Protein AF-0000000084523810 (afdb_homodimer)

Solvent-accessible surface area (backbone atoms only — not comparable to full-atom values): 57576 Å² total; per-residue (Å²): 81,79,74,60,55,62,63,47,59,87,44,46,65,52,47,51,50,17,48,50,28,44,50,49,30,49,51,40,61,63,43,46,36,55,44,51,16,48,28,40,50,54,5,48,72,62,59,29,64,68,47,31,50,53,44,40,50,50,51,50,54,40,38,51,50,26,28,53,29,41,44,52,23,44,50,34,24,40,50,50,18,38,51,37,32,46,52,49,36,50,52,47,51,55,49,59,68,47,44,24,64,69,49,47,70,74,45,47,68,70,55,50,52,39,43,49,46,57,31,33,51,46,44,23,49,49,48,27,39,41,54,61,48,56,56,45,29,61,48,44,39,53,50,31,50,54,49,26,39,71,68,39,52,77,60,27,48,56,50,64,57,50,47,60,54,48,52,52,52,48,53,54,51,48,55,50,38,49,56,37,45,51,51,31,50,54,35,48,50,49,40,50,49,53,49,50,53,48,60,73,38,40,68,55,36,58,44,44,66,40,57,66,60,52,49,50,53,49,46,49,42,43,50,53,31,37,54,43,42,43,57,31,47,54,59,57,45,47,50,61,36,48,51,52,36,50,48,51,52,50,43,41,53,38,52,53,54,39,35,55,30,38,62,70,68,75,44,54,74,16,52,43,54,20,42,45,47,35,50,54,51,30,55,53,24,53,58,50,48,58,54,44,55,55,54,48,55,53,34,50,54,34,32,44,54,43,40,52,61,71,64,53,74,52,74,68,61,74,48,93,74,33,41,77,80,60,75,86,81,58,34,24,40,36,36,44,43,29,19,30,52,56,85,93,44,87,62,59,42,30,50,56,32,63,53,75,44,52,57,52,37,35,36,18,40,35,52,56,91,81,15,30,65,70,57,53,62,38,41,73,67,52,61,42,78,70,71,34,62,46,47,24,47,69,81,39,49,57,76,46,35,28,60,66,58,54,17,63,35,38,16,69,26,54,58,73,60,78,79,59,76,38,27,51,48,52,48,32,32,56,37,31,82,87,61,49,72,65,48,51,51,50,20,21,47,42,35,68,34,38,69,61,35,64,69,39,96,48,27,54,64,28,49,32,45,96,89,32,59,80,69,53,72,40,54,39,26,24,45,38,42,15,11,27,44,49,49,63,26,29,28,35,40,33,38,40,40,58,71,67,43,52,71,66,58,43,52,53,30,58,58,43,46,67,76,44,83,25,11,33,39,33,37,43,86,50,62,78,62,38,57,73,27,65,31,32,36,34,32,49,80,15,29,71,75,48,75,36,32,62,70,56,31,57,73,71,32,67,66,52,38,49,52,44,22,19,59,72,14,46,64,80,67,76,80,124,79,79,75,60,56,62,63,48,59,86,45,45,65,52,48,52,52,16,49,51,27,44,49,49,30,48,51,40,61,63,43,46,36,56,45,53,16,48,28,39,50,55,6,49,72,60,58,30,64,68,46,33,50,52,44,40,51,50,52,49,54,40,37,51,50,27,27,52,29,41,45,52,23,45,50,36,23,40,50,48,17,39,50,38,32,45,52,49,35,49,52,47,51,54,50,58,69,46,44,25,64,69,50,48,71,74,44,46,69,70,57,48,51,39,44,50,44,56,30,32,52,45,46,23,49,49,48,28,39,41,54,61,49,57,56,44,29,61,47,42,40,55,49,31,52,52,50,27,40,70,69,39,51,77,59,27,49,56,53,63,58,50,48,60,53,47,50,53,51,49,54,55,52,47,55,52,39,50,57,39,46,51,51,31,49,52,35,48,50,49,42,50,48,53,50,51,53,46,60,74,37,39,69,55,36,59,43,44,66,38,57,66,60,54,49,50,54,48,48,50,41,43,48,52,31,36,54,42,42,44,58,31,48,54,57,57,45,47,48,60,38,48,52,52,37,51,49,51,52,49,44,41,52,36,51,55,53,39,35,55,31,37,62,68,68,75,42,55,73,17,52,45,54,21,43,44,49,36,49,53,51,33,55,53,25,53,58,49,48,58,54,45,55,55,53,48,54,52,34,50,53,33,31,43,54,43,40,51,61,70,64,53,72,51,73,67,61,73,48,92,74,34,41,77,79,62,75,87,80,58,33,24,40,35,36,42,42,28,19,30,50,55,85,94,46,86,62,58,43,31,51,56,32,66,53,75,44,52,57,52,36,35,35,19,40,33,53,57,90,81,14,29,65,70,57,55,61,38,40,72,67,53,60,43,78,71,69,35,64,46,49,24,48,68,82,38,50,58,75,45,36,28,60,65,58,54,17,61,35,37,16,68,27,54,58,73,60,76,79,60,76,37,26,50,47,52,47,32,30,56,37,31,81,85,60,49,71,66,47,50,51,50,19,23,46,42,34,68,33,39,71,62,36,63,68,39,98,48,26,54,66,28,48,31,44,96,89,33,58,81,69,53,70,39,54,38,25,24,45,39,43,13,11,27,45,49,50,62,26,29,28,36,40,33,38,40,42,58,71,66,44,53,70,67,59,45,50,53,29,59,56,43,47,65,76,45,83,24,12,33,40,34,37,42,86,49,60,77,62,38,58,72,27,64,32,34,36,35,32,48,82,14,28,73,74,48,74,37,33,63,72,55,31,58,71,70,32,67,66,53,36,49,53,43,21,18,56,72,14,44,65,81,67,75,81,124

Secondary structure (DSSP, 8-state):
-TTTGGGGGGGHHHHHHHHHHHHHHHHHHHHHHHHHHHIIIIIITTT-HHHHHHHHHHHHHHHHHHHHHHHHHHHHHHHHHHHHHHHHHHHHHHHHHH--HHHHHHS-HHHHHHHHTHHHHHHHHHHHHIIIIITHHHHHHHHHHHHHHHH-HHHHHHHHHHHHHHHHHHHHHHHHHHHHHHHHHHHHHHHHHHHHHHHHTHHHHHHTT-HHHHHHHHHHHHHHHHHHHHHHHHHHHTHHHHHHHHHHHHHHHHHHHHHHHHHTTS--HHHHHHHHHHHHHHHHHHHHHHHHHHHHHHHHHHHHHHHHHHHS--S----TT-BTT----S--EEEEEEEE--TT-SS-SEEEEEEEE-TT-EEEEEE-TTSSHHHHHHHTTTSS--SEEEEEETTEEGGGB-HHHHHHTEEEE-SS----SEEHHHHHHTS-TT--HHHHHHHHHHTT-HHHHHHSTTGGG-EESTTSB---HHHHHHHHHHHHHTT--SEEEEESTTTTS-HHHHHHHHHHGGGS--EEEEE-S-HHHHTTSSEEEEEETTEEEEEE-HHHHHHH-HHHHHHHHHHH-STT----/-TTTGGGGGGGHHHHHHHHHHHHHHHHHHHHHHHHHHHIIIIIITTT-HHHHHHHHHHHHHHHHHHHHHHHHHHHHHHHHHHHHHHHHHHHHHHHHHH--HHHHHHS-HHHHHHHHTHHHHHHHHHHHHIIIIITHHHHHHHHHHHHHHHH-HHHHHHHHHHHHHHHHHHHHHHHHHHHHHHHHHHHHHHHHHHHHHHHHTHHHHHHTT-HHHHHHHHHHHHHHHHHHHHHHHHHHHTHHHHHHHHHHHHHHHHHHHHHHHHHTTS--HHHHHHHHHHHHHHHHHHHHHHHHHHHHHHHHHHHHHHHHHHHS--S----TT-BTT----S--EEEEEEEE--TT-SS-SEEEEEEEE-TT-EEEEEE-TTSSHHHHHHHTTTSS--SEEEEEETTEEGGGB-HHHHHHTEEEE-SS----SEEHHHHHHTT-TT--HHHHHHHHHHTT-HHHHHTSTTGGG-EESTTSB---HHHHHHHHHHHHHTT--SEEEEESTTTTS-HHHHHHHHHHGGGS--EEEEE-S-HHHHTTSSEEEEEETTEEEEEE-HHHHHHH-HHHHHHHHHHH-SS-----

Nearest PDB structures (foldseek):
  6quz-assembly1_B  TM=8.317E-01  e=1.504E-36  Thermotoga maritima MSB8
  6rak-assembly1_B  TM=8.761E-01  e=4.487E-35  Thermus thermophilus
  8dck-assembly1_E  TM=8.629E-01  e=4.923E-31  Escherichia coli CFT073
  7psl-assembly1_A  TM=8.479E-01  e=2.952E-31  Saccharomyces cerevisiae S288C
  8t4h-assembly1_B  TM=9.148E-01  e=3.393E-29  Homo sapiens

Structure (mmCIF, N/CA/C/O backbone):
data_AF-0000000084523810-model_v1
#
loop_
_entity.id
_entity.type
_entity.pdbx_description
1 polymer 'ABC transporter ATP-binding protein'
#
loop_
_atom_site.group_PDB
_atom_site.id
_atom_site.type_symbol
_atom_site.label_atom_id
_atom_site.label_alt_id
_atom_site.label_comp_id
_atom_site.label_asym_id
_atom_site.label_entity_id
_atom_site.label_seq_id
_atom_site.pdbx_PDB_ins_code
_atom_site.Cartn_x
_atom_site.Cartn_y
_atom_site.Cartn_z
_atom_site.occupancy
_atom_site.B_iso_or_equiv
_atom_site.auth_seq_id
_atom_site.auth_comp_id
_atom_site.auth_asym_id
_atom_site.auth_atom_id
_atom_site.pdbx_PDB_model_num
ATOM 1 N N . MET A 1 1 ? 12.555 -1.071 -18.828 1 68.56 1 MET A N 1
ATOM 2 C CA . MET A 1 1 ? 13.328 -2.26 -18.484 1 68.56 1 MET A CA 1
ATOM 3 C C . MET A 1 1 ? 14.797 -2.084 -18.859 1 68.56 1 MET A C 1
ATOM 5 O O . MET A 1 1 ? 15.68 -2.602 -18.172 1 68.56 1 MET A O 1
ATOM 9 N N . LEU A 1 2 ? 14.977 -1.241 -19.734 1 70.94 2 LEU A N 1
ATOM 10 C CA . LEU A 1 2 ? 16.312 -1.063 -20.281 1 70.94 2 LEU A CA 1
ATOM 11 C C . LEU A 1 2 ? 17.25 -0.482 -19.234 1 70.94 2 LEU A C 1
ATOM 13 O O . LEU A 1 2 ? 18.453 -0.771 -19.234 1 70.94 2 LEU A O 1
ATOM 17 N N . GLN A 1 3 ? 16.688 0.214 -18.312 1 79.62 3 GLN A N 1
ATOM 18 C CA . GLN A 1 3 ? 17.562 0.827 -17.312 1 79.62 3 GLN A CA 1
ATOM 19 C C . GLN A 1 3 ? 17.812 -0.114 -16.141 1 79.62 3 GLN A C 1
ATOM 21 O O . GLN A 1 3 ? 18.781 0.049 -15.398 1 79.62 3 GLN A O 1
ATOM 26 N N . VAL A 1 4 ? 17 -1.038 -16.031 1 86.56 4 VAL A N 1
ATOM 27 C CA . VAL A 1 4 ? 17.062 -1.901 -14.859 1 86.56 4 VAL A CA 1
ATOM 28 C C . VAL A 1 4 ? 17.844 -3.176 -15.195 1 86.56 4 VAL A C 1
ATOM 30 O O . VAL A 1 4 ? 18.531 -3.74 -14.344 1 86.56 4 VAL A O 1
ATOM 33 N N . LEU A 1 5 ? 17.922 -3.59 -16.453 1 87.62 5 LEU A N 1
ATOM 34 C CA . LEU A 1 5 ? 18.484 -4.863 -16.891 1 87.62 5 LEU A CA 1
ATOM 35 C C . LEU A 1 5 ? 20 -4.844 -16.781 1 87.62 5 LEU A C 1
ATOM 37 O O . LEU A 1 5 ? 20.625 -5.875 -16.531 1 87.62 5 LEU A O 1
ATOM 41 N N . PRO A 1 6 ? 20.625 -3.586 -16.906 1 89.19 6 PRO A N 1
ATOM 42 C CA . PRO A 1 6 ? 22.078 -3.541 -16.797 1 89.19 6 PRO A CA 1
ATOM 43 C C . PRO A 1 6 ? 22.578 -3.926 -15.398 1 89.19 6 PRO A C 1
ATOM 45 O O . PRO A 1 6 ? 23.75 -4.297 -15.234 1 89.19 6 PRO A O 1
ATOM 48 N N . PHE A 1 7 ? 21.766 -3.918 -14.438 1 91.38 7 PHE A N 1
ATOM 49 C CA . PHE A 1 7 ? 22.156 -4.289 -13.086 1 91.38 7 PHE A CA 1
ATOM 50 C C . PHE A 1 7 ? 22.391 -5.793 -12.984 1 91.38 7 PHE A C 1
ATOM 52 O O . PHE A 1 7 ? 22.969 -6.273 -12 1 91.38 7 PHE A O 1
ATOM 59 N N . LEU A 1 8 ? 22.016 -6.527 -14.016 1 92.56 8 LEU A N 1
ATOM 60 C CA . LEU A 1 8 ? 22.219 -7.969 -14.055 1 92.56 8 LEU A CA 1
ATOM 61 C C . LEU A 1 8 ? 23.594 -8.297 -14.656 1 92.56 8 LEU A C 1
ATOM 63 O O . LEU A 1 8 ? 24.062 -9.43 -14.539 1 92.56 8 LEU A O 1
ATOM 67 N N . ARG A 1 9 ? 24.328 -7.355 -15.219 1 89.62 9 ARG A N 1
ATOM 68 C CA . ARG A 1 9 ? 25.578 -7.555 -15.938 1 89.62 9 ARG A CA 1
ATOM 69 C C . ARG A 1 9 ? 26.656 -8.102 -15.016 1 89.62 9 ARG A C 1
ATOM 71 O O . ARG A 1 9 ? 27.406 -9 -15.391 1 89.62 9 ARG A O 1
ATOM 78 N N . PRO A 1 10 ? 26.703 -7.57 -13.766 1 90.38 10 PRO A N 1
ATOM 79 C CA . PRO A 1 10 ? 27.734 -8.102 -12.875 1 90.38 10 PRO A CA 1
ATOM 80 C C . PRO A 1 10 ? 27.5 -9.562 -12.5 1 90.38 10 PRO A C 1
ATOM 82 O O . PRO A 1 10 ? 28.438 -10.258 -12.094 1 90.38 10 PRO A O 1
ATOM 85 N N . TYR A 1 11 ? 26.328 -10.07 -12.688 1 93.31 11 TYR A N 1
ATOM 86 C CA . TYR A 1 11 ? 26 -11.43 -12.297 1 93.31 11 TYR A CA 1
ATOM 87 C C . TYR A 1 11 ? 25.844 -12.328 -13.516 1 93.31 11 TYR A C 1
ATOM 89 O O . TYR A 1 11 ? 25.062 -13.281 -13.508 1 93.31 11 TYR A O 1
ATOM 97 N N . ARG A 1 12 ? 26.547 -12.125 -14.562 1 93 12 ARG A N 1
ATOM 98 C CA . ARG A 1 12 ? 26.438 -12.891 -15.797 1 93 12 ARG A CA 1
ATOM 99 C C . ARG A 1 12 ? 26.875 -14.336 -15.594 1 93 12 ARG A C 1
ATOM 101 O O . ARG A 1 12 ? 26.266 -15.258 -16.125 1 93 12 ARG A O 1
ATOM 108 N N . LYS A 1 13 ? 27.906 -14.484 -14.805 1 94 13 LYS A N 1
ATOM 109 C CA . LYS A 1 13 ? 28.406 -15.836 -14.578 1 94 13 LYS A CA 1
ATOM 110 C C . LYS A 1 13 ? 27.391 -16.703 -13.844 1 94 13 LYS A C 1
ATOM 112 O O . LYS A 1 13 ? 27.031 -17.781 -14.312 1 94 13 LYS A O 1
ATOM 117 N N . PRO A 1 14 ? 26.859 -16.141 -12.727 1 93.94 14 PRO A N 1
ATOM 118 C CA . PRO A 1 14 ? 25.844 -16.953 -12.055 1 93.94 14 PRO A CA 1
ATOM 119 C C . PRO A 1 14 ? 24.594 -17.156 -12.898 1 93.94 14 PRO A C 1
ATOM 121 O O . PRO A 1 14 ? 23.922 -18.188 -12.805 1 93.94 14 PRO A O 1
ATOM 124 N N . ILE A 1 15 ? 24.312 -16.25 -13.711 1 94.25 15 ILE A N 1
ATOM 125 C CA . ILE A 1 15 ? 23.156 -16.375 -14.578 1 94.25 15 ILE A CA 1
ATOM 126 C C . ILE A 1 15 ? 23.391 -17.5 -15.594 1 94.25 15 ILE A C 1
ATOM 128 O O . ILE A 1 15 ? 22.516 -18.328 -15.82 1 94.25 15 ILE A O 1
ATOM 132 N N . ILE A 1 16 ? 24.562 -17.562 -16.172 1 94.06 16 ILE A N 1
ATOM 133 C CA . ILE A 1 16 ? 24.891 -18.578 -17.156 1 94.06 16 ILE A CA 1
ATOM 134 C C . ILE A 1 16 ? 24.875 -19.953 -16.5 1 94.06 16 ILE A C 1
ATOM 136 O O . ILE A 1 16 ? 24.375 -20.922 -17.078 1 94.06 16 ILE A O 1
ATOM 140 N N . ILE A 1 17 ? 25.344 -19.969 -15.312 1 94.06 17 ILE A N 1
ATOM 141 C CA . ILE A 1 17 ? 25.359 -21.234 -14.578 1 94.06 17 ILE A CA 1
ATOM 142 C C . ILE A 1 17 ? 23.922 -21.688 -14.289 1 94.06 17 ILE A C 1
ATOM 144 O O . ILE A 1 17 ? 23.594 -22.859 -14.438 1 94.06 17 ILE A O 1
ATOM 148 N N . ALA A 1 18 ? 23.156 -20.734 -13.883 1 92.31 18 ALA A N 1
ATOM 149 C CA . ALA A 1 18 ? 21.766 -21.047 -13.586 1 92.31 18 ALA A CA 1
ATOM 150 C C . ALA A 1 18 ? 21.031 -21.531 -14.836 1 92.31 18 ALA A C 1
ATOM 152 O O . ALA A 1 18 ? 20.266 -22.5 -14.781 1 92.31 18 ALA A O 1
ATOM 153 N N . VAL A 1 19 ? 21.281 -20.938 -15.953 1 92.25 19 VAL A N 1
ATOM 154 C CA . VAL A 1 19 ? 20.609 -21.281 -17.203 1 92.25 19 VAL A CA 1
ATOM 155 C C . VAL A 1 19 ? 21.094 -22.656 -17.672 1 92.25 19 VAL A C 1
ATOM 157 O O . VAL A 1 19 ? 20.281 -23.469 -18.125 1 92.25 19 VAL A O 1
ATOM 160 N N . LEU A 1 20 ? 22.344 -22.953 -17.516 1 93.44 20 LEU A N 1
ATOM 161 C CA . LEU A 1 20 ? 22.891 -24.25 -17.906 1 93.44 20 LEU A CA 1
ATOM 162 C C . LEU A 1 20 ? 22.312 -25.375 -17.047 1 93.44 20 LEU A C 1
ATOM 164 O O . LEU A 1 20 ? 21.984 -26.438 -17.562 1 93.44 20 LEU A O 1
ATOM 168 N N . LEU A 1 21 ? 22.266 -25.078 -15.812 1 92.44 21 LEU A N 1
ATOM 169 C CA . LEU A 1 21 ? 21.688 -26.078 -14.906 1 92.44 21 LEU A CA 1
ATOM 170 C C . LEU A 1 21 ? 20.219 -26.312 -15.219 1 92.44 21 LEU A C 1
ATOM 172 O O . LEU A 1 21 ? 19.734 -27.438 -15.117 1 92.44 21 LEU A O 1
ATOM 176 N N . MET A 1 22 ? 19.578 -25.297 -15.57 1 89.88 22 MET A N 1
ATOM 177 C CA . MET A 1 22 ? 18.172 -25.422 -15.961 1 89.88 22 MET A CA 1
ATOM 178 C C . MET A 1 22 ? 18.031 -26.234 -17.234 1 89.88 22 MET A C 1
ATOM 180 O O . MET A 1 22 ? 17.109 -27.062 -17.344 1 89.88 22 MET A O 1
ATOM 184 N N . LEU A 1 23 ? 18.938 -26.094 -18.188 1 91.25 23 LEU A N 1
ATOM 185 C CA . LEU A 1 23 ? 18.906 -26.859 -19.438 1 91.25 23 LEU A CA 1
ATOM 186 C C . LEU A 1 23 ? 19.141 -28.344 -19.156 1 91.25 23 LEU A C 1
ATOM 188 O O . LEU A 1 23 ? 18.547 -29.203 -19.812 1 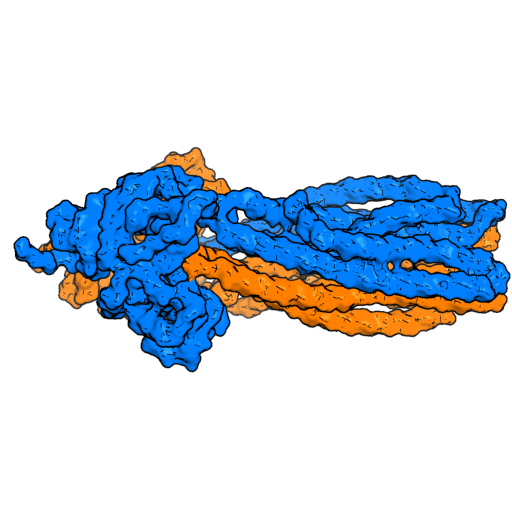91.25 23 LEU A O 1
ATOM 192 N N . VAL A 1 24 ? 19.969 -28.578 -18.203 1 90.62 24 VAL A N 1
ATOM 193 C CA . VAL A 1 24 ? 20.219 -29.969 -17.828 1 90.62 24 VAL A CA 1
ATOM 194 C C . VAL A 1 24 ? 18.953 -30.578 -17.219 1 90.62 24 VAL A C 1
ATOM 196 O O . VAL A 1 24 ? 18.578 -31.703 -17.562 1 90.62 24 VAL A O 1
ATOM 199 N N . GLU A 1 25 ? 18.391 -29.828 -16.391 1 85.94 25 GLU A N 1
ATOM 200 C CA . GLU A 1 25 ? 17.141 -30.297 -15.797 1 85.94 25 GLU A CA 1
ATOM 201 C C . GLU A 1 25 ? 16.078 -30.547 -16.859 1 85.94 25 GLU A C 1
ATOM 203 O O . GLU A 1 25 ? 15.336 -31.531 -16.781 1 85.94 25 GLU A O 1
ATOM 208 N N . LEU A 1 26 ? 16.047 -29.672 -17.797 1 88.12 26 LEU A N 1
ATOM 209 C CA . LEU A 1 26 ? 15.094 -29.797 -18.891 1 88.12 26 LEU A CA 1
ATOM 210 C C . LEU A 1 26 ? 15.383 -31.047 -19.734 1 88.12 26 LEU A C 1
ATOM 212 O O . LEU A 1 26 ? 14.453 -31.75 -20.125 1 88.12 26 LEU A O 1
ATOM 216 N N . THR A 1 27 ? 16.594 -31.297 -19.969 1 89.81 27 THR A N 1
ATOM 217 C CA . THR A 1 27 ? 16.984 -32.469 -20.75 1 89.81 27 THR A CA 1
ATOM 218 C C . THR A 1 27 ? 16.578 -33.75 -20.031 1 89.81 27 THR A C 1
ATOM 220 O O . THR A 1 27 ? 16.094 -34.688 -20.656 1 89.81 27 THR A O 1
ATOM 223 N N . VAL A 1 28 ? 16.797 -33.719 -18.75 1 86.62 28 VAL A N 1
ATOM 224 C CA . VAL A 1 28 ? 16.422 -34.875 -17.953 1 86.62 28 VAL A CA 1
ATOM 225 C C . VAL A 1 28 ? 14.906 -35.062 -18 1 86.62 28 VAL A C 1
ATOM 227 O O . VAL A 1 28 ? 14.43 -36.188 -18.141 1 86.62 28 VAL A O 1
ATOM 230 N N . GLU A 1 29 ? 14.18 -34.031 -17.906 1 83.75 29 GLU A N 1
ATOM 231 C CA . GLU A 1 29 ? 12.727 -34.094 -17.922 1 83.75 29 GLU A CA 1
ATOM 232 C C . GLU A 1 29 ? 12.211 -34.594 -19.281 1 83.75 29 GLU A C 1
ATOM 234 O O . GLU A 1 29 ? 11.227 -35.344 -19.344 1 83.75 29 GLU A O 1
ATOM 239 N N . LEU A 1 30 ? 12.891 -34.219 -20.359 1 88.38 30 LEU A N 1
ATOM 240 C CA . LEU A 1 30 ? 12.484 -34.594 -21.703 1 88.38 30 LEU A CA 1
ATOM 241 C C . LEU A 1 30 ? 12.836 -36.031 -22 1 88.38 30 LEU A C 1
ATOM 243 O O . LEU A 1 30 ? 12.219 -36.656 -22.859 1 88.38 30 LEU A O 1
ATOM 247 N N . TRP A 1 31 ? 13.742 -36.562 -21.25 1 88.44 31 TRP A N 1
ATOM 248 C CA . TRP A 1 31 ? 14.18 -37.938 -21.484 1 88.44 31 TRP A CA 1
ATOM 249 C C . TRP A 1 31 ? 13.312 -38.938 -20.734 1 88.44 31 TRP A C 1
ATOM 251 O O . TRP A 1 31 ? 13.281 -40.125 -21.062 1 88.44 31 TRP A O 1
ATOM 261 N N . HIS A 1 32 ? 12.609 -38.469 -19.812 1 84.06 32 HIS A N 1
ATOM 262 C CA . HIS A 1 32 ? 11.844 -39.344 -18.938 1 84.06 32 HIS A CA 1
ATOM 263 C C . HIS A 1 32 ? 10.812 -40.156 -19.734 1 84.06 32 HIS A C 1
ATOM 265 O O . HIS A 1 32 ? 10.742 -41.375 -19.609 1 84.06 32 HIS A O 1
ATOM 271 N N . PRO A 1 33 ? 10.039 -39.531 -20.594 1 81.31 33 PRO A N 1
ATOM 272 C CA . PRO A 1 33 ? 9.047 -40.281 -21.344 1 81.31 33 PRO A CA 1
ATOM 273 C C . PRO A 1 33 ? 9.688 -41.312 -22.281 1 81.31 33 PRO A C 1
ATOM 275 O O . PRO A 1 33 ? 9.133 -42.406 -22.484 1 81.31 33 PRO A O 1
ATOM 278 N N . LEU A 1 34 ? 10.836 -41.094 -22.781 1 85.31 34 LEU A N 1
ATOM 279 C CA . LEU A 1 34 ? 11.531 -42.031 -23.656 1 85.31 34 LEU A CA 1
ATOM 280 C C . LEU A 1 34 ? 12 -43.25 -22.875 1 85.31 34 LEU A C 1
ATOM 282 O O . LEU A 1 34 ? 11.906 -44.375 -23.375 1 85.31 34 LEU A O 1
ATOM 286 N N . LEU A 1 35 ? 12.508 -42.938 -21.734 1 85.06 35 LEU A N 1
ATOM 287 C CA . LEU A 1 35 ? 12.969 -44.031 -20.906 1 85.06 35 LEU A CA 1
ATOM 288 C C . LEU A 1 35 ? 11.797 -44.906 -20.469 1 85.06 35 LEU A C 1
ATOM 290 O O . LEU A 1 35 ? 11.922 -46.156 -20.406 1 85.06 35 LEU A O 1
ATOM 294 N N . MET A 1 36 ? 10.688 -44.281 -20.203 1 80.94 36 MET A N 1
ATOM 295 C CA . MET A 1 36 ? 9.484 -45.031 -19.844 1 80.94 36 MET A CA 1
ATOM 296 C C . MET A 1 36 ? 9.031 -45.906 -21 1 80.94 36 MET A C 1
ATOM 298 O O . MET A 1 36 ? 8.617 -47.062 -20.797 1 80.94 36 MET A O 1
ATOM 302 N N . ALA A 1 37 ? 9.109 -45.406 -22.203 1 82.19 37 ALA A N 1
ATOM 303 C CA . ALA A 1 37 ? 8.734 -46.156 -23.391 1 82.19 37 ALA A CA 1
ATOM 304 C C . ALA A 1 37 ? 9.633 -47.375 -23.578 1 82.19 37 ALA A C 1
ATOM 306 O O . ALA A 1 37 ? 9.148 -48.469 -23.891 1 82.19 37 ALA A O 1
ATOM 307 N N . LYS A 1 38 ? 10.906 -47.188 -23.359 1 83.81 38 LYS A N 1
ATOM 308 C CA . LYS A 1 38 ? 11.852 -48.281 -23.516 1 83.81 38 LYS A CA 1
ATOM 309 C C . LYS A 1 38 ? 11.641 -49.344 -22.438 1 83.81 38 LYS A C 1
ATOM 311 O O . LYS A 1 38 ? 11.789 -50.531 -22.703 1 83.81 38 LYS A O 1
ATOM 316 N N . ILE A 1 39 ? 11.305 -48.906 -21.297 1 82.5 39 ILE A N 1
ATOM 317 C CA . ILE A 1 39 ? 11.047 -49.844 -20.203 1 82.5 39 ILE A CA 1
ATOM 318 C C . ILE A 1 39 ? 9.812 -50.688 -20.531 1 82.5 39 ILE A C 1
ATOM 320 O O . ILE A 1 39 ? 9.797 -51.875 -20.297 1 82.5 39 ILE A O 1
ATOM 324 N N . ILE A 1 40 ? 8.812 -50.031 -21.109 1 78 40 ILE A N 1
ATOM 325 C CA . ILE A 1 40 ? 7.562 -50.719 -21.422 1 78 40 ILE A CA 1
ATOM 326 C C . ILE A 1 40 ? 7.762 -51.656 -22.609 1 78 40 ILE A C 1
ATOM 328 O O . ILE A 1 40 ? 7.391 -52.844 -22.578 1 78 40 ILE A O 1
ATOM 332 N N . ASN A 1 41 ? 8.438 -51.219 -23.719 1 78.69 41 ASN A N 1
ATOM 333 C CA . ASN A 1 41 ? 8.578 -52 -24.953 1 78.69 41 ASN A CA 1
ATOM 334 C C . ASN A 1 41 ? 9.562 -53.156 -24.797 1 78.69 41 ASN A C 1
ATOM 336 O O . ASN A 1 41 ? 9.266 -54.281 -25.188 1 78.69 41 ASN A O 1
ATOM 340 N N . GLU A 1 42 ? 10.688 -52.781 -24.203 1 79.5 42 GLU A N 1
ATOM 341 C CA . GLU A 1 42 ? 11.742 -53.781 -24.141 1 79.5 42 GLU A CA 1
ATOM 342 C C . GLU A 1 42 ? 11.734 -54.531 -22.812 1 79.5 42 GLU A C 1
ATOM 344 O O . GLU A 1 42 ? 12.281 -55.625 -22.688 1 79.5 42 GLU A O 1
ATOM 349 N N . GLY A 1 43 ? 11.195 -53.969 -21.875 1 76.94 43 GLY A N 1
ATOM 350 C CA . GLY A 1 43 ? 11.227 -54.562 -20.547 1 76.94 43 GLY A CA 1
ATOM 351 C C . GLY A 1 43 ? 9.969 -55.344 -20.219 1 76.94 43 GLY A C 1
ATOM 352 O O . GLY A 1 43 ? 9.953 -56.562 -20.312 1 76.94 43 GLY A O 1
ATOM 353 N N . ILE A 1 44 ? 8.828 -54.625 -20.125 1 69.38 44 ILE A N 1
ATOM 354 C CA . ILE A 1 44 ? 7.602 -55.219 -19.609 1 69.38 44 ILE A CA 1
ATOM 355 C C . ILE A 1 44 ? 6.98 -56.125 -20.672 1 69.38 44 ILE A C 1
ATOM 357 O O . ILE A 1 44 ? 6.609 -57.25 -20.375 1 69.38 44 ILE A O 1
ATOM 361 N N . ASN A 1 45 ? 6.953 -55.656 -21.906 1 72.25 45 ASN A N 1
ATOM 362 C CA . ASN A 1 45 ? 6.305 -56.406 -22.969 1 72.25 45 ASN A CA 1
ATOM 363 C C . ASN A 1 45 ? 7.098 -57.656 -23.312 1 72.25 45 ASN A C 1
ATOM 365 O O . ASN A 1 45 ? 6.52 -58.688 -23.641 1 72.25 45 ASN A O 1
ATOM 369 N N . GLN A 1 46 ? 8.422 -57.562 -23.188 1 75.31 46 GLN A N 1
ATOM 370 C CA . GLN A 1 46 ? 9.25 -58.688 -23.547 1 75.31 46 GLN A CA 1
ATOM 371 C C . GLN A 1 46 ? 9.641 -59.5 -22.312 1 75.31 46 GLN A C 1
ATOM 373 O O . GLN A 1 46 ? 10.438 -60.438 -22.391 1 75.31 46 GLN A O 1
ATOM 378 N N . GLN A 1 47 ? 9.086 -59.156 -21.078 1 75.56 47 GLN A N 1
ATOM 379 C CA . GLN A 1 47 ? 9.281 -59.875 -19.812 1 75.56 47 GLN A CA 1
ATOM 380 C C . GLN A 1 47 ? 10.766 -59.969 -19.469 1 75.56 47 GLN A C 1
ATOM 382 O O . GLN A 1 47 ? 11.242 -61.031 -19.062 1 75.56 47 GLN A O 1
ATOM 387 N N . ASN A 1 48 ? 11.523 -58.969 -19.859 1 80.75 48 ASN A N 1
ATOM 388 C CA . ASN A 1 48 ? 12.945 -58.906 -19.547 1 80.75 48 ASN A CA 1
ATOM 389 C C . ASN A 1 48 ? 13.219 -57.969 -18.359 1 80.75 48 ASN A C 1
ATOM 391 O O . ASN A 1 48 ? 13.273 -56.75 -18.531 1 80.75 48 ASN A O 1
ATOM 395 N N . LEU A 1 49 ? 13.5 -58.562 -17.203 1 79.44 49 LEU A N 1
ATOM 396 C CA . LEU A 1 49 ? 13.68 -57.812 -15.969 1 79.44 49 LEU A CA 1
ATOM 397 C C . LEU A 1 49 ? 15.008 -57.062 -15.977 1 79.44 49 LEU A C 1
ATOM 399 O O . LEU A 1 49 ? 15.125 -56 -15.344 1 79.44 49 LEU A O 1
ATOM 403 N N . SER A 1 50 ? 15.953 -57.625 -16.703 1 82.44 50 SER A N 1
ATOM 404 C CA . SER A 1 50 ? 17.266 -57 -16.75 1 82.44 50 SER A CA 1
ATOM 405 C C . SER A 1 50 ? 17.203 -55.656 -17.469 1 82.44 50 SER A C 1
ATOM 407 O O . SER A 1 50 ? 17.859 -54.688 -17.062 1 82.44 50 SER A O 1
ATOM 409 N N . VAL A 1 51 ? 16.328 -55.562 -18.453 1 84.69 51 VAL A N 1
ATOM 410 C CA . VAL A 1 51 ? 16.172 -54.312 -19.219 1 84.69 51 VAL A CA 1
ATOM 411 C C . VAL A 1 51 ? 15.406 -53.281 -18.391 1 84.69 51 VAL A C 1
ATOM 413 O O . VAL A 1 51 ? 15.711 -52.094 -18.438 1 84.69 51 VAL A O 1
ATOM 416 N N . VAL A 1 52 ? 14.531 -53.781 -17.562 1 81.88 52 VAL A N 1
ATOM 417 C CA . VAL A 1 52 ? 13.773 -52.875 -16.688 1 81.88 52 VAL A CA 1
ATOM 418 C C . VAL A 1 52 ? 14.711 -52.25 -15.656 1 81.88 52 VAL A C 1
ATOM 420 O O . VAL A 1 52 ? 14.625 -51.062 -15.383 1 81.88 52 VAL A O 1
ATOM 423 N N . LEU A 1 53 ? 15.625 -53.062 -15.133 1 82.12 53 LEU A N 1
ATOM 424 C CA . LEU A 1 53 ? 16.547 -52.562 -14.125 1 82.12 53 LEU A CA 1
ATOM 425 C C . LEU A 1 53 ? 17.578 -51.625 -14.742 1 82.12 53 LEU A C 1
ATOM 427 O O . LEU A 1 53 ? 17.984 -50.625 -14.117 1 82.12 53 LEU A O 1
ATOM 431 N N . ARG A 1 54 ? 17.969 -51.938 -15.945 1 85.81 54 ARG A N 1
ATOM 432 C CA . ARG A 1 54 ? 18.969 -51.094 -16.594 1 85.81 54 ARG A CA 1
ATOM 433 C C . ARG A 1 54 ? 18.375 -49.719 -16.922 1 85.81 54 ARG A C 1
ATOM 435 O O . ARG A 1 54 ? 18.953 -48.688 -16.531 1 85.81 54 ARG A O 1
ATOM 442 N N . TRP A 1 55 ? 17.219 -49.656 -17.562 1 86.25 55 TRP A N 1
ATOM 443 C CA . TRP A 1 55 ? 16.609 -48.406 -17.938 1 86.25 55 TRP A CA 1
ATOM 444 C C . TRP A 1 55 ? 16.016 -47.688 -16.703 1 86.25 55 TRP A C 1
ATOM 446 O O . TRP A 1 55 ? 16 -46.469 -16.641 1 86.25 55 TRP A O 1
ATOM 456 N N . GLY A 1 56 ? 15.586 -48.469 -15.719 1 83 56 GLY A N 1
ATOM 457 C CA . GLY A 1 56 ? 15.094 -47.875 -14.477 1 83 56 GLY A CA 1
ATOM 458 C C . GLY A 1 56 ? 16.172 -47.188 -13.672 1 83 56 GLY A C 1
ATOM 459 O O . GLY A 1 56 ? 15.953 -46.094 -13.133 1 83 56 GLY A O 1
ATOM 460 N N . THR A 1 57 ? 17.281 -47.875 -13.578 1 85.12 57 THR A N 1
ATOM 461 C CA . THR A 1 57 ? 18.391 -47.281 -12.859 1 85.12 57 THR A CA 1
ATOM 462 C C . THR A 1 57 ? 18.875 -46.031 -13.562 1 85.12 57 THR A C 1
ATOM 464 O O . THR A 1 57 ? 19.234 -45.031 -12.906 1 85.12 57 THR A O 1
ATOM 467 N N . LEU A 1 58 ? 18.812 -46.031 -14.875 1 88.19 58 LEU A N 1
ATOM 468 C CA . LEU A 1 58 ? 19.188 -44.812 -15.625 1 88.19 58 LEU A CA 1
ATOM 469 C C . LEU A 1 58 ? 18.203 -43.688 -15.352 1 88.19 58 LEU A C 1
ATOM 471 O O . LEU A 1 58 ? 18.609 -42.531 -15.227 1 88.19 58 LEU A O 1
ATOM 475 N N . MET A 1 59 ? 16.953 -44.031 -15.281 1 85.62 59 MET A N 1
ATOM 476 C CA . MET A 1 59 ? 15.922 -43.031 -14.977 1 85.62 59 MET A CA 1
ATOM 477 C C . MET A 1 59 ? 16.141 -42.438 -13.602 1 85.62 59 MET A C 1
ATOM 479 O O . MET A 1 59 ? 16 -41.219 -13.422 1 85.62 59 MET A O 1
ATOM 483 N N . LEU A 1 60 ? 16.578 -43.188 -12.648 1 86.19 60 LEU A N 1
ATOM 484 C CA . LEU A 1 60 ? 16.797 -42.719 -11.289 1 86.19 60 LEU A CA 1
ATOM 485 C C . LEU A 1 60 ? 18.047 -41.844 -11.219 1 86.19 60 LEU A C 1
ATOM 487 O O . LEU A 1 60 ? 18.047 -40.844 -10.5 1 86.19 60 LEU A O 1
ATOM 491 N N . VAL A 1 61 ? 19.047 -42.312 -11.922 1 89.31 61 VAL A N 1
ATOM 492 C CA . VAL A 1 61 ? 20.266 -41.531 -11.945 1 89.31 61 VAL A CA 1
ATOM 493 C C . VAL A 1 61 ? 20 -40.188 -12.586 1 89.31 61 VAL A C 1
ATOM 495 O O . VAL A 1 61 ? 20.484 -39.156 -12.094 1 89.31 61 VAL A O 1
ATOM 498 N N . LEU A 1 62 ? 19.219 -40.125 -13.617 1 88.19 62 LEU A N 1
ATOM 499 C CA . LEU A 1 62 ? 18.891 -38.844 -14.281 1 88.19 62 LEU A CA 1
ATOM 500 C C . LEU A 1 62 ? 18 -38 -13.398 1 88.19 62 LEU A C 1
ATOM 502 O O . LEU A 1 62 ? 18.125 -36.75 -13.391 1 88.19 62 LEU A O 1
ATOM 506 N N . ALA A 1 63 ? 17.156 -38.688 -12.695 1 85.81 63 ALA A N 1
ATOM 507 C CA . ALA A 1 63 ? 16.297 -37.938 -11.773 1 85.81 63 ALA A CA 1
ATOM 508 C C . ALA A 1 63 ? 17.109 -37.312 -10.656 1 85.81 63 ALA A C 1
ATOM 510 O O . ALA A 1 63 ? 16.844 -36.156 -10.258 1 85.81 63 ALA A O 1
ATOM 511 N N . LEU A 1 64 ? 18.047 -38.031 -10.156 1 88.88 64 LEU A N 1
ATOM 512 C CA . LEU A 1 64 ? 18.938 -37.5 -9.117 1 88.88 64 LEU A CA 1
ATOM 513 C C . LEU A 1 64 ? 19.75 -36.344 -9.656 1 88.88 64 LEU A C 1
ATOM 515 O O . LEU A 1 64 ? 19.984 -35.344 -8.945 1 88.88 64 LEU A O 1
ATOM 519 N N . LEU A 1 65 ? 20.172 -36.5 -10.852 1 89.62 65 LEU A N 1
ATOM 520 C CA . LEU A 1 65 ? 20.906 -35.438 -11.484 1 89.62 65 LEU A CA 1
ATOM 521 C C . LEU A 1 65 ? 20.016 -34.188 -11.648 1 89.62 65 LEU A C 1
ATOM 523 O O . LEU A 1 65 ? 20.453 -33.062 -11.406 1 89.62 65 LEU A O 1
ATOM 527 N N . GLY A 1 66 ? 18.859 -34.406 -12.039 1 86.44 66 GLY A N 1
ATOM 528 C CA . GLY A 1 66 ? 17.906 -33.312 -12.148 1 86.44 66 GLY A CA 1
ATOM 529 C C . GLY A 1 66 ? 17.609 -32.625 -10.828 1 86.44 66 GLY A C 1
ATOM 530 O O . GLY A 1 66 ? 17.5 -31.406 -10.766 1 86.44 66 GLY A O 1
ATOM 531 N N . PHE A 1 67 ? 17.578 -33.406 -9.859 1 85.69 67 PHE A N 1
ATOM 532 C CA . PHE A 1 67 ? 17.328 -32.938 -8.508 1 85.69 67 PHE A CA 1
ATOM 533 C C . PHE A 1 67 ? 18.484 -32.031 -8.039 1 85.69 67 PHE A C 1
ATOM 535 O O . PHE A 1 67 ? 18.25 -30.922 -7.562 1 85.69 67 PHE A O 1
ATOM 542 N N . ILE A 1 68 ? 19.609 -32.5 -8.219 1 90.38 68 ILE A N 1
ATOM 543 C CA . ILE A 1 68 ? 20.781 -31.734 -7.797 1 90.38 68 ILE A CA 1
ATOM 544 C C . ILE A 1 68 ? 20.891 -30.453 -8.617 1 90.38 68 ILE A C 1
ATOM 546 O O . ILE A 1 68 ? 21.125 -29.375 -8.062 1 90.38 68 ILE A O 1
ATOM 550 N N . CYS A 1 69 ? 20.672 -30.578 -9.883 1 89.75 69 CYS A N 1
ATOM 551 C CA . CYS A 1 69 ? 20.734 -29.406 -10.75 1 89.75 69 CYS A CA 1
ATOM 552 C C . CYS A 1 69 ? 19.625 -28.422 -10.391 1 89.75 69 CYS A C 1
ATOM 554 O O . CYS A 1 69 ? 19.828 -27.203 -10.461 1 89.75 69 CYS A O 1
ATOM 556 N N . GLY A 1 70 ? 18.578 -28.953 -9.961 1 86.25 70 GLY A N 1
ATOM 557 C CA . GLY A 1 70 ? 17.469 -28.078 -9.57 1 86.25 70 GLY A CA 1
ATOM 558 C C . GLY A 1 70 ? 17.766 -27.281 -8.32 1 86.25 70 GLY A C 1
ATOM 559 O O . GLY A 1 70 ? 17.469 -26.078 -8.266 1 86.25 70 GLY A O 1
ATOM 560 N N . ILE A 1 71 ? 18.359 -27.891 -7.391 1 87.69 71 ILE A N 1
ATOM 561 C CA . ILE A 1 71 ? 18.688 -27.234 -6.129 1 87.69 71 ILE A CA 1
ATOM 562 C C . ILE A 1 71 ? 19.75 -26.156 -6.363 1 87.69 71 ILE A C 1
ATOM 564 O O . ILE A 1 71 ? 19.625 -25.031 -5.883 1 87.69 71 ILE A O 1
ATOM 568 N N . ILE A 1 72 ? 20.703 -26.531 -7.137 1 90.44 72 ILE A N 1
ATOM 569 C CA . ILE A 1 72 ? 21.797 -25.594 -7.383 1 90.44 72 ILE A CA 1
ATOM 570 C C . ILE A 1 72 ? 21.297 -24.422 -8.219 1 90.44 72 ILE A C 1
ATOM 572 O O . ILE A 1 72 ? 21.672 -23.266 -7.988 1 90.44 72 ILE A O 1
ATOM 576 N N . ASN A 1 73 ? 20.453 -24.734 -9.156 1 89.88 73 ASN A N 1
ATOM 577 C CA . ASN A 1 73 ? 19.844 -23.688 -9.961 1 89.88 73 ASN A CA 1
ATOM 578 C C . ASN A 1 73 ? 19.047 -22.703 -9.094 1 89.88 73 ASN A C 1
ATOM 580 O O . ASN A 1 73 ? 19.125 -21.5 -9.289 1 89.88 73 ASN A O 1
ATOM 584 N N . SER A 1 74 ? 18.344 -23.25 -8.188 1 87.12 74 SER A N 1
ATOM 585 C CA . SER A 1 74 ? 17.531 -22.422 -7.324 1 87.12 74 SER A CA 1
ATOM 586 C C . SER A 1 74 ? 18.391 -21.531 -6.426 1 87.12 74 SER A C 1
ATOM 588 O O . SER A 1 74 ? 18.016 -20.391 -6.133 1 87.12 74 SER A O 1
ATOM 590 N N . PHE A 1 75 ? 19.531 -22.062 -6.043 1 87.69 75 PHE A N 1
ATOM 591 C CA . PHE A 1 75 ? 20.453 -21.281 -5.219 1 87.69 75 PHE A CA 1
ATOM 592 C C . PHE A 1 75 ? 21.031 -20.109 -6.004 1 87.69 75 PHE A C 1
ATOM 594 O O . PHE A 1 75 ? 21.078 -18.984 -5.496 1 87.69 75 PHE A O 1
ATOM 601 N N . TYR A 1 76 ? 21.391 -20.422 -7.18 1 90.75 76 TYR A N 1
ATOM 602 C CA . TYR A 1 76 ? 21.969 -19.359 -8 1 90.75 76 TYR A CA 1
ATOM 603 C C . TYR A 1 76 ? 20.906 -18.344 -8.422 1 90.75 76 TYR A C 1
ATOM 605 O O . TYR A 1 76 ? 21.172 -17.156 -8.508 1 90.75 76 TYR A O 1
ATOM 613 N N . ALA A 1 77 ? 19.766 -18.828 -8.656 1 90.69 77 ALA A N 1
ATOM 614 C CA . ALA A 1 77 ? 18.672 -17.938 -9.031 1 90.69 77 ALA A CA 1
ATOM 615 C C . ALA A 1 77 ? 18.312 -17 -7.887 1 90.69 77 ALA A C 1
ATOM 617 O O . ALA A 1 77 ? 18.109 -15.797 -8.102 1 90.69 77 ALA A O 1
ATOM 618 N N . ALA A 1 78 ? 18.312 -17.578 -6.711 1 89.31 78 ALA A N 1
ATOM 619 C CA . ALA A 1 78 ? 18.031 -16.75 -5.531 1 89.31 78 ALA A CA 1
ATOM 620 C C . ALA A 1 78 ? 19.125 -15.734 -5.293 1 89.31 78 ALA A C 1
ATOM 622 O O . ALA A 1 78 ? 18.859 -14.57 -4.996 1 89.31 78 ALA A O 1
ATOM 623 N N . TYR A 1 79 ? 20.312 -16.203 -5.453 1 91 79 TYR A N 1
ATOM 624 C CA . TYR A 1 79 ? 21.469 -15.328 -5.258 1 91 79 TYR A CA 1
ATOM 625 C C . TYR A 1 79 ? 21.453 -14.164 -6.242 1 91 79 TYR A C 1
ATOM 627 O O . TYR A 1 79 ? 21.609 -13.008 -5.848 1 91 79 TYR A O 1
ATOM 635 N N . VAL A 1 80 ? 21.234 -14.461 -7.434 1 93.12 80 VAL A N 1
ATOM 636 C CA . VAL A 1 80 ? 21.234 -13.438 -8.477 1 93.12 80 VAL A CA 1
ATOM 637 C C . VAL A 1 80 ? 20.078 -12.477 -8.281 1 93.12 80 VAL A C 1
ATOM 639 O O . VAL A 1 80 ? 20.25 -11.258 -8.336 1 93.12 80 VAL A O 1
ATOM 642 N N . SER A 1 81 ? 18.859 -13.008 -8.062 1 93.75 81 SER A N 1
ATOM 643 C CA . SER A 1 81 ? 17.656 -12.18 -7.965 1 93.75 81 SER A CA 1
ATOM 644 C C . SER A 1 81 ? 17.734 -11.234 -6.77 1 93.75 81 SER A C 1
ATOM 646 O O . SER A 1 81 ? 17.422 -10.055 -6.883 1 93.75 81 SER A O 1
ATOM 648 N N . GLN A 1 82 ? 18.234 -11.719 -5.645 1 92.75 82 GLN A N 1
ATOM 649 C CA . GLN A 1 82 ? 18.266 -10.914 -4.434 1 92.75 82 GLN A CA 1
ATOM 650 C C . GLN A 1 82 ? 19.391 -9.891 -4.484 1 92.75 82 GLN A C 1
ATOM 652 O O . GLN A 1 82 ? 19.25 -8.766 -4.004 1 92.75 82 GLN A O 1
ATOM 657 N N . ASN A 1 83 ? 20.547 -10.305 -5.047 1 93 83 ASN A N 1
ATOM 658 C CA . ASN A 1 83 ? 21.625 -9.328 -5.211 1 93 83 ASN A CA 1
ATOM 659 C C . ASN A 1 83 ? 21.266 -8.266 -6.242 1 93 83 ASN A C 1
ATOM 661 O O . ASN A 1 83 ? 21.656 -7.105 -6.109 1 93 83 ASN A O 1
ATOM 665 N N . PHE A 1 84 ? 20.578 -8.688 -7.199 1 94.06 84 PHE A N 1
ATOM 666 C CA . PHE A 1 84 ? 20.016 -7.754 -8.18 1 94.06 84 PHE A CA 1
ATOM 667 C C . PHE A 1 84 ? 19.125 -6.723 -7.496 1 94.06 84 PHE A C 1
ATOM 669 O O . PHE A 1 84 ? 19.281 -5.52 -7.719 1 94.06 84 PHE A O 1
ATOM 676 N N . GLY A 1 85 ? 18.203 -7.223 -6.711 1 93.69 85 GLY A N 1
ATOM 677 C CA . GLY A 1 85 ? 17.344 -6.32 -5.961 1 93.69 85 GLY A CA 1
ATOM 678 C C . GLY A 1 85 ? 18.109 -5.414 -5.016 1 93.69 85 GLY A C 1
ATOM 679 O O . GLY A 1 85 ? 17.781 -4.23 -4.883 1 93.69 85 GLY A O 1
ATOM 680 N N . PHE A 1 86 ? 19.109 -5.969 -4.367 1 93.06 86 PHE A N 1
ATOM 681 C CA . PHE A 1 86 ? 19.969 -5.219 -3.463 1 93.06 86 PHE A CA 1
ATOM 682 C C . PHE A 1 86 ? 20.641 -4.062 -4.191 1 93.06 86 PHE A C 1
ATOM 684 O O . PHE A 1 86 ? 20.641 -2.932 -3.699 1 93.06 86 PHE A O 1
ATOM 691 N N . ASP A 1 87 ? 21.172 -4.32 -5.324 1 94 87 ASP A N 1
ATOM 692 C CA . ASP A 1 87 ? 21.891 -3.311 -6.098 1 94 87 ASP A CA 1
ATOM 693 C C . ASP A 1 87 ? 20.938 -2.225 -6.602 1 94 87 ASP A C 1
ATOM 695 O O . ASP A 1 87 ? 21.281 -1.04 -6.582 1 94 87 ASP A O 1
ATOM 699 N N . ILE A 1 88 ? 19.781 -2.605 -7.031 1 94.56 88 ILE A N 1
ATOM 700 C CA . ILE A 1 88 ? 18.812 -1.637 -7.531 1 94.56 88 ILE A CA 1
ATOM 701 C C . ILE A 1 88 ? 18.359 -0.73 -6.395 1 94.56 88 ILE A C 1
ATOM 703 O O . ILE A 1 88 ? 18.281 0.49 -6.555 1 94.56 88 ILE A O 1
ATOM 707 N N . ARG A 1 89 ? 18.062 -1.383 -5.336 1 93.94 89 ARG A N 1
ATOM 708 C CA . ARG A 1 89 ? 17.578 -0.628 -4.18 1 93.94 89 ARG A CA 1
ATOM 709 C C . ARG A 1 89 ? 18.641 0.368 -3.709 1 93.94 89 ARG A C 1
ATOM 711 O O . ARG A 1 89 ? 18.328 1.52 -3.404 1 93.94 89 ARG A O 1
ATOM 718 N N . LYS A 1 90 ? 19.812 -0.088 -3.568 1 92.44 90 LYS A N 1
ATOM 719 C CA . LYS A 1 90 ? 20.906 0.768 -3.154 1 92.44 90 LYS A CA 1
ATOM 720 C C . LYS A 1 90 ? 21.094 1.935 -4.121 1 92.44 90 LYS A C 1
ATOM 722 O O . LYS A 1 90 ? 21.219 3.086 -3.695 1 92.44 90 LYS A O 1
ATOM 727 N N . SER A 1 91 ? 21.109 1.647 -5.387 1 92.5 91 SER A N 1
ATOM 728 C CA . SER A 1 91 ? 21.281 2.682 -6.398 1 92.5 91 SER A CA 1
ATOM 729 C C . SER A 1 91 ? 20.125 3.668 -6.402 1 92.5 91 SER A C 1
ATOM 731 O O . SER A 1 91 ? 20.328 4.867 -6.602 1 92.5 91 SER A O 1
ATOM 733 N N . LEU A 1 92 ? 18.922 3.135 -6.219 1 92.25 92 LEU A N 1
ATOM 734 C CA . LEU A 1 92 ? 17.734 3.998 -6.156 1 92.25 92 LEU A CA 1
ATOM 735 C C . LEU A 1 92 ? 17.812 4.93 -4.953 1 92.25 92 LEU A C 1
ATOM 737 O O . LEU A 1 92 ? 17.469 6.109 -5.055 1 92.25 92 LEU A O 1
ATOM 741 N N . PHE A 1 93 ? 18.219 4.348 -3.883 1 90.88 93 PHE A N 1
ATOM 742 C CA . PHE A 1 93 ? 18.344 5.148 -2.672 1 90.88 93 PHE A CA 1
ATOM 743 C C . PHE A 1 93 ? 19.344 6.285 -2.879 1 90.88 93 PHE A C 1
ATOM 745 O O . PHE A 1 93 ? 19.094 7.426 -2.488 1 90.88 93 PHE A O 1
ATOM 752 N N . GLU A 1 94 ? 20.406 5.949 -3.418 1 88.56 94 GLU A N 1
ATOM 753 C CA . GLU A 1 94 ? 21.438 6.945 -3.688 1 88.56 94 GLU A CA 1
ATOM 754 C C . GLU A 1 94 ? 20.922 8.008 -4.664 1 88.56 94 GLU A C 1
ATOM 756 O O . GLU A 1 94 ? 21.219 9.195 -4.5 1 88.56 94 GLU A O 1
ATOM 761 N N . LYS A 1 95 ? 20.219 7.543 -5.59 1 88 95 LYS A N 1
ATOM 762 C CA . LYS A 1 95 ? 19.656 8.484 -6.559 1 88 95 LYS A CA 1
ATOM 763 C C . LYS A 1 95 ? 18.656 9.422 -5.902 1 88 95 LYS A C 1
ATOM 765 O O . LYS A 1 95 ? 18.641 10.617 -6.184 1 88 95 LYS A O 1
ATOM 770 N N . VAL A 1 96 ? 17.844 8.875 -5.121 1 87.44 96 VAL A N 1
ATOM 771 C CA . VAL A 1 96 ? 16.828 9.664 -4.426 1 87.44 96 VAL A CA 1
ATOM 772 C C . VAL A 1 96 ? 17.5 10.703 -3.537 1 87.44 96 VAL A C 1
ATOM 774 O O . VAL A 1 96 ? 17.016 11.828 -3.395 1 87.44 96 VAL A O 1
ATOM 777 N N . GLN A 1 97 ? 18.609 10.32 -2.977 1 83.44 97 GLN A N 1
ATOM 778 C CA . GLN A 1 97 ? 19.359 11.242 -2.139 1 83.44 97 GLN A CA 1
ATOM 779 C C . GLN A 1 97 ? 19.938 12.391 -2.965 1 83.44 97 GLN A C 1
ATOM 781 O O . GLN A 1 97 ? 20.188 13.477 -2.438 1 83.44 97 GLN A O 1
ATOM 786 N N . SER A 1 98 ? 20.094 12.172 -4.168 1 81.31 98 SER A N 1
ATOM 787 C CA . SER A 1 98 ? 20.703 13.195 -5.023 1 81.31 98 SER A CA 1
ATOM 788 C C . SER A 1 98 ? 19.625 14.109 -5.613 1 81.31 98 SER A C 1
ATOM 790 O O . SER A 1 98 ? 19.953 15.125 -6.234 1 81.31 98 SER A O 1
ATOM 792 N N . PHE A 1 99 ? 18.391 13.805 -5.336 1 81 99 PHE A N 1
ATOM 793 C CA . PHE A 1 99 ? 17.281 14.586 -5.879 1 81 99 PHE A CA 1
ATOM 794 C C . PHE A 1 99 ? 17.297 16 -5.312 1 81 99 PHE A C 1
ATOM 796 O O . PHE A 1 99 ? 17.703 16.219 -4.172 1 81 99 PHE A O 1
ATOM 803 N N . SER A 1 100 ? 16.969 16.859 -6.203 1 74.44 100 SER A N 1
ATOM 804 C CA . SER A 1 100 ? 16.688 18.203 -5.73 1 74.44 100 SER A CA 1
ATOM 805 C C . SER A 1 100 ? 15.305 18.312 -5.109 1 74.44 100 SER A C 1
ATOM 807 O O . SER A 1 100 ? 14.477 17.406 -5.27 1 74.44 100 SER A O 1
ATOM 809 N N . PHE A 1 101 ? 15.148 19.219 -4.312 1 73.19 101 PHE A N 1
ATOM 810 C CA . PHE A 1 101 ? 13.867 19.391 -3.635 1 73.19 101 PHE A CA 1
ATOM 811 C C . PHE A 1 101 ? 12.742 19.578 -4.641 1 73.19 101 PHE A C 1
ATOM 813 O O . PHE A 1 101 ? 11.578 19.281 -4.348 1 73.19 101 PHE A O 1
ATOM 820 N N . ALA A 1 102 ? 13.086 20.094 -5.812 1 66 102 ALA A N 1
ATOM 821 C CA . ALA A 1 102 ? 12.094 20.203 -6.875 1 66 102 ALA A CA 1
ATOM 822 C C . ALA A 1 102 ? 11.586 18.828 -7.297 1 66 102 ALA A C 1
ATOM 824 O O . ALA A 1 102 ? 10.398 18.656 -7.578 1 66 102 ALA A O 1
ATOM 825 N N . ASN A 1 103 ? 12.477 17.922 -7.219 1 69.44 103 ASN A N 1
ATOM 826 C CA . ASN A 1 103 ? 12.133 16.562 -7.609 1 69.44 103 ASN A CA 1
ATOM 827 C C . ASN A 1 103 ? 11.18 15.922 -6.605 1 69.44 103 ASN A C 1
ATOM 829 O O . ASN A 1 103 ? 10.359 15.078 -6.977 1 69.44 103 ASN A O 1
ATOM 833 N N . PHE A 1 104 ? 11.289 16.328 -5.379 1 68.69 104 PHE A N 1
ATOM 834 C CA . PHE A 1 104 ? 10.453 15.734 -4.344 1 68.69 104 PHE A CA 1
ATOM 835 C C . PHE A 1 104 ? 9 16.188 -4.492 1 68.69 104 PHE A C 1
ATOM 837 O O . PHE A 1 104 ? 8.086 15.531 -3.98 1 68.69 104 PHE A O 1
ATOM 844 N N . ASN A 1 105 ? 8.852 17.266 -5.168 1 65.06 105 ASN A N 1
ATOM 845 C CA . ASN A 1 105 ? 7.488 17.688 -5.48 1 65.06 105 ASN A CA 1
ATOM 846 C C . ASN A 1 105 ? 6.855 16.797 -6.547 1 65.06 105 ASN A C 1
ATOM 848 O O . ASN A 1 105 ? 5.633 16.625 -6.574 1 65.06 105 ASN A O 1
ATOM 852 N N . GLN A 1 106 ? 7.695 16.297 -7.332 1 67.56 106 GLN A N 1
ATOM 853 C CA . GLN A 1 106 ? 7.23 15.422 -8.406 1 67.56 106 GLN A CA 1
ATOM 854 C C . GLN A 1 106 ? 6.957 14.008 -7.898 1 67.56 106 GLN A C 1
ATOM 856 O O . GLN A 1 106 ? 6.078 13.32 -8.414 1 67.56 106 GLN A O 1
ATOM 861 N N . PHE A 1 107 ? 7.734 13.602 -7.02 1 75.88 107 PHE A N 1
ATOM 862 C CA . PHE A 1 107 ? 7.605 12.266 -6.453 1 75.88 107 PHE A CA 1
ATOM 863 C C . PHE A 1 107 ? 7.266 12.336 -4.969 1 75.88 107 PHE A C 1
ATOM 865 O O . PHE A 1 107 ? 8.156 12.5 -4.129 1 75.88 107 PHE A O 1
ATOM 872 N N . PRO A 1 108 ? 6.004 12.148 -4.691 1 75.94 108 PRO A N 1
ATOM 873 C CA . PRO A 1 108 ? 5.652 12.125 -3.27 1 75.94 108 PRO A CA 1
ATOM 874 C C . PRO A 1 108 ? 6.352 11 -2.51 1 75.94 108 PRO A C 1
ATOM 876 O O . PRO A 1 108 ? 6.793 10.023 -3.117 1 75.94 108 PRO A O 1
ATOM 879 N N . THR A 1 109 ? 6.488 11.156 -1.195 1 80.06 109 THR A N 1
ATOM 880 C CA . THR A 1 109 ? 7.211 10.234 -0.32 1 80.06 109 THR A CA 1
ATOM 881 C C . THR A 1 109 ? 6.645 8.82 -0.437 1 80.06 109 THR A C 1
ATOM 883 O O . THR A 1 109 ? 7.398 7.855 -0.547 1 80.06 109 THR A O 1
ATOM 886 N N . SER A 1 110 ? 5.371 8.688 -0.521 1 74.38 110 SER A N 1
ATOM 887 C CA . SER A 1 110 ? 4.727 7.383 -0.603 1 74.38 110 SER A CA 1
ATOM 888 C C . SER A 1 110 ? 5.082 6.672 -1.904 1 74.38 110 SER A C 1
ATOM 890 O O . SER A 1 110 ? 5.305 5.461 -1.914 1 74.38 110 SER A O 1
ATOM 892 N N . THR A 1 111 ? 5.145 7.445 -2.963 1 80.38 111 THR A N 1
ATOM 893 C CA . THR A 1 111 ? 5.48 6.898 -4.273 1 80.38 111 THR A CA 1
ATOM 894 C C . THR A 1 111 ? 6.93 6.422 -4.305 1 80.38 111 THR A C 1
ATOM 896 O O . THR A 1 111 ? 7.227 5.359 -4.855 1 80.38 111 THR A O 1
ATOM 899 N N . LEU A 1 112 ? 7.723 7.176 -3.688 1 87.25 112 LEU A N 1
ATOM 900 C CA . LEU A 1 112 ? 9.133 6.812 -3.678 1 87.25 112 LEU A CA 1
ATOM 901 C C . LEU A 1 112 ? 9.367 5.555 -2.846 1 87.25 112 LEU A C 1
ATOM 903 O O . LEU A 1 112 ? 10.172 4.699 -3.215 1 87.25 112 LEU A O 1
ATOM 907 N N . ILE A 1 113 ? 8.68 5.465 -1.775 1 86.75 113 ILE A N 1
ATOM 908 C CA . ILE A 1 113 ? 8.797 4.273 -0.942 1 86.75 113 ILE A CA 1
ATOM 909 C C . ILE A 1 113 ? 8.375 3.043 -1.743 1 86.75 113 ILE A C 1
ATOM 911 O O . ILE A 1 113 ? 9.086 2.033 -1.757 1 86.75 113 ILE A O 1
ATOM 915 N N . THR A 1 114 ? 7.289 3.135 -2.48 1 80.75 114 THR A N 1
ATOM 916 C CA . THR A 1 114 ? 6.773 2.025 -3.275 1 80.75 114 THR A CA 1
ATOM 917 C C . THR A 1 114 ? 7.758 1.65 -4.383 1 80.75 114 THR A C 1
ATOM 919 O O . THR A 1 114 ? 8 0.468 -4.629 1 80.75 114 THR A O 1
ATOM 922 N N . ARG A 1 115 ? 8.289 2.613 -4.988 1 87 115 ARG A N 1
ATOM 923 C CA . ARG A 1 115 ? 9.188 2.373 -6.117 1 87 115 ARG A CA 1
ATOM 924 C C . ARG A 1 115 ? 10.5 1.759 -5.648 1 87 115 ARG A C 1
ATOM 926 O O . ARG A 1 115 ? 11.078 0.917 -6.34 1 87 115 ARG A O 1
ATOM 933 N N . VAL A 1 116 ? 10.938 2.094 -4.473 1 91.25 116 VAL A N 1
ATOM 934 C CA . VAL A 1 116 ? 12.219 1.616 -3.977 1 91.25 116 VAL A CA 1
ATOM 935 C C . VAL A 1 116 ? 12.055 0.233 -3.352 1 91.25 116 VAL A C 1
ATOM 937 O O . VAL A 1 116 ? 12.977 -0.583 -3.375 1 91.25 116 VAL A O 1
ATOM 940 N N . THR A 1 117 ? 10.891 -0.072 -2.838 1 89.06 117 THR A N 1
ATOM 941 C CA . THR A 1 117 ? 10.758 -1.317 -2.092 1 89.06 117 THR A CA 1
ATOM 942 C C . THR A 1 117 ? 9.867 -2.305 -2.844 1 89.06 117 THR A C 1
ATOM 944 O O . THR A 1 117 ? 10.359 -3.26 -3.443 1 89.06 117 THR A O 1
ATOM 947 N N . SER A 1 118 ? 8.586 -1.99 -3.027 1 84.44 118 SER A N 1
ATOM 948 C CA . SER A 1 118 ? 7.625 -2.91 -3.621 1 84.44 118 SER A CA 1
ATOM 949 C C . SER A 1 118 ? 7.973 -3.219 -5.074 1 84.44 118 SER A C 1
ATOM 951 O O . SER A 1 118 ? 7.961 -4.379 -5.488 1 84.44 118 SER A O 1
ATOM 953 N N . ASP A 1 119 ? 8.25 -2.215 -5.82 1 88.81 119 ASP A N 1
ATOM 954 C CA . ASP A 1 119 ? 8.562 -2.408 -7.234 1 88.81 119 ASP A CA 1
ATOM 955 C C . ASP A 1 119 ? 9.859 -3.199 -7.41 1 88.81 119 ASP A C 1
ATOM 957 O O . ASP A 1 119 ? 9.969 -4.023 -8.32 1 88.81 119 ASP A O 1
ATOM 961 N N . VAL A 1 120 ? 10.812 -2.943 -6.539 1 92.94 120 VAL A N 1
ATOM 962 C CA . VAL A 1 120 ? 12.07 -3.676 -6.613 1 92.94 120 VAL A CA 1
ATOM 963 C C . VAL A 1 120 ? 11.836 -5.145 -6.262 1 92.94 120 VAL A C 1
ATOM 965 O O . VAL A 1 120 ? 12.391 -6.039 -6.902 1 92.94 120 VAL A O 1
ATOM 968 N N . THR A 1 121 ? 11.047 -5.371 -5.293 1 89.88 121 THR A N 1
ATOM 969 C CA . THR A 1 121 ? 10.719 -6.742 -4.918 1 89.88 121 THR A CA 1
ATOM 970 C C . THR A 1 121 ? 10.031 -7.469 -6.07 1 89.88 121 THR A C 1
ATOM 972 O O . THR A 1 121 ? 10.305 -8.641 -6.324 1 89.88 121 THR A O 1
ATOM 975 N N . GLN A 1 122 ? 9.172 -6.75 -6.727 1 86.75 122 GLN A N 1
ATOM 976 C CA . GLN A 1 122 ? 8.508 -7.316 -7.895 1 86.75 122 GLN A CA 1
ATOM 977 C C . GLN A 1 122 ? 9.516 -7.695 -8.977 1 86.75 122 GLN A C 1
ATOM 979 O O . GLN A 1 122 ? 9.414 -8.758 -9.586 1 86.75 122 GLN A O 1
ATOM 984 N N . MET A 1 123 ? 10.477 -6.855 -9.164 1 91.56 123 MET A N 1
ATOM 985 C CA . MET A 1 123 ? 11.516 -7.129 -10.156 1 91.56 123 MET A CA 1
ATOM 986 C C . MET A 1 123 ? 12.359 -8.328 -9.734 1 91.56 123 MET A C 1
ATOM 988 O O . MET A 1 123 ? 12.742 -9.141 -10.578 1 91.56 123 MET A O 1
ATOM 992 N N . GLN A 1 124 ? 12.609 -8.398 -8.453 1 92.25 124 GLN A N 1
ATOM 993 C CA . GLN A 1 124 ? 13.359 -9.531 -7.922 1 92.25 124 GLN A CA 1
ATOM 994 C C . GLN A 1 124 ? 12.633 -10.844 -8.18 1 92.25 124 GLN A C 1
ATOM 996 O O . GLN A 1 124 ? 13.25 -11.836 -8.586 1 92.25 124 GLN A O 1
ATOM 1001 N N . ASN A 1 125 ? 11.398 -10.82 -8.023 1 87.75 125 ASN A N 1
ATOM 1002 C CA . ASN A 1 125 ? 10.594 -12.023 -8.219 1 87.75 125 ASN A CA 1
ATOM 1003 C C . ASN A 1 125 ? 10.586 -12.461 -9.68 1 87.75 125 ASN A C 1
ATOM 1005 O O . ASN A 1 125 ? 10.664 -13.656 -9.969 1 87.75 125 ASN A O 1
ATOM 1009 N N . VAL A 1 126 ? 10.523 -11.523 -10.531 1 88.56 126 VAL A N 1
ATOM 1010 C CA . VAL A 1 126 ? 10.477 -11.844 -11.953 1 88.56 126 VAL A CA 1
ATOM 1011 C C . VAL A 1 126 ? 11.82 -12.414 -12.398 1 88.56 126 VAL A C 1
ATOM 1013 O O . VAL A 1 126 ? 11.875 -13.359 -13.188 1 88.56 126 VAL A O 1
ATOM 1016 N N . VAL A 1 127 ? 12.883 -11.812 -11.898 1 90.25 127 VAL A N 1
ATOM 1017 C CA . VAL A 1 127 ? 14.211 -12.32 -12.234 1 90.25 127 VAL A CA 1
ATOM 1018 C C . VAL A 1 127 ? 14.367 -13.742 -11.688 1 90.25 127 VAL A C 1
ATOM 1020 O O . VAL A 1 127 ? 14.875 -14.625 -12.375 1 90.25 127 VAL A O 1
ATOM 1023 N N . PHE A 1 128 ? 13.891 -13.922 -10.531 1 88.31 128 PHE A N 1
ATOM 1024 C CA . PHE A 1 128 ? 13.945 -15.242 -9.93 1 88.31 128 PHE A CA 1
ATOM 1025 C C . PHE A 1 128 ? 13.125 -16.25 -10.734 1 88.31 128 PHE A C 1
ATOM 1027 O O . PHE A 1 128 ? 13.609 -17.328 -11.07 1 88.31 128 PHE A O 1
ATOM 1034 N N . MET A 1 129 ? 11.922 -15.898 -11.039 1 86.12 129 MET A N 1
ATOM 1035 C CA . MET A 1 129 ? 11.039 -16.781 -11.797 1 86.12 129 MET A CA 1
ATOM 1036 C C . MET A 1 129 ? 11.594 -17.031 -13.195 1 86.12 129 MET A C 1
ATOM 1038 O O . MET A 1 129 ? 11.445 -18.125 -13.742 1 86.12 129 MET A O 1
ATOM 1042 N N . SER A 1 130 ? 12.211 -15.992 -13.797 1 87.94 130 SER A N 1
ATOM 1043 C CA . SER A 1 130 ? 12.75 -16.109 -15.148 1 87.94 130 SER A CA 1
ATOM 1044 C C . SER A 1 130 ? 13.883 -17.141 -15.203 1 87.94 130 SER A C 1
ATOM 1046 O O . SER A 1 130 ? 14.008 -17.875 -16.172 1 87.94 130 SER A O 1
ATOM 1048 N N . LEU A 1 131 ? 14.641 -17.188 -14.148 1 86.94 131 LEU A N 1
ATOM 1049 C CA . LEU A 1 131 ? 15.789 -18.094 -14.125 1 86.94 131 LEU A CA 1
ATOM 1050 C C . LEU A 1 131 ? 15.359 -19.516 -13.773 1 86.94 131 LEU A C 1
ATOM 1052 O O . LEU A 1 131 ? 16.094 -20.469 -14.047 1 86.94 131 LEU A O 1
ATOM 1056 N N . ARG A 1 132 ? 14.102 -19.609 -13.305 1 80 132 ARG A N 1
ATOM 1057 C CA . ARG A 1 132 ? 13.672 -20.922 -12.859 1 80 132 ARG A CA 1
ATOM 1058 C C . ARG A 1 132 ? 12.562 -21.469 -13.75 1 80 132 ARG A C 1
ATOM 1060 O O . ARG A 1 132 ? 12.633 -22.609 -14.211 1 80 132 ARG A O 1
ATOM 1067 N N . ILE A 1 133 ? 11.555 -20.609 -13.898 1 77.81 133 ILE A N 1
ATOM 1068 C CA . ILE A 1 133 ? 10.32 -21.141 -14.461 1 77.81 133 ILE A CA 1
ATOM 1069 C C . ILE A 1 133 ? 10.078 -20.547 -15.844 1 77.81 133 ILE A C 1
ATOM 1071 O O . ILE A 1 133 ? 9.695 -21.266 -16.781 1 77.81 133 ILE A O 1
ATOM 1075 N N . MET A 1 134 ? 10.414 -19.344 -16.062 1 81.12 134 MET A N 1
ATOM 1076 C CA . MET A 1 134 ? 9.992 -18.594 -17.25 1 81.12 134 MET A CA 1
ATOM 1077 C C . MET A 1 134 ? 10.711 -19.109 -18.484 1 81.12 134 MET A C 1
ATOM 1079 O O . MET A 1 134 ? 10.133 -19.141 -19.578 1 81.12 134 MET A O 1
ATOM 1083 N N . MET A 1 135 ? 11.922 -19.562 -18.359 1 82.75 135 MET A N 1
ATOM 1084 C CA . MET A 1 135 ? 12.672 -20.062 -19.516 1 82.75 135 MET A CA 1
ATOM 1085 C C . MET A 1 135 ? 12.406 -21.547 -19.734 1 82.75 135 MET A C 1
ATOM 1087 O O . MET A 1 135 ? 12.438 -22.016 -20.875 1 82.75 135 MET A O 1
ATOM 1091 N N . ARG A 1 136 ? 11.984 -22.172 -18.719 1 84.94 136 ARG A N 1
ATOM 1092 C CA . ARG A 1 136 ? 11.805 -23.625 -18.75 1 84.94 136 ARG A CA 1
ATOM 1093 C C . ARG A 1 136 ? 10.523 -23.984 -19.484 1 84.94 136 ARG A C 1
ATOM 1095 O O . ARG A 1 136 ? 10.516 -24.922 -20.312 1 84.94 136 ARG A O 1
ATOM 1102 N N . ALA A 1 137 ? 9.469 -23.234 -19.281 1 86.44 137 ALA A N 1
ATOM 1103 C CA . ALA A 1 137 ? 8.156 -23.609 -19.797 1 86.44 137 ALA A CA 1
ATOM 1104 C C . ALA A 1 137 ? 8.141 -23.562 -21.328 1 86.44 137 ALA A C 1
ATOM 1106 O O . ALA A 1 137 ? 7.816 -24.547 -21.984 1 86.44 137 ALA A O 1
ATOM 1107 N N . PRO A 1 138 ? 8.617 -22.516 -21.984 1 86.44 138 PRO A N 1
ATOM 1108 C CA . PRO A 1 138 ? 8.641 -22.5 -23.453 1 86.44 138 PRO A CA 1
ATOM 1109 C C . PRO A 1 138 ? 9.594 -23.547 -24.031 1 86.44 138 PRO A C 1
ATOM 1111 O O . PRO A 1 138 ? 9.297 -24.141 -25.078 1 86.44 138 PRO A O 1
ATOM 1114 N N . LEU A 1 139 ? 10.688 -23.797 -23.391 1 89.38 139 LEU A N 1
ATOM 1115 C CA . LEU A 1 139 ? 11.656 -24.781 -23.875 1 89.38 139 LEU A CA 1
ATOM 1116 C C . LEU A 1 139 ? 11.109 -26.203 -23.734 1 89.38 139 LEU A C 1
ATOM 1118 O O . LEU A 1 139 ? 11.422 -27.062 -24.562 1 89.38 139 LEU A O 1
ATOM 1122 N N . LEU A 1 140 ? 10.312 -26.344 -22.688 1 89.31 140 LEU A N 1
ATOM 1123 C CA . LEU A 1 140 ? 9.68 -27.656 -22.5 1 89.31 140 LEU A CA 1
ATOM 1124 C C . LEU A 1 140 ? 8.656 -27.906 -23.609 1 89.31 140 LEU A C 1
ATOM 1126 O O . LEU A 1 140 ? 8.5 -29.047 -24.062 1 89.31 140 LEU A O 1
ATOM 1130 N N . ILE A 1 141 ? 7.965 -26.859 -24.016 1 89.69 141 ILE A N 1
ATOM 1131 C CA . ILE A 1 141 ? 6.996 -27 -25.094 1 89.69 141 ILE A CA 1
ATOM 1132 C C . ILE A 1 141 ? 7.715 -27.344 -26.391 1 89.69 141 ILE A C 1
ATOM 1134 O O . ILE A 1 141 ? 7.371 -28.328 -27.047 1 89.69 141 ILE A O 1
ATOM 1138 N N . ILE A 1 142 ? 8.789 -26.656 -26.703 1 90.75 142 ILE A N 1
ATOM 1139 C CA . ILE A 1 142 ? 9.547 -26.875 -27.938 1 90.75 142 ILE A CA 1
ATOM 1140 C C . ILE A 1 142 ? 10.273 -28.219 -27.844 1 90.75 142 ILE A C 1
ATOM 1142 O O . ILE A 1 142 ? 10.219 -29.031 -28.781 1 90.75 142 ILE A O 1
ATOM 1146 N N . GLY A 1 143 ? 10.953 -28.422 -26.734 1 90.19 143 GLY A N 1
ATOM 1147 C CA . GLY A 1 143 ? 11.664 -29.672 -26.547 1 90.19 143 GLY A CA 1
ATOM 1148 C C . GLY A 1 143 ? 10.75 -30.891 -26.531 1 90.19 143 GLY A C 1
ATOM 1149 O O . GLY A 1 143 ? 11.094 -31.938 -27.078 1 90.19 143 GLY A O 1
ATOM 1150 N N . GLY A 1 144 ? 9.57 -30.719 -25.844 1 89.81 144 GLY A N 1
ATOM 1151 C CA . GLY A 1 144 ? 8.602 -31.797 -25.844 1 89.81 144 GLY A CA 1
ATOM 1152 C C . GLY A 1 144 ? 8.086 -32.125 -27.219 1 89.81 144 GLY A C 1
ATOM 1153 O O . GLY A 1 144 ? 7.91 -33.312 -27.562 1 89.81 144 GLY A O 1
ATOM 1154 N N . MET A 1 145 ? 7.898 -31.156 -27.984 1 90.62 145 MET A N 1
ATOM 1155 C CA . MET A 1 145 ? 7.43 -31.359 -29.359 1 90.62 145 MET A CA 1
ATOM 1156 C C . MET A 1 145 ? 8.492 -32.062 -30.188 1 90.62 145 MET A C 1
ATOM 1158 O O . MET A 1 145 ? 8.188 -33 -30.938 1 90.62 145 MET A O 1
ATOM 1162 N N . VAL A 1 146 ? 9.734 -31.688 -30.047 1 91.12 146 VAL A N 1
ATOM 1163 C CA . VAL A 1 146 ? 10.844 -32.25 -30.812 1 91.12 146 VAL A CA 1
ATOM 1164 C C . VAL A 1 146 ? 11.039 -33.719 -30.391 1 91.12 146 VAL A C 1
ATOM 1166 O O . VAL A 1 146 ? 11.219 -34.594 -31.25 1 91.12 146 VAL A O 1
ATOM 1169 N N . MET A 1 147 ? 10.914 -34 -29.141 1 91.06 147 MET A N 1
ATOM 1170 C CA . MET A 1 147 ? 11.109 -35.344 -28.656 1 91.06 147 MET A CA 1
ATOM 1171 C C . MET A 1 147 ? 9.945 -36.25 -29.062 1 91.06 147 MET A C 1
ATOM 1173 O O . MET A 1 147 ? 10.141 -37.438 -29.375 1 91.06 147 MET A O 1
ATOM 1177 N N . ALA A 1 148 ? 8.758 -35.688 -29.016 1 90.81 148 ALA A N 1
ATOM 1178 C CA . ALA A 1 148 ? 7.609 -36.469 -29.484 1 90.81 148 ALA A CA 1
ATOM 1179 C C . ALA A 1 148 ? 7.758 -36.844 -30.953 1 90.81 148 ALA A C 1
ATOM 1181 O O . ALA A 1 148 ? 7.426 -37.969 -31.344 1 90.81 148 ALA A O 1
ATOM 1182 N N . LEU A 1 149 ? 8.336 -35.969 -31.781 1 91.12 149 LEU A N 1
ATOM 1183 C CA . LEU A 1 149 ? 8.578 -36.219 -33.188 1 91.12 149 LEU A CA 1
ATOM 1184 C C . LEU A 1 149 ? 9.672 -37.281 -33.375 1 91.12 149 LEU A C 1
ATOM 1186 O O . LEU A 1 149 ? 9.641 -38.062 -34.312 1 91.12 149 LEU A O 1
ATOM 1190 N N . ALA A 1 150 ? 10.594 -37.312 -32.469 1 89.62 150 ALA A N 1
ATOM 1191 C CA . ALA A 1 150 ? 11.695 -38.281 -32.531 1 89.62 150 ALA A CA 1
ATOM 1192 C C . ALA A 1 150 ? 11.219 -39.688 -32.156 1 89.62 150 ALA A C 1
ATOM 1194 O O . ALA A 1 150 ? 11.805 -40.688 -32.625 1 89.62 150 ALA A O 1
ATOM 1195 N N . VAL A 1 151 ? 10.227 -39.719 -31.297 1 86.88 151 VAL A N 1
ATOM 1196 C CA . VAL A 1 151 ? 9.711 -41.031 -30.891 1 86.88 151 VAL A CA 1
ATOM 1197 C C . VAL A 1 151 ? 8.836 -41.625 -32 1 86.88 151 VAL A C 1
ATOM 1199 O O . VAL A 1 151 ? 9.062 -42.719 -32.469 1 86.88 151 VAL A O 1
ATOM 1202 N N . ASN A 1 152 ? 7.781 -40.875 -32.406 1 89.62 152 ASN A N 1
ATOM 1203 C CA . ASN A 1 152 ? 6.875 -41.25 -33.5 1 89.62 152 ASN A CA 1
ATOM 1204 C C . ASN A 1 152 ? 6.355 -40.031 -34.25 1 89.62 152 ASN A C 1
ATOM 1206 O O . ASN A 1 152 ? 5.527 -39.281 -33.75 1 89.62 152 ASN A O 1
ATOM 1210 N N . VAL A 1 153 ? 6.73 -39.906 -35.438 1 88.56 153 VAL A N 1
ATOM 1211 C CA . VAL A 1 153 ? 6.438 -38.75 -36.25 1 88.56 153 VAL A CA 1
ATOM 1212 C C . VAL A 1 153 ? 4.938 -38.656 -36.531 1 88.56 153 VAL A C 1
ATOM 1214 O O . VAL A 1 153 ? 4.34 -37.594 -36.5 1 88.56 153 VAL A O 1
ATOM 1217 N N . LYS A 1 154 ? 4.316 -39.812 -36.75 1 87.94 154 LYS A N 1
ATOM 1218 C CA . LYS A 1 154 ? 2.902 -39.812 -37.125 1 87.94 154 LYS A CA 1
ATOM 1219 C C . LYS A 1 154 ? 2.023 -39.375 -35.969 1 87.94 154 LYS A C 1
ATOM 1221 O O . LYS A 1 154 ? 1.119 -38.562 -36.125 1 87.94 154 LYS A O 1
ATOM 1226 N N . LEU A 1 155 ? 2.379 -39.875 -34.781 1 89.19 155 LEU A N 1
ATOM 1227 C CA . LEU A 1 155 ? 1.599 -39.5 -33.594 1 89.19 155 LEU A CA 1
ATOM 1228 C C . LEU A 1 155 ? 1.9 -38.094 -33.156 1 89.19 155 LEU A C 1
ATOM 1230 O O . LEU A 1 155 ? 1.005 -37.375 -32.719 1 89.19 155 LEU A O 1
ATOM 1234 N N . ALA A 1 156 ? 3.102 -37.688 -33.375 1 90.75 156 ALA A N 1
ATOM 1235 C CA . ALA A 1 156 ? 3.537 -36.375 -32.938 1 90.75 156 ALA A CA 1
ATOM 1236 C C . ALA A 1 156 ? 2.92 -35.25 -33.781 1 90.75 156 ALA A C 1
ATOM 1238 O O . ALA A 1 156 ? 2.828 -34.125 -33.344 1 90.75 156 ALA A O 1
ATOM 1239 N N . LEU A 1 157 ? 2.531 -35.594 -35 1 89.31 157 LEU A N 1
ATOM 1240 C CA . LEU A 1 157 ? 1.928 -34.625 -35.906 1 89.31 157 LEU A CA 1
ATOM 1241 C C . LEU A 1 157 ? 0.625 -34.062 -35.312 1 89.31 157 LEU A C 1
ATOM 1243 O O . LEU A 1 157 ? 0.268 -32.906 -35.562 1 89.31 157 LEU A O 1
ATOM 1247 N N . ILE A 1 158 ? -0.023 -34.906 -34.531 1 87.56 158 ILE A N 1
ATOM 1248 C CA . ILE A 1 158 ? -1.246 -34.469 -33.844 1 87.56 158 ILE A CA 1
ATOM 1249 C C . ILE A 1 158 ? -0.927 -33.344 -32.875 1 87.56 158 ILE A C 1
ATOM 1251 O O . ILE A 1 158 ? -1.641 -32.312 -32.844 1 87.56 158 ILE A O 1
ATOM 1255 N N . LEU A 1 159 ? 0.166 -33.469 -32.188 1 87.5 159 LEU A N 1
ATOM 1256 C CA . LEU A 1 159 ? 0.576 -32.469 -31.219 1 87.5 159 LEU A CA 1
ATOM 1257 C C . LEU A 1 159 ? 1.068 -31.219 -31.906 1 87.5 159 LEU A C 1
ATOM 1259 O O . LEU A 1 159 ? 0.828 -30.094 -31.438 1 87.5 159 LEU A O 1
ATOM 1263 N N . VAL A 1 160 ? 1.719 -31.359 -33.062 1 87.62 160 VAL A N 1
ATOM 1264 C CA . VAL A 1 160 ? 2.299 -30.234 -33.781 1 87.62 160 VAL A CA 1
ATOM 1265 C C . VAL A 1 160 ? 1.186 -29.328 -34.312 1 87.62 160 VAL A C 1
ATOM 1267 O O . VAL A 1 160 ? 1.357 -28.109 -34.406 1 87.62 160 VAL A O 1
ATOM 1270 N N . VAL A 1 161 ? 0.08 -29.906 -34.562 1 86.5 161 VAL A N 1
ATOM 1271 C CA . VAL A 1 161 ? -1.032 -29.141 -35.094 1 86.5 161 VAL A CA 1
ATOM 1272 C C . VAL A 1 161 ? -1.842 -28.516 -33.969 1 86.5 161 VAL A C 1
ATOM 1274 O O . VAL A 1 161 ? -2.219 -27.344 -34.031 1 86.5 161 VAL A O 1
ATOM 1277 N N . LEU A 1 162 ? -2.004 -29.203 -32.906 1 86.19 162 LEU A N 1
ATOM 1278 C CA . LEU A 1 162 ? -2.908 -28.781 -31.828 1 86.19 162 LEU A CA 1
ATOM 1279 C C . LEU A 1 162 ? -2.242 -27.766 -30.922 1 86.19 162 LEU A C 1
ATOM 1281 O O . LEU A 1 162 ? -2.887 -26.812 -30.484 1 86.19 162 LEU A O 1
ATOM 1285 N N . ILE A 1 163 ? -0.962 -27.891 -30.734 1 86.12 163 ILE A N 1
ATOM 1286 C CA . ILE A 1 163 ? -0.286 -27.094 -29.719 1 86.12 163 ILE A CA 1
ATOM 1287 C C . ILE A 1 163 ? -0.138 -25.656 -30.203 1 86.12 163 ILE A C 1
ATOM 1289 O O . ILE A 1 163 ? -0.465 -24.719 -29.469 1 86.12 163 ILE A O 1
ATOM 1293 N N . PRO A 1 164 ? 0.383 -25.406 -31.453 1 83.75 164 PRO A N 1
ATOM 1294 C CA . PRO A 1 164 ? 0.469 -24.016 -31.906 1 83.75 164 PRO A CA 1
ATOM 1295 C C . PRO A 1 164 ? -0.889 -23.312 -31.938 1 83.75 164 PRO A C 1
ATOM 1297 O O . PRO A 1 164 ? -0.979 -22.125 -31.641 1 83.75 164 PRO A O 1
ATOM 1300 N N . PHE A 1 165 ? -1.849 -24.078 -32.219 1 84.69 165 PHE A N 1
ATOM 1301 C CA . PHE A 1 165 ? -3.193 -23.516 -32.219 1 84.69 165 PHE A CA 1
ATOM 1302 C C . PHE A 1 165 ? -3.635 -23.156 -30.812 1 84.69 165 PHE A C 1
ATOM 1304 O O . PHE A 1 165 ? -4.188 -22.078 -30.578 1 84.69 165 PHE A O 1
ATOM 1311 N N . LEU A 1 166 ? -3.324 -23.953 -29.906 1 84.75 166 LEU A N 1
ATOM 1312 C CA . LEU A 1 166 ? -3.682 -23.703 -28.516 1 84.75 166 LEU A CA 1
ATOM 1313 C C . LEU A 1 166 ? -2.885 -22.547 -27.938 1 84.75 166 LEU A C 1
ATOM 1315 O O . LEU A 1 166 ? -3.418 -21.734 -27.172 1 84.75 166 LEU A O 1
ATOM 1319 N N . LEU A 1 167 ? -1.672 -22.516 -28.359 1 83.88 167 LEU A N 1
ATOM 1320 C CA . LEU A 1 167 ? -0.817 -21.422 -27.891 1 83.88 167 LEU A CA 1
ATOM 1321 C C . LEU A 1 167 ? -1.339 -20.078 -28.375 1 83.88 167 LEU A C 1
ATOM 1323 O O . LEU A 1 167 ? -1.369 -19.109 -27.609 1 83.88 167 LEU A O 1
ATOM 1327 N N . TRP A 1 168 ? -1.68 -20.078 -29.594 1 84.94 168 TRP A N 1
ATOM 1328 C CA . TRP A 1 168 ? -2.221 -18.844 -30.172 1 84.94 168 TRP A CA 1
ATOM 1329 C C . TRP A 1 168 ? -3.51 -18.438 -29.469 1 84.94 168 TRP A C 1
ATOM 1331 O O . TRP A 1 168 ? -3.691 -17.266 -29.125 1 84.94 168 TRP A O 1
ATOM 1341 N N . PHE A 1 169 ? -4.355 -19.328 -29.203 1 84 169 PHE A N 1
ATOM 1342 C CA . PHE A 1 169 ? -5.625 -19.094 -28.531 1 84 169 PHE A CA 1
ATOM 1343 C C . PHE A 1 169 ? -5.395 -18.609 -27.094 1 84 169 PHE A C 1
ATOM 1345 O O . PHE A 1 169 ? -6.043 -17.672 -26.641 1 84 169 PHE A O 1
ATOM 1352 N N . LEU A 1 170 ? -4.457 -19.172 -26.5 1 83.56 170 LEU A N 1
ATOM 1353 C CA . LEU A 1 170 ? -4.156 -18.828 -25.109 1 83.56 170 LEU A CA 1
ATOM 1354 C C . LEU A 1 170 ? -3.617 -17.406 -25 1 83.56 170 LEU A C 1
ATOM 1356 O O . LEU A 1 170 ? -4.023 -16.656 -24.125 1 83.56 170 LEU A O 1
ATOM 1360 N N . VAL A 1 171 ? -2.779 -17.047 -25.938 1 82.44 171 VAL A N 1
ATOM 1361 C CA . VAL A 1 171 ? -2.174 -15.719 -25.891 1 82.44 171 VAL A CA 1
ATOM 1362 C C . VAL A 1 171 ? -3.238 -14.656 -26.156 1 82.44 171 VAL A C 1
ATOM 1364 O O . VAL A 1 171 ? -3.258 -13.609 -25.516 1 82.44 171 VAL A O 1
ATOM 1367 N N . ARG A 1 172 ? -4.094 -14.953 -27.047 1 83.69 172 ARG A N 1
ATOM 1368 C CA . ARG A 1 172 ? -5.164 -14.016 -27.375 1 83.69 172 ARG A CA 1
ATOM 1369 C C . ARG A 1 172 ? -6.113 -13.836 -26.203 1 83.69 172 ARG A C 1
ATOM 1371 O O . ARG A 1 172 ? -6.516 -12.711 -25.891 1 83.69 172 ARG A O 1
ATOM 1378 N N . MET A 1 173 ? -6.453 -14.852 -25.578 1 84.25 173 MET A N 1
ATOM 1379 C CA . MET A 1 173 ? -7.344 -14.82 -24.422 1 84.25 173 MET A CA 1
ATOM 1380 C C . MET A 1 173 ? -6.68 -14.109 -23.25 1 84.25 173 MET A C 1
ATOM 1382 O O . MET A 1 173 ? -7.336 -13.383 -22.5 1 84.25 173 MET A O 1
ATOM 1386 N N . MET A 1 174 ? -5.457 -14.289 -23.109 1 82.12 174 MET A N 1
ATOM 1387 C CA . MET A 1 174 ? -4.723 -13.688 -22 1 82.12 174 MET A CA 1
ATOM 1388 C C . MET A 1 174 ? -4.621 -12.172 -22.172 1 82.12 174 MET A C 1
ATOM 1390 O O . MET A 1 174 ? -4.73 -11.422 -21.203 1 82.12 174 MET A O 1
ATOM 1394 N N . ASN A 1 175 ? -4.387 -11.758 -23.375 1 82.31 175 ASN A N 1
ATOM 1395 C CA . ASN A 1 175 ? -4.336 -10.32 -23.641 1 82.31 175 ASN A CA 1
ATOM 1396 C C . ASN A 1 175 ? -5.672 -9.648 -23.328 1 82.31 175 ASN A C 1
ATOM 1398 O O . ASN A 1 175 ? -5.707 -8.539 -22.797 1 82.31 175 ASN A O 1
ATOM 1402 N N . ARG A 1 176 ? -6.688 -10.352 -23.641 1 84.06 176 ARG A N 1
ATOM 1403 C CA . ARG A 1 176 ? -8.016 -9.828 -23.328 1 84.06 176 ARG A CA 1
ATOM 1404 C C . ARG A 1 176 ? -8.258 -9.805 -21.828 1 84.06 176 ARG A C 1
ATOM 1406 O O . ARG A 1 176 ? -8.852 -8.859 -21.297 1 84.06 176 ARG A O 1
ATOM 1413 N N . ALA A 1 177 ? -7.863 -10.82 -21.188 1 82.69 177 ALA A N 1
ATOM 1414 C CA . ALA A 1 177 ? -7.992 -10.883 -19.734 1 82.69 177 ALA A CA 1
ATOM 1415 C C . ALA A 1 177 ? -7.215 -9.75 -19.062 1 82.69 177 ALA A C 1
ATOM 1417 O O . ALA A 1 177 ? -7.688 -9.156 -18.094 1 82.69 177 ALA A O 1
ATOM 1418 N N . PHE A 1 178 ? -6.16 -9.461 -19.672 1 80.25 178 PHE A N 1
ATOM 1419 C CA . PHE A 1 178 ? -5.316 -8.398 -19.125 1 80.25 178 PHE A CA 1
ATOM 1420 C C . PHE A 1 178 ? -6.027 -7.051 -19.203 1 80.25 178 PHE A C 1
ATOM 1422 O O . PHE A 1 178 ? -5.977 -6.266 -18.25 1 80.25 178 PHE A O 1
ATOM 1429 N N . MET A 1 179 ? -6.641 -6.781 -20.25 1 82.81 179 MET A N 1
ATOM 1430 C CA . MET A 1 179 ? -7.367 -5.527 -20.422 1 82.81 179 MET A CA 1
ATOM 1431 C C . MET A 1 179 ? -8.531 -5.426 -19.453 1 82.81 179 MET A C 1
ATOM 1433 O O . MET A 1 179 ? -8.797 -4.355 -18.906 1 82.81 179 MET A O 1
ATOM 1437 N N . LEU A 1 180 ? -9.156 -6.523 -19.219 1 85.94 180 LEU A N 1
ATOM 1438 C CA . LEU A 1 180 ? -10.289 -6.527 -18.297 1 85.94 180 LEU A CA 1
ATOM 1439 C C . LEU A 1 180 ? -9.82 -6.332 -16.859 1 85.94 180 LEU A C 1
ATOM 1441 O O . LEU A 1 180 ? -10.469 -5.629 -16.078 1 85.94 180 LEU A O 1
ATOM 1445 N N . PHE A 1 181 ? -8.703 -6.848 -16.547 1 82.06 181 PHE A N 1
ATOM 1446 C CA . PHE A 1 181 ? -8.203 -6.723 -15.18 1 82.06 181 PHE A CA 1
ATOM 1447 C C . PHE A 1 181 ? -7.691 -5.312 -14.914 1 82.06 181 PHE A C 1
ATOM 1449 O O . PHE A 1 181 ? -7.762 -4.82 -13.789 1 82.06 181 PHE A O 1
ATOM 1456 N N . ARG A 1 182 ? -7.227 -4.766 -15.945 1 81.94 182 ARG A N 1
ATOM 1457 C CA . ARG A 1 182 ? -6.879 -3.355 -15.812 1 81.94 182 ARG A CA 1
ATOM 1458 C C . ARG A 1 182 ? -8.102 -2.523 -15.438 1 81.94 182 ARG A C 1
ATOM 1460 O O . ARG A 1 182 ? -8.016 -1.621 -14.602 1 81.94 182 ARG A O 1
ATOM 1467 N N . SER A 1 183 ? -9.156 -2.844 -16.031 1 87.75 183 SER A N 1
ATOM 1468 C CA . SER A 1 183 ? -10.406 -2.16 -15.711 1 87.75 183 SER A CA 1
ATOM 1469 C C . SER A 1 183 ? -10.844 -2.449 -14.281 1 87.75 183 SER A C 1
ATOM 1471 O O . SER A 1 183 ? -11.367 -1.569 -13.602 1 87.75 183 SER A O 1
ATOM 1473 N N . VAL A 1 184 ? -10.664 -3.648 -13.812 1 87.62 184 VAL A N 1
ATOM 1474 C CA . VAL A 1 184 ? -10.992 -4.027 -12.438 1 87.62 184 VAL A CA 1
ATOM 1475 C C . VAL A 1 184 ? -10.148 -3.211 -11.461 1 87.62 184 VAL A C 1
ATOM 1477 O O . VAL A 1 184 ? -10.656 -2.707 -10.461 1 87.62 184 VAL A O 1
ATOM 1480 N N . GLN A 1 185 ? -8.938 -3.053 -11.828 1 82 185 GLN A N 1
ATOM 1481 C CA . GLN A 1 185 ? -8.039 -2.275 -10.977 1 82 185 GLN A CA 1
ATOM 1482 C C . GLN A 1 185 ? -8.484 -0.817 -10.898 1 82 185 GLN A C 1
ATOM 1484 O O . GLN A 1 185 ? -8.43 -0.205 -9.828 1 82 185 GLN A O 1
ATOM 1489 N N . GLU A 1 186 ? -8.859 -0.262 -11.938 1 86.94 186 GLU A N 1
ATOM 1490 C CA . GLU A 1 186 ? -9.359 1.109 -11.969 1 86.94 186 GLU A CA 1
ATOM 1491 C C . GLU A 1 186 ? -10.578 1.271 -11.062 1 86.94 186 GLU A C 1
ATOM 1493 O O . GLU A 1 186 ? -10.711 2.279 -10.367 1 86.94 186 GLU A O 1
ATOM 1498 N N . ARG A 1 187 ? -11.438 0.306 -11.148 1 89.38 187 ARG A N 1
ATOM 1499 C CA . ARG A 1 187 ? -12.633 0.361 -10.312 1 89.38 187 ARG A CA 1
ATOM 1500 C C . ARG A 1 187 ? -12.273 0.202 -8.844 1 89.38 187 ARG A C 1
ATOM 1502 O O . ARG A 1 187 ? -12.914 0.803 -7.977 1 89.38 187 ARG A O 1
ATOM 1509 N N . LEU A 1 188 ? -11.344 -0.569 -8.594 1 86.94 188 LEU A N 1
ATOM 1510 C CA . LEU A 1 188 ? -10.867 -0.718 -7.227 1 86.94 188 LEU A CA 1
ATOM 1511 C C . LEU A 1 188 ? -10.289 0.592 -6.707 1 86.94 188 LEU A C 1
ATOM 1513 O O . LEU A 1 188 ? -10.547 0.985 -5.57 1 86.94 188 LEU A O 1
ATOM 1517 N N . ASP A 1 189 ? -9.586 1.246 -7.527 1 83.31 189 ASP A N 1
ATOM 1518 C CA . ASP A 1 189 ? -9.031 2.549 -7.176 1 83.31 189 ASP A CA 1
ATOM 1519 C C . ASP A 1 189 ? -10.133 3.564 -6.902 1 83.31 189 ASP A C 1
ATOM 1521 O O . ASP A 1 189 ? -10.008 4.406 -6.008 1 83.31 189 ASP A O 1
ATOM 1525 N N . HIS A 1 190 ? -11.102 3.443 -7.699 1 88.38 190 HIS A N 1
ATOM 1526 C CA . HIS A 1 190 ? -12.258 4.312 -7.504 1 88.38 190 HIS A CA 1
ATOM 1527 C C . HIS A 1 190 ? -12.914 4.059 -6.148 1 88.38 190 HIS A C 1
ATOM 1529 O O . HIS A 1 190 ? -13.258 5.004 -5.434 1 88.38 190 HIS A O 1
ATOM 1535 N N . VAL A 1 191 ? -13.102 2.84 -5.797 1 90.69 191 VAL A N 1
ATOM 1536 C CA . VAL A 1 191 ? -13.672 2.475 -4.504 1 90.69 191 VAL A CA 1
ATOM 1537 C C . VAL A 1 191 ? -12.773 2.984 -3.379 1 90.69 191 VAL A C 1
ATOM 1539 O O . VAL A 1 191 ? -13.258 3.533 -2.387 1 90.69 191 VAL A O 1
ATOM 1542 N N . ASN A 1 192 ? -11.523 2.865 -3.514 1 87.19 192 ASN A N 1
ATOM 1543 C CA . ASN A 1 192 ? -10.562 3.375 -2.539 1 87.19 192 ASN A CA 1
ATOM 1544 C C . ASN A 1 192 ? -10.672 4.891 -2.385 1 87.19 192 ASN A C 1
ATOM 1546 O O . ASN A 1 192 ? -10.57 5.414 -1.275 1 87.19 192 ASN A O 1
ATOM 1550 N N . GLY A 1 193 ? -10.82 5.457 -3.477 1 84.25 193 GLY A N 1
ATOM 1551 C CA . GLY A 1 193 ? -10.984 6.902 -3.457 1 84.25 193 GLY A CA 1
ATOM 1552 C C . GLY A 1 193 ? -12.195 7.355 -2.668 1 84.25 193 GLY A C 1
ATOM 1553 O O . GLY A 1 193 ? -12.109 8.281 -1.858 1 84.25 193 GLY A O 1
ATOM 1554 N N . ILE A 1 194 ? -13.273 6.742 -2.922 1 88.38 194 ILE A N 1
ATOM 1555 C CA . ILE A 1 194 ? -14.516 7.07 -2.227 1 88.38 194 ILE A CA 1
ATOM 1556 C C . ILE A 1 194 ? -14.352 6.805 -0.731 1 88.38 194 ILE A C 1
ATOM 1558 O O . ILE A 1 194 ? -14.773 7.617 0.098 1 88.38 194 ILE A O 1
ATOM 1562 N N . LEU A 1 195 ? -13.773 5.711 -0.421 1 88.81 195 LEU A N 1
ATOM 1563 C CA . LEU A 1 195 ? -13.547 5.359 0.977 1 88.81 195 LEU A CA 1
ATOM 1564 C C . LEU A 1 195 ? -12.648 6.383 1.656 1 88.81 195 LEU A C 1
ATOM 1566 O O . LEU A 1 195 ? -12.898 6.781 2.795 1 88.81 195 LEU A O 1
ATOM 1570 N N . ARG A 1 196 ? -11.656 6.719 1.038 1 85.25 196 ARG A N 1
ATOM 1571 C CA . ARG A 1 196 ? -10.727 7.703 1.584 1 85.25 196 ARG A CA 1
ATOM 1572 C C . ARG A 1 196 ? -11.43 9.031 1.841 1 85.25 196 ARG A C 1
ATOM 1574 O O . ARG A 1 196 ? -11.258 9.633 2.902 1 85.25 196 ARG A O 1
ATOM 1581 N N . GLU A 1 197 ? -12.133 9.5 0.91 1 84.69 197 GLU A N 1
ATOM 1582 C CA . GLU A 1 197 ? -12.914 10.727 1.053 1 84.69 197 GLU A CA 1
ATOM 1583 C C . GLU A 1 197 ? -13.891 10.633 2.221 1 84.69 197 GLU A C 1
ATOM 1585 O O . GLU A 1 197 ? -14.062 11.586 2.975 1 84.69 197 GLU A O 1
ATOM 1590 N N . ASN A 1 198 ? -14.547 9.531 2.252 1 87.81 198 ASN A N 1
ATOM 1591 C CA . ASN A 1 198 ? -15.516 9.305 3.318 1 87.81 198 ASN A CA 1
ATOM 1592 C C . ASN A 1 198 ? -14.844 9.312 4.691 1 87.81 198 ASN A C 1
ATOM 1594 O O . ASN A 1 198 ? -15.383 9.883 5.641 1 87.81 198 ASN A O 1
ATOM 1598 N N . LEU A 1 199 ? -13.711 8.773 4.762 1 85.75 199 LEU A N 1
ATOM 1599 C CA . LEU A 1 199 ? -13.023 8.68 6.043 1 85.75 199 LEU A CA 1
ATOM 1600 C C . LEU A 1 199 ? -12.453 10.031 6.457 1 85.75 199 LEU A C 1
ATOM 1602 O O . LEU A 1 199 ? -12.492 10.391 7.637 1 85.75 199 LEU A O 1
ATOM 1606 N N . LEU A 1 200 ? -12.016 10.727 5.523 1 81 200 LEU A N 1
ATOM 1607 C CA . LEU A 1 200 ? -11.5 12.062 5.812 1 81 200 LEU A CA 1
ATOM 1608 C C . LEU A 1 200 ? -12.633 13 6.207 1 81 200 LEU A C 1
ATOM 1610 O O . LEU A 1 200 ? -12.438 13.914 7.016 1 81 200 LEU A O 1
ATOM 1614 N N . GLY A 1 201 ? -13.773 12.773 5.648 1 81.88 201 GLY A N 1
ATOM 1615 C CA . GLY A 1 201 ? -14.922 13.625 5.914 1 81.88 201 GLY A CA 1
ATOM 1616 C C . GLY A 1 201 ? -15.906 13.008 6.883 1 81.88 201 GLY A C 1
ATOM 1617 O O . GLY A 1 201 ? -17.078 13.398 6.918 1 81.88 201 GLY A O 1
ATOM 1618 N N . ILE A 1 202 ? -15.477 12.094 7.656 1 83.94 202 ILE A N 1
ATOM 1619 C CA . ILE A 1 202 ? -16.391 11.32 8.492 1 83.94 202 ILE A CA 1
ATOM 1620 C C . ILE A 1 202 ? -17.078 12.25 9.492 1 83.94 202 ILE A C 1
ATOM 1622 O O . ILE A 1 202 ? -18.266 12.055 9.812 1 83.94 202 ILE A O 1
ATOM 1626 N N . ARG A 1 203 ? -16.359 13.219 10.016 1 76.62 203 ARG A N 1
ATOM 1627 C CA . ARG A 1 203 ? -16.922 14.172 10.961 1 76.62 203 ARG A CA 1
ATOM 1628 C C . ARG A 1 203 ? -18.062 14.969 10.32 1 76.62 203 ARG A C 1
ATOM 1630 O O . ARG A 1 203 ? -19.094 15.195 10.945 1 76.62 203 ARG A O 1
ATOM 1637 N N . LEU A 1 204 ? -17.828 15.312 9.117 1 79.25 204 LEU A N 1
ATOM 1638 C CA . LEU A 1 204 ? -18.828 16.078 8.383 1 79.25 204 LEU A CA 1
ATOM 1639 C C . LEU A 1 204 ? -20.016 15.203 8.008 1 79.25 204 LEU A C 1
ATOM 1641 O O . LEU A 1 204 ? -21.156 15.656 8.047 1 79.25 204 LEU A O 1
ATOM 1645 N N . ILE A 1 205 ? -19.766 14.047 7.672 1 85 205 ILE A N 1
ATOM 1646 C CA . ILE A 1 205 ? -20.812 13.117 7.277 1 85 205 ILE A CA 1
ATOM 1647 C C . ILE A 1 205 ? -21.75 12.867 8.461 1 85 205 ILE A C 1
ATOM 1649 O O . ILE A 1 205 ? -22.969 12.836 8.297 1 85 205 ILE A O 1
ATOM 1653 N N . LYS A 1 206 ? -21.172 12.742 9.586 1 80.38 206 LYS A N 1
ATOM 1654 C CA . LYS A 1 206 ? -21.969 12.523 10.781 1 80.38 206 LYS A CA 1
ATOM 1655 C C . LYS A 1 206 ? -22.719 13.797 11.188 1 80.38 206 LYS A C 1
ATOM 1657 O O . LYS A 1 206 ? -23.875 13.742 11.586 1 80.38 206 LYS A O 1
ATOM 1662 N N . ALA A 1 207 ? -21.984 14.859 11.125 1 77.94 207 ALA A N 1
ATOM 1663 C CA . ALA A 1 207 ? -22.578 16.141 11.516 1 77.94 207 ALA A CA 1
ATOM 1664 C C . ALA A 1 207 ? -23.75 16.5 10.609 1 77.94 207 ALA A C 1
ATOM 1666 O O . ALA A 1 207 ? -24.734 17.094 11.062 1 77.94 207 ALA A O 1
ATOM 1667 N N . PHE A 1 208 ? -23.688 16 9.328 1 79.69 208 PHE A N 1
ATOM 1668 C CA . PHE A 1 208 ? -24.719 16.406 8.367 1 79.69 208 PHE A CA 1
ATOM 1669 C C . PHE A 1 208 ? -25.656 15.234 8.07 1 79.69 208 PHE A C 1
ATOM 1671 O O . PHE A 1 208 ? -26.484 15.32 7.164 1 79.69 208 PHE A O 1
ATOM 1678 N N . VAL A 1 209 ? -25.547 14.172 8.711 1 77.94 209 VAL A N 1
ATOM 1679 C CA . VAL A 1 209 ? -26.422 13.008 8.633 1 77.94 209 VAL A CA 1
ATOM 1680 C C . VAL A 1 209 ? -26.531 12.547 7.18 1 77.94 209 VAL A C 1
ATOM 1682 O O . VAL A 1 209 ? -27.641 12.398 6.656 1 77.94 209 VAL A O 1
ATOM 1685 N N . ARG A 1 210 ? -25.469 12.445 6.555 1 78.5 210 ARG A N 1
ATOM 1686 C CA . ARG A 1 210 ? -25.438 12.031 5.152 1 78.5 210 ARG A CA 1
ATOM 1687 C C . ARG A 1 210 ? -24.969 10.586 5.02 1 78.5 210 ARG A C 1
ATOM 1689 O O . ARG A 1 210 ? -24.312 10.227 4.035 1 78.5 210 ARG A O 1
ATOM 1696 N N . TYR A 1 211 ? -25.312 9.812 5.949 1 82.38 211 TYR A N 1
ATOM 1697 C CA . TYR A 1 211 ? -24.875 8.422 5.969 1 82.38 211 TYR A CA 1
ATOM 1698 C C . TYR A 1 211 ? -25.469 7.648 4.797 1 82.38 211 TYR A C 1
ATOM 1700 O O . TYR A 1 211 ? -24.766 6.887 4.129 1 82.38 211 TYR A O 1
ATOM 1708 N N . CYS A 1 212 ? -26.688 7.844 4.48 1 80.69 212 CYS A N 1
ATOM 1709 C CA . CYS A 1 212 ? -27.391 7.078 3.447 1 80.69 212 CYS A CA 1
ATOM 1710 C C . CYS A 1 212 ? -26.844 7.418 2.062 1 80.69 212 CYS A C 1
ATOM 1712 O O . CYS A 1 212 ? -26.656 6.531 1.229 1 80.69 212 CYS A O 1
ATOM 1714 N N . HIS A 1 213 ? -26.594 8.633 1.905 1 82.88 213 HIS A N 1
ATOM 1715 C CA . HIS A 1 213 ? -26.062 9.055 0.616 1 82.88 213 HIS A CA 1
ATOM 1716 C C . HIS A 1 213 ? -24.688 8.445 0.361 1 82.88 213 HIS A C 1
ATOM 1718 O O . HIS A 1 213 ? -24.438 7.918 -0.725 1 82.88 213 HIS A O 1
ATOM 1724 N N . GLU A 1 214 ? -23.875 8.547 1.336 1 86.62 214 GLU A N 1
ATOM 1725 C CA . GLU A 1 214 ? -22.516 8.031 1.181 1 86.62 214 GLU A CA 1
ATOM 1726 C C . GLU A 1 214 ? -22.516 6.512 1.102 1 86.62 214 GLU A C 1
ATOM 1728 O O . GLU A 1 214 ? -21.703 5.93 0.377 1 86.62 214 GLU A O 1
ATOM 1733 N N . SER A 1 215 ? -23.422 5.891 1.803 1 89.25 215 SER A N 1
ATOM 1734 C CA . SER A 1 215 ? -23.547 4.438 1.734 1 89.25 215 SER A CA 1
ATOM 1735 C C . SER A 1 215 ? -23.969 3.984 0.341 1 89.25 215 SER A C 1
ATOM 1737 O O . SER A 1 215 ? -23.453 2.992 -0.178 1 89.25 215 SER A O 1
ATOM 1739 N N . ASN A 1 216 ? -24.859 4.699 -0.267 1 89.69 216 ASN A N 1
ATOM 1740 C CA . ASN A 1 216 ? -25.312 4.367 -1.616 1 89.69 216 ASN A CA 1
ATOM 1741 C C . ASN A 1 216 ? -24.203 4.602 -2.646 1 89.69 216 ASN A C 1
ATOM 1743 O O . ASN A 1 216 ? -24.062 3.82 -3.588 1 89.69 216 ASN A O 1
ATOM 1747 N N . ARG A 1 217 ? -23.516 5.66 -2.438 1 88.56 217 ARG A N 1
ATOM 1748 C CA . ARG A 1 217 ? -22.391 5.969 -3.326 1 88.56 217 ARG A CA 1
ATOM 1749 C C . ARG A 1 217 ? -21.328 4.879 -3.273 1 88.56 217 ARG A C 1
ATOM 1751 O O . ARG A 1 217 ? -20.844 4.426 -4.312 1 88.56 217 ARG A O 1
ATOM 1758 N N . PHE A 1 218 ? -21.047 4.473 -2.08 1 92.06 218 PHE A N 1
ATOM 1759 C CA . PHE A 1 218 ? -20.047 3.426 -1.897 1 92.06 218 PHE A CA 1
ATOM 1760 C C . PHE A 1 218 ? -20.562 2.094 -2.438 1 92.06 218 PHE A C 1
ATOM 1762 O O . PHE A 1 218 ? -19.828 1.372 -3.113 1 92.06 218 PHE A O 1
ATOM 1769 N N . THR A 1 219 ? -21.781 1.762 -2.105 1 92.56 219 THR A N 1
ATOM 1770 C CA . THR A 1 219 ? -22.375 0.501 -2.547 1 92.56 219 THR A CA 1
ATOM 1771 C C . THR A 1 219 ? -22.438 0.439 -4.07 1 92.56 219 THR A C 1
ATOM 1773 O O . THR A 1 219 ? -22.219 -0.618 -4.664 1 92.56 219 THR A O 1
ATOM 1776 N N . GLY A 1 220 ? -22.734 1.543 -4.629 1 92.69 220 GLY A N 1
ATOM 1777 C CA . GLY A 1 220 ? -22.75 1.593 -6.082 1 92.69 220 GLY A CA 1
ATOM 1778 C C . GLY A 1 220 ? -21.391 1.325 -6.699 1 92.69 220 GLY A C 1
ATOM 1779 O O . GLY A 1 220 ? -21.266 0.525 -7.629 1 92.69 220 GLY A O 1
ATOM 1780 N N . ALA A 1 221 ? -20.391 1.95 -6.203 1 92.88 221 ALA A N 1
ATOM 1781 C CA . ALA A 1 221 ? -19.031 1.746 -6.688 1 92.88 221 ALA A CA 1
ATOM 1782 C C . ALA A 1 221 ? -18.562 0.313 -6.434 1 92.88 221 ALA A C 1
ATOM 1784 O O . ALA A 1 221 ? -17.891 -0.285 -7.277 1 92.88 221 ALA A O 1
ATOM 1785 N N . ASN A 1 222 ? -18.938 -0.147 -5.281 1 93.25 222 ASN A N 1
ATOM 1786 C CA . ASN A 1 222 ? -18.609 -1.52 -4.922 1 93.25 222 ASN A CA 1
ATOM 1787 C C . ASN A 1 222 ? -19.297 -2.525 -5.836 1 93.25 222 ASN A C 1
ATOM 1789 O O . ASN A 1 222 ? -18.734 -3.574 -6.156 1 93.25 222 ASN A O 1
ATOM 1793 N N . LYS A 1 223 ? -20.516 -2.236 -6.191 1 93.94 223 LYS A N 1
ATOM 1794 C CA . LYS A 1 223 ? -21.25 -3.098 -7.109 1 93.94 223 LYS A CA 1
ATOM 1795 C C . LYS A 1 223 ? -20.609 -3.098 -8.492 1 93.94 223 LYS A C 1
ATOM 1797 O O . LYS A 1 223 ? -20.5 -4.148 -9.133 1 93.94 223 LYS A O 1
ATOM 1802 N N . GLU A 1 224 ? -20.203 -2.008 -8.93 1 93.62 224 GLU A N 1
ATOM 1803 C CA . GLU A 1 224 ? -19.5 -1.925 -10.219 1 93.62 224 GLU A CA 1
ATOM 1804 C C . GLU A 1 224 ? -18.219 -2.734 -10.203 1 93.62 224 GLU A C 1
ATOM 1806 O O . GLU A 1 224 ? -17.875 -3.387 -11.188 1 93.62 224 GLU A O 1
ATOM 1811 N N . LEU A 1 225 ? -17.516 -2.631 -9.102 1 91.81 225 LEU A N 1
ATOM 1812 C CA . LEU A 1 225 ? -16.297 -3.412 -8.945 1 91.81 225 LEU A CA 1
ATOM 1813 C C . LEU A 1 225 ? -16.594 -4.906 -9.008 1 91.81 225 LEU A C 1
ATOM 1815 O O . LEU A 1 225 ? -15.906 -5.648 -9.711 1 91.81 225 LEU A O 1
ATOM 1819 N N . MET A 1 226 ? -17.609 -5.324 -8.305 1 91.88 226 MET A N 1
ATOM 1820 C CA . MET A 1 226 ? -18 -6.73 -8.289 1 91.88 226 MET A CA 1
ATOM 1821 C C . MET A 1 226 ? -18.359 -7.215 -9.695 1 91.88 226 MET A C 1
ATOM 1823 O O . MET A 1 226 ? -17.859 -8.25 -10.141 1 91.88 226 MET A O 1
ATOM 1827 N N . ASP A 1 227 ? -19.109 -6.449 -10.438 1 92.12 227 ASP A N 1
ATOM 1828 C CA . ASP A 1 227 ? -19.562 -6.832 -11.766 1 92.12 227 ASP A CA 1
ATOM 1829 C C . ASP A 1 227 ? -18.391 -6.941 -12.742 1 92.12 227 ASP A C 1
ATOM 1831 O O . ASP A 1 227 ? -18.328 -7.883 -13.531 1 92.12 227 ASP A O 1
ATOM 1835 N N . ARG A 1 228 ? -17.547 -5.992 -12.656 1 89.38 228 ARG A N 1
ATOM 1836 C CA . ARG A 1 228 ? -16.391 -6.008 -13.547 1 89.38 228 ARG A CA 1
ATOM 1837 C C . ARG A 1 228 ? -15.461 -7.164 -13.211 1 89.38 228 ARG A C 1
ATOM 1839 O O . ARG A 1 228 ? -14.875 -7.777 -14.109 1 89.38 228 ARG A O 1
ATOM 1846 N N . THR A 1 229 ? -15.305 -7.461 -11.977 1 89.12 229 THR A N 1
ATOM 1847 C CA . THR A 1 229 ? -14.438 -8.547 -11.555 1 89.12 229 THR A CA 1
ATOM 1848 C C . THR A 1 229 ? -15 -9.898 -11.992 1 89.12 229 THR A C 1
ATOM 1850 O O . THR A 1 229 ? -14.258 -10.766 -12.461 1 89.12 229 THR A O 1
ATOM 1853 N N . VAL A 1 230 ? -16.328 -10.031 -11.852 1 88.38 230 VAL A N 1
ATOM 1854 C CA . VAL A 1 230 ? -16.969 -11.273 -12.258 1 88.38 230 VAL A CA 1
ATOM 1855 C C . VAL A 1 230 ? -16.797 -11.469 -13.766 1 88.38 230 VAL A C 1
ATOM 1857 O O . VAL A 1 230 ? -16.5 -12.57 -14.227 1 88.38 230 VAL A O 1
ATOM 1860 N N . THR A 1 231 ? -16.922 -10.438 -14.539 1 87.19 231 THR A N 1
ATOM 1861 C CA . THR A 1 231 ? -16.766 -10.508 -15.992 1 87.19 231 THR A CA 1
ATOM 1862 C C . THR A 1 231 ? -15.328 -10.891 -16.359 1 87.19 231 THR A C 1
ATOM 1864 O O . THR A 1 231 ? -15.109 -11.695 -17.266 1 87.19 231 THR A O 1
ATOM 1867 N N . ALA A 1 232 ? -14.375 -10.344 -15.664 1 85.62 232 ALA A N 1
ATOM 1868 C CA . ALA A 1 232 ? -12.969 -10.648 -15.914 1 85.62 232 ALA A CA 1
ATOM 1869 C C . ALA A 1 232 ? -12.648 -12.094 -15.547 1 85.62 232 ALA A C 1
ATOM 1871 O O . ALA A 1 232 ? -11.953 -12.789 -16.297 1 85.62 232 ALA A O 1
ATOM 1872 N N . LEU A 1 233 ? -13.18 -12.547 -14.445 1 82.81 233 LEU A N 1
ATOM 1873 C CA . LEU A 1 233 ? -12.906 -13.898 -13.969 1 82.81 233 LEU A CA 1
ATOM 1874 C C . LEU A 1 233 ? -13.531 -14.938 -14.891 1 82.81 233 LEU A C 1
ATOM 1876 O O . LEU A 1 233 ? -12.969 -16.016 -15.086 1 82.81 233 LEU A O 1
ATOM 1880 N N . ARG A 1 234 ? -14.617 -14.602 -15.5 1 83.19 234 ARG A N 1
ATOM 1881 C CA . ARG A 1 234 ? -15.273 -15.516 -16.438 1 83.19 234 ARG A CA 1
ATOM 1882 C C . ARG A 1 234 ? -14.367 -15.836 -17.609 1 83.19 234 ARG A C 1
ATOM 1884 O O . ARG A 1 234 ? -14.344 -16.969 -18.094 1 83.19 234 ARG A O 1
ATOM 1891 N N . LEU A 1 235 ? -13.648 -14.914 -18.016 1 82.06 235 LEU A N 1
ATOM 1892 C CA . LEU A 1 235 ? -12.742 -15.117 -19.141 1 82.06 235 LEU A CA 1
ATOM 1893 C C . LEU A 1 235 ? -11.555 -15.984 -18.734 1 82.06 235 LEU A C 1
ATOM 1895 O O . LEU A 1 235 ? -11.172 -16.906 -19.453 1 82.06 235 LEU A O 1
ATOM 1899 N N . VAL A 1 236 ? -11 -15.781 -17.625 1 77.81 236 VAL A N 1
ATOM 1900 C CA . VAL A 1 236 ? -9.828 -16.5 -17.141 1 77.81 236 VAL A CA 1
ATOM 1901 C C . VAL A 1 236 ? -10.211 -17.953 -16.828 1 77.81 236 VAL A C 1
ATOM 1903 O O . VAL A 1 236 ? -9.438 -18.875 -17.078 1 77.81 236 VAL A O 1
ATOM 1906 N N . GLU A 1 237 ? -11.391 -18.109 -16.391 1 79.5 237 GLU A N 1
ATOM 1907 C CA . GLU A 1 237 ? -11.859 -19.422 -15.945 1 79.5 237 GLU A CA 1
ATOM 1908 C C . GLU A 1 237 ? -12.062 -20.359 -17.125 1 79.5 237 GLU A C 1
ATOM 1910 O O . GLU A 1 237 ? -12.102 -21.578 -16.953 1 79.5 237 GLU A O 1
ATOM 1915 N N . PHE A 1 238 ? -12.094 -19.828 -18.25 1 80.31 238 PHE A N 1
ATOM 1916 C CA . PHE A 1 238 ? -12.273 -20.625 -19.453 1 80.31 238 PHE A CA 1
ATOM 1917 C C . PHE A 1 238 ? -10.969 -21.281 -19.891 1 80.31 238 PHE A C 1
ATOM 1919 O O . PHE A 1 238 ? -10.969 -22.281 -20.609 1 80.31 238 PHE A O 1
ATOM 1926 N N . ILE A 1 239 ? -9.922 -20.844 -19.375 1 78.81 239 ILE A N 1
ATOM 1927 C CA . ILE A 1 239 ? -8.609 -21.234 -19.891 1 78.81 239 ILE A CA 1
ATOM 1928 C C . ILE A 1 239 ? -8.273 -22.656 -19.422 1 78.81 239 ILE A C 1
ATOM 1930 O O . ILE A 1 239 ? -7.988 -23.531 -20.25 1 78.81 239 ILE A O 1
ATOM 1934 N N . ILE A 1 240 ? -8.43 -22.984 -18.109 1 76.06 240 ILE A N 1
ATOM 1935 C CA . ILE A 1 240 ? -7.957 -24.25 -17.547 1 76.06 240 ILE A CA 1
ATOM 1936 C C . ILE A 1 240 ? -8.812 -25.406 -18.078 1 76.06 240 ILE A C 1
ATOM 1938 O O . ILE A 1 240 ? -8.289 -26.375 -18.609 1 76.06 240 ILE A O 1
ATOM 1942 N N . PRO A 1 241 ? -10.18 -25.25 -18 1 75.62 241 PRO A N 1
ATOM 1943 C CA . PRO A 1 241 ? -10.992 -26.328 -18.562 1 75.62 241 PRO A CA 1
ATOM 1944 C C . PRO A 1 241 ? -10.742 -26.547 -20.062 1 75.62 241 PRO A C 1
ATOM 1946 O O . PRO A 1 241 ? -10.789 -27.672 -20.531 1 75.62 241 PRO A O 1
ATOM 1949 N N . LEU A 1 242 ? -10.477 -25.5 -20.719 1 79.56 242 LEU A N 1
ATOM 1950 C CA . LEU A 1 242 ? -10.203 -25.625 -22.141 1 79.56 242 LEU A CA 1
ATOM 1951 C C . LEU A 1 242 ? -8.898 -26.359 -22.391 1 79.56 242 LEU A C 1
ATOM 1953 O O . LEU A 1 242 ? -8.812 -27.203 -23.281 1 79.56 242 LEU A O 1
ATOM 1957 N N . LEU A 1 243 ? -7.902 -26.109 -21.641 1 80.44 243 LEU A N 1
ATOM 1958 C CA . LEU A 1 243 ? -6.625 -26.797 -21.766 1 80.44 243 LEU A CA 1
ATOM 1959 C C . LEU A 1 243 ? -6.773 -28.281 -21.453 1 80.44 243 LEU A C 1
ATOM 1961 O O . LEU A 1 243 ? -6.199 -29.125 -22.156 1 80.44 243 LEU A O 1
ATOM 1965 N N . LEU A 1 244 ? -7.559 -28.578 -20.469 1 78.19 244 LEU A N 1
ATOM 1966 C CA . LEU A 1 244 ? -7.785 -29.969 -20.109 1 78.19 244 LEU A CA 1
ATOM 1967 C C . LEU A 1 244 ? -8.547 -30.703 -21.203 1 78.19 244 LEU A C 1
ATOM 1969 O O . LEU A 1 244 ? -8.242 -31.859 -21.516 1 78.19 244 LEU A O 1
ATOM 1973 N N . LEU A 1 245 ? -9.508 -30.016 -21.75 1 79.88 245 LEU A N 1
ATOM 1974 C CA . LEU A 1 245 ? -10.273 -30.609 -22.844 1 79.88 245 LEU A CA 1
ATOM 1975 C C . LEU A 1 245 ? -9.375 -30.906 -24.031 1 79.88 245 LEU A C 1
ATOM 1977 O O . LEU A 1 245 ? -9.445 -32 -24.609 1 79.88 245 LEU A O 1
ATOM 1981 N N . ILE A 1 246 ? -8.594 -30.031 -24.328 1 82.44 246 ILE A N 1
ATOM 1982 C CA . ILE A 1 246 ? -7.707 -30.188 -25.469 1 82.44 246 ILE A CA 1
ATOM 1983 C C . ILE A 1 246 ? -6.711 -31.312 -25.203 1 82.44 246 ILE A C 1
ATOM 1985 O O . ILE A 1 246 ? -6.379 -32.094 -26.109 1 82.44 246 ILE A O 1
ATOM 1989 N N . MET A 1 247 ? -6.211 -31.375 -24.016 1 81.31 247 MET A N 1
ATOM 1990 C CA . MET A 1 247 ? -5.316 -32.469 -23.625 1 81.31 247 MET A CA 1
ATOM 1991 C C . MET A 1 247 ? -6 -33.812 -23.797 1 81.31 247 MET A C 1
ATOM 1993 O O . MET A 1 247 ? -5.418 -34.75 -24.359 1 81.31 247 MET A O 1
ATOM 1997 N N . ASN A 1 248 ? -7.23 -33.875 -23.344 1 78.88 248 ASN A N 1
ATOM 1998 C CA . ASN A 1 248 ? -7.961 -35.125 -23.469 1 78.88 248 ASN A CA 1
ATOM 1999 C C . ASN A 1 248 ? -8.242 -35.5 -24.922 1 78.88 248 ASN A C 1
ATOM 2001 O O . ASN A 1 248 ? -8.141 -36.656 -25.312 1 78.88 248 ASN A O 1
ATOM 2005 N N . VAL A 1 249 ? -8.586 -34.531 -25.641 1 82.12 249 VAL A N 1
ATOM 2006 C CA . VAL A 1 249 ? -8.828 -34.75 -27.062 1 82.12 249 VAL A CA 1
ATOM 2007 C C . VAL A 1 249 ? -7.539 -35.219 -27.734 1 82.12 249 VAL A C 1
ATOM 2009 O O . VAL A 1 249 ? -7.562 -36.156 -28.562 1 82.12 249 VAL A O 1
ATOM 2012 N N . SER A 1 250 ? -6.449 -34.625 -27.375 1 84.12 250 SER A N 1
ATOM 2013 C CA . SER A 1 250 ? -5.16 -35 -27.938 1 84.12 250 SER A CA 1
ATOM 2014 C C . SER A 1 250 ? -4.82 -36.438 -27.578 1 84.12 250 SER A C 1
ATOM 2016 O O . SER A 1 250 ? -4.359 -37.219 -28.422 1 84.12 250 SER A O 1
ATOM 2018 N N . VAL A 1 251 ? -5.023 -36.812 -26.375 1 82.12 251 VAL A N 1
ATOM 2019 C CA . VAL A 1 251 ? -4.734 -38.156 -25.906 1 82.12 251 VAL A CA 1
ATOM 2020 C C . VAL A 1 251 ? -5.594 -39.156 -26.672 1 82.12 251 VAL A C 1
ATOM 2022 O O . VAL A 1 251 ? -5.109 -40.219 -27.062 1 82.12 251 VAL A O 1
ATOM 2025 N N . LEU A 1 252 ? -6.836 -38.781 -26.891 1 80.81 252 LEU A N 1
ATOM 2026 C CA . LEU A 1 252 ? -7.738 -39.656 -27.641 1 80.81 252 LEU A CA 1
ATOM 2027 C C . LEU A 1 252 ? -7.227 -39.906 -29.062 1 80.81 252 LEU A C 1
ATOM 2029 O O . LEU A 1 252 ? -7.238 -41.031 -29.547 1 80.81 252 LEU A O 1
ATOM 2033 N N . PHE A 1 253 ? -6.848 -38.875 -29.641 1 84.19 253 PHE A N 1
ATOM 2034 C CA . PHE A 1 253 ? -6.344 -38.969 -31.016 1 84.19 253 PHE A CA 1
ATOM 2035 C C . PHE A 1 253 ? -5.066 -39.812 -31.047 1 84.19 253 PHE A C 1
ATOM 2037 O O . PHE A 1 253 ? -4.871 -40.625 -31.969 1 84.19 253 PHE A O 1
ATOM 2044 N N . ILE A 1 254 ? -4.242 -39.625 -30.078 1 86.06 254 ILE A N 1
ATOM 2045 C CA . ILE A 1 254 ? -2.988 -40.375 -30.016 1 86.06 254 ILE A CA 1
ATOM 2046 C C . ILE A 1 254 ? -3.279 -41.844 -29.797 1 86.06 254 ILE A C 1
ATOM 2048 O O . ILE A 1 254 ? -2.662 -42.719 -30.438 1 86.06 254 ILE A O 1
ATOM 2052 N N . LEU A 1 255 ? -4.191 -42.125 -28.922 1 81.31 255 LEU A N 1
ATOM 2053 C CA . LEU A 1 255 ? -4.543 -43.5 -28.641 1 81.31 255 LEU A CA 1
ATOM 2054 C C . LEU A 1 255 ? -5.195 -44.156 -29.859 1 81.31 255 LEU A C 1
ATOM 2056 O O . LEU A 1 255 ? -4.93 -45.312 -30.172 1 81.31 255 LEU A O 1
ATOM 2060 N N . TRP A 1 256 ? -6.039 -43.375 -30.531 1 80.25 256 TRP A N 1
ATOM 2061 C CA . TRP A 1 256 ? -6.719 -43.906 -31.719 1 80.25 256 TRP A CA 1
ATOM 2062 C C . TRP A 1 256 ? -5.723 -44.188 -32.812 1 80.25 256 TRP A C 1
ATOM 2064 O O . TRP A 1 256 ? -5.691 -45.312 -33.344 1 80.25 256 TRP A O 1
ATOM 2074 N N . PHE A 1 257 ? -4.918 -43.281 -33.125 1 83.5 257 PHE A N 1
ATOM 2075 C CA . PHE A 1 257 ? -3.945 -43.469 -34.188 1 83.5 257 PHE A CA 1
ATOM 2076 C C . PHE A 1 257 ? -2.83 -44.406 -33.75 1 83.5 257 PHE A C 1
ATOM 2078 O O . PHE A 1 257 ? -2.266 -45.125 -34.562 1 83.5 257 PHE A O 1
ATOM 2085 N N . GLY A 1 258 ? -2.473 -44.281 -32.469 1 82.44 258 GLY A N 1
ATOM 2086 C CA . GLY A 1 258 ? -1.489 -45.188 -31.953 1 82.44 258 GLY A CA 1
ATOM 2087 C C . GLY A 1 258 ? -1.93 -46.656 -32.062 1 82.44 258 GLY A C 1
ATOM 2088 O O . GLY A 1 258 ? -1.124 -47.531 -32.344 1 82.44 258 GLY A O 1
ATOM 2089 N N . SER A 1 259 ? -3.211 -46.906 -31.797 1 81.31 259 SER A N 1
ATOM 2090 C CA . SER A 1 259 ? -3.754 -48.281 -31.906 1 81.31 259 SER A CA 1
ATOM 2091 C C . SER A 1 259 ? -3.701 -48.781 -33.344 1 81.31 259 SER A C 1
ATOM 2093 O O . SER A 1 259 ? -3.42 -49.938 -33.594 1 81.31 259 SER A O 1
ATOM 2095 N N . LEU A 1 260 ? -3.969 -47.938 -34.281 1 81.88 260 LEU A N 1
ATOM 2096 C CA . LEU A 1 260 ? -3.902 -48.312 -35.688 1 81.88 260 LEU A CA 1
ATOM 2097 C C . LEU A 1 260 ? -2.477 -48.688 -36.062 1 81.88 260 LEU A C 1
ATOM 2099 O O . LEU A 1 260 ? -2.26 -49.625 -36.812 1 81.88 260 LEU A O 1
ATOM 2103 N N . GLU A 1 261 ? -1.575 -47.969 -35.5 1 83.25 261 GLU A N 1
ATOM 2104 C CA . GLU A 1 261 ? -0.174 -48.219 -35.844 1 83.25 261 GLU A CA 1
ATOM 2105 C C . GLU A 1 261 ? 0.332 -49.5 -35.188 1 83.25 261 GLU A C 1
ATOM 2107 O O . GLU A 1 261 ? 1.121 -50.25 -35.781 1 83.25 261 GLU A O 1
ATOM 2112 N N . VAL A 1 262 ? -0.036 -49.75 -34 1 78.69 262 VAL A N 1
ATOM 2113 C CA . VAL A 1 262 ? 0.403 -50.938 -33.281 1 78.69 262 VAL A CA 1
ATOM 2114 C C . VAL A 1 262 ? -0.195 -52.188 -33.938 1 78.69 262 VAL A C 1
ATOM 2116 O O . VAL A 1 262 ? 0.46 -53.219 -34.031 1 78.69 262 VAL A O 1
ATOM 2119 N N . ASN A 1 263 ? -1.473 -52.062 -34.438 1 78.38 263 ASN A N 1
ATOM 2120 C CA . ASN A 1 263 ? -2.127 -53.188 -35.094 1 78.38 263 ASN A CA 1
ATOM 2121 C C . ASN A 1 263 ? -1.444 -53.531 -36.438 1 78.38 263 ASN A C 1
ATOM 2123 O O . ASN A 1 263 ? -1.427 -54.688 -36.844 1 78.38 263 ASN A O 1
ATOM 2127 N N . THR A 1 264 ? -0.95 -52.531 -37.062 1 77.06 264 THR A N 1
ATOM 2128 C CA . THR A 1 264 ? -0.281 -52.781 -38.312 1 77.06 264 THR A CA 1
ATOM 2129 C C . THR A 1 264 ? 1.195 -53.094 -38.094 1 77.06 264 THR A C 1
ATOM 2131 O O . THR A 1 264 ? 1.953 -53.219 -39.062 1 77.06 264 THR A O 1
ATOM 2134 N N . LYS A 1 265 ? 1.653 -53.281 -36.844 1 73 265 LYS A N 1
ATOM 2135 C CA . LYS A 1 265 ? 2.994 -53.688 -36.406 1 73 265 LYS A CA 1
ATOM 2136 C C . LYS A 1 265 ? 4.016 -52.594 -36.75 1 73 265 LYS A C 1
ATOM 2138 O O . LYS A 1 265 ? 5.203 -52.875 -36.906 1 73 265 LYS A O 1
ATOM 2143 N N . SER A 1 266 ? 3.549 -51.438 -37 1 72.12 266 SER A N 1
ATOM 2144 C CA . SER A 1 266 ? 4.469 -50.344 -37.281 1 72.12 266 SER A CA 1
ATOM 2145 C C . SER A 1 266 ? 4.773 -49.531 -36.031 1 72.12 266 SER A C 1
ATOM 2147 O O . SER A 1 266 ? 5.719 -48.75 -36.031 1 72.12 266 SER A O 1
ATOM 2149 N N . GLY A 1 267 ? 4.09 -49.844 -35 1 73.44 267 GLY A N 1
ATOM 2150 C CA . GLY A 1 267 ? 4.281 -49.031 -33.781 1 73.44 267 GLY A CA 1
ATOM 2151 C C . GLY A 1 267 ? 4.281 -49.875 -32.5 1 73.44 267 GLY A C 1
ATOM 2152 O O . GLY A 1 267 ? 3.965 -51.062 -32.562 1 73.44 267 GLY A O 1
ATOM 2153 N N . ASN A 1 268 ? 4.918 -49.312 -31.422 1 81.69 268 ASN A N 1
ATOM 2154 C CA . ASN A 1 268 ? 4.977 -49.969 -30.141 1 81.69 268 ASN A CA 1
ATOM 2155 C C . ASN A 1 268 ? 4.148 -49.25 -29.078 1 81.69 268 ASN A C 1
ATOM 2157 O O . ASN A 1 268 ? 3.904 -48.062 -29.203 1 81.69 268 ASN A O 1
ATOM 2161 N N . VAL A 1 269 ? 3.607 -50.031 -28.172 1 78.88 269 VAL A N 1
ATOM 2162 C CA . VAL A 1 269 ? 2.789 -49.531 -27.078 1 78.88 269 VAL A CA 1
ATOM 2163 C C . VAL A 1 269 ? 3.586 -48.5 -26.281 1 78.88 269 VAL A C 1
ATOM 2165 O O . VAL A 1 269 ? 3.043 -47.469 -25.859 1 78.88 269 VAL A O 1
ATOM 2168 N N . GLY A 1 270 ? 4.805 -48.688 -26.188 1 79.5 270 GLY A N 1
ATOM 2169 C CA . GLY A 1 270 ? 5.656 -47.75 -25.453 1 79.5 270 GLY A CA 1
ATOM 2170 C C . GLY A 1 270 ? 5.727 -46.375 -26.078 1 79.5 270 GLY A C 1
ATOM 2171 O O . GLY A 1 270 ? 5.742 -45.375 -25.375 1 79.5 270 GLY A O 1
ATOM 2172 N N . GLU A 1 271 ? 5.746 -46.312 -27.375 1 85 271 GLU A N 1
ATOM 2173 C CA . GLU A 1 271 ? 5.805 -45.062 -28.094 1 85 271 GLU A CA 1
ATOM 2174 C C . GLU A 1 271 ? 4.516 -44.25 -27.891 1 85 271 GLU A C 1
ATOM 2176 O O . GLU A 1 271 ? 4.547 -43.031 -27.797 1 85 271 GLU A O 1
ATOM 2181 N N . VAL A 1 272 ? 3.471 -45 -27.844 1 83.56 272 VAL A N 1
ATOM 2182 C CA . VAL A 1 272 ? 2.184 -44.344 -27.625 1 83.56 272 VAL A CA 1
ATOM 2183 C C . VAL A 1 272 ? 2.152 -43.719 -26.234 1 83.56 272 VAL A C 1
ATOM 2185 O O . VAL A 1 272 ? 1.755 -42.562 -26.078 1 83.56 272 VAL A O 1
ATOM 2188 N N . VAL A 1 273 ? 2.645 -44.469 -25.25 1 81.19 273 VAL A N 1
ATOM 2189 C CA . VAL A 1 273 ? 2.668 -43.969 -23.875 1 81.19 273 VAL A CA 1
ATOM 2190 C C . VAL A 1 273 ? 3.611 -42.781 -23.766 1 81.19 273 VAL A C 1
ATOM 2192 O O . VAL A 1 273 ? 3.311 -41.812 -23.062 1 81.19 273 VAL A O 1
ATOM 2195 N N . ALA A 1 274 ? 4.617 -42.812 -24.453 1 85 274 ALA A N 1
ATOM 2196 C CA . ALA A 1 274 ? 5.582 -41.719 -24.422 1 85 274 ALA A CA 1
ATOM 2197 C C . ALA A 1 274 ? 4.98 -40.438 -25 1 85 274 ALA A C 1
ATOM 2199 O O . ALA A 1 274 ? 5.133 -39.375 -24.422 1 85 274 ALA A O 1
ATOM 2200 N N . VAL A 1 275 ? 4.324 -40.531 -26.094 1 87.31 275 VAL A N 1
ATOM 2201 C CA . VAL A 1 275 ? 3.748 -39.375 -26.75 1 87.31 275 VAL A CA 1
ATOM 2202 C C . VAL A 1 275 ? 2.645 -38.781 -25.875 1 87.31 275 VAL A C 1
ATOM 2204 O O . VAL A 1 275 ? 2.492 -37.562 -25.797 1 87.31 275 VAL A O 1
ATOM 2207 N N . ILE A 1 276 ? 1.953 -39.594 -25.203 1 84.12 276 ILE A N 1
ATOM 2208 C CA . ILE A 1 276 ? 0.927 -39.125 -24.281 1 84.12 276 ILE A CA 1
ATOM 2209 C C . ILE A 1 276 ? 1.578 -38.344 -23.141 1 84.12 276 ILE A C 1
ATOM 2211 O O . ILE A 1 276 ? 1.083 -37.312 -22.734 1 84.12 276 ILE A O 1
ATOM 2215 N N . ASN A 1 277 ? 2.654 -38.875 -22.609 1 84 277 ASN A N 1
ATOM 2216 C CA . ASN A 1 277 ? 3.375 -38.188 -21.531 1 84 277 ASN A CA 1
ATOM 2217 C C . ASN A 1 277 ? 3.898 -36.812 -21.984 1 84 277 ASN A C 1
ATOM 2219 O O . ASN A 1 277 ? 3.84 -35.844 -21.234 1 84 277 ASN A O 1
ATOM 2223 N N . TYR A 1 278 ? 4.379 -36.75 -23.172 1 87.44 278 TYR A N 1
ATOM 2224 C CA . TYR A 1 278 ? 4.828 -35.469 -23.703 1 87.44 278 TYR A CA 1
ATOM 2225 C C . TYR A 1 278 ? 3.664 -34.5 -23.859 1 87.44 278 TYR A C 1
ATOM 2227 O O . TYR A 1 278 ? 3.793 -33.312 -23.531 1 87.44 278 TYR A O 1
ATOM 2235 N N . ALA A 1 279 ? 2.574 -35.062 -24.297 1 86.12 279 ALA A N 1
ATOM 2236 C CA . ALA A 1 279 ? 1.387 -34.219 -24.438 1 86.12 279 ALA A CA 1
ATOM 2237 C C . ALA A 1 279 ? 0.958 -33.625 -23.094 1 86.12 279 ALA A C 1
ATOM 2239 O O . ALA A 1 279 ? 0.6 -32.469 -23.016 1 86.12 279 ALA A O 1
ATOM 2240 N N . THR A 1 280 ? 1.018 -34.438 -22.062 1 80.81 280 THR A N 1
ATOM 2241 C CA . THR A 1 280 ? 0.618 -34 -20.734 1 80.81 280 THR A CA 1
ATOM 2242 C C . THR A 1 280 ? 1.591 -32.938 -20.203 1 80.81 280 THR A C 1
ATOM 2244 O O . THR A 1 280 ? 1.175 -31.953 -19.578 1 80.81 280 THR A O 1
ATOM 2247 N N . ARG A 1 281 ? 2.799 -33.156 -20.406 1 82.69 281 ARG A N 1
ATOM 2248 C CA . ARG A 1 281 ? 3.814 -32.219 -19.953 1 82.69 281 ARG A CA 1
ATOM 2249 C C . ARG A 1 281 ? 3.697 -30.875 -20.688 1 82.69 281 ARG A C 1
ATOM 2251 O O . ARG A 1 281 ? 3.812 -29.812 -20.078 1 82.69 281 ARG A O 1
ATOM 2258 N N . ILE A 1 282 ? 3.473 -30.922 -22 1 86.75 282 ILE A N 1
ATOM 2259 C CA . ILE A 1 282 ? 3.338 -29.719 -22.812 1 86.75 282 ILE A CA 1
ATOM 2260 C C . ILE A 1 282 ? 2.119 -28.922 -22.344 1 86.75 282 ILE A C 1
ATOM 2262 O O . ILE A 1 282 ? 2.186 -27.703 -22.219 1 86.75 282 ILE A O 1
ATOM 2266 N N . THR A 1 283 ? 1.052 -29.641 -22.156 1 81.69 283 THR A N 1
ATOM 2267 C CA . THR A 1 283 ? -0.153 -28.953 -21.703 1 81.69 283 THR A CA 1
ATOM 2268 C C . THR A 1 283 ? 0.083 -28.297 -20.344 1 81.69 283 THR A C 1
ATOM 2270 O O . THR A 1 283 ? -0.394 -27.188 -20.094 1 81.69 283 THR A O 1
ATOM 2273 N N . GLY A 1 284 ? 0.811 -28.984 -19.406 1 79.88 284 GLY A N 1
ATOM 2274 C CA . GLY A 1 284 ? 1.189 -28.375 -18.141 1 79.88 284 GLY A CA 1
ATOM 2275 C C . GLY A 1 284 ? 2.041 -27.125 -18.312 1 79.88 284 GLY A C 1
ATOM 2276 O O . GLY A 1 284 ? 1.832 -26.125 -17.609 1 79.88 284 GLY A O 1
ATOM 2277 N N . ALA A 1 285 ? 2.922 -27.188 -19.25 1 83.56 285 ALA A N 1
ATOM 2278 C CA . ALA A 1 285 ? 3.809 -26.062 -19.516 1 83.56 285 ALA A CA 1
ATOM 2279 C C . ALA A 1 285 ? 3.027 -24.859 -20.062 1 83.56 285 ALA A C 1
ATOM 2281 O O . ALA A 1 285 ? 3.359 -23.703 -19.766 1 83.56 285 ALA A O 1
ATOM 2282 N N . LEU A 1 286 ? 2.023 -25.141 -20.797 1 83.56 286 LEU A N 1
ATOM 2283 C CA . LEU A 1 286 ? 1.201 -24.078 -21.359 1 83.56 286 LEU A CA 1
ATOM 2284 C C . LEU A 1 286 ? 0.479 -23.312 -20.266 1 83.56 286 LEU A C 1
ATOM 2286 O O . LEU A 1 286 ? 0.298 -22.094 -20.359 1 83.56 286 LEU A O 1
ATOM 2290 N N . SER A 1 287 ? 0.077 -24 -19.219 1 80.31 287 SER A N 1
ATOM 2291 C CA . SER A 1 287 ? -0.569 -23.344 -18.094 1 80.31 287 SER A CA 1
ATOM 2292 C C . SER A 1 287 ? 0.388 -22.391 -17.391 1 80.31 287 SER A C 1
ATOM 2294 O O . SER A 1 287 ? -0.021 -21.328 -16.922 1 80.31 287 SER A O 1
ATOM 2296 N N . VAL A 1 288 ? 1.618 -22.734 -17.328 1 80.06 288 VAL A N 1
ATOM 2297 C CA . VAL A 1 288 ? 2.633 -21.922 -16.672 1 80.06 288 VAL A CA 1
ATOM 2298 C C . VAL A 1 288 ? 2.918 -20.688 -17.516 1 80.06 288 VAL A C 1
ATOM 2300 O O . VAL A 1 288 ? 3.125 -19.594 -16.984 1 80.06 288 VAL A O 1
ATOM 2303 N N . VAL A 1 289 ? 2.854 -20.828 -18.781 1 79.88 289 VAL A N 1
ATOM 2304 C CA . VAL A 1 289 ? 3.111 -19.703 -19.688 1 79.88 289 VAL A CA 1
ATOM 2305 C C . VAL A 1 289 ? 2.088 -18.594 -19.438 1 79.88 289 VAL A C 1
ATOM 2307 O O . VAL A 1 289 ? 2.426 -17.422 -19.469 1 79.88 289 VAL A O 1
ATOM 2310 N N . SER A 1 290 ? 0.9 -18.953 -19.188 1 75.5 290 SER A N 1
ATOM 2311 C CA . SER A 1 290 ? -0.136 -17.969 -18.891 1 75.5 290 SER A CA 1
ATOM 2312 C C . SER A 1 290 ? 0.222 -17.141 -17.656 1 75.5 290 SER A C 1
ATOM 2314 O O . SER A 1 290 ? 0.031 -15.93 -17.641 1 75.5 290 SER A O 1
ATOM 2316 N N . MET A 1 291 ? 0.796 -17.766 -16.703 1 75.38 291 MET A N 1
ATOM 2317 C CA . MET A 1 291 ? 1.202 -17.094 -15.469 1 75.38 291 MET A CA 1
ATOM 2318 C C . MET A 1 291 ? 2.387 -16.172 -15.727 1 75.38 291 MET A C 1
ATOM 2320 O O . MET A 1 291 ? 2.455 -15.07 -15.164 1 75.38 291 MET A O 1
ATOM 2324 N N . ILE A 1 292 ? 3.248 -16.531 -16.578 1 80.12 292 ILE A N 1
ATOM 2325 C CA . ILE A 1 292 ? 4.453 -15.773 -16.906 1 80.12 292 ILE A CA 1
ATOM 2326 C C . ILE A 1 292 ? 4.066 -14.453 -17.578 1 80.12 292 ILE A C 1
ATOM 2328 O O . ILE A 1 292 ? 4.602 -13.398 -17.234 1 80.12 292 ILE A O 1
ATOM 2332 N N . VAL A 1 293 ? 3.111 -14.578 -18.438 1 77 293 VAL A N 1
ATOM 2333 C CA . VAL A 1 293 ? 2.695 -13.383 -19.156 1 77 293 VAL A CA 1
ATOM 2334 C C . VAL A 1 293 ? 2.146 -12.344 -18.188 1 77 293 VAL A C 1
ATOM 2336 O O . VAL A 1 293 ? 2.469 -11.164 -18.297 1 77 293 VAL A O 1
ATOM 2339 N N . MET A 1 294 ? 1.439 -12.766 -17.234 1 72.44 294 MET A N 1
ATOM 2340 C CA . MET A 1 294 ? 0.861 -11.859 -16.25 1 72.44 294 MET A CA 1
ATOM 2341 C C . MET A 1 294 ? 1.948 -11.242 -15.383 1 72.44 294 MET A C 1
ATOM 2343 O O . MET A 1 294 ? 1.931 -10.039 -15.117 1 72.44 294 MET A O 1
ATOM 2347 N N . GLN A 1 295 ? 2.869 -12.039 -14.977 1 79.94 295 GLN A N 1
ATOM 2348 C CA . GLN A 1 295 ? 3.947 -11.57 -14.117 1 79.94 295 GLN A CA 1
ATOM 2349 C C . GLN A 1 295 ? 4.852 -10.586 -14.852 1 79.94 295 GLN A C 1
ATOM 2351 O O . GLN A 1 295 ? 5.32 -9.609 -14.273 1 79.94 295 GLN A O 1
ATOM 2356 N N . PHE A 1 296 ? 5.059 -10.844 -16.109 1 82.31 296 PHE A N 1
ATOM 2357 C CA . PHE A 1 296 ? 5.926 -9.984 -16.906 1 82.31 296 PHE A CA 1
ATOM 2358 C C . PHE A 1 296 ? 5.289 -8.617 -17.125 1 82.31 296 PHE A C 1
ATOM 2360 O O . PHE A 1 296 ? 5.984 -7.602 -17.141 1 82.31 296 PHE A O 1
ATOM 2367 N N . SER A 1 297 ? 4.059 -8.625 -17.328 1 77.38 297 SER A N 1
ATOM 2368 C CA . SER A 1 297 ? 3.357 -7.363 -17.531 1 77.38 297 SER A CA 1
ATOM 2369 C C . SER A 1 297 ? 3.457 -6.484 -16.281 1 77.38 297 SER A C 1
ATOM 2371 O O . SER A 1 297 ? 3.68 -5.277 -16.391 1 77.38 297 SER A O 1
ATOM 2373 N N . ARG A 1 298 ? 3.336 -7.105 -15.188 1 76.5 298 ARG A N 1
ATOM 2374 C CA . ARG A 1 298 ? 3.465 -6.371 -13.93 1 76.5 298 ARG A CA 1
ATOM 2375 C C . ARG A 1 298 ? 4.887 -5.863 -13.742 1 76.5 298 ARG A C 1
ATOM 2377 O O . ARG A 1 298 ? 5.094 -4.738 -13.273 1 76.5 298 ARG A O 1
ATOM 2384 N N . ALA A 1 299 ? 5.816 -6.66 -14.039 1 85.5 299 ALA A N 1
ATOM 2385 C CA . ALA A 1 299 ? 7.227 -6.301 -13.906 1 85.5 299 ALA A CA 1
ATOM 2386 C C . ALA A 1 299 ? 7.59 -5.145 -14.828 1 85.5 299 ALA A C 1
ATOM 2388 O O . ALA A 1 299 ? 8.406 -4.289 -14.477 1 85.5 299 ALA A O 1
ATOM 2389 N N . LYS A 1 300 ? 6.98 -5.191 -16 1 86.56 300 LYS A N 1
ATOM 2390 C CA . LYS A 1 300 ? 7.242 -4.117 -16.969 1 86.56 300 LYS A CA 1
ATOM 2391 C C . LYS A 1 300 ? 6.793 -2.77 -16.406 1 86.56 300 LYS A C 1
ATOM 2393 O O . LYS A 1 300 ? 7.496 -1.768 -16.547 1 86.56 300 LYS A O 1
ATOM 2398 N N . ALA A 1 301 ? 5.707 -2.725 -15.805 1 82.31 301 ALA A N 1
ATOM 2399 C CA . ALA A 1 301 ? 5.207 -1.498 -15.195 1 82.31 301 ALA A CA 1
ATOM 2400 C C . ALA A 1 301 ? 6.117 -1.044 -14.055 1 82.31 301 ALA A C 1
ATOM 2402 O O . ALA A 1 301 ? 6.434 0.144 -13.938 1 82.31 301 ALA A O 1
ATOM 2403 N N . SER A 1 302 ? 6.488 -1.976 -13.203 1 88.5 302 SER A N 1
ATOM 2404 C CA . SER A 1 302 ? 7.395 -1.658 -12.102 1 88.5 302 SER A CA 1
ATOM 2405 C C . SER A 1 302 ? 8.734 -1.156 -12.617 1 88.5 302 SER A C 1
ATOM 2407 O O . SER A 1 302 ? 9.312 -0.22 -12.062 1 88.5 302 SER A O 1
ATOM 2409 N N . ALA A 1 303 ? 9.188 -1.745 -13.648 1 91.56 303 ALA A N 1
ATOM 2410 C CA . ALA A 1 303 ? 10.461 -1.348 -14.25 1 91.56 303 ALA A CA 1
ATOM 2411 C C . ALA A 1 303 ? 10.391 0.076 -14.789 1 91.56 303 ALA A C 1
ATOM 2413 O O . ALA A 1 303 ? 11.352 0.841 -14.672 1 91.56 303 ALA A O 1
ATOM 2414 N N . GLN A 1 304 ? 9.336 0.368 -15.367 1 89.38 304 GLN A N 1
ATOM 2415 C CA . GLN A 1 304 ? 9.148 1.717 -15.891 1 89.38 304 GLN A CA 1
ATOM 2416 C C . GLN A 1 304 ? 9.148 2.75 -14.766 1 89.38 304 GLN A C 1
ATOM 2418 O O . GLN A 1 304 ? 9.766 3.812 -14.898 1 89.38 304 GLN A O 1
ATOM 2423 N N . ARG A 1 305 ? 8.484 2.41 -13.727 1 87.25 305 ARG A N 1
ATOM 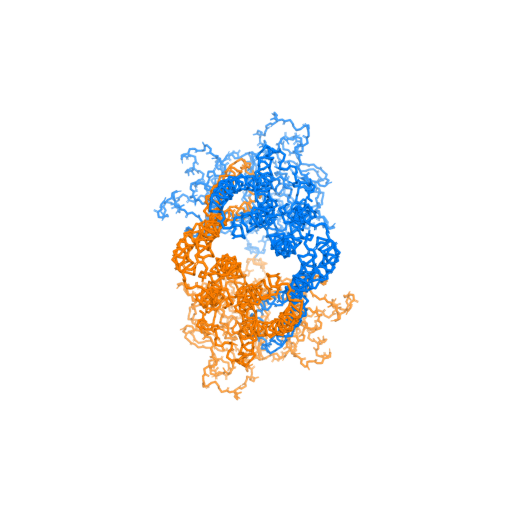2424 C CA . ARG A 1 305 ? 8.43 3.332 -12.594 1 87.25 305 ARG A CA 1
ATOM 2425 C C . ARG A 1 305 ? 9.812 3.527 -11.984 1 87.25 305 ARG A C 1
ATOM 2427 O O . ARG A 1 305 ? 10.18 4.645 -11.609 1 87.25 305 ARG A O 1
ATOM 2434 N N . ILE A 1 306 ? 10.516 2.518 -11.828 1 92.12 306 ILE A N 1
ATOM 2435 C CA . ILE A 1 306 ? 11.875 2.59 -11.312 1 92.12 306 ILE A CA 1
ATOM 2436 C C . ILE A 1 306 ? 12.734 3.428 -12.258 1 92.12 306 ILE A C 1
ATOM 2438 O O . ILE A 1 306 ? 13.523 4.262 -11.812 1 92.12 306 ILE A O 1
ATOM 2442 N N . SER A 1 307 ? 12.555 3.225 -13.555 1 90.94 307 SER A N 1
ATOM 2443 C CA . SER A 1 307 ? 13.328 3.953 -14.555 1 90.94 307 SER A CA 1
ATOM 2444 C C . SER A 1 307 ? 13.023 5.445 -14.508 1 90.94 307 SER A C 1
ATOM 2446 O O . SER A 1 307 ? 13.898 6.273 -14.766 1 90.94 307 SER A O 1
ATOM 2448 N N . ASP A 1 308 ? 11.805 5.77 -14.203 1 87.81 308 ASP A N 1
ATOM 2449 C CA . ASP A 1 308 ? 11.422 7.172 -14.086 1 87.81 308 ASP A CA 1
ATOM 2450 C C . ASP A 1 308 ? 12.227 7.871 -12.992 1 87.81 308 ASP A C 1
ATOM 2452 O O . ASP A 1 308 ? 12.594 9.039 -13.133 1 87.81 308 ASP A O 1
ATOM 2456 N N . VAL A 1 309 ? 12.445 7.176 -11.93 1 88 309 VAL A N 1
ATOM 2457 C CA . VAL A 1 309 ? 13.219 7.746 -10.828 1 88 309 VAL A CA 1
ATOM 2458 C C . VAL A 1 309 ? 14.672 7.922 -11.25 1 88 309 VAL A C 1
ATOM 2460 O O . VAL A 1 309 ? 15.289 8.945 -10.953 1 88 309 VAL A O 1
ATOM 2463 N N . PHE A 1 310 ? 15.234 6.992 -11.969 1 88.75 310 PHE A N 1
ATOM 2464 C CA . PHE A 1 310 ? 16.625 7.055 -12.422 1 88.75 310 PHE A CA 1
ATOM 2465 C C . PHE A 1 310 ? 16.812 8.164 -13.453 1 88.75 310 PHE A C 1
ATOM 2467 O O . PHE A 1 310 ? 17.875 8.781 -13.523 1 88.75 310 PHE A O 1
ATOM 2474 N N . GLU A 1 311 ? 15.773 8.383 -14.156 1 85.69 311 GLU A N 1
ATOM 2475 C CA . GLU A 1 311 ? 15.867 9.359 -15.242 1 85.69 311 GLU A CA 1
ATOM 2476 C C . GLU A 1 311 ? 15.648 10.781 -14.727 1 85.69 311 GLU A C 1
ATOM 2478 O O . GLU A 1 311 ? 16.016 11.75 -15.391 1 85.69 311 GLU A O 1
ATOM 2483 N N . ALA A 1 312 ? 15.086 10.844 -13.539 1 81.81 312 ALA A N 1
ATOM 2484 C CA . ALA A 1 312 ? 14.867 12.172 -12.984 1 81.81 312 ALA A CA 1
ATOM 2485 C C . ALA A 1 312 ? 16.188 12.898 -12.75 1 81.81 312 ALA A C 1
ATOM 2487 O O . ALA A 1 312 ? 17.156 12.305 -12.258 1 81.81 312 ALA A O 1
ATOM 2488 N N . LYS A 1 313 ? 16.406 14.039 -13.383 1 73 313 LYS A N 1
ATOM 2489 C CA . LYS A 1 313 ? 17.656 14.789 -13.32 1 73 313 LYS A CA 1
ATOM 2490 C C . LYS A 1 313 ? 17.781 15.539 -11.992 1 73 313 LYS A C 1
ATOM 2492 O O . LYS A 1 313 ? 16.812 16.125 -11.516 1 73 313 LYS A O 1
ATOM 2497 N N . ALA A 1 314 ? 18.938 15.234 -11.367 1 69.12 314 ALA A N 1
ATOM 2498 C CA . ALA A 1 314 ? 19.266 16 -10.172 1 69.12 314 ALA A CA 1
ATOM 2499 C C . ALA A 1 314 ? 19.547 17.453 -10.508 1 69.12 314 ALA A C 1
ATOM 2501 O O . ALA A 1 314 ? 20.312 17.75 -11.43 1 69.12 314 ALA A O 1
ATOM 2502 N N . ASP A 1 315 ? 18.656 18.359 -10.125 1 63.44 315 ASP A N 1
ATOM 2503 C CA . ASP A 1 315 ? 18.781 19.75 -10.516 1 63.44 315 ASP A CA 1
ATOM 2504 C C . ASP A 1 315 ? 20.031 20.375 -9.93 1 63.44 315 ASP A C 1
ATOM 2506 O O . ASP A 1 315 ? 20.641 21.25 -10.547 1 63.44 315 ASP A O 1
ATOM 2510 N N . ILE A 1 316 ? 20.422 19.984 -8.742 1 64.81 316 ILE A N 1
ATOM 2511 C CA . ILE A 1 316 ? 21.516 20.703 -8.109 1 64.81 316 ILE A CA 1
ATOM 2512 C C . ILE A 1 316 ? 22.766 19.812 -8.094 1 64.81 316 ILE A C 1
ATOM 2514 O O . ILE A 1 316 ? 22.734 18.719 -7.523 1 64.81 316 ILE A O 1
ATOM 2518 N N . SER A 1 317 ? 23.609 19.828 -9.078 1 64.69 317 SER A N 1
ATOM 2519 C CA . SER A 1 317 ? 24.875 19.109 -9.062 1 64.69 317 SER A CA 1
ATOM 2520 C C . SER A 1 317 ? 26.047 20.078 -8.891 1 64.69 317 SER A C 1
ATOM 2522 O O . SER A 1 317 ? 25.922 21.266 -9.164 1 64.69 317 SER A O 1
ATOM 2524 N N . ASP A 1 318 ? 27.047 19.641 -8 1 61.84 318 ASP A N 1
ATOM 2525 C CA . ASP A 1 318 ? 28.266 20.438 -7.902 1 61.84 318 ASP A CA 1
ATOM 2526 C C . ASP A 1 318 ? 28.766 20.859 -9.289 1 61.84 318 ASP A C 1
ATOM 2528 O O . ASP A 1 318 ? 28.875 20.016 -10.188 1 61.84 318 ASP A O 1
ATOM 2532 N N . THR A 1 319 ? 28.422 22.047 -9.711 1 54.44 319 THR A N 1
ATOM 2533 C CA . THR A 1 319 ? 28.984 22.484 -10.977 1 54.44 319 THR A CA 1
ATOM 2534 C C . THR A 1 319 ? 30.469 22.109 -11.078 1 54.44 319 THR A C 1
ATOM 2536 O O . THR A 1 319 ? 31.172 22.047 -10.062 1 54.44 319 THR A O 1
ATOM 2539 N N . GLY A 1 320 ? 30.875 21.359 -12.062 1 52.06 320 GLY A N 1
ATOM 2540 C CA . GLY A 1 320 ? 32.25 20.969 -12.352 1 52.06 320 GLY A CA 1
ATOM 2541 C C . GLY A 1 320 ? 33.281 21.953 -11.82 1 52.06 320 GLY A C 1
ATOM 2542 O O . GLY A 1 320 ? 34.438 21.578 -11.586 1 52.06 320 GLY A O 1
ATOM 2543 N N . CYS A 1 321 ? 33 23.25 -11.656 1 54.41 321 CYS A N 1
ATOM 2544 C CA . CYS A 1 321 ? 33.969 24.266 -11.32 1 54.41 321 CYS A CA 1
ATOM 2545 C C . CYS A 1 321 ? 33.969 24.578 -9.828 1 54.41 321 CYS A C 1
ATOM 2547 O O . CYS A 1 321 ? 34.594 25.531 -9.383 1 54.41 321 CYS A O 1
ATOM 2549 N N . ALA A 1 322 ? 33.281 23.781 -8.992 1 64.06 322 ALA A N 1
ATOM 2550 C CA . ALA A 1 322 ? 33.219 24.109 -7.57 1 64.06 322 ALA A CA 1
ATOM 2551 C C . ALA A 1 322 ? 34.531 23.844 -6.875 1 64.06 322 ALA A C 1
ATOM 2553 O O . ALA A 1 322 ? 35.188 22.812 -7.098 1 64.06 322 ALA A O 1
ATOM 2554 N N . ASN A 1 323 ? 35.156 25 -6.445 1 67.88 323 ASN A N 1
ATOM 2555 C CA . ASN A 1 323 ? 36.438 24.969 -5.762 1 67.88 323 ASN A CA 1
ATOM 2556 C C . ASN A 1 323 ? 36.312 24.438 -4.336 1 67.88 323 ASN A C 1
ATOM 2558 O O . ASN A 1 323 ? 35.562 25.016 -3.523 1 67.88 323 ASN A O 1
ATOM 2562 N N . ALA A 1 324 ? 36.844 23.266 -4.07 1 68.31 324 ALA A N 1
ATOM 2563 C CA . ALA A 1 324 ? 36.812 22.609 -2.77 1 68.31 324 ALA A CA 1
ATOM 2564 C C . ALA A 1 324 ? 37.625 23.375 -1.741 1 68.31 324 ALA A C 1
ATOM 2566 O O . ALA A 1 324 ? 37.438 23.219 -0.534 1 68.31 324 ALA A O 1
ATOM 2567 N N . ASP A 1 325 ? 38.344 24.312 -2.256 1 70.81 325 ASP A N 1
ATOM 2568 C CA . ASP A 1 325 ? 39.312 24.969 -1.357 1 70.81 325 ASP A CA 1
ATOM 2569 C C . ASP A 1 325 ? 38.688 26.219 -0.734 1 70.81 325 ASP A C 1
ATOM 2571 O O . ASP A 1 325 ? 39.25 26.797 0.199 1 70.81 325 ASP A O 1
ATOM 2575 N N . LEU A 1 326 ? 37.531 26.484 -1.178 1 76.12 326 LEU A N 1
ATOM 2576 C CA . LEU A 1 326 ? 36.906 27.688 -0.632 1 76.12 326 LEU A CA 1
ATOM 2577 C C . LEU A 1 326 ? 36.281 27.422 0.728 1 76.12 326 LEU A C 1
ATOM 2579 O O . LEU A 1 326 ? 35.656 26.375 0.922 1 76.12 326 LEU A O 1
ATOM 2583 N N . ARG A 1 327 ? 36.688 28.125 1.766 1 80.06 327 ARG A N 1
ATOM 2584 C CA . ARG A 1 327 ? 36.188 27.969 3.121 1 80.06 327 ARG A CA 1
ATOM 2585 C C . ARG A 1 327 ? 35.438 29.219 3.578 1 80.06 327 ARG A C 1
ATOM 2587 O O . ARG A 1 327 ? 35.781 30.328 3.168 1 80.06 327 ARG A O 1
ATOM 2594 N N . ILE A 1 328 ? 34.406 29.016 4.258 1 85.38 328 ILE A N 1
ATOM 2595 C CA . ILE A 1 328 ? 33.688 30.109 4.898 1 85.38 328 ILE A CA 1
ATOM 2596 C C . ILE A 1 328 ? 34.312 30.438 6.238 1 85.38 328 ILE A C 1
ATOM 2598 O O . ILE A 1 328 ? 34.438 29.578 7.109 1 85.38 328 ILE A O 1
ATOM 2602 N N . THR A 1 329 ? 34.781 31.703 6.383 1 85.56 329 THR A N 1
ATOM 2603 C CA . THR A 1 329 ? 35.531 32.031 7.59 1 85.56 329 THR A CA 1
ATOM 2604 C C . THR A 1 329 ? 34.719 33 8.453 1 85.56 329 THR A C 1
ATOM 2606 O O . THR A 1 329 ? 34.625 32.812 9.664 1 85.56 329 THR A O 1
ATOM 2609 N N . ALA A 1 330 ? 34.188 34.062 7.906 1 88.88 330 ALA A N 1
ATOM 2610 C CA . ALA A 1 330 ? 33.531 35.094 8.695 1 88.88 330 ALA A CA 1
ATOM 2611 C C . ALA A 1 330 ? 32.031 34.844 8.773 1 88.88 330 ALA A C 1
ATOM 2613 O O . ALA A 1 330 ? 31.422 34.969 9.844 1 88.88 330 ALA A O 1
ATOM 2614 N N . GLY A 1 331 ? 31.406 34.375 7.676 1 92.44 331 GLY A N 1
ATOM 2615 C CA . GLY A 1 331 ? 29.969 34.094 7.66 1 92.44 331 GLY A CA 1
ATOM 2616 C C . GLY A 1 331 ? 29.141 35.281 7.23 1 92.44 331 GLY A C 1
ATOM 2617 O O . GLY A 1 331 ? 28.047 35.5 7.746 1 92.44 331 GLY A O 1
ATOM 2618 N N . LYS A 1 332 ? 29.703 36.219 6.461 1 94.75 332 LYS A N 1
ATOM 2619 C CA . LYS A 1 332 ? 28.953 37.344 5.875 1 94.75 332 LYS A CA 1
ATOM 2620 C C . LYS A 1 332 ? 28.078 36.844 4.723 1 94.75 332 LYS A C 1
ATOM 2622 O O . LYS A 1 332 ? 28.562 36.188 3.803 1 94.75 332 LYS A O 1
ATOM 2627 N N . VAL A 1 333 ? 26.797 37.156 4.754 1 96.12 333 VAL A N 1
ATOM 2628 C CA . VAL A 1 333 ? 25.859 36.719 3.727 1 96.12 333 VAL A CA 1
ATOM 2629 C C . VAL A 1 333 ? 25.328 37.938 2.965 1 96.12 333 VAL A C 1
ATOM 2631 O O . VAL A 1 333 ? 24.828 38.875 3.568 1 96.12 333 VAL A O 1
ATOM 2634 N N . LYS A 1 334 ? 25.484 37.906 1.705 1 96.38 334 LYS A N 1
ATOM 2635 C CA . LYS A 1 334 ? 25 38.969 0.854 1 96.38 334 LYS A CA 1
ATOM 2636 C C . LYS A 1 334 ? 24.047 38.469 -0.217 1 96.38 334 LYS A C 1
ATOM 2638 O O . LYS A 1 334 ? 24.391 37.562 -0.972 1 96.38 334 LYS A O 1
ATOM 2643 N N . LEU A 1 335 ? 22.859 38.938 -0.208 1 96.25 335 LEU A N 1
ATOM 2644 C CA . LEU A 1 335 ? 21.891 38.656 -1.256 1 96.25 335 LEU A CA 1
ATOM 2645 C C . LEU A 1 335 ? 21.781 39.844 -2.219 1 96.25 335 LEU A C 1
ATOM 2647 O O . LEU A 1 335 ? 21.578 40.969 -1.795 1 96.25 335 LEU A O 1
ATOM 2651 N N . GLU A 1 336 ? 22 39.562 -3.438 1 95.75 336 GLU A N 1
ATOM 2652 C CA . GLU A 1 336 ? 21.953 40.594 -4.469 1 95.75 336 GLU A CA 1
ATOM 2653 C C . GLU A 1 336 ? 20.859 40.281 -5.492 1 95.75 336 GLU A C 1
ATOM 2655 O O . GLU A 1 336 ? 21.062 39.5 -6.406 1 95.75 336 GLU A O 1
ATOM 2660 N N . ASN A 1 337 ? 19.75 41.062 -5.449 1 95.12 337 ASN A N 1
ATOM 2661 C CA . ASN A 1 337 ? 18.625 40.969 -6.371 1 95.12 337 ASN A CA 1
ATOM 2662 C C . ASN A 1 337 ? 18.172 39.5 -6.543 1 95.12 337 ASN A C 1
ATOM 2664 O O . ASN A 1 337 ? 18.062 39.031 -7.668 1 95.12 337 ASN A O 1
ATOM 2668 N N . VAL A 1 338 ? 18 38.906 -5.488 1 95 338 VAL A N 1
ATOM 2669 C CA . VAL A 1 338 ? 17.688 37.469 -5.484 1 95 338 VAL A CA 1
ATOM 2670 C C . VAL A 1 338 ? 16.203 37.281 -5.82 1 95 338 VAL A C 1
ATOM 2672 O O . VAL A 1 338 ? 15.336 37.875 -5.18 1 95 338 VAL A O 1
ATOM 2675 N N . SER A 1 339 ? 15.945 36.5 -6.84 1 94.81 339 SER A N 1
ATOM 2676 C CA . SER A 1 339 ? 14.609 36.094 -7.238 1 94.81 339 SER A CA 1
ATOM 2677 C C . SER A 1 339 ? 14.516 34.562 -7.332 1 94.81 339 SER A C 1
ATOM 2679 O O . SER A 1 339 ? 15.5 33.906 -7.656 1 94.81 339 SER A O 1
ATOM 2681 N N . PHE A 1 340 ? 13.414 34.094 -6.914 1 92 340 PHE A N 1
ATOM 2682 C CA . PHE A 1 340 ? 13.258 32.625 -6.93 1 92 340 PHE A CA 1
ATOM 2683 C C . PHE A 1 340 ? 11.812 32.25 -7.238 1 92 340 PHE A C 1
ATOM 2685 O O . PHE A 1 340 ? 10.875 32.844 -6.715 1 92 340 PHE A O 1
ATOM 2692 N N . GLN A 1 341 ? 11.758 31.344 -8.102 1 87.62 341 GLN A N 1
ATOM 2693 C CA . GLN A 1 341 ? 10.477 30.75 -8.469 1 87.62 341 GLN A CA 1
ATOM 2694 C C . GLN A 1 341 ? 10.531 29.234 -8.367 1 87.62 341 GLN A C 1
ATOM 2696 O O . GLN A 1 341 ? 11.438 28.594 -8.914 1 87.62 341 GLN A O 1
ATOM 2701 N N . TYR A 1 342 ? 9.625 28.719 -7.477 1 78.75 342 TYR A N 1
ATOM 2702 C CA . TYR A 1 342 ? 9.562 27.266 -7.398 1 78.75 342 TYR A CA 1
ATOM 2703 C C . TYR A 1 342 ? 9.211 26.672 -8.758 1 78.75 342 TYR A C 1
ATOM 2705 O O . TYR A 1 342 ? 8.398 27.219 -9.492 1 78.75 342 TYR A O 1
ATOM 2713 N N . PRO A 1 343 ? 9.828 25.562 -9.008 1 72.75 343 PRO A N 1
ATOM 2714 C CA . PRO A 1 343 ? 9.5 24.938 -10.289 1 72.75 343 PRO A CA 1
ATOM 2715 C C . PRO A 1 343 ? 8.016 24.562 -10.398 1 72.75 343 PRO A C 1
ATOM 2717 O O . PRO A 1 343 ? 7.457 23.953 -9.484 1 72.75 343 PRO A O 1
ATOM 2720 N N . GLY A 1 344 ? 7.375 24.953 -11.43 1 62.84 344 GLY A N 1
ATOM 2721 C CA . GLY A 1 344 ? 5.984 24.609 -11.68 1 62.84 344 GLY A CA 1
ATOM 2722 C C . GLY A 1 344 ? 5.012 25.656 -11.172 1 62.84 344 GLY A C 1
ATOM 2723 O O . GLY A 1 344 ? 3.809 25.562 -11.43 1 62.84 344 GLY A O 1
ATOM 2724 N N . ILE A 1 345 ? 5.555 26.578 -10.32 1 64.81 345 ILE A N 1
ATOM 2725 C CA . ILE A 1 345 ? 4.691 27.641 -9.812 1 64.81 345 ILE A CA 1
ATOM 2726 C C . ILE A 1 345 ? 4.98 28.953 -10.555 1 64.81 345 ILE A C 1
ATOM 2728 O O . ILE A 1 345 ? 6.141 29.312 -10.742 1 64.81 345 ILE A O 1
ATOM 2732 N N . SER A 1 346 ? 3.984 29.453 -11.023 1 66.75 346 SER A N 1
ATOM 2733 C CA . SER A 1 346 ? 4.145 30.625 -11.875 1 66.75 346 SER A CA 1
ATOM 2734 C C . SER A 1 346 ? 4.504 31.859 -11.047 1 66.75 346 SER A C 1
ATOM 2736 O O . SER A 1 346 ? 5.246 32.719 -11.508 1 66.75 346 SER A O 1
ATOM 2738 N N . LEU A 1 347 ? 4.066 31.891 -9.844 1 72.44 347 LEU A N 1
ATOM 2739 C CA . LEU A 1 347 ? 4.309 33.094 -9.047 1 72.44 347 LEU A CA 1
ATOM 2740 C C . LEU A 1 347 ? 5.652 33 -8.336 1 72.44 347 LEU A C 1
ATOM 2742 O O . LEU A 1 347 ? 5.961 32 -7.695 1 72.44 347 LEU A O 1
ATOM 2746 N N . PRO A 1 348 ? 6.398 34.031 -8.594 1 84.94 348 PRO A N 1
ATOM 2747 C CA . PRO A 1 348 ? 7.684 34.031 -7.891 1 84.94 348 PRO A CA 1
ATOM 2748 C C . PRO A 1 348 ? 7.527 34.094 -6.371 1 84.94 348 PRO A C 1
ATOM 2750 O O . PRO A 1 348 ? 6.684 34.844 -5.871 1 84.94 348 PRO A O 1
ATOM 2753 N N . ALA A 1 349 ? 8.219 33.25 -5.699 1 85.75 349 ALA A N 1
ATOM 2754 C CA . ALA A 1 349 ? 8.195 33.25 -4.238 1 85.75 349 ALA A CA 1
ATOM 2755 C C . ALA A 1 349 ? 8.984 34.438 -3.678 1 85.75 349 ALA A C 1
ATOM 2757 O O . ALA A 1 349 ? 8.641 34.969 -2.621 1 85.75 349 ALA A O 1
ATOM 2758 N N . LEU A 1 350 ? 10.109 34.781 -4.332 1 91.19 350 LEU A N 1
ATOM 2759 C CA . LEU A 1 350 ? 10.938 35.938 -3.982 1 91.19 350 LEU A CA 1
ATOM 2760 C C . LEU A 1 350 ? 11.195 36.812 -5.203 1 91.19 350 LEU A C 1
ATOM 2762 O O . LEU A 1 350 ? 11.383 36.312 -6.309 1 91.19 350 LEU A O 1
ATOM 2766 N N . GLN A 1 351 ? 11.109 38.125 -4.957 1 93.56 351 GLN A N 1
ATOM 2767 C CA . GLN A 1 351 ? 11.281 39.062 -6.059 1 93.56 351 GLN A CA 1
ATOM 2768 C C . GLN A 1 351 ? 12.375 40.094 -5.746 1 93.56 351 GLN A C 1
ATOM 2770 O O . GLN A 1 351 ? 12.125 41.062 -5.047 1 93.56 351 GLN A O 1
ATOM 2775 N N . SER A 1 352 ? 13.461 39.969 -6.309 1 92.5 352 SER A N 1
ATOM 2776 C CA . SER A 1 352 ? 14.586 40.875 -6.316 1 92.5 352 SER A CA 1
ATOM 2777 C C . SER A 1 352 ? 14.914 41.375 -4.91 1 92.5 352 SER A C 1
ATOM 2779 O O . SER A 1 352 ? 14.961 42.594 -4.66 1 92.5 352 SER A O 1
ATOM 2781 N N . ILE A 1 353 ? 15.188 40.531 -4.055 1 93.88 353 ILE A N 1
ATOM 2782 C CA . ILE A 1 353 ? 15.516 40.844 -2.672 1 93.88 353 ILE A CA 1
ATOM 2783 C C . ILE A 1 353 ? 17.016 41.094 -2.549 1 93.88 353 ILE A C 1
ATOM 2785 O O . ILE A 1 353 ? 17.828 40.312 -3.062 1 93.88 353 ILE A O 1
ATOM 2789 N N . SER A 1 354 ? 17.359 42.25 -1.932 1 95.75 354 SER A N 1
ATOM 2790 C CA . SER A 1 354 ? 18.75 42.562 -1.7 1 95.75 354 SER A CA 1
ATOM 2791 C C . SER A 1 354 ? 18.984 43.031 -0.267 1 95.75 354 SER A C 1
ATOM 2793 O O . SER A 1 354 ? 18.297 43.938 0.212 1 95.75 354 SER A O 1
ATOM 2795 N N . PHE A 1 355 ? 19.891 42.406 0.448 1 94.81 355 PHE A N 1
ATOM 2796 C CA . PHE A 1 355 ? 20.312 42.844 1.768 1 94.81 355 PHE A CA 1
ATOM 2797 C C . PHE A 1 355 ? 21.609 42.156 2.174 1 94.81 355 PHE A C 1
ATOM 2799 O O . PHE A 1 355 ? 22.047 41.219 1.524 1 94.81 355 PHE A O 1
ATOM 2806 N N . THR A 1 356 ? 22.234 42.719 3.146 1 95.38 356 THR A N 1
ATOM 2807 C CA . THR A 1 356 ? 23.5 42.156 3.625 1 95.38 356 THR A CA 1
ATOM 2808 C C . THR A 1 356 ? 23.422 41.875 5.121 1 95.38 356 THR A C 1
ATOM 2810 O O . THR A 1 356 ? 22.875 42.656 5.887 1 95.38 356 THR A O 1
ATOM 2813 N N . VAL A 1 357 ? 23.859 40.688 5.441 1 95.44 357 VAL A N 1
ATOM 2814 C CA . VAL A 1 357 ? 24.031 40.312 6.836 1 95.44 357 VAL A CA 1
ATOM 2815 C C . VAL A 1 357 ? 25.531 40.219 7.168 1 95.44 357 VAL A C 1
ATOM 2817 O O . VAL A 1 357 ? 26.25 39.438 6.566 1 95.44 357 VAL A O 1
ATOM 2820 N N . TYR A 1 358 ? 25.906 41 8.117 1 94.25 358 TYR A N 1
ATOM 2821 C CA . TYR A 1 358 ? 27.328 41.031 8.453 1 94.25 358 TYR A CA 1
ATOM 2822 C C . TYR A 1 358 ? 27.703 39.906 9.406 1 94.25 358 TYR A C 1
ATOM 2824 O O . TYR A 1 358 ? 26.844 39.312 10.055 1 94.25 358 TYR A O 1
ATOM 2832 N N . ALA A 1 359 ? 29.062 39.656 9.461 1 93.88 359 ALA A N 1
ATOM 2833 C CA . ALA A 1 359 ? 29.562 38.562 10.289 1 93.88 359 ALA A CA 1
ATOM 2834 C C . ALA A 1 359 ? 29.25 38.781 11.766 1 93.88 359 ALA A C 1
ATOM 2836 O O . ALA A 1 359 ? 29.5 39.875 12.281 1 93.88 359 ALA A O 1
ATOM 2837 N N . GLY A 1 360 ? 28.609 37.75 12.375 1 90.88 360 GLY A N 1
ATOM 2838 C CA . GLY A 1 360 ? 28.344 37.812 13.797 1 90.88 360 GLY A CA 1
ATOM 2839 C C . GLY A 1 360 ? 27.062 38.562 14.133 1 90.88 360 GLY A C 1
ATOM 2840 O O . GLY A 1 360 ? 26.672 38.656 15.305 1 90.88 360 GLY A O 1
ATOM 2841 N N . GLU A 1 361 ? 26.422 39.031 13.094 1 92.31 361 GLU A N 1
ATOM 2842 C CA . GLU A 1 361 ? 25.188 39.812 13.266 1 92.31 361 GLU A CA 1
ATOM 2843 C C . GLU A 1 361 ? 23.984 38.906 13.445 1 92.31 361 GLU A C 1
ATOM 2845 O O . GLU A 1 361 ? 23.953 37.781 12.883 1 92.31 361 GLU A O 1
ATOM 2850 N N . THR A 1 362 ? 23.078 39.312 14.297 1 93.31 362 THR A N 1
ATOM 2851 C CA . THR A 1 362 ? 21.797 38.625 14.422 1 93.31 362 THR A CA 1
ATOM 2852 C C . THR A 1 362 ? 20.703 39.406 13.688 1 93.31 362 THR A C 1
ATOM 2854 O O . THR A 1 362 ? 20.406 40.562 14.016 1 93.31 362 THR A O 1
ATOM 2857 N N . VAL A 1 363 ? 20.141 38.75 12.688 1 94.94 363 VAL A N 1
ATOM 2858 C CA . VAL A 1 363 ? 19.109 39.375 11.867 1 94.94 363 VAL A CA 1
ATOM 2859 C C . VAL A 1 363 ? 17.797 38.625 12.039 1 94.94 363 VAL A C 1
ATOM 2861 O O . VAL A 1 363 ? 17.75 37.406 11.969 1 94.94 363 VAL A O 1
ATOM 2864 N N . ALA A 1 364 ? 16.75 39.312 12.297 1 94.19 364 ALA A N 1
ATOM 2865 C CA . ALA A 1 364 ? 15.406 38.75 12.391 1 94.19 364 ALA A CA 1
ATOM 2866 C C . ALA A 1 364 ? 14.594 39.062 11.133 1 94.19 364 ALA A C 1
ATOM 2868 O O . ALA A 1 364 ? 14.625 40.188 10.625 1 94.19 364 ALA A O 1
ATOM 2869 N N . ILE A 1 365 ? 14.023 38.125 10.625 1 93.38 365 ILE A N 1
ATOM 2870 C CA . ILE A 1 365 ? 13.172 38.281 9.453 1 93.38 365 ILE A CA 1
ATOM 2871 C C . ILE A 1 365 ? 11.711 38.094 9.859 1 93.38 365 ILE A C 1
ATOM 2873 O O . ILE A 1 365 ? 11.32 37.062 10.398 1 93.38 365 ILE A O 1
ATOM 2877 N N . LEU A 1 366 ? 10.953 39.125 9.578 1 88.88 366 LEU A N 1
ATOM 2878 C CA . LEU A 1 366 ? 9.531 39.156 9.906 1 88.88 366 LEU A CA 1
ATOM 2879 C C . LEU A 1 366 ? 8.68 39.25 8.641 1 88.88 366 LEU A C 1
ATOM 2881 O O . LEU A 1 366 ? 9.109 39.844 7.648 1 88.88 366 LEU A O 1
ATOM 2885 N N . GLY A 1 367 ? 7.59 38.688 8.727 1 80.56 367 GLY A N 1
ATOM 2886 C CA . GLY A 1 367 ? 6.652 38.719 7.613 1 80.56 367 GLY A CA 1
ATOM 2887 C C . GLY A 1 367 ? 5.484 37.781 7.773 1 80.56 367 GLY A C 1
ATOM 2888 O O . GLY A 1 367 ? 5.539 36.844 8.594 1 80.56 367 GLY A O 1
ATOM 2889 N N . ALA A 1 368 ? 4.559 38 6.984 1 71.88 368 ALA A N 1
ATOM 2890 C CA . ALA A 1 368 ? 3.375 37.156 7.02 1 71.88 368 ALA A CA 1
ATOM 2891 C C . ALA A 1 368 ? 3.688 35.75 6.477 1 71.88 368 ALA A C 1
ATOM 2893 O O . ALA A 1 368 ? 4.73 35.562 5.852 1 71.88 368 ALA A O 1
ATOM 2894 N N . THR A 1 369 ? 2.9 34.844 6.906 1 69.31 369 THR A N 1
ATOM 2895 C CA . THR A 1 369 ? 3.023 33.5 6.348 1 69.31 369 THR A CA 1
ATOM 2896 C C . THR A 1 369 ? 2.914 33.531 4.828 1 69.31 369 THR A C 1
ATOM 2898 O O . THR A 1 369 ? 2.049 34.219 4.277 1 69.31 369 THR A O 1
ATOM 2901 N N . GLY A 1 370 ? 3.822 32.906 4.184 1 68.94 370 GLY A N 1
ATOM 2902 C CA . GLY A 1 370 ? 3.809 32.906 2.73 1 68.94 370 GLY A CA 1
ATOM 2903 C C . GLY A 1 370 ? 4.602 34.031 2.113 1 68.94 370 GLY A C 1
ATOM 2904 O O . GLY A 1 370 ? 4.648 34.188 0.889 1 68.94 370 GLY A O 1
ATOM 2905 N N . SER A 1 371 ? 5.184 34.781 2.939 1 75.5 371 SER A N 1
ATOM 2906 C CA . SER A 1 371 ? 5.906 35.938 2.434 1 75.5 371 SER A CA 1
ATOM 2907 C C . SER A 1 371 ? 7.238 35.531 1.813 1 75.5 371 SER A C 1
ATOM 2909 O O . SER A 1 371 ? 7.918 36.375 1.195 1 75.5 371 SER A O 1
ATOM 2911 N N . GLY A 1 372 ? 7.602 34.281 1.937 1 82.62 372 GLY A N 1
ATOM 2912 C CA . GLY A 1 372 ? 8.828 33.812 1.306 1 82.62 372 GLY A CA 1
ATOM 2913 C C . GLY A 1 372 ? 9.969 33.625 2.287 1 82.62 372 GLY A C 1
ATOM 2914 O O . GLY A 1 372 ? 11.102 33.344 1.885 1 82.62 372 GLY A O 1
ATOM 2915 N N . LYS A 1 373 ? 9.719 33.75 3.529 1 87.12 373 LYS A N 1
ATOM 2916 C CA . LYS A 1 373 ? 10.758 33.688 4.559 1 87.12 373 LYS A CA 1
ATOM 2917 C C . LYS A 1 373 ? 11.461 32.312 4.52 1 87.12 373 LYS A C 1
ATOM 2919 O O . LYS A 1 373 ? 12.695 32.25 4.484 1 87.12 373 LYS A O 1
ATOM 2924 N N . SER A 1 374 ? 10.656 31.266 4.5 1 85.56 374 SER A N 1
ATOM 2925 C CA . SER A 1 374 ? 11.227 29.922 4.504 1 85.56 374 SER A CA 1
ATOM 2926 C C . SER A 1 374 ? 11.984 29.641 3.213 1 85.56 374 SER A C 1
ATOM 2928 O O . SER A 1 374 ? 12.992 28.938 3.221 1 85.56 374 SER A O 1
ATOM 2930 N N . THR A 1 375 ? 11.508 30.203 2.131 1 87.56 375 THR A N 1
ATOM 2931 C CA . THR A 1 375 ? 12.18 30.078 0.845 1 87.56 375 THR A CA 1
ATOM 2932 C C . THR A 1 375 ? 13.57 30.688 0.895 1 87.56 375 THR A C 1
ATOM 2934 O O . THR A 1 375 ? 14.531 30.094 0.392 1 87.56 375 THR A O 1
ATOM 2937 N N . LEU A 1 376 ? 13.594 31.812 1.508 1 92 376 LEU A N 1
ATOM 2938 C CA . LEU A 1 376 ? 14.867 32.5 1.647 1 92 376 LEU A CA 1
ATOM 2939 C C . LEU A 1 376 ? 15.875 31.625 2.393 1 92 376 LEU A C 1
ATOM 2941 O O . LEU A 1 376 ? 17.031 31.531 1.983 1 92 376 LEU A O 1
ATOM 2945 N N . PHE A 1 377 ? 15.461 30.953 3.406 1 91.75 377 PHE A N 1
ATOM 2946 C CA . PHE A 1 377 ? 16.328 30.125 4.238 1 91.75 377 PHE A CA 1
ATOM 2947 C C . PHE A 1 377 ? 16.766 28.875 3.49 1 91.75 377 PHE A C 1
ATOM 2949 O O . PHE A 1 377 ? 17.812 28.312 3.771 1 91.75 377 PHE A O 1
ATOM 2956 N N . GLN A 1 378 ? 16.062 28.453 2.527 1 88.88 378 GLN A N 1
ATOM 2957 C CA . GLN A 1 378 ? 16.406 27.266 1.76 1 88.88 378 GLN A CA 1
ATOM 2958 C C . GLN A 1 378 ? 17.438 27.578 0.676 1 88.88 378 GLN A C 1
ATOM 2960 O O . GLN A 1 378 ? 18.156 26.688 0.219 1 88.88 378 GLN A O 1
ATOM 2965 N N . LEU A 1 379 ? 17.469 28.812 0.292 1 91 379 LEU A N 1
ATOM 2966 C CA . LEU A 1 379 ? 18.375 29.234 -0.776 1 91 379 LEU A CA 1
ATOM 2967 C C . LEU A 1 379 ? 19.797 29.391 -0.254 1 91 379 LEU A C 1
ATOM 2969 O O . LEU A 1 379 ? 20.766 29.188 -0.996 1 91 379 LEU A O 1
ATOM 2973 N N . ILE A 1 380 ? 19.891 29.719 1.009 1 92.62 380 ILE A N 1
ATOM 2974 C CA . ILE A 1 380 ? 21.203 30.031 1.573 1 92.62 380 ILE A CA 1
ATOM 2975 C C . ILE A 1 380 ? 22.062 28.766 1.605 1 92.62 380 ILE A C 1
ATOM 2977 O O . ILE A 1 380 ? 23.219 28.781 1.147 1 92.62 380 ILE A O 1
ATOM 2981 N N . PRO A 1 381 ? 21.516 27.656 2.09 1 89.94 381 PRO A N 1
ATOM 2982 C CA . PRO A 1 381 ? 22.281 26.406 1.985 1 89.94 381 PRO A CA 1
ATOM 2983 C C . PRO A 1 381 ? 22.219 25.781 0.59 1 89.94 381 PRO A C 1
ATOM 2985 O O . PRO A 1 381 ? 22.625 24.641 0.399 1 89.94 381 PRO A O 1
ATOM 2988 N N . ARG A 1 382 ? 21.656 26.469 -0.341 1 89.19 382 ARG A N 1
ATOM 2989 C CA . ARG A 1 382 ? 21.547 26.078 -1.745 1 89.19 382 ARG A CA 1
ATOM 2990 C C . ARG A 1 382 ? 20.766 24.781 -1.898 1 89.19 382 ARG A C 1
ATOM 2992 O O . ARG A 1 382 ? 21.234 23.844 -2.555 1 89.19 382 ARG A O 1
ATOM 2999 N N . LEU A 1 383 ? 19.812 24.703 -1.141 1 84.31 383 LEU A N 1
ATOM 3000 C CA . LEU A 1 383 ? 18.875 23.609 -1.379 1 84.31 383 LEU A CA 1
ATOM 3001 C C . LEU A 1 383 ? 18.156 23.797 -2.705 1 84.31 383 LEU A C 1
ATOM 3003 O O . LEU A 1 383 ? 17.656 22.828 -3.285 1 84.31 383 LEU A O 1
ATOM 3007 N N . TYR A 1 384 ? 18.031 25.047 -3.08 1 84.06 384 TYR A N 1
ATOM 3008 C CA . TYR A 1 384 ? 17.578 25.469 -4.391 1 84.06 384 TYR A CA 1
ATOM 3009 C C . TYR A 1 384 ? 18.531 26.5 -5 1 84.06 384 TYR A C 1
ATOM 3011 O O . TYR A 1 384 ? 19.203 27.234 -4.281 1 84.06 384 TYR A O 1
ATOM 3019 N N . ASP A 1 385 ? 18.5 26.422 -6.258 1 87.25 385 ASP A N 1
ATOM 3020 C CA . ASP A 1 385 ? 19.266 27.484 -6.922 1 87.25 385 ASP A CA 1
ATOM 3021 C C . ASP A 1 385 ? 18.375 28.688 -7.219 1 87.25 385 ASP A C 1
ATOM 3023 O O . ASP A 1 385 ? 17.203 28.547 -7.539 1 87.25 385 ASP A O 1
ATOM 3027 N N . VAL A 1 386 ? 18.969 29.797 -7.059 1 90.88 386 VAL A N 1
ATOM 3028 C CA . VAL A 1 386 ? 18.25 31.031 -7.289 1 90.88 386 VAL A CA 1
ATOM 3029 C C . VAL A 1 386 ? 17.891 31.156 -8.766 1 90.88 386 VAL A C 1
ATOM 3031 O O . VAL A 1 386 ? 18.625 30.688 -9.633 1 90.88 386 VAL A O 1
ATOM 3034 N N . SER A 1 387 ? 16.75 31.703 -9.094 1 89.31 387 SER A N 1
ATOM 3035 C CA . SER A 1 387 ? 16.312 31.938 -10.469 1 89.31 387 SER A CA 1
ATOM 3036 C C . SER A 1 387 ? 16.953 33.188 -11.039 1 89.31 387 SER A C 1
ATOM 3038 O O . SER A 1 387 ? 17.156 33.312 -12.25 1 89.31 387 SER A O 1
ATOM 3040 N N . GLY A 1 388 ? 17.172 34.125 -10.266 1 91.88 388 GLY A N 1
ATOM 3041 C CA . GLY A 1 388 ? 17.844 35.375 -10.617 1 91.88 388 GLY A CA 1
ATOM 3042 C C . GLY A 1 388 ? 18.609 35.969 -9.461 1 91.88 388 GLY A C 1
ATOM 3043 O O . GLY A 1 388 ? 18.312 35.719 -8.297 1 91.88 388 GLY A O 1
ATOM 3044 N N . GLY A 1 389 ? 19.656 36.688 -9.812 1 93.88 389 GLY A N 1
ATOM 3045 C CA . GLY A 1 389 ? 20.5 37.281 -8.789 1 93.88 389 GLY A CA 1
ATOM 3046 C C . GLY A 1 389 ? 21.578 36.344 -8.273 1 93.88 389 GLY A C 1
ATOM 3047 O O . GLY A 1 389 ? 21.984 35.406 -8.984 1 93.88 389 GLY A O 1
ATOM 3048 N N . SER A 1 390 ? 22.109 36.688 -7.102 1 94.88 390 SER A N 1
ATOM 3049 C CA . SER A 1 390 ? 23.156 35.844 -6.539 1 94.88 390 SER A CA 1
ATOM 3050 C C . SER A 1 390 ? 23.203 35.969 -5.02 1 94.88 390 SER A C 1
ATOM 3052 O O . SER A 1 390 ? 22.797 36.969 -4.457 1 94.88 390 SER A O 1
ATOM 3054 N N . ILE A 1 391 ? 23.609 34.938 -4.441 1 95.06 391 ILE A N 1
ATOM 3055 C CA . ILE A 1 391 ? 23.875 34.875 -3.008 1 95.06 391 ILE A CA 1
ATOM 3056 C C . ILE A 1 391 ? 25.359 34.625 -2.764 1 95.06 391 ILE A C 1
ATOM 3058 O O . ILE A 1 391 ? 25.922 33.688 -3.293 1 95.06 391 ILE A O 1
ATOM 3062 N N . CYS A 1 392 ? 25.906 35.531 -1.997 1 95.25 392 CYS A N 1
ATOM 3063 C CA . CYS A 1 392 ? 27.328 35.406 -1.718 1 95.25 392 CYS A CA 1
ATOM 3064 C C . CYS A 1 392 ? 27.578 35.25 -0.222 1 95.25 392 CYS A C 1
ATOM 3066 O O . CYS A 1 392 ? 26.906 35.906 0.592 1 95.25 392 CYS A O 1
ATOM 3068 N N . ILE A 1 393 ? 28.484 34.406 0.073 1 94.69 393 ILE A N 1
ATOM 3069 C CA . ILE A 1 393 ? 28.969 34.25 1.443 1 94.69 393 ILE A CA 1
ATOM 3070 C C . ILE A 1 393 ? 30.453 34.594 1.516 1 94.69 393 ILE A C 1
ATOM 3072 O O . ILE A 1 393 ? 31.266 34 0.801 1 94.69 393 ILE A O 1
ATOM 3076 N N . ASP A 1 394 ? 30.797 35.469 2.324 1 93.62 394 ASP A N 1
ATOM 3077 C CA . ASP A 1 394 ? 32.156 35.969 2.439 1 93.62 394 ASP A CA 1
ATOM 3078 C C . ASP A 1 394 ? 32.719 36.406 1.076 1 93.62 394 ASP A C 1
ATOM 3080 O O . ASP A 1 394 ? 33.844 36.062 0.736 1 93.62 394 ASP A O 1
ATOM 3084 N N . GLY A 1 395 ? 31.812 36.844 0.24 1 90.31 395 GLY A N 1
ATOM 3085 C CA . GLY A 1 395 ? 32.219 37.406 -1.034 1 90.31 395 GLY A CA 1
ATOM 3086 C C . GLY A 1 395 ? 32.219 36.406 -2.17 1 90.31 395 GLY A C 1
ATOM 3087 O O . GLY A 1 395 ? 32.375 36.781 -3.334 1 90.31 395 GLY A O 1
ATOM 3088 N N . THR A 1 396 ? 32 35.219 -1.913 1 91.25 396 THR A N 1
ATOM 3089 C CA . THR A 1 396 ? 32 34.188 -2.941 1 91.25 396 THR A CA 1
ATOM 3090 C C . THR A 1 396 ? 30.578 33.719 -3.217 1 91.25 396 THR A C 1
ATOM 3092 O O . THR A 1 396 ? 29.812 33.469 -2.283 1 91.25 396 THR A O 1
ATOM 3095 N N . ASP A 1 397 ? 30.328 33.594 -4.453 1 92.06 397 ASP A N 1
ATOM 3096 C CA . ASP A 1 397 ? 29.031 33.062 -4.844 1 92.06 397 ASP A CA 1
ATOM 3097 C C . ASP A 1 397 ? 28.859 31.609 -4.406 1 92.06 397 ASP A C 1
ATOM 3099 O O . ASP A 1 397 ? 29.75 30.781 -4.613 1 92.06 397 ASP A O 1
ATOM 3103 N N . ILE A 1 398 ? 27.75 31.312 -3.85 1 91.12 398 ILE A N 1
ATOM 3104 C CA . ILE A 1 398 ? 27.516 30 -3.271 1 91.12 398 ILE A CA 1
ATOM 3105 C C . ILE A 1 398 ? 27.5 28.953 -4.379 1 91.12 398 ILE A C 1
ATOM 3107 O O . ILE A 1 398 ? 27.734 27.766 -4.125 1 91.12 398 ILE A O 1
ATOM 3111 N N . ARG A 1 399 ? 27.25 29.266 -5.66 1 89.56 399 ARG A N 1
ATOM 3112 C CA . ARG A 1 399 ? 27.234 28.328 -6.785 1 89.56 399 ARG A CA 1
ATOM 3113 C C . ARG A 1 399 ? 28.641 27.875 -7.145 1 89.56 399 ARG A C 1
ATOM 3115 O O . ARG A 1 399 ? 28.828 26.844 -7.777 1 89.56 399 ARG A O 1
ATOM 3122 N N . ALA A 1 400 ? 29.547 28.656 -6.645 1 87.06 400 ALA A N 1
ATOM 3123 C CA . ALA A 1 400 ? 30.938 28.344 -6.941 1 87.06 400 ALA A CA 1
ATOM 3124 C C . ALA A 1 400 ? 31.547 27.469 -5.84 1 87.06 400 ALA A C 1
ATOM 3126 O O . ALA A 1 400 ? 32.656 26.969 -5.988 1 87.06 400 ALA A O 1
ATOM 3127 N N . MET A 1 401 ? 30.891 27.234 -4.805 1 87.19 401 MET A N 1
ATOM 3128 C CA . MET A 1 401 ? 31.375 26.438 -3.686 1 87.19 401 MET A CA 1
ATOM 3129 C C . MET A 1 401 ? 30.844 25 -3.762 1 87.19 401 MET A C 1
ATOM 3131 O O . MET A 1 401 ? 29.734 24.781 -4.262 1 87.19 401 MET A O 1
ATOM 3135 N N . LYS A 1 402 ? 31.719 24.156 -3.275 1 87.06 402 LYS A N 1
ATOM 3136 C CA . LYS A 1 402 ? 31.219 22.781 -3.141 1 87.06 402 LYS A CA 1
ATOM 3137 C C . LYS A 1 402 ? 30.109 22.703 -2.09 1 87.06 402 LYS A C 1
ATOM 3139 O O . LYS A 1 402 ? 30.203 23.344 -1.037 1 87.06 402 LYS A O 1
ATOM 3144 N N . LEU A 1 403 ? 29.156 21.969 -2.336 1 85.06 403 LEU A N 1
ATOM 3145 C CA . LEU A 1 403 ? 27.984 21.875 -1.483 1 85.06 403 LEU A CA 1
ATOM 3146 C C . LEU A 1 403 ? 28.359 21.406 -0.084 1 85.06 403 LEU A C 1
ATOM 3148 O O . LEU A 1 403 ? 27.797 21.891 0.908 1 85.06 403 LEU A O 1
ATOM 3152 N N . ASP A 1 404 ? 29.266 20.516 -0.051 1 84 404 ASP A N 1
ATOM 3153 C CA . ASP A 1 404 ? 29.656 19.984 1.241 1 84 404 ASP A CA 1
ATOM 3154 C C . ASP A 1 404 ? 30.328 21.047 2.107 1 84 404 ASP A C 1
ATOM 3156 O O . ASP A 1 404 ? 30.078 21.109 3.314 1 84 404 ASP A O 1
ATOM 3160 N N . VAL A 1 405 ? 31.062 21.875 1.485 1 85.94 405 VAL A N 1
ATOM 3161 C CA . VAL A 1 405 ? 31.766 22.922 2.193 1 85.94 405 VAL A CA 1
ATOM 3162 C C . VAL A 1 405 ? 30.781 24 2.652 1 85.94 405 VAL A C 1
ATOM 3164 O O . VAL A 1 405 ? 30.859 24.484 3.783 1 85.94 405 VAL A O 1
ATOM 3167 N N . LEU A 1 406 ? 29.938 24.266 1.818 1 89.19 406 LEU A N 1
ATOM 3168 C CA . LEU A 1 406 ? 28.938 25.281 2.117 1 89.19 406 LEU A CA 1
ATOM 3169 C C . LEU A 1 406 ? 28.031 24.828 3.258 1 89.19 406 LEU A C 1
ATOM 3171 O O . LEU A 1 406 ? 27.875 25.531 4.25 1 89.19 406 LEU A O 1
ATOM 3175 N N . ARG A 1 407 ? 27.578 23.688 3.16 1 88.94 407 ARG A N 1
ATOM 3176 C CA . ARG A 1 407 ? 26.547 23.203 4.074 1 88.94 407 ARG A CA 1
ATOM 3177 C C . ARG A 1 407 ? 27.141 22.812 5.422 1 88.94 407 ARG A C 1
ATOM 3179 O O . ARG A 1 407 ? 26.469 22.891 6.449 1 88.94 407 ARG A O 1
ATOM 3186 N N . LYS A 1 408 ? 28.406 22.516 5.441 1 88.06 408 LYS A N 1
ATOM 3187 C CA . LYS A 1 408 ? 29.062 22.172 6.691 1 88.06 408 LYS A CA 1
ATOM 3188 C C . LYS A 1 408 ? 29.188 23.375 7.613 1 88.06 408 LYS A C 1
ATOM 3190 O O . LYS A 1 408 ? 29.266 23.234 8.836 1 88.06 408 LYS A O 1
ATOM 3195 N N . GLN A 1 409 ? 29.109 24.5 7.047 1 90.56 409 GLN A N 1
ATOM 3196 C CA . GLN A 1 409 ? 29.297 25.719 7.836 1 90.56 409 GLN A CA 1
ATOM 3197 C C . GLN A 1 409 ? 27.953 26.375 8.156 1 90.56 409 GLN A C 1
ATOM 3199 O O . GLN A 1 409 ? 27.922 27.422 8.789 1 90.56 409 GLN A O 1
ATOM 3204 N N . ILE A 1 410 ? 26.984 25.719 7.73 1 91.88 410 ILE A N 1
ATOM 3205 C CA . ILE A 1 410 ? 25.672 26.297 7.953 1 91.88 410 ILE A CA 1
ATOM 3206 C C . ILE A 1 410 ? 24.859 25.391 8.875 1 91.88 410 ILE A C 1
ATOM 3208 O O . ILE A 1 410 ? 24.781 24.172 8.656 1 91.88 410 ILE A O 1
ATOM 3212 N N . GLY A 1 411 ? 24.391 25.891 10.008 1 91.31 411 GLY A N 1
ATOM 3213 C CA . GLY A 1 411 ? 23.406 25.219 10.844 1 91.31 411 GLY A CA 1
ATOM 3214 C C . GLY A 1 411 ? 21.969 25.594 10.492 1 91.31 411 GLY A C 1
ATOM 3215 O O . GLY A 1 411 ? 21.609 26.766 10.484 1 91.31 411 GLY A O 1
ATOM 3216 N N . PHE A 1 412 ? 21.234 24.609 10.125 1 90.5 412 PHE A N 1
ATOM 3217 C CA . PHE A 1 412 ? 19.875 24.859 9.68 1 90.5 412 PHE A CA 1
ATOM 3218 C C . PHE A 1 412 ? 18.875 24.172 10.594 1 90.5 412 PHE A C 1
ATOM 3220 O O . PHE A 1 412 ? 18.953 22.953 10.805 1 90.5 412 PHE A O 1
ATOM 3227 N N . VAL A 1 413 ? 18 24.938 11.188 1 91.06 413 VAL A N 1
ATOM 3228 C CA . VAL A 1 413 ? 16.922 24.422 12.031 1 91.06 413 VAL A CA 1
ATOM 3229 C C . VAL A 1 413 ? 15.57 24.734 11.383 1 91.06 413 VAL A C 1
ATOM 3231 O O . VAL A 1 413 ? 15.094 25.875 11.43 1 91.06 413 VAL A O 1
ATOM 3234 N N . PRO A 1 414 ? 14.93 23.75 10.852 1 87.25 414 PRO A N 1
ATOM 3235 C CA . PRO A 1 414 ? 13.648 23.969 10.172 1 87.25 414 PRO A CA 1
ATOM 3236 C C . PRO A 1 414 ? 12.5 24.234 11.141 1 87.25 414 PRO A C 1
ATOM 3238 O O . PRO A 1 414 ? 12.656 24.047 12.352 1 87.25 414 PRO A O 1
ATOM 3241 N N . GLN A 1 415 ? 11.438 24.688 10.492 1 80.38 415 GLN A N 1
ATOM 3242 C CA . GLN A 1 415 ? 10.234 24.984 11.266 1 80.38 415 GLN A CA 1
ATOM 3243 C C . GLN A 1 415 ? 9.68 23.734 11.938 1 80.38 415 GLN A C 1
ATOM 3245 O O . GLN A 1 415 ? 9.367 23.734 13.125 1 80.38 415 GLN A O 1
ATOM 3250 N N . GLU A 1 416 ? 9.617 22.703 11.141 1 78 416 GLU A N 1
ATOM 3251 C CA . GLU A 1 416 ? 9.18 21.422 11.695 1 78 416 GLU A CA 1
ATOM 3252 C C . GLU A 1 416 ? 10.367 20.594 12.164 1 78 416 GLU A C 1
ATOM 3254 O O . GLU A 1 416 ? 11.234 20.234 11.367 1 78 416 GLU A O 1
ATOM 3259 N N . ALA A 1 417 ? 10.32 20.359 13.492 1 80.88 417 ALA A N 1
ATOM 3260 C CA . ALA A 1 417 ? 11.43 19.578 14.055 1 80.88 417 ALA A CA 1
ATOM 3261 C C . ALA A 1 417 ? 11.273 18.094 13.75 1 80.88 417 ALA A C 1
ATOM 3263 O O . ALA A 1 417 ? 10.289 17.484 14.148 1 80.88 417 ALA A O 1
ATOM 3264 N N . LEU A 1 418 ? 12.148 17.625 12.984 1 83.06 418 LEU A N 1
ATOM 3265 C CA . LEU A 1 418 ? 12.156 16.188 12.68 1 83.06 418 LEU A CA 1
ATOM 3266 C C . LEU A 1 418 ? 13.273 15.484 13.438 1 83.06 418 LEU A C 1
ATOM 3268 O O . LEU A 1 418 ? 14.422 15.945 13.43 1 83.06 418 LEU A O 1
ATOM 3272 N N . LEU A 1 419 ? 12.859 14.516 14.164 1 84.19 419 LEU A N 1
ATOM 3273 C CA . LEU A 1 419 ? 13.844 13.703 14.875 1 84.19 419 LEU A CA 1
ATOM 3274 C C . LEU A 1 419 ? 14 12.344 14.211 1 84.19 419 LEU A C 1
ATOM 3276 O O . LEU A 1 419 ? 13.031 11.789 13.672 1 84.19 419 LEU A O 1
ATOM 3280 N N . PHE A 1 420 ? 15.148 11.867 14.164 1 83.94 420 PHE A N 1
ATOM 3281 C CA . PHE A 1 420 ? 15.445 10.555 13.586 1 83.94 420 PHE A CA 1
ATOM 3282 C C . PHE A 1 420 ? 15.391 9.469 14.648 1 83.94 420 PHE A C 1
ATOM 3284 O O . PHE A 1 420 ? 15.516 9.758 15.844 1 83.94 420 PHE A O 1
ATOM 3291 N N . THR A 1 421 ? 15.172 8.266 14.195 1 83.75 421 THR A N 1
ATOM 3292 C CA . THR A 1 421 ? 15.164 7.133 15.117 1 83.75 421 THR A CA 1
ATOM 3293 C C . THR A 1 421 ? 16.547 6.898 15.703 1 83.75 421 THR A C 1
ATOM 3295 O O . THR A 1 421 ? 17.547 6.895 14.969 1 83.75 421 THR A O 1
ATOM 3298 N N . GLY A 1 422 ? 16.594 6.793 16.969 1 85.62 422 GLY A N 1
ATOM 3299 C CA . GLY A 1 422 ? 17.844 6.629 17.688 1 85.62 422 GLY A CA 1
ATOM 3300 C C . GLY A 1 422 ? 17.812 7.246 19.078 1 85.62 422 GLY A C 1
ATOM 3301 O O . GLY A 1 422 ? 16.75 7.543 19.609 1 85.62 422 GLY A O 1
ATOM 3302 N N . THR A 1 423 ? 18.969 7.426 19.641 1 91.12 423 THR A N 1
ATOM 3303 C CA . THR A 1 423 ? 19.062 8.023 20.969 1 91.12 423 THR A CA 1
ATOM 3304 C C . THR A 1 423 ? 19.125 9.547 20.875 1 91.12 423 THR A C 1
ATOM 3306 O O . THR A 1 423 ? 19.297 10.094 19.781 1 91.12 423 THR A O 1
ATOM 3309 N N . VAL A 1 424 ? 18.891 10.18 22.016 1 92.81 424 VAL A N 1
ATOM 3310 C CA . VAL A 1 424 ? 19.062 11.625 22.094 1 92.81 424 VAL A CA 1
ATOM 3311 C C . VAL A 1 424 ? 20.469 12.008 21.625 1 92.81 424 VAL A C 1
ATOM 3313 O O . VAL A 1 424 ? 20.641 12.961 20.859 1 92.81 424 VAL A O 1
ATOM 3316 N N . LYS A 1 425 ? 21.391 11.203 22.078 1 93.38 425 LYS A N 1
ATOM 3317 C CA . LYS A 1 425 ? 22.781 11.406 21.688 1 93.38 425 LYS A CA 1
ATOM 3318 C C . LYS A 1 425 ? 22.953 11.305 20.188 1 93.38 425 LYS A C 1
ATOM 3320 O O . LYS A 1 425 ? 23.594 12.156 19.562 1 93.38 425 LYS A O 1
ATOM 3325 N N . ASP A 1 426 ? 22.375 10.367 19.594 1 89.12 426 ASP A N 1
ATOM 3326 C CA . ASP A 1 426 ? 22.484 10.133 18.156 1 89.12 426 ASP A CA 1
ATOM 3327 C C . ASP A 1 426 ? 21.906 11.305 17.375 1 89.12 426 ASP A C 1
ATOM 3329 O O . ASP A 1 426 ? 22.438 11.672 16.328 1 89.12 426 ASP A O 1
ATOM 3333 N N . ASN A 1 427 ? 20.812 11.797 17.828 1 90.19 427 ASN A N 1
ATOM 3334 C CA . ASN A 1 427 ? 20.156 12.898 17.141 1 90.19 427 ASN A CA 1
ATOM 3335 C C . ASN A 1 427 ? 20.984 14.164 17.172 1 90.19 427 ASN A C 1
ATOM 3337 O O . ASN A 1 427 ? 21 14.938 16.203 1 90.19 427 ASN A O 1
ATOM 3341 N N . ILE A 1 428 ? 21.672 14.359 18.281 1 91.88 428 ILE A N 1
ATOM 3342 C CA . ILE A 1 428 ? 22.531 15.531 18.375 1 91.88 428 ILE A CA 1
ATOM 3343 C C . ILE A 1 428 ? 23.781 15.305 17.516 1 91.88 428 ILE A C 1
ATOM 3345 O O . ILE A 1 428 ? 24.234 16.219 16.828 1 91.88 428 ILE A O 1
ATOM 3349 N N . LEU A 1 429 ? 24.234 14.062 17.562 1 89.12 429 LEU A N 1
ATOM 3350 C CA . LEU A 1 429 ? 25.453 13.703 16.828 1 89.12 429 LEU A CA 1
ATOM 3351 C C . LEU A 1 429 ? 25.219 13.805 15.32 1 89.12 429 LEU A C 1
ATOM 3353 O O . LEU A 1 429 ? 26.172 13.852 14.539 1 89.12 429 LEU A O 1
ATOM 3357 N N . TRP A 1 430 ? 24.016 13.883 14.977 1 84.62 430 TRP A N 1
ATOM 3358 C CA . TRP A 1 430 ? 23.656 14.031 13.57 1 84.62 430 TRP A CA 1
ATOM 3359 C C . TRP A 1 430 ? 24.281 15.297 12.984 1 84.62 430 TRP A C 1
ATOM 3361 O O . TRP A 1 430 ? 24.547 15.367 11.781 1 84.62 430 TRP A O 1
ATOM 3371 N N . GLY A 1 431 ? 24.469 16.234 13.797 1 84.12 431 GLY A N 1
ATOM 3372 C CA . GLY A 1 431 ? 25.078 17.469 13.359 1 84.12 431 GLY A CA 1
ATOM 3373 C C . GLY A 1 431 ? 26.578 17.359 13.133 1 84.12 431 GLY A C 1
ATOM 3374 O O . GLY A 1 431 ? 27.141 18.031 12.266 1 84.12 431 GLY A O 1
ATOM 3375 N N . LYS A 1 432 ? 27.219 16.656 13.953 1 85.94 432 LYS A N 1
ATOM 3376 C CA . LYS A 1 432 ? 28.656 16.391 13.906 1 85.94 432 LYS A CA 1
ATOM 3377 C C . LYS A 1 432 ? 28.969 14.969 14.375 1 85.94 432 LYS A C 1
ATOM 3379 O O . LYS A 1 432 ? 28.969 14.688 15.57 1 85.94 432 LYS A O 1
ATOM 3384 N N . GLU A 1 433 ? 29.375 14.133 13.484 1 82.25 433 GLU A N 1
ATOM 3385 C CA . GLU A 1 433 ? 29.516 12.703 13.75 1 82.25 433 GLU A CA 1
ATOM 3386 C C . GLU A 1 433 ? 30.609 12.438 14.789 1 82.25 433 GLU A C 1
ATOM 3388 O O . GLU A 1 433 ? 30.469 11.547 15.625 1 82.25 433 GLU A O 1
ATOM 3393 N N . GLU A 1 434 ? 31.688 13.18 14.789 1 84.94 434 GLU A N 1
ATOM 3394 C CA . GLU A 1 434 ? 32.844 12.891 15.648 1 84.94 434 GLU A CA 1
ATOM 3395 C C . GLU A 1 434 ? 32.875 13.828 16.859 1 84.94 434 GLU A C 1
ATOM 3397 O O . GLU A 1 434 ? 33.938 14.062 17.438 1 84.94 434 GLU A O 1
ATOM 3402 N N . ALA A 1 435 ? 31.703 14.242 17.203 1 89.94 435 ALA A N 1
ATOM 3403 C CA . ALA A 1 435 ? 31.703 15.164 18.344 1 89.94 435 ALA A CA 1
ATOM 3404 C C . ALA A 1 435 ? 31.891 14.414 19.656 1 89.94 435 ALA A C 1
ATOM 3406 O O . ALA A 1 435 ? 31.469 13.258 19.781 1 89.94 435 ALA A O 1
ATOM 3407 N N . SER A 1 436 ? 32.562 14.992 20.625 1 93.44 436 SER A N 1
ATOM 3408 C CA . SER A 1 436 ? 32.75 14.43 21.953 1 93.44 436 SER A CA 1
ATOM 3409 C C . SER A 1 436 ? 31.531 14.641 22.828 1 93.44 436 SER A C 1
ATOM 3411 O O . SER A 1 436 ? 30.656 15.43 22.5 1 93.44 436 SER A O 1
ATOM 3413 N N . MET A 1 437 ? 31.531 13.891 23.922 1 94.12 437 MET A N 1
ATOM 3414 C CA . MET A 1 437 ? 30.406 14.008 24.844 1 94.12 437 MET A CA 1
ATOM 3415 C C . MET A 1 437 ? 30.344 15.406 25.453 1 94.12 437 MET A C 1
ATOM 3417 O O . MET A 1 437 ? 29.25 15.922 25.719 1 94.12 437 MET A O 1
ATOM 3421 N N . GLU A 1 438 ? 31.484 15.969 25.578 1 93.94 438 GLU A N 1
ATOM 3422 C CA . GLU A 1 438 ? 31.531 17.328 26.094 1 93.94 438 GLU A CA 1
ATOM 3423 C C . GLU A 1 438 ? 30.875 18.312 25.141 1 93.94 438 GLU A C 1
ATOM 3425 O O . GLU A 1 438 ? 30.141 19.203 25.562 1 93.94 438 GLU A O 1
ATOM 3430 N N . GLU A 1 439 ? 31.156 18.156 23.922 1 93.94 439 GLU A N 1
ATOM 3431 C CA . GLU A 1 439 ? 30.547 19.016 22.906 1 93.94 439 GLU A CA 1
ATOM 3432 C C . GLU A 1 439 ? 29.047 18.828 22.844 1 93.94 439 GLU A C 1
ATOM 3434 O O . GLU A 1 439 ? 28.297 19.781 22.641 1 93.94 439 GLU A O 1
ATOM 3439 N N . ILE A 1 440 ? 28.656 17.609 23.031 1 95.56 440 ILE A N 1
ATOM 3440 C CA . ILE A 1 440 ? 27.234 17.281 23 1 95.56 440 ILE A CA 1
ATOM 3441 C C . ILE A 1 440 ? 26.531 17.984 24.156 1 95.56 440 ILE A C 1
ATOM 3443 O O . ILE A 1 440 ? 25.469 18.578 23.969 1 95.56 440 ILE A O 1
ATOM 3447 N N . ILE A 1 441 ? 27.125 17.875 25.281 1 95.44 441 ILE A N 1
ATOM 3448 C CA . ILE A 1 441 ? 26.531 18.484 26.469 1 95.44 441 ILE A CA 1
ATOM 3449 C C . ILE A 1 441 ? 26.5 20 26.312 1 95.44 441 ILE A C 1
ATOM 3451 O O . ILE A 1 441 ? 25.516 20.641 26.672 1 95.44 441 ILE A O 1
ATOM 3455 N N . GLU A 1 442 ? 27.516 20.547 25.766 1 93.62 442 GLU A N 1
ATOM 3456 C CA . GLU A 1 442 ? 27.594 21.984 25.531 1 93.62 442 GLU A CA 1
ATOM 3457 C C . GLU A 1 442 ? 26.469 22.453 24.609 1 93.62 442 GLU A C 1
ATOM 3459 O O . GLU A 1 442 ? 25.812 23.453 24.875 1 93.62 442 GLU A O 1
ATOM 3464 N N . ALA A 1 443 ? 26.359 21.781 23.516 1 94 443 ALA A N 1
ATOM 3465 C CA . ALA A 1 443 ? 25.312 22.125 22.547 1 94 443 ALA A CA 1
ATOM 3466 C C . ALA A 1 443 ? 23.922 22 23.172 1 94 443 ALA A C 1
ATOM 3468 O O . ALA A 1 443 ? 23.062 22.844 22.938 1 94 443 ALA A O 1
ATOM 3469 N N . ALA A 1 444 ? 23.734 20.984 23.984 1 95.19 444 ALA A N 1
ATOM 3470 C CA . ALA A 1 444 ? 22.453 20.766 24.656 1 95.19 444 ALA A CA 1
ATOM 3471 C C . ALA A 1 444 ? 22.172 21.859 25.672 1 95.19 444 ALA A C 1
ATOM 3473 O O . ALA A 1 444 ? 21.031 22.281 25.844 1 95.19 444 ALA A O 1
ATOM 3474 N N . GLN A 1 445 ? 23.203 22.25 26.344 1 93.62 445 GLN A N 1
ATOM 3475 C CA . GLN A 1 445 ? 23.047 23.312 27.328 1 93.62 445 GLN A CA 1
ATOM 3476 C C . GLN A 1 445 ? 22.688 24.641 26.641 1 93.62 445 GLN A C 1
ATOM 3478 O O . GLN A 1 445 ? 21.812 25.359 27.109 1 93.62 445 GLN A O 1
ATOM 3483 N N . CYS A 1 446 ? 23.344 24.875 25.547 1 92.06 446 CYS A N 1
ATOM 3484 C CA . CYS A 1 446 ? 23.078 26.109 24.812 1 92.06 446 CYS A CA 1
ATOM 3485 C C . CYS A 1 446 ? 21.641 26.109 24.297 1 92.06 446 CYS A C 1
ATOM 3487 O O . CYS A 1 446 ? 21 27.172 24.266 1 92.06 446 CYS A O 1
ATOM 3489 N N . ALA A 1 447 ? 21.203 24.969 23.922 1 92.81 447 ALA A N 1
ATOM 3490 C CA . ALA A 1 447 ? 19.844 24.859 23.406 1 92.81 447 ALA A CA 1
ATOM 3491 C C . ALA A 1 447 ? 18.828 24.719 24.547 1 92.81 447 ALA A C 1
ATOM 3493 O O . ALA A 1 447 ? 17.641 24.516 24.297 1 92.81 447 ALA A O 1
ATOM 3494 N N . GLN A 1 448 ? 19.312 24.781 25.781 1 90.81 448 GLN A N 1
ATOM 3495 C CA . GLN A 1 448 ? 18.469 24.688 26.969 1 90.81 448 GLN A CA 1
ATOM 3496 C C . GLN A 1 448 ? 17.766 23.328 27.047 1 90.81 448 GLN A C 1
ATOM 3498 O O . GLN A 1 448 ? 16.594 23.266 27.406 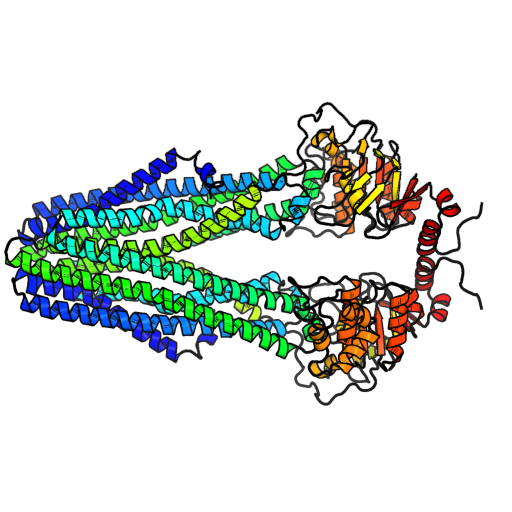1 90.81 448 GLN A O 1
ATOM 3503 N N . MET A 1 449 ? 18.391 22.344 26.594 1 91.94 449 MET A N 1
ATOM 3504 C CA . MET A 1 449 ? 17.766 21.016 26.531 1 91.94 449 MET A CA 1
ATOM 3505 C C . MET A 1 449 ? 18.453 20.062 27.5 1 91.94 449 MET A C 1
ATOM 3507 O O . MET A 1 449 ? 17.906 18.984 27.797 1 91.94 449 MET A O 1
ATOM 3511 N N . HIS A 1 450 ? 19.562 20.391 28.031 1 93.25 450 HIS A N 1
ATOM 3512 C CA . HIS A 1 450 ? 20.375 19.5 28.859 1 93.25 450 HIS A CA 1
ATOM 3513 C C . HIS A 1 450 ? 19.594 19.031 30.078 1 93.25 450 HIS A C 1
ATOM 3515 O O . HIS A 1 450 ? 19.578 17.828 30.391 1 93.25 450 HIS A O 1
ATOM 3521 N N . GLU A 1 451 ? 19.016 19.938 30.75 1 89.75 451 GLU A N 1
ATOM 3522 C CA . GLU A 1 451 ? 18.281 19.578 31.953 1 89.75 451 GLU A CA 1
ATOM 3523 C C . GLU A 1 451 ? 17.141 18.625 31.641 1 89.75 451 GLU A C 1
ATOM 3525 O O . GLU A 1 451 ? 16.859 17.703 32.406 1 89.75 451 GLU A O 1
ATOM 3530 N N . THR A 1 452 ? 16.5 18.906 30.594 1 88.62 452 THR A N 1
ATOM 3531 C CA . THR A 1 452 ? 15.398 18.047 30.188 1 88.62 452 THR A CA 1
ATOM 3532 C C . THR A 1 452 ? 15.898 16.656 29.844 1 88.62 452 THR A C 1
ATOM 3534 O O . THR A 1 452 ? 15.234 15.656 30.156 1 88.62 452 THR A O 1
ATOM 3537 N N . ILE A 1 453 ? 17.047 16.562 29.188 1 92.69 453 ILE A N 1
ATOM 3538 C CA . ILE A 1 453 ? 17.625 15.281 28.797 1 92.69 453 ILE A CA 1
ATOM 3539 C C . ILE A 1 453 ? 17.984 14.477 30.047 1 92.69 453 ILE A C 1
ATOM 3541 O O . ILE A 1 453 ? 17.781 13.258 30.078 1 92.69 453 ILE A O 1
ATOM 3545 N N . MET A 1 454 ? 18.453 15.164 31 1 91.12 454 MET A N 1
ATOM 3546 C CA . MET A 1 454 ? 18.875 14.508 32.25 1 91.12 454 MET A CA 1
ATOM 3547 C C . MET A 1 454 ? 17.672 13.945 33 1 91.12 454 MET A C 1
ATOM 3549 O O . MET A 1 454 ? 17.812 13.047 33.812 1 91.12 454 MET A O 1
ATOM 3553 N N . LYS A 1 455 ? 16.516 14.383 32.688 1 86.81 455 LYS A N 1
ATOM 3554 C CA . LYS A 1 455 ? 15.297 13.914 33.344 1 86.81 455 LYS A CA 1
ATOM 3555 C C . LYS A 1 455 ? 14.695 12.734 32.594 1 86.81 455 LYS A C 1
ATOM 3557 O O . LYS A 1 455 ? 13.789 12.07 33.094 1 86.81 455 LYS A O 1
ATOM 3562 N N . LEU A 1 456 ? 15.148 12.523 31.484 1 88.62 456 LEU A N 1
ATOM 3563 C CA . LEU A 1 456 ? 14.664 11.375 30.719 1 88.62 456 LEU A CA 1
ATOM 3564 C C . LEU A 1 456 ? 15.18 10.07 31.328 1 88.62 456 LEU A C 1
ATOM 3566 O O . LEU A 1 456 ? 16.219 10.055 31.984 1 88.62 456 LEU A O 1
ATOM 3570 N N . PRO A 1 457 ? 14.523 8.922 31.109 1 87.06 457 PRO A N 1
ATOM 3571 C CA . PRO A 1 457 ? 14.859 7.645 31.734 1 87.06 457 PRO A CA 1
ATOM 3572 C C . PRO A 1 457 ? 16.297 7.223 31.469 1 87.06 457 PRO A C 1
ATOM 3574 O O . PRO A 1 457 ? 16.969 6.691 32.375 1 87.06 457 PRO A O 1
ATOM 3577 N N . HIS A 1 458 ? 16.859 7.422 30.344 1 91.56 458 HIS A N 1
ATOM 3578 C CA . HIS A 1 458 ? 18.203 7.008 30.016 1 91.56 458 HIS A CA 1
ATOM 3579 C C . HIS A 1 458 ? 19.047 8.195 29.562 1 91.56 458 HIS A C 1
ATOM 3581 O O . HIS A 1 458 ? 20 8.031 28.781 1 91.56 458 HIS A O 1
ATOM 3587 N N . GLN A 1 459 ? 18.562 9.352 29.938 1 93.75 459 GLN A N 1
ATOM 3588 C CA . GLN A 1 459 ? 19.297 10.578 29.641 1 93.75 459 GLN A CA 1
ATOM 3589 C C . GLN A 1 459 ? 19.656 10.672 28.172 1 93.75 459 GLN A C 1
ATOM 3591 O O . GLN A 1 459 ? 18.797 10.57 27.297 1 93.75 459 GLN A O 1
ATOM 3596 N N . TYR A 1 460 ? 20.938 10.711 27.875 1 93.44 460 TYR A N 1
ATOM 3597 C CA . TYR A 1 460 ? 21.359 10.898 26.5 1 93.44 460 TYR A CA 1
ATOM 3598 C C . TYR A 1 460 ? 21.188 9.617 25.688 1 93.44 460 TYR A C 1
ATOM 3600 O O . TYR A 1 460 ? 21.172 9.641 24.453 1 93.44 460 TYR A O 1
ATOM 3608 N N . ASP A 1 461 ? 21 8.555 26.391 1 92.31 461 ASP A N 1
ATOM 3609 C CA . ASP A 1 461 ? 20.859 7.273 25.703 1 92.31 461 ASP A CA 1
ATOM 3610 C C . ASP A 1 461 ? 19.375 6.895 25.547 1 92.31 461 ASP A C 1
ATOM 3612 O O . ASP A 1 461 ? 19.062 5.781 25.125 1 92.31 461 ASP A O 1
ATOM 3616 N N . THR A 1 462 ? 18.547 7.828 25.859 1 90.69 462 THR A N 1
ATOM 3617 C CA . THR A 1 462 ? 17.109 7.57 25.719 1 90.69 462 THR A CA 1
ATOM 3618 C C . THR A 1 462 ? 16.75 7.406 24.25 1 90.69 462 THR A C 1
ATOM 3620 O O . THR A 1 462 ? 17.141 8.219 23.406 1 90.69 462 THR A O 1
ATOM 3623 N N . MET A 1 463 ? 16.047 6.398 23.938 1 88.69 463 MET A N 1
ATOM 3624 C CA . MET A 1 463 ? 15.648 6.102 22.562 1 88.69 463 MET A CA 1
ATOM 3625 C C . MET A 1 463 ? 14.469 6.977 22.156 1 88.69 463 MET A C 1
ATOM 3627 O O . MET A 1 463 ? 13.508 7.133 22.906 1 88.69 463 MET A O 1
ATOM 3631 N N . LEU A 1 464 ? 14.625 7.586 20.922 1 83.12 464 LEU A N 1
ATOM 3632 C CA . LEU A 1 464 ? 13.562 8.391 20.328 1 83.12 464 LEU A CA 1
ATOM 3633 C C . LEU A 1 464 ? 12.961 7.703 19.109 1 83.12 464 LEU A C 1
ATOM 3635 O O . LEU A 1 464 ? 13.594 6.832 18.516 1 83.12 464 LEU A O 1
ATOM 3639 N N . GLY A 1 465 ? 11.719 8.078 18.672 1 67.62 465 GLY A N 1
ATOM 3640 C CA . GLY A 1 465 ? 11.102 7.535 17.484 1 67.62 465 GLY A CA 1
ATOM 3641 C C . GLY A 1 465 ? 9.836 6.754 17.766 1 67.62 465 GLY A C 1
ATOM 3642 O O . GLY A 1 465 ? 9.156 7.008 18.766 1 67.62 465 GLY A O 1
ATOM 3643 N N . GLN A 1 466 ? 9.367 5.961 16.844 1 55.97 466 GLN A N 1
ATOM 3644 C CA . GLN A 1 466 ? 8.086 5.27 16.891 1 55.97 466 GLN A CA 1
ATOM 3645 C C . GLN A 1 466 ? 7.93 4.484 18.188 1 55.97 466 GLN A C 1
ATOM 3647 O O . GLN A 1 466 ? 6.855 4.469 18.797 1 55.97 466 GLN A O 1
ATOM 3652 N N . LYS A 1 467 ? 9.039 3.904 18.625 1 51.12 467 LYS A N 1
ATOM 3653 C CA . LYS A 1 467 ? 8.922 3.084 19.828 1 51.12 467 LYS A CA 1
ATOM 3654 C C . LYS A 1 467 ? 9.578 3.77 21.016 1 51.12 467 LYS A C 1
ATOM 3656 O O . LYS A 1 467 ? 9.805 3.141 22.047 1 51.12 467 LYS A O 1
ATOM 3661 N N . GLY A 1 468 ? 9.938 5.004 20.812 1 55.31 468 GLY A N 1
ATOM 3662 C CA . GLY A 1 468 ? 10.633 5.66 21.906 1 55.31 468 GLY A CA 1
ATOM 3663 C C . GLY A 1 468 ? 9.805 6.73 22.594 1 55.31 468 GLY A C 1
ATOM 3664 O O . GLY A 1 468 ? 8.57 6.723 22.5 1 55.31 468 GLY A O 1
ATOM 3665 N N . VAL A 1 469 ? 10.5 7.488 23.391 1 60.75 469 VAL A N 1
ATOM 3666 C CA . VAL A 1 469 ? 9.875 8.586 24.125 1 60.75 469 VAL A CA 1
ATOM 3667 C C . VAL A 1 469 ? 9.43 9.672 23.156 1 60.75 469 VAL A C 1
ATOM 3669 O O . VAL A 1 469 ? 10.141 9.984 22.188 1 60.75 469 VAL A O 1
ATOM 3672 N N . ASN A 1 470 ? 8.242 10.023 23.328 1 67.5 470 ASN A N 1
ATOM 3673 C CA . ASN A 1 470 ? 7.727 11.125 22.531 1 67.5 470 ASN A CA 1
ATOM 3674 C C . ASN A 1 470 ? 8 12.477 23.188 1 67.5 470 ASN A C 1
ATOM 3676 O O . ASN A 1 470 ? 7.586 12.711 24.328 1 67.5 470 ASN A O 1
ATOM 3680 N N . LEU A 1 471 ? 8.875 13.219 22.625 1 76.44 471 LEU A N 1
ATOM 3681 C CA . LEU A 1 471 ? 9.211 14.555 23.109 1 76.44 471 LEU A CA 1
ATOM 3682 C C . LEU A 1 471 ? 8.133 15.562 22.719 1 76.44 471 LEU A C 1
ATOM 3684 O O . LEU A 1 471 ? 7.418 15.359 21.734 1 76.44 471 LEU A O 1
ATOM 3688 N N . SER A 1 472 ? 7.996 16.531 23.609 1 70.88 472 SER A N 1
ATOM 3689 C CA . SER A 1 472 ? 7.078 17.609 23.281 1 70.88 472 SER A CA 1
ATOM 3690 C C . SER A 1 472 ? 7.598 18.438 22.109 1 70.88 472 SER A C 1
ATOM 3692 O O . SER A 1 472 ? 8.758 18.297 21.719 1 70.88 472 SER A O 1
ATOM 3694 N N . GLY A 1 473 ? 6.758 19.219 21.453 1 74.94 473 GLY A N 1
ATOM 3695 C CA . GLY A 1 473 ? 7.156 20.078 20.344 1 74.94 473 GLY A CA 1
ATOM 3696 C C . GLY A 1 473 ? 8.336 20.969 20.672 1 74.94 473 GLY A C 1
ATOM 3697 O O . GLY A 1 473 ? 9.281 21.062 19.891 1 74.94 473 GLY A O 1
ATOM 3698 N N . GLY A 1 474 ? 8.25 21.547 21.859 1 78.31 474 GLY A N 1
ATOM 3699 C CA . GLY A 1 474 ? 9.344 22.406 22.297 1 78.31 474 GLY A CA 1
ATOM 3700 C C . GLY A 1 474 ? 10.641 21.641 22.516 1 78.31 474 GLY A C 1
ATOM 3701 O O . GLY A 1 474 ? 11.719 22.141 22.188 1 78.31 474 GLY A O 1
ATOM 3702 N N . GLN A 1 475 ? 10.484 20.484 23.047 1 82.94 475 GLN A N 1
ATOM 3703 C CA . GLN A 1 475 ? 11.664 19.656 23.281 1 82.94 475 GLN A CA 1
ATOM 3704 C C . GLN A 1 475 ? 12.297 19.234 21.953 1 82.94 475 GLN A C 1
ATOM 3706 O O . GLN A 1 475 ? 13.516 19.203 21.812 1 82.94 475 GLN A O 1
ATOM 3711 N N . LYS A 1 476 ? 11.5 18.922 21 1 87.75 476 LYS A N 1
ATOM 3712 C CA . LYS A 1 476 ? 11.984 18.547 19.688 1 87.75 476 LYS A CA 1
ATOM 3713 C C . LYS A 1 476 ? 12.734 19.703 19.016 1 87.75 476 LYS A C 1
ATOM 3715 O O . LYS A 1 476 ? 13.773 19.5 18.391 1 87.75 476 LYS A O 1
ATOM 3720 N N . GLN A 1 477 ? 12.156 20.844 19.172 1 87.44 477 GLN A N 1
ATOM 3721 C CA . GLN A 1 477 ? 12.781 22.031 18.594 1 87.44 477 GLN A CA 1
ATOM 3722 C C . GLN A 1 477 ? 14.148 22.297 19.234 1 87.44 477 GLN A C 1
ATOM 3724 O O . GLN A 1 477 ? 15.117 22.578 18.531 1 87.44 477 GLN A O 1
ATOM 3729 N N . ARG A 1 478 ? 14.188 22.188 20.547 1 90.56 478 ARG A N 1
ATOM 3730 C CA . ARG A 1 478 ? 15.438 22.438 21.25 1 90.56 478 ARG A CA 1
ATOM 3731 C C . ARG A 1 478 ? 16.5 21.406 20.875 1 90.56 478 ARG A C 1
ATOM 3733 O O . ARG A 1 478 ? 17.672 21.734 20.766 1 90.56 478 ARG A O 1
ATOM 3740 N N . LEU A 1 479 ? 16.078 20.219 20.719 1 91.56 479 LEU A N 1
ATOM 3741 C CA . LEU A 1 479 ? 17 19.172 20.281 1 91.56 479 LEU A CA 1
ATOM 3742 C C . LEU A 1 479 ? 17.5 19.453 18.875 1 91.56 479 LEU A C 1
ATOM 3744 O O . LEU A 1 479 ? 18.672 19.203 18.562 1 91.56 479 LEU A O 1
ATOM 3748 N N . SER A 1 480 ? 16.609 19.875 18.016 1 92 480 SER A N 1
ATOM 3749 C CA . SER A 1 480 ? 16.984 20.266 16.656 1 92 480 SER A CA 1
ATOM 3750 C C . SER A 1 480 ? 18 21.406 16.656 1 92 480 SER A C 1
ATOM 3752 O O . SER A 1 480 ? 18.906 21.422 15.828 1 92 480 SER A O 1
ATOM 3754 N N . ILE A 1 481 ? 17.766 22.297 17.578 1 92.75 481 ILE A N 1
ATOM 3755 C CA . ILE A 1 481 ? 18.688 23.422 17.719 1 92.75 481 ILE A CA 1
ATOM 3756 C C . ILE A 1 481 ? 20.062 22.906 18.172 1 92.75 481 ILE A C 1
ATOM 3758 O O . ILE A 1 481 ? 21.094 23.328 17.641 1 92.75 481 ILE A O 1
ATOM 3762 N N . ALA A 1 482 ? 20.047 22.031 19.172 1 93.31 482 ALA A N 1
ATOM 3763 C CA . ALA A 1 482 ? 21.297 21.438 19.656 1 93.31 482 ALA A CA 1
ATOM 3764 C C . ALA A 1 482 ? 22.047 20.766 18.516 1 93.31 482 ALA A C 1
ATOM 3766 O O . ALA A 1 482 ? 23.281 20.859 18.438 1 93.31 482 ALA A O 1
ATOM 3767 N N . ARG A 1 483 ? 21.359 20.094 17.703 1 92.56 483 ARG A N 1
ATOM 3768 C CA . ARG A 1 483 ? 21.922 19.422 16.547 1 92.56 483 ARG A CA 1
ATOM 3769 C C . ARG A 1 483 ? 22.625 20.406 15.617 1 92.56 483 ARG A C 1
ATOM 3771 O O . ARG A 1 483 ? 23.703 20.125 15.078 1 92.56 483 ARG A O 1
ATOM 3778 N N . ALA A 1 484 ? 22.016 21.484 15.406 1 91.69 484 ALA A N 1
ATOM 3779 C CA . ALA A 1 484 ? 22.578 22.5 14.531 1 91.69 484 ALA A CA 1
ATOM 3780 C C . ALA A 1 484 ? 23.797 23.172 15.172 1 91.69 484 ALA A C 1
ATOM 3782 O O . ALA A 1 484 ? 24.766 23.516 14.484 1 91.69 484 ALA A O 1
ATOM 3783 N N . LEU A 1 485 ? 23.828 23.312 16.484 1 93.12 485 LEU A N 1
ATOM 3784 C CA . LEU A 1 485 ? 24.844 24.078 17.203 1 93.12 485 LEU A CA 1
ATOM 3785 C C . LEU A 1 485 ? 26.109 23.25 17.391 1 93.12 485 LEU A C 1
ATOM 3787 O O . LEU A 1 485 ? 27.203 23.797 17.531 1 93.12 485 LEU A O 1
ATOM 3791 N N . ILE A 1 486 ? 25.938 21.984 17.484 1 92.69 486 ILE A N 1
ATOM 3792 C CA . ILE A 1 486 ? 27.078 21.125 17.812 1 92.69 486 ILE A CA 1
ATOM 3793 C C . ILE A 1 486 ? 28.172 21.297 16.75 1 92.69 486 ILE A C 1
ATOM 3795 O O . ILE A 1 486 ? 29.344 21.109 17.047 1 92.69 486 ILE A O 1
ATOM 3799 N N . ARG A 1 487 ? 27.875 21.625 15.602 1 89.31 487 ARG A N 1
ATOM 3800 C CA . ARG A 1 487 ? 28.859 21.781 14.523 1 89.31 487 ARG A CA 1
ATOM 3801 C C . ARG A 1 487 ? 29.547 23.125 14.602 1 89.31 487 ARG A C 1
ATOM 3803 O O . ARG A 1 487 ? 30.531 23.375 13.898 1 89.31 487 ARG A O 1
ATOM 3810 N N . LYS A 1 488 ? 29.062 23.984 15.5 1 88.75 488 LYS A N 1
ATOM 3811 C CA . LYS A 1 488 ? 29.609 25.328 15.633 1 88.75 488 LYS A CA 1
ATOM 3812 C C . LYS A 1 488 ? 29.625 26.047 14.289 1 88.75 488 LYS A C 1
ATOM 3814 O O . LYS A 1 488 ? 30.688 26.469 13.812 1 88.75 488 LYS A O 1
ATOM 3819 N N . PRO A 1 489 ? 28.453 26.219 13.703 1 92.06 489 PRO A N 1
ATOM 3820 C CA . PRO A 1 489 ? 28.344 26.812 12.375 1 92.06 489 PRO A CA 1
ATOM 3821 C C . PRO A 1 489 ? 28.75 28.281 12.352 1 92.06 489 PRO A C 1
ATOM 3823 O O . PRO A 1 489 ? 28.703 28.953 13.383 1 92.06 489 PRO A O 1
ATOM 3826 N N . LYS A 1 490 ? 29.172 28.719 11.203 1 93.12 490 LYS A N 1
ATOM 3827 C CA . LYS A 1 490 ? 29.453 30.125 11.008 1 93.12 490 LYS A CA 1
ATOM 3828 C C . LYS A 1 490 ? 28.172 30.922 10.727 1 93.12 490 LYS A C 1
ATOM 3830 O O . LYS A 1 490 ? 28.109 32.125 11.008 1 93.12 490 LYS A O 1
ATOM 3835 N N . ILE A 1 491 ? 27.281 30.188 10.188 1 95 491 ILE A N 1
ATOM 3836 C CA . ILE A 1 491 ? 25.969 30.766 9.906 1 95 491 ILE A CA 1
ATOM 3837 C C . ILE A 1 491 ? 24.875 29.891 10.5 1 95 491 ILE A C 1
ATOM 3839 O O . ILE A 1 491 ? 24.844 28.672 10.258 1 95 491 ILE A O 1
ATOM 3843 N N . LEU A 1 492 ? 24.031 30.422 11.297 1 94.88 492 LEU A N 1
ATOM 3844 C CA . LEU A 1 492 ? 22.922 29.703 11.922 1 94.88 492 LEU A CA 1
ATOM 3845 C C . LEU A 1 492 ? 21.578 30.219 11.414 1 94.88 492 LEU A C 1
ATOM 3847 O O . LEU A 1 492 ? 21.297 31.422 11.5 1 94.88 492 LEU A O 1
ATOM 3851 N N . LEU A 1 493 ? 20.844 29.344 10.828 1 94.94 493 LEU A N 1
ATOM 3852 C CA . LEU A 1 493 ? 19.516 29.672 10.312 1 94.94 493 LEU A CA 1
ATOM 3853 C C . LEU A 1 493 ? 18.422 29.047 11.172 1 94.94 493 LEU A C 1
ATOM 3855 O O . LEU A 1 493 ? 18.312 27.812 11.227 1 94.94 493 LEU A O 1
ATOM 3859 N N . LEU A 1 494 ? 17.609 29.859 11.805 1 94 494 LEU A N 1
ATOM 3860 C CA . LEU A 1 494 ? 16.5 29.391 12.633 1 94 494 LEU A CA 1
ATOM 3861 C C . LEU A 1 494 ? 15.164 29.719 11.984 1 94 494 LEU A C 1
ATOM 3863 O O . LEU A 1 494 ? 14.688 30.859 12.07 1 94 494 LEU A O 1
ATOM 3867 N N . ASP A 1 495 ? 14.523 28.781 11.383 1 90.81 495 ASP A N 1
ATOM 3868 C CA . ASP A 1 495 ? 13.258 28.969 10.688 1 90.81 495 ASP A CA 1
ATOM 3869 C C . ASP A 1 495 ? 12.07 28.734 11.617 1 90.81 495 ASP A C 1
ATOM 3871 O O . ASP A 1 495 ? 11.477 27.656 11.617 1 90.81 495 ASP A O 1
ATOM 3875 N N . ASP A 1 496 ? 11.703 29.797 12.305 1 85.88 496 ASP A N 1
ATOM 3876 C CA . ASP A 1 496 ? 10.617 29.75 13.273 1 85.88 496 ASP A CA 1
ATOM 3877 C C . ASP A 1 496 ? 10.789 28.594 14.25 1 85.88 496 ASP A C 1
ATOM 3879 O O . ASP A 1 496 ? 9.82 27.906 14.594 1 85.88 496 ASP A O 1
ATOM 3883 N N . SER A 1 497 ? 11.93 28.359 14.617 1 83.69 497 SER A N 1
ATOM 3884 C CA . SER A 1 497 ? 12.297 27.188 15.383 1 83.69 497 SER A CA 1
ATOM 3885 C C . SER A 1 497 ? 12.188 27.438 16.875 1 83.69 497 SER A C 1
ATOM 3887 O O . SER A 1 497 ? 12.539 26.578 17.688 1 83.69 497 SER A O 1
ATOM 3889 N N . THR A 1 498 ? 11.766 28.594 17.234 1 79.94 498 THR A N 1
ATOM 3890 C CA . THR A 1 498 ? 11.625 28.906 18.656 1 79.94 498 THR A CA 1
ATOM 3891 C C . THR A 1 498 ? 10.172 29.203 19 1 79.94 498 THR A C 1
ATOM 3893 O O . THR A 1 498 ? 9.875 29.703 20.094 1 79.94 498 THR A O 1
ATOM 3896 N N . SER A 1 499 ? 9.391 28.922 18.031 1 73.88 499 SER A N 1
ATOM 3897 C CA . SER A 1 499 ? 7.98 29.281 18.203 1 73.88 499 SER A CA 1
ATOM 3898 C C . SER A 1 499 ? 7.34 28.516 19.344 1 73.88 499 SER A C 1
ATOM 3900 O O . SER A 1 499 ? 6.422 29.016 20 1 73.88 499 SER A O 1
ATOM 3902 N N . ALA A 1 500 ? 7.812 27.344 19.625 1 69.62 500 ALA A N 1
ATOM 3903 C CA . ALA A 1 500 ? 7.199 26.484 20.641 1 69.62 500 ALA A CA 1
ATOM 3904 C C . ALA A 1 500 ? 7.855 26.703 22 1 69.62 500 ALA A C 1
ATOM 3906 O O . ALA A 1 500 ? 7.438 26.109 23 1 69.62 500 ALA A O 1
ATOM 3907 N N . LEU A 1 501 ? 8.812 27.594 22.047 1 73.88 501 LEU A N 1
ATOM 3908 C CA . LEU A 1 501 ? 9.5 27.875 23.297 1 73.88 501 LEU A CA 1
ATOM 3909 C C . LEU A 1 501 ? 8.805 29 24.062 1 73.88 501 LEU A C 1
ATOM 3911 O O . LEU A 1 501 ? 8.273 29.922 23.438 1 73.88 501 LEU A O 1
ATOM 3915 N N . ASP A 1 502 ? 8.812 28.844 25.344 1 70.75 502 ASP A N 1
ATOM 3916 C CA . ASP A 1 502 ? 8.344 29.969 26.156 1 70.75 502 ASP A CA 1
ATOM 3917 C C . ASP A 1 502 ? 9.328 31.125 26.125 1 70.75 502 ASP A C 1
ATOM 3919 O O . ASP A 1 502 ? 10.508 30.938 25.797 1 70.75 502 ASP A O 1
ATOM 3923 N N . ALA A 1 503 ? 8.82 32.281 26.484 1 69.31 503 ALA A N 1
ATOM 3924 C CA . ALA A 1 503 ? 9.578 33.531 26.359 1 69.31 503 ALA A CA 1
ATOM 3925 C C . ALA A 1 503 ? 10.875 33.469 27.156 1 69.31 503 ALA A C 1
ATOM 3927 O O . ALA A 1 503 ? 11.922 33.906 26.703 1 69.31 503 ALA A O 1
ATOM 3928 N N . LYS A 1 504 ? 10.766 32.875 28.297 1 73.56 504 LYS A N 1
ATOM 3929 C CA . LYS A 1 504 ? 11.93 32.781 29.172 1 73.56 504 LYS A CA 1
ATOM 3930 C C . LYS A 1 504 ? 13.008 31.891 28.562 1 73.56 504 LYS A C 1
ATOM 3932 O O . LYS A 1 504 ? 14.188 32.25 28.531 1 73.56 504 LYS A O 1
ATOM 3937 N N . THR A 1 505 ? 12.617 30.781 28.188 1 80.62 505 THR A N 1
ATOM 3938 C CA . THR A 1 505 ? 13.539 29.828 27.578 1 80.62 505 THR A CA 1
ATOM 3939 C C . THR A 1 505 ? 14.133 30.375 26.297 1 80.62 505 THR A C 1
ATOM 3941 O O . THR A 1 505 ? 15.312 30.188 26.016 1 80.62 505 THR A O 1
ATOM 3944 N N . GLU A 1 506 ? 13.289 31 25.516 1 84.31 506 GLU A N 1
ATOM 3945 C CA . GLU A 1 506 ? 13.734 31.594 24.266 1 84.31 506 GLU A CA 1
ATOM 3946 C C . GLU A 1 506 ? 14.797 32.656 24.5 1 84.31 506 GLU A C 1
ATOM 3948 O O . GLU A 1 506 ? 15.797 32.719 23.781 1 84.31 506 GLU A O 1
ATOM 3953 N N . ALA A 1 507 ? 14.523 33.5 25.5 1 80.5 507 ALA A N 1
ATOM 3954 C CA . ALA A 1 507 ? 15.477 34.531 25.812 1 80.5 507 ALA A CA 1
ATOM 3955 C C . ALA A 1 507 ? 16.812 33.969 26.266 1 80.5 507 ALA A C 1
ATOM 3957 O O . ALA A 1 507 ? 17.875 34.469 25.875 1 80.5 507 ALA A O 1
ATOM 3958 N N . LYS A 1 508 ? 16.766 32.969 27.109 1 84.69 508 LYS A N 1
ATOM 3959 C CA . LYS A 1 508 ? 17.984 32.281 27.562 1 84.69 508 LYS A CA 1
ATOM 3960 C C . LYS A 1 508 ? 18.75 31.688 26.391 1 84.69 508 LYS A C 1
ATOM 3962 O O . LYS A 1 508 ? 19.984 31.75 26.359 1 84.69 508 LYS A O 1
ATOM 3967 N N . PHE A 1 509 ? 18.109 31.141 25.547 1 88.12 509 PHE A N 1
ATOM 3968 C CA . PHE A 1 509 ? 18.703 30.531 24.359 1 88.12 509 PHE A CA 1
ATOM 3969 C C . PHE A 1 509 ? 19.391 31.594 23.484 1 88.12 509 PHE A C 1
ATOM 3971 O O . PHE A 1 509 ? 20.547 31.422 23.094 1 88.12 509 PHE A O 1
ATOM 3978 N N . LEU A 1 510 ? 18.609 32.562 23.234 1 86.69 510 LEU A N 1
ATOM 3979 C CA . LEU A 1 510 ? 19.156 33.625 22.391 1 86.69 510 LEU A CA 1
ATOM 3980 C C . LEU A 1 510 ? 20.406 34.219 23.031 1 86.69 510 LEU A C 1
ATOM 3982 O O . LEU A 1 510 ? 21.359 34.562 22.344 1 86.69 510 LEU A O 1
ATOM 3986 N N . ALA A 1 511 ? 20.359 34.375 24.328 1 85.06 511 ALA A N 1
ATOM 3987 C CA . ALA A 1 511 ? 21.516 34.875 25.062 1 85.06 511 ALA A CA 1
ATOM 3988 C C . ALA A 1 511 ? 22.703 33.938 24.969 1 85.06 511 ALA A C 1
ATOM 3990 O O . ALA A 1 511 ? 23.859 34.406 24.891 1 85.06 511 ALA A O 1
ATOM 3991 N N . SER A 1 512 ? 22.391 32.688 25 1 87.06 512 SER A N 1
ATOM 3992 C CA . SER A 1 512 ? 23.453 31.688 24.938 1 87.06 512 SER A CA 1
ATOM 3993 C C . SER A 1 512 ? 24.125 31.688 23.578 1 87.06 512 SER A C 1
ATOM 3995 O O . SER A 1 512 ? 25.281 31.25 23.438 1 87.06 512 SER A O 1
ATOM 3997 N N . LEU A 1 513 ? 23.469 32.094 22.562 1 87.19 513 LEU A N 1
ATOM 3998 C CA . LEU A 1 513 ? 24 32.094 21.203 1 87.19 513 LEU A CA 1
ATOM 3999 C C . LEU A 1 513 ? 25.125 33.094 21.062 1 87.19 513 LEU A C 1
ATOM 4001 O O . LEU A 1 513 ? 25.953 33 20.156 1 87.19 513 LEU A O 1
ATOM 4005 N N . ASN A 1 514 ? 25.094 34.094 21.984 1 79.44 514 ASN A N 1
ATOM 4006 C CA . ASN A 1 514 ? 26.156 35.094 21.953 1 79.44 514 ASN A CA 1
ATOM 4007 C C . ASN A 1 514 ? 27.531 34.469 22.156 1 79.44 514 ASN A C 1
ATOM 4009 O O . ASN A 1 514 ? 28.531 35.062 21.734 1 79.44 514 ASN A O 1
ATOM 4013 N N . ALA A 1 515 ? 27.438 33.344 22.812 1 78.38 515 ALA A N 1
ATOM 4014 C CA . ALA A 1 515 ? 28.703 32.656 23.031 1 78.38 515 ALA A CA 1
ATOM 4015 C C . ALA A 1 515 ? 29.234 32.031 21.75 1 78.38 515 ALA A C 1
ATOM 4017 O O . ALA A 1 515 ? 30.422 31.781 21.625 1 78.38 515 ALA A O 1
ATOM 4018 N N . TYR A 1 516 ? 28.312 31.922 20.797 1 79.94 516 TYR A N 1
ATOM 4019 C CA . TYR A 1 516 ? 28.688 31.359 19.5 1 79.94 516 TYR A CA 1
ATOM 4020 C C . TYR A 1 516 ? 29 32.469 18.516 1 79.94 516 TYR A C 1
ATOM 4022 O O . TYR A 1 516 ? 28.359 33.531 18.516 1 79.94 516 TYR A O 1
ATOM 4030 N N . SER A 1 517 ? 30.188 32.719 18.172 1 80.56 517 SER A N 1
ATOM 4031 C CA . SER A 1 517 ? 30.562 33.719 17.188 1 80.56 517 SER A CA 1
ATOM 4032 C C . SER A 1 517 ? 30.062 33.375 15.797 1 80.56 517 SER A C 1
ATOM 4034 O O . SER A 1 517 ? 30.844 33.156 14.875 1 80.56 517 SER A O 1
ATOM 4036 N N . CYS A 1 518 ? 28.688 33.281 15.695 1 89.94 518 CYS A N 1
ATOM 4037 C CA . CYS A 1 518 ? 28.141 32.906 14.398 1 89.94 518 CYS A CA 1
ATOM 4038 C C . CYS A 1 518 ? 27.141 33.969 13.914 1 89.94 518 CYS A C 1
ATOM 4040 O O . CYS A 1 518 ? 26.562 34.688 14.719 1 89.94 518 CYS A O 1
ATOM 4042 N N . THR A 1 519 ? 27.031 34.125 12.625 1 94.19 519 THR A N 1
ATOM 4043 C CA . THR A 1 519 ? 25.984 34.938 12.008 1 94.19 519 THR A CA 1
ATOM 4044 C C . THR A 1 519 ? 24.625 34.25 12.141 1 94.19 519 THR A C 1
ATOM 4046 O O . THR A 1 519 ? 24.453 33.094 11.719 1 94.19 519 THR A O 1
ATOM 4049 N N . THR A 1 520 ? 23.672 34.875 12.789 1 94.62 520 THR A N 1
ATOM 4050 C CA . THR A 1 520 ? 22.406 34.219 13.102 1 94.62 520 THR A CA 1
ATOM 4051 C C . THR A 1 520 ? 21.25 34.906 12.375 1 94.62 520 THR A C 1
ATOM 4053 O O . THR A 1 520 ? 21.109 36.125 12.453 1 94.62 520 THR A O 1
ATOM 4056 N N . MET A 1 521 ? 20.562 34.188 11.609 1 95.38 521 MET A N 1
ATOM 4057 C CA . MET A 1 521 ? 19.328 34.625 11 1 95.38 521 MET A CA 1
ATOM 4058 C C . MET A 1 521 ? 18.125 33.906 11.57 1 95.38 521 MET A C 1
ATOM 4060 O O . MET A 1 521 ? 18.094 32.656 11.602 1 95.38 521 MET A O 1
ATOM 4064 N N . ILE A 1 522 ? 17.125 34.656 12.016 1 94.44 522 ILE A N 1
ATOM 4065 C CA . ILE A 1 522 ? 15.977 34.062 12.688 1 94.44 522 ILE A CA 1
ATOM 4066 C C . ILE A 1 522 ? 14.695 34.531 11.992 1 94.44 522 ILE A C 1
ATOM 4068 O O . ILE A 1 522 ? 14.438 35.719 11.852 1 94.44 522 ILE A O 1
ATOM 4072 N N . ILE A 1 523 ? 14.039 33.562 11.492 1 92.62 523 ILE A N 1
ATOM 4073 C CA . ILE A 1 523 ? 12.672 33.844 11.07 1 92.62 523 ILE A CA 1
ATOM 4074 C C . ILE A 1 523 ? 11.727 33.688 12.258 1 92.62 523 ILE A C 1
ATOM 4076 O O . ILE A 1 523 ? 11.727 32.656 12.938 1 92.62 523 ILE A O 1
ATOM 4080 N N . THR A 1 524 ? 10.984 34.656 12.609 1 86.25 524 THR A N 1
ATOM 4081 C CA . THR A 1 524 ? 10.07 34.594 13.742 1 86.25 524 THR A CA 1
ATOM 4082 C C . THR A 1 524 ? 8.797 35.406 13.461 1 86.25 524 THR A C 1
ATOM 4084 O O . THR A 1 524 ? 8.797 36.281 12.586 1 86.25 524 THR A O 1
ATOM 4087 N N . GLN A 1 525 ? 7.875 35.062 14.086 1 75.19 525 GLN A N 1
ATOM 4088 C CA . GLN A 1 525 ? 6.641 35.844 14.047 1 75.19 525 GLN A CA 1
ATOM 4089 C C . GLN A 1 525 ? 6.445 36.625 15.336 1 75.19 525 GLN A C 1
ATOM 4091 O O . GLN A 1 525 ? 5.562 37.5 15.422 1 75.19 525 GLN A O 1
ATOM 4096 N N . LYS A 1 526 ? 7.32 36.438 16.219 1 76.19 526 LYS A N 1
ATOM 4097 C CA . LYS A 1 526 ? 7.234 37.094 17.531 1 76.19 526 LYS A CA 1
ATOM 4098 C C . LYS A 1 526 ? 8.055 38.406 17.547 1 76.19 526 LYS A C 1
ATOM 4100 O O . LYS A 1 526 ? 9.266 38.375 17.312 1 76.19 526 LYS A O 1
ATOM 4105 N N . ILE A 1 527 ? 7.445 39.406 17.922 1 79 527 ILE A N 1
ATOM 4106 C CA . ILE A 1 527 ? 8.117 40.688 17.953 1 79 527 ILE A CA 1
ATOM 4107 C C . ILE A 1 527 ? 9.148 40.719 19.078 1 79 527 ILE A C 1
ATOM 4109 O O . ILE A 1 527 ? 10.195 41.344 18.969 1 79 527 ILE A O 1
ATOM 4113 N N . SER A 1 528 ? 8.82 40.031 20.156 1 76.88 528 SER A N 1
ATOM 4114 C CA . SER A 1 528 ? 9.734 40 21.297 1 76.88 528 SER A CA 1
ATOM 4115 C C . SER A 1 528 ? 11.094 39.438 20.891 1 76.88 528 SER A C 1
ATOM 4117 O O . SER A 1 528 ? 12.133 39.875 21.375 1 76.88 528 SER A O 1
ATOM 4119 N N . THR A 1 529 ? 11.07 38.531 20.047 1 83.56 529 THR A N 1
ATOM 4120 C CA . THR A 1 529 ? 12.297 37.906 19.531 1 83.56 529 THR A CA 1
ATOM 4121 C C . THR A 1 529 ? 12.977 38.844 18.516 1 83.56 529 THR A C 1
ATOM 4123 O O . THR A 1 529 ? 14.203 38.969 18.531 1 83.56 529 THR A O 1
ATOM 4126 N N . ALA A 1 530 ? 12.211 39.438 17.75 1 87.06 530 ALA A N 1
ATOM 4127 C CA . ALA A 1 530 ? 12.734 40.312 16.719 1 87.06 530 ALA A CA 1
ATOM 4128 C C . ALA A 1 530 ? 13.43 41.531 17.344 1 87.06 530 ALA A C 1
ATOM 4130 O O . ALA A 1 530 ? 14.414 42.031 16.812 1 87.06 530 ALA A O 1
ATOM 4131 N N . MET A 1 531 ? 12.922 41.969 18.484 1 85.12 531 MET A N 1
ATOM 4132 C CA . MET A 1 531 ? 13.445 43.156 19.141 1 85.12 531 MET A CA 1
ATOM 4133 C C . MET A 1 531 ? 14.859 42.906 19.641 1 85.12 531 MET A C 1
ATOM 4135 O O . MET A 1 531 ? 15.625 43.875 19.828 1 85.12 531 MET A O 1
ATOM 4139 N N . GLN A 1 532 ? 15.211 41.719 19.828 1 82.44 532 GLN A N 1
ATOM 4140 C CA . GLN A 1 532 ? 16.516 41.375 20.359 1 82.44 532 GLN A CA 1
ATOM 4141 C C . GLN A 1 532 ? 17.562 41.312 19.25 1 82.44 532 GLN A C 1
ATOM 4143 O O . GLN A 1 532 ? 18.766 41.25 19.516 1 82.44 532 GLN A O 1
ATOM 4148 N N . ALA A 1 533 ? 17.203 41.344 18.062 1 90.38 533 ALA A N 1
ATOM 4149 C CA . ALA A 1 533 ? 18.109 41.219 16.938 1 90.38 533 ALA A CA 1
ATOM 4150 C C . ALA A 1 533 ? 18.781 42.562 16.625 1 90.38 533 ALA A C 1
ATOM 4152 O O . ALA A 1 533 ? 18.281 43.625 17.016 1 90.38 533 ALA A O 1
ATOM 4153 N N . ASP A 1 534 ? 19.906 42.5 15.984 1 90.94 534 ASP A N 1
ATOM 4154 C CA . ASP A 1 534 ? 20.625 43.688 15.57 1 90.94 534 ASP A CA 1
ATOM 4155 C C . ASP A 1 534 ? 19.891 44.406 14.445 1 90.94 534 ASP A C 1
ATOM 4157 O O . ASP A 1 534 ? 19.844 45.625 14.398 1 90.94 534 ASP A O 1
ATOM 4161 N N . THR A 1 535 ? 19.422 43.625 13.555 1 93.88 535 THR A N 1
ATOM 4162 C CA . THR A 1 535 ? 18.703 44.156 12.391 1 93.88 535 THR A CA 1
ATOM 4163 C C . THR A 1 535 ? 17.438 43.344 12.148 1 93.88 535 THR A C 1
ATOM 4165 O O . THR A 1 535 ? 17.406 42.125 12.367 1 93.88 535 THR A O 1
ATOM 4168 N N . ILE A 1 536 ? 16.391 44.031 11.75 1 94.62 536 ILE A N 1
ATOM 4169 C CA . ILE A 1 536 ? 15.117 43.406 11.43 1 94.62 536 ILE A CA 1
ATOM 4170 C C . ILE A 1 536 ? 14.773 43.625 9.961 1 94.62 536 ILE A C 1
ATOM 4172 O O . ILE A 1 536 ? 14.898 44.75 9.469 1 94.62 536 ILE A O 1
ATOM 4176 N N . ILE A 1 537 ? 14.438 42.594 9.312 1 94.19 537 ILE A N 1
ATOM 4177 C CA . ILE A 1 537 ? 14.023 42.688 7.914 1 94.19 537 ILE A CA 1
ATOM 4178 C C . ILE A 1 537 ? 12.539 42.312 7.797 1 94.19 537 ILE A C 1
ATOM 4180 O O . ILE A 1 537 ? 12.102 41.281 8.305 1 94.19 537 ILE A O 1
ATOM 4184 N N . LEU A 1 538 ? 11.812 43.188 7.172 1 92.94 538 LEU A N 1
ATOM 4185 C CA . LEU A 1 538 ? 10.391 42.938 6.945 1 92.94 538 LEU A CA 1
ATOM 4186 C C . LEU A 1 538 ? 10.133 42.5 5.508 1 92.94 538 LEU A C 1
ATOM 4188 O O . LEU A 1 538 ? 10.445 43.25 4.566 1 92.94 538 LEU A O 1
ATOM 4192 N N . LEU A 1 539 ? 9.609 41.281 5.441 1 89.88 539 LEU A N 1
ATOM 4193 C CA . LEU A 1 539 ? 9.289 40.719 4.133 1 89.88 539 LEU A CA 1
ATOM 4194 C C . LEU A 1 539 ? 7.781 40.688 3.916 1 89.88 539 LEU A C 1
ATOM 4196 O O . LEU A 1 539 ? 7.027 40.344 4.828 1 89.88 539 LEU A O 1
ATOM 4200 N N . GLN A 1 540 ? 7.363 41.094 2.742 1 86.06 540 GLN A N 1
ATOM 4201 C CA . GLN A 1 540 ? 5.961 41.031 2.355 1 86.06 540 GLN A CA 1
ATOM 4202 C C . GLN A 1 540 ? 5.809 40.625 0.893 1 86.06 540 GLN A C 1
ATOM 4204 O O . GLN A 1 540 ? 6.395 41.25 0.005 1 86.06 540 GLN A O 1
ATOM 4209 N N . ASP A 1 541 ? 5.055 39.594 0.662 1 82.12 541 ASP A N 1
ATOM 4210 C CA . ASP A 1 541 ? 4.727 39.125 -0.676 1 82.12 541 ASP A CA 1
ATOM 4211 C C . ASP A 1 541 ? 5.988 38.938 -1.514 1 82.12 541 ASP A C 1
ATOM 4213 O O . ASP A 1 541 ? 6.043 39.344 -2.67 1 82.12 541 ASP A O 1
ATOM 4217 N N . GLY A 1 542 ? 7.02 38.469 -0.896 1 88.12 542 GLY A N 1
ATOM 4218 C CA . GLY A 1 542 ? 8.234 38.125 -1.607 1 88.12 542 GLY A CA 1
ATOM 4219 C C . GLY A 1 542 ? 9.172 39.312 -1.812 1 88.12 542 GLY A C 1
ATOM 4220 O O . GLY A 1 542 ? 10.18 39.188 -2.504 1 88.12 542 GLY A O 1
ATOM 4221 N N . LYS A 1 543 ? 8.812 40.469 -1.245 1 91.75 543 LYS A N 1
ATOM 4222 C CA . LYS A 1 543 ? 9.633 41.656 -1.395 1 91.75 543 LYS A CA 1
ATOM 4223 C C . LYS A 1 543 ? 10.094 42.188 -0.037 1 91.75 543 LYS A C 1
ATOM 4225 O O . LYS A 1 543 ? 9.422 41.969 0.974 1 91.75 543 LYS A O 1
ATOM 4230 N N . LEU A 1 544 ? 11.25 42.781 -0.065 1 92.75 544 LEU A N 1
ATOM 4231 C CA . LEU A 1 544 ? 11.766 43.438 1.136 1 92.75 544 LEU A CA 1
ATOM 4232 C C . LEU A 1 544 ? 11.148 44.812 1.306 1 92.75 544 LEU A C 1
ATOM 4234 O O . LEU A 1 544 ? 11.344 45.688 0.46 1 92.75 544 LEU A O 1
ATOM 4238 N N . LEU A 1 545 ? 10.484 45.031 2.328 1 90.25 545 LEU A N 1
ATOM 4239 C CA . LEU A 1 545 ? 9.766 46.281 2.537 1 90.25 545 LEU A CA 1
ATOM 4240 C C . LEU A 1 545 ? 10.594 47.25 3.363 1 90.25 545 LEU A C 1
ATOM 4242 O O . LEU A 1 545 ? 10.578 48.469 3.109 1 90.25 545 LEU A O 1
ATOM 4246 N N . ALA A 1 546 ? 11.133 46.75 4.453 1 91.88 546 ALA A N 1
ATOM 4247 C CA . ALA A 1 546 ? 11.891 47.594 5.355 1 91.88 546 ALA A CA 1
ATOM 4248 C C . ALA A 1 546 ? 13.016 46.844 6.039 1 91.88 546 ALA A C 1
ATOM 4250 O O . ALA A 1 546 ? 12.945 45.625 6.188 1 91.88 546 ALA A O 1
ATOM 4251 N N . GLN A 1 547 ? 14.078 47.562 6.336 1 93.44 547 GLN A N 1
ATOM 4252 C CA . GLN A 1 547 ? 15.234 47 7.047 1 93.44 547 GLN A CA 1
ATOM 4253 C C . GLN A 1 547 ? 15.781 48.031 8.055 1 93.44 547 GLN A C 1
ATOM 4255 O O . GLN A 1 547 ? 15.867 49.219 7.766 1 93.44 547 GLN A O 1
ATOM 4260 N N . GLY A 1 548 ? 16 47.562 9.227 1 91.75 548 GLY A N 1
ATOM 4261 C CA . GLY A 1 548 ? 16.562 48.438 10.25 1 91.75 548 GLY A CA 1
ATOM 4262 C C . GLY A 1 548 ? 16.469 47.844 11.648 1 91.75 548 GLY A C 1
ATOM 4263 O O . GLY A 1 548 ? 16.172 46.656 11.805 1 91.75 548 GLY A O 1
ATOM 4264 N N . ASN A 1 549 ? 16.859 48.562 12.633 1 91.44 549 ASN A N 1
ATOM 4265 C CA . ASN A 1 549 ? 16.719 48.125 14.023 1 91.44 549 ASN A CA 1
ATOM 4266 C C . ASN A 1 549 ? 15.32 48.438 14.562 1 91.44 549 ASN A C 1
ATOM 4268 O O . ASN A 1 549 ? 14.508 49.062 13.883 1 91.44 549 ASN A O 1
ATOM 4272 N N . HIS A 1 550 ? 15.07 47.906 15.711 1 89.75 550 HIS A N 1
ATOM 4273 C CA . HIS A 1 550 ? 13.742 48.031 16.297 1 89.75 550 HIS A CA 1
ATOM 4274 C C . HIS A 1 550 ? 13.328 49.5 16.406 1 89.75 550 HIS A C 1
ATOM 4276 O O . HIS A 1 550 ? 12.234 49.875 15.969 1 89.75 550 HIS A O 1
ATOM 4282 N N . GLU A 1 551 ? 14.266 50.344 16.859 1 87.62 551 GLU A N 1
ATOM 4283 C CA . GLU A 1 551 ? 13.961 51.75 17.094 1 87.62 551 GLU A CA 1
ATOM 4284 C C . GLU A 1 551 ? 13.742 52.5 15.773 1 87.62 551 GLU A C 1
ATOM 4286 O O . GLU A 1 551 ? 12.805 53.281 15.656 1 87.62 551 GLU A O 1
ATOM 4291 N N . SER A 1 552 ? 14.555 52.219 14.859 1 91 552 SER A N 1
ATOM 4292 C CA . SER A 1 552 ? 14.461 52.875 13.57 1 91 552 SER A CA 1
ATOM 4293 C C . SER A 1 552 ? 13.195 52.469 12.82 1 91 552 SER A C 1
ATOM 4295 O O . SER A 1 552 ? 12.539 53.312 12.203 1 91 552 SER A O 1
ATOM 4297 N N . LEU A 1 553 ? 12.859 51.25 12.883 1 89.69 553 LEU A N 1
ATOM 4298 C CA . LEU A 1 553 ? 11.695 50.75 12.148 1 89.69 553 LEU A CA 1
ATOM 4299 C C . LEU A 1 553 ? 10.406 51.25 12.781 1 89.69 553 LEU A C 1
ATOM 4301 O O . LEU A 1 553 ? 9.406 51.438 12.086 1 89.69 553 LEU A O 1
ATOM 4305 N N . LEU A 1 554 ? 10.43 51.375 14.039 1 87.94 554 LEU A N 1
ATOM 4306 C CA . LEU A 1 554 ? 9.258 51.906 14.719 1 87.94 554 LEU A CA 1
ATOM 4307 C C . LEU A 1 554 ? 8.969 53.344 14.242 1 87.94 554 LEU A C 1
ATOM 4309 O O . LEU A 1 554 ? 7.82 53.781 14.25 1 87.94 554 LEU A O 1
ATOM 4313 N N . HIS A 1 555 ? 10.023 54 13.805 1 85.12 555 HIS A N 1
ATOM 4314 C CA . HIS A 1 555 ? 9.883 55.406 13.406 1 85.12 555 HIS A CA 1
ATOM 4315 C C . HIS A 1 555 ? 9.492 55.5 11.938 1 85.12 555 HIS A C 1
ATOM 4317 O O . HIS A 1 555 ? 8.68 56.375 11.57 1 85.12 555 HIS A O 1
ATOM 4323 N N . TYR A 1 556 ? 9.977 54.594 11.125 1 84.19 556 TYR A N 1
ATOM 4324 C CA . TYR A 1 556 ? 9.828 54.875 9.703 1 84.19 556 TYR A CA 1
ATOM 4325 C C . TYR A 1 556 ? 8.93 53.844 9.031 1 84.19 556 TYR A C 1
ATOM 4327 O O . TYR A 1 556 ? 8.398 54.094 7.945 1 84.19 556 TYR A O 1
ATOM 4335 N N . SER A 1 557 ? 8.711 52.719 9.609 1 86.69 557 SER A N 1
ATOM 4336 C CA . SER A 1 557 ? 7.945 51.688 8.93 1 86.69 557 SER A CA 1
ATOM 4337 C C . SER A 1 557 ? 6.547 51.531 9.531 1 86.69 557 SER A C 1
ATOM 4339 O O . SER A 1 557 ? 6.398 51.125 10.68 1 86.69 557 SER A O 1
ATOM 4341 N N . LEU A 1 558 ? 5.605 51.75 8.688 1 82.25 558 LEU A N 1
ATOM 4342 C CA . LEU A 1 558 ? 4.219 51.688 9.133 1 82.25 558 LEU A CA 1
ATOM 4343 C C . LEU A 1 558 ? 3.805 50.25 9.414 1 82.25 558 LEU A C 1
ATOM 4345 O O . LEU A 1 558 ? 3.09 50 10.383 1 82.25 558 LEU A O 1
ATOM 4349 N N . LEU A 1 559 ? 4.262 49.406 8.641 1 80.75 559 LEU A N 1
ATOM 4350 C CA . LEU A 1 559 ? 3.896 48.031 8.812 1 80.75 559 LEU A CA 1
ATOM 4351 C C . LEU A 1 559 ? 4.469 47.469 10.117 1 80.75 559 LEU A C 1
ATOM 4353 O O . LEU A 1 559 ? 3.795 46.719 10.828 1 80.75 559 LEU A O 1
ATOM 4357 N N . TYR A 1 560 ? 5.629 47.844 10.336 1 87 560 TYR A N 1
ATOM 4358 C CA . TYR A 1 560 ? 6.277 47.375 11.562 1 87 560 TYR A CA 1
ATOM 4359 C C . TYR A 1 560 ? 5.555 47.938 12.789 1 87 560 TYR A C 1
ATOM 4361 O O . TYR A 1 560 ? 5.383 47.219 13.781 1 87 560 TYR A O 1
ATOM 4369 N N . GLN A 1 561 ? 5.195 49.094 12.68 1 81.12 561 GLN A N 1
ATOM 4370 C CA . GLN A 1 561 ? 4.438 49.719 13.766 1 81.12 561 GLN A CA 1
ATOM 4371 C C . GLN A 1 561 ? 3.137 48.969 14.023 1 81.12 561 GLN A C 1
ATOM 4373 O O . GLN A 1 561 ? 2.768 48.719 15.18 1 81.12 561 GLN A O 1
ATOM 4378 N N . GLN A 1 562 ? 2.6 48.625 12.984 1 77.31 562 GLN A N 1
ATOM 4379 C CA . GLN A 1 562 ? 1.335 47.906 13.086 1 77.31 562 GLN A CA 1
ATOM 4380 C C . GLN A 1 562 ? 1.531 46.531 13.719 1 77.31 562 GLN A C 1
ATOM 4382 O O . GLN A 1 562 ? 0.707 46.094 14.523 1 77.31 562 GLN A O 1
ATOM 4387 N N . ILE A 1 563 ? 2.584 45.906 13.344 1 77.75 563 ILE A N 1
ATOM 4388 C CA . ILE A 1 563 ? 2.875 44.562 13.867 1 77.75 563 ILE A CA 1
ATOM 4389 C C . ILE A 1 563 ? 3.168 44.656 15.367 1 77.75 563 ILE A C 1
ATOM 4391 O O . ILE A 1 563 ? 2.666 43.844 16.156 1 77.75 563 ILE A O 1
ATOM 4395 N N . VAL A 1 564 ? 4.008 45.656 15.742 1 75.88 564 VAL A N 1
ATOM 4396 C CA . VAL A 1 564 ? 4.383 45.844 17.141 1 75.88 564 VAL A CA 1
ATOM 4397 C C . VAL A 1 564 ? 3.145 46.188 17.953 1 75.88 564 VAL A C 1
ATOM 4399 O O . VAL A 1 564 ? 2.963 45.688 19.062 1 75.88 564 VAL A O 1
ATOM 4402 N N . GLN A 1 565 ? 2.416 47.094 17.359 1 67.19 565 GLN A N 1
ATOM 4403 C CA . GLN A 1 565 ? 1.201 47.531 18.047 1 67.19 565 GLN A CA 1
ATOM 4404 C C . GLN A 1 565 ? 0.234 46.344 18.234 1 67.19 565 GLN A C 1
ATOM 4406 O O . GLN A 1 565 ? -0.427 46.25 19.266 1 67.19 565 GLN A O 1
ATOM 4411 N N . SER A 1 566 ? 0.223 45.625 17.25 1 63.5 566 SER A N 1
ATOM 4412 C CA . SER A 1 566 ? -0.687 44.469 17.312 1 63.5 566 SER A CA 1
ATOM 4413 C C . SER A 1 566 ? -0.24 43.469 18.359 1 63.5 566 SER A C 1
ATOM 4415 O O . SER A 1 566 ? -1.072 42.812 19 1 63.5 566 SER A O 1
ATOM 4417 N N . GLN A 1 567 ? 1.06 43.344 18.484 1 62.19 567 GLN A N 1
ATOM 4418 C CA . GLN A 1 567 ? 1.575 42.344 19.406 1 62.19 567 GLN A CA 1
ATOM 4419 C C . GLN A 1 567 ? 1.775 42.938 20.797 1 62.19 567 GLN A C 1
ATOM 4421 O O . GLN A 1 567 ? 1.557 42.25 21.812 1 62.19 567 GLN A O 1
ATOM 4426 N N . PHE A 1 568 ? 2.613 44.281 21.031 1 57.41 568 PHE A N 1
ATOM 4427 C CA . PHE A 1 568 ? 2.869 44.875 22.328 1 57.41 568 PHE A CA 1
ATOM 4428 C C . PHE A 1 568 ? 1.705 45.75 22.766 1 57.41 568 PHE A C 1
ATOM 4430 O O . PHE A 1 568 ? 1.531 46.031 23.953 1 57.41 568 PHE A O 1
ATOM 4437 N N . GLY A 1 569 ? 0.746 45.938 22.297 1 46.59 569 GLY A N 1
ATOM 4438 C CA . GLY A 1 569 ? -0.285 46.906 22.641 1 46.59 569 GLY A CA 1
ATOM 4439 C C . GLY A 1 569 ? 0.198 48.344 22.562 1 46.59 569 GLY A C 1
ATOM 4440 O O . GLY A 1 569 ? 1.403 48.594 22.516 1 46.59 569 GLY A O 1
ATOM 4441 N N . ARG A 1 570 ? -0.371 49.594 22.219 1 43.75 570 ARG A N 1
ATOM 4442 C CA . ARG A 1 570 ? -0.08 51.031 22.094 1 43.75 570 ARG A CA 1
ATOM 4443 C C . ARG A 1 570 ? 0.849 51.5 23.203 1 43.75 570 ARG A C 1
ATOM 4445 O O . ARG A 1 570 ? 1.403 52.594 23.141 1 43.75 570 ARG A O 1
ATOM 4452 N N . GLU A 1 571 ? 0.966 51.094 24.328 1 38.44 571 GLU A N 1
ATOM 4453 C CA . GLU A 1 571 ? 1.465 52 25.375 1 38.44 571 GLU A CA 1
ATOM 4454 C C . GLU A 1 571 ? 2.971 52.188 25.25 1 38.44 571 GLU A C 1
ATOM 4456 O O . GLU A 1 571 ? 3.484 53.281 25.578 1 38.44 571 GLU A O 1
ATOM 4461 N N . SER A 1 572 ? 3.904 51.281 25.297 1 37.97 572 SER A N 1
ATOM 4462 C CA . SER A 1 572 ? 5.23 51.625 25.812 1 37.97 572 SER A CA 1
ATOM 4463 C C . SER A 1 572 ? 6.129 52.156 24.703 1 37.97 572 SER A C 1
ATOM 4465 O O . SER A 1 572 ? 7.129 51.531 24.344 1 37.97 572 SER A O 1
ATOM 4467 N N . VAL A 1 573 ? 5.766 52.562 23.641 1 39.75 573 VAL A N 1
ATOM 4468 C CA . VAL A 1 573 ? 6.812 53.25 22.891 1 39.75 573 VAL A CA 1
ATOM 4469 C C . VAL A 1 573 ? 7.273 54.469 23.672 1 39.75 573 VAL A C 1
ATOM 4471 O O . VAL A 1 573 ? 6.496 55.406 23.891 1 39.75 573 VAL A O 1
ATOM 4474 N N . PRO A 1 574 ? 8.344 54.406 24.625 1 34.12 574 PRO A N 1
ATOM 4475 C CA . PRO A 1 574 ? 8.875 55.688 25.094 1 34.12 574 PRO A CA 1
ATOM 4476 C C . PRO A 1 574 ? 9.266 56.625 23.953 1 34.12 574 PRO A C 1
ATOM 4478 O O . PRO A 1 574 ? 9.812 56.188 22.953 1 34.12 574 PRO A O 1
ATOM 4481 N N . HIS A 1 575 ? 8.422 57.562 23.547 1 29.31 575 HIS A N 1
ATOM 4482 C CA . HIS A 1 575 ? 8.945 58.656 22.781 1 29.31 575 HIS A CA 1
ATOM 4483 C C . HIS A 1 575 ? 10.258 59.156 23.359 1 29.31 575 HIS A C 1
ATOM 4485 O O . HIS A 1 575 ? 10.312 59.562 24.531 1 29.31 575 HIS A O 1
ATOM 4491 N N . ALA A 1 576 ? 11.391 58.594 23.016 1 29.95 576 ALA A N 1
ATOM 4492 C CA . ALA A 1 576 ? 12.461 59.562 23.062 1 29.95 576 ALA A CA 1
ATOM 4493 C C . ALA A 1 576 ? 12.32 60.594 21.938 1 29.95 576 ALA A C 1
ATOM 4495 O O . ALA A 1 576 ? 11.938 60.25 20.812 1 29.95 576 ALA A O 1
ATOM 4496 N N . MET B 1 1 ? -11.789 -15.453 11.695 1 69.12 1 MET B N 1
ATOM 4497 C CA . MET B 1 1 ? -12.5 -16.031 10.57 1 69.12 1 MET B CA 1
ATOM 4498 C C . MET B 1 1 ? -13.969 -16.281 10.914 1 69.12 1 MET B C 1
ATOM 4500 O O . MET B 1 1 ? -14.844 -16.156 10.055 1 69.12 1 MET B O 1
ATOM 4504 N N . LEU B 1 2 ? -14.172 -16.375 12.125 1 71.12 2 LEU B N 1
ATOM 4505 C CA . LEU B 1 2 ? -15.508 -16.734 12.586 1 71.12 2 LEU B CA 1
ATOM 4506 C C . LEU B 1 2 ? -16.5 -15.609 12.297 1 71.12 2 LEU B C 1
ATOM 4508 O O . LEU B 1 2 ? -17.672 -15.875 12.047 1 71.12 2 LEU B O 1
ATOM 4512 N N . GLN B 1 3 ? -16 -14.438 12.219 1 79.69 3 GLN B N 1
ATOM 4513 C CA . GLN B 1 3 ? -16.938 -13.328 11.992 1 79.69 3 GLN B CA 1
ATOM 4514 C C . GLN B 1 3 ? -17.141 -13.094 10.5 1 79.69 3 GLN B C 1
ATOM 4516 O O . GLN B 1 3 ? -18.141 -12.477 10.102 1 79.69 3 GLN B O 1
ATOM 4521 N N . VAL B 1 4 ? -16.281 -13.578 9.758 1 86.69 4 VAL B N 1
ATOM 4522 C CA . VAL B 1 4 ? -16.328 -13.281 8.336 1 86.69 4 VAL B CA 1
ATOM 4523 C C . VAL B 1 4 ? -17.016 -14.414 7.59 1 86.69 4 VAL B C 1
ATOM 4525 O O . VAL B 1 4 ? -17.688 -14.188 6.582 1 86.69 4 VAL B O 1
ATOM 4528 N N . LEU B 1 5 ? -17.047 -15.633 8.117 1 87.62 5 LEU B N 1
ATOM 4529 C CA . LEU B 1 5 ? -17.547 -16.828 7.441 1 87.62 5 LEU B CA 1
ATOM 4530 C C . LEU B 1 5 ? -19.062 -16.812 7.348 1 87.62 5 LEU B C 1
ATOM 4532 O O . LEU B 1 5 ? -19.641 -17.328 6.387 1 87.62 5 LEU B O 1
ATOM 4536 N N . PRO B 1 6 ? -19.734 -16.109 8.352 1 89.12 6 PRO B N 1
ATOM 4537 C CA . PRO B 1 6 ? -21.203 -16.062 8.273 1 89.12 6 PRO B CA 1
ATOM 4538 C C . PRO B 1 6 ? -21.703 -15.305 7.047 1 89.12 6 PRO B C 1
ATOM 4540 O O . PRO B 1 6 ? -22.859 -15.492 6.633 1 89.12 6 PRO B O 1
ATOM 4543 N N . PHE B 1 7 ? -20.922 -14.539 6.426 1 91.31 7 PHE B N 1
ATOM 4544 C CA . PHE B 1 7 ? -21.328 -13.797 5.238 1 91.31 7 PHE B CA 1
ATOM 4545 C C . PHE B 1 7 ? -21.484 -14.734 4.043 1 91.31 7 PHE B C 1
ATOM 4547 O O . PHE B 1 7 ? -22.047 -14.352 3.018 1 91.31 7 PHE B O 1
ATOM 4554 N N . LEU B 1 8 ? -21.031 -15.977 4.203 1 92.56 8 LEU B N 1
ATOM 4555 C CA . LEU B 1 8 ? -21.172 -16.969 3.15 1 92.56 8 LEU B CA 1
ATOM 4556 C C . LEU B 1 8 ? -22.516 -17.703 3.273 1 92.56 8 LEU B C 1
ATOM 4558 O O . LEU B 1 8 ? -22.938 -18.391 2.344 1 92.56 8 LEU B O 1
ATOM 4562 N N . ARG B 1 9 ? -23.281 -17.531 4.332 1 89.88 9 ARG B N 1
ATOM 4563 C CA . ARG B 1 9 ? -24.5 -18.266 4.637 1 89.88 9 ARG B CA 1
ATOM 4564 C C . ARG B 1 9 ? -25.578 -18 3.592 1 89.88 9 ARG B C 1
ATOM 4566 O O . ARG B 1 9 ? -26.281 -18.922 3.152 1 89.88 9 ARG B O 1
ATOM 4573 N N . PRO B 1 10 ? -25.688 -16.719 3.152 1 90.44 10 PRO B N 1
ATOM 4574 C CA . PRO B 1 10 ? -26.719 -16.469 2.141 1 90.44 10 PRO B CA 1
ATOM 4575 C C . PRO B 1 10 ? -26.422 -17.141 0.809 1 90.44 10 PRO B C 1
ATOM 4577 O O . PRO B 1 10 ? -27.328 -17.344 -0.003 1 90.44 10 PRO B O 1
ATOM 4580 N N . TYR B 1 11 ? -25.219 -17.562 0.577 1 93.38 11 TYR B N 1
ATOM 4581 C CA . TYR B 1 11 ? -24.812 -18.156 -0.691 1 93.38 11 TYR B CA 1
ATOM 4582 C C . TYR B 1 11 ? -24.594 -19.656 -0.538 1 93.38 11 TYR B C 1
ATOM 4584 O O . TYR B 1 11 ? -23.766 -20.234 -1.237 1 93.38 11 TYR B O 1
ATOM 4592 N N . ARG B 1 12 ? -25.297 -20.328 0.289 1 93.06 12 ARG B N 1
ATOM 4593 C CA . ARG B 1 12 ? -25.125 -21.75 0.547 1 93.06 12 ARG B CA 1
ATOM 4594 C C . ARG B 1 12 ? -25.484 -22.578 -0.679 1 93.06 12 ARG B C 1
ATOM 4596 O O . ARG B 1 12 ? -24.812 -23.562 -1.003 1 93.06 12 ARG B O 1
ATOM 4603 N N . LYS B 1 13 ? -26.516 -22.141 -1.345 1 94.06 13 LYS B N 1
ATOM 4604 C CA . LYS B 1 13 ? -26.953 -22.906 -2.51 1 94.06 13 LYS B CA 1
ATOM 4605 C C . LYS B 1 13 ? -25.906 -22.875 -3.617 1 94.06 13 LYS B C 1
ATOM 4607 O O . LYS B 1 13 ? -25.484 -23.922 -4.098 1 94.06 13 LYS B O 1
ATOM 4612 N N . PRO B 1 14 ? -25.438 -21.641 -3.941 1 94 14 PRO B N 1
ATOM 4613 C CA . PRO B 1 14 ? -24.391 -21.641 -4.973 1 94 14 PRO B CA 1
ATOM 4614 C C . PRO B 1 14 ? -23.109 -22.328 -4.52 1 94 14 PRO B C 1
ATOM 4616 O O . PRO B 1 14 ? -22.406 -22.906 -5.34 1 94 14 PRO B O 1
ATOM 4619 N N . ILE B 1 15 ? -22.859 -22.328 -3.301 1 94.31 15 ILE B N 1
ATOM 4620 C CA . ILE B 1 15 ? -21.688 -23.016 -2.785 1 94.31 15 ILE B CA 1
ATOM 4621 C C . ILE B 1 15 ? -21.844 -24.516 -2.945 1 94.31 15 ILE B C 1
ATOM 4623 O O . ILE B 1 15 ? -20.922 -25.203 -3.4 1 94.31 15 ILE B O 1
ATOM 4627 N N . ILE B 1 16 ? -22.984 -25.062 -2.635 1 94.19 16 ILE B N 1
ATOM 4628 C CA . ILE B 1 16 ? -23.234 -26.484 -2.75 1 94.19 16 ILE B CA 1
ATOM 4629 C C . ILE B 1 16 ? -23.172 -26.906 -4.219 1 94.19 16 ILE B C 1
ATOM 4631 O O . ILE B 1 16 ? -22.609 -27.953 -4.543 1 94.19 16 ILE B O 1
ATOM 4635 N N . ILE B 1 17 ? -23.672 -26.062 -5.027 1 94.12 17 ILE B N 1
ATOM 4636 C CA . ILE B 1 17 ? -23.641 -26.359 -6.457 1 94.12 17 ILE B CA 1
ATOM 4637 C C . ILE B 1 17 ? -22.188 -26.359 -6.949 1 94.12 17 ILE B C 1
ATOM 4639 O O . ILE B 1 17 ? -21.797 -27.234 -7.719 1 94.12 17 ILE B O 1
ATOM 4643 N N . ALA B 1 18 ? -21.469 -25.391 -6.496 1 92.38 18 ALA B N 1
ATOM 4644 C CA . ALA B 1 18 ? -20.078 -25.312 -6.898 1 92.38 18 ALA B CA 1
ATOM 4645 C C . ALA B 1 18 ? -19.297 -26.516 -6.402 1 92.38 18 ALA B C 1
ATOM 4647 O O . ALA B 1 18 ? -18.484 -27.094 -7.145 1 92.38 18 ALA B O 1
ATOM 4648 N N . VAL B 1 19 ? -19.547 -26.969 -5.227 1 92.38 19 VAL B N 1
ATOM 4649 C CA . VAL B 1 19 ? -18.844 -28.094 -4.641 1 92.38 19 VAL B CA 1
ATOM 4650 C C . VAL B 1 19 ? -19.234 -29.391 -5.363 1 92.38 19 VAL B C 1
ATOM 4652 O O . VAL B 1 19 ? -18.391 -30.234 -5.645 1 92.38 19 VAL B O 1
ATOM 4655 N N . LEU B 1 20 ? -20.469 -29.531 -5.715 1 93.56 20 LEU B N 1
ATOM 4656 C CA . LEU B 1 20 ? -20.938 -30.703 -6.426 1 93.56 20 LEU B CA 1
ATOM 4657 C C . LEU B 1 20 ? -20.328 -30.781 -7.82 1 93.56 20 LEU B C 1
ATOM 4659 O O . LEU B 1 20 ? -19.938 -31.859 -8.273 1 93.56 20 LEU B O 1
ATOM 4663 N N . LEU B 1 21 ? -20.328 -29.672 -8.438 1 92.56 21 LEU B N 1
ATOM 4664 C CA . LEU B 1 21 ? -19.734 -29.625 -9.766 1 92.56 21 LEU B CA 1
ATOM 4665 C C . LEU B 1 21 ? -18.234 -29.938 -9.703 1 92.56 21 LEU B C 1
ATOM 4667 O O . LEU B 1 21 ? -17.688 -30.594 -10.594 1 92.56 21 LEU B O 1
ATOM 4671 N N . MET B 1 22 ? -17.641 -29.5 -8.695 1 90 22 MET B N 1
ATOM 4672 C CA . MET B 1 22 ? -16.219 -29.797 -8.492 1 90 22 MET B CA 1
ATOM 4673 C C . MET B 1 22 ? -16 -31.281 -8.258 1 90 22 MET B C 1
ATOM 4675 O O . MET B 1 22 ? -15.047 -31.875 -8.773 1 90 22 MET B O 1
ATOM 4679 N N . LEU B 1 23 ? -16.891 -31.953 -7.535 1 91.38 23 LEU B N 1
ATOM 4680 C CA . LEU B 1 23 ? -16.797 -33.375 -7.277 1 91.38 23 LEU B CA 1
ATOM 4681 C C . LEU B 1 23 ? -16.969 -34.188 -8.562 1 91.38 23 LEU B C 1
ATOM 4683 O O . LEU B 1 23 ? -16.312 -35.219 -8.758 1 91.38 23 LEU B O 1
ATOM 4687 N N . VAL B 1 24 ? -17.812 -33.656 -9.398 1 90.75 24 VAL B N 1
ATOM 4688 C CA . VAL B 1 24 ? -18 -34.344 -10.688 1 90.75 24 VAL B CA 1
ATOM 4689 C C . VAL B 1 24 ? -16.719 -34.219 -11.516 1 90.75 24 VAL B C 1
ATOM 4691 O O . VAL B 1 24 ? -16.281 -35.188 -12.125 1 90.75 24 VAL B O 1
ATOM 4694 N N . GLU B 1 25 ? -16.219 -33.062 -11.5 1 86.19 25 GLU B N 1
ATOM 4695 C CA . GLU B 1 25 ? -14.953 -32.875 -12.211 1 86.19 25 GLU B CA 1
ATOM 4696 C C . GLU B 1 25 ? -13.859 -33.781 -11.672 1 86.19 25 GLU B C 1
ATOM 4698 O O . GLU B 1 25 ? -13.07 -34.344 -12.43 1 86.19 25 GLU B O 1
ATOM 4703 N N . LEU B 1 26 ? -13.852 -33.906 -10.398 1 88.19 26 LEU B N 1
ATOM 4704 C CA . LEU B 1 26 ? -12.867 -34.75 -9.734 1 88.19 26 LEU B CA 1
ATOM 4705 C C . LEU B 1 26 ? -13.07 -36.219 -10.117 1 88.19 26 LEU B C 1
ATOM 4707 O O . LEU B 1 26 ? -12.094 -36.938 -10.352 1 88.19 26 LEU B O 1
ATOM 4711 N N . THR B 1 27 ? -14.25 -36.625 -10.172 1 89.94 27 THR B N 1
ATOM 4712 C CA . THR B 1 27 ? -14.562 -38 -10.531 1 89.94 27 THR B CA 1
ATOM 4713 C C . THR B 1 27 ? -14.117 -38.312 -11.961 1 89.94 27 THR B C 1
ATOM 4715 O O . THR B 1 27 ? -13.578 -39.375 -12.234 1 89.94 27 THR B O 1
ATOM 4718 N N . VAL B 1 28 ? -14.367 -37.344 -12.781 1 86.75 28 VAL B N 1
ATOM 4719 C CA . VAL B 1 28 ? -13.953 -37.5 -14.172 1 86.75 28 VAL B CA 1
ATOM 4720 C C . VAL B 1 28 ? -12.43 -37.594 -14.258 1 86.75 28 VAL B C 1
ATOM 4722 O O . VAL B 1 28 ? -11.891 -38.406 -14.984 1 86.75 28 VAL B O 1
ATOM 4725 N N . GLU B 1 29 ? -11.758 -36.781 -13.531 1 83.81 29 GLU B N 1
ATOM 4726 C CA . GLU B 1 29 ? -10.297 -36.781 -13.523 1 83.81 29 GLU B CA 1
ATOM 4727 C C . GLU B 1 29 ? -9.734 -38.094 -12.977 1 83.81 29 GLU B C 1
ATOM 4729 O O . GLU B 1 29 ? -8.719 -38.562 -13.469 1 83.81 29 GLU B O 1
ATOM 4734 N N . LEU B 1 30 ? -10.414 -38.656 -12.008 1 88.44 30 LEU B N 1
ATOM 4735 C CA . LEU B 1 30 ? -9.953 -39.906 -11.367 1 88.44 30 LEU B CA 1
ATOM 4736 C C . LEU B 1 30 ? -10.234 -41.094 -12.258 1 88.44 30 LEU B C 1
ATOM 4738 O O . LEU B 1 30 ? -9.562 -42.125 -12.141 1 88.44 30 LEU B O 1
ATOM 4742 N N . TRP B 1 31 ? -11.125 -40.938 -13.172 1 88.5 31 TRP B N 1
ATOM 4743 C CA . TRP B 1 31 ? -11.484 -42.031 -14.039 1 88.5 31 TRP B CA 1
ATOM 4744 C C . TRP B 1 31 ? -10.578 -42.094 -15.266 1 88.5 31 TRP B C 1
ATOM 4746 O O . TRP B 1 31 ? -10.484 -43.125 -15.938 1 88.5 31 TRP B O 1
ATOM 4756 N N . HIS B 1 32 ? -9.914 -41.094 -15.516 1 83.94 32 HIS B N 1
ATOM 4757 C CA . HIS B 1 32 ? -9.125 -41 -16.734 1 83.94 32 HIS B CA 1
ATOM 4758 C C . HIS B 1 32 ? -8.031 -42.062 -16.781 1 83.94 32 HIS B C 1
ATOM 4760 O O . HIS B 1 32 ? -7.906 -42.781 -17.781 1 83.94 32 HIS B O 1
ATOM 4766 N N . PRO B 1 33 ? -7.273 -42.219 -15.719 1 81.38 33 PRO B N 1
ATOM 4767 C CA . PRO B 1 33 ? -6.23 -43.25 -15.766 1 81.38 33 PRO B CA 1
ATOM 4768 C C . PRO B 1 33 ? -6.797 -44.656 -15.93 1 81.38 33 PRO B C 1
ATOM 4770 O O . PRO B 1 33 ? -6.184 -45.5 -16.594 1 81.38 33 PRO B O 1
ATOM 4773 N N . LEU B 1 34 ? -7.949 -44.938 -15.43 1 85.38 34 LEU B N 1
ATOM 4774 C CA . LEU B 1 34 ? -8.57 -46.25 -15.562 1 85.38 34 LEU B CA 1
ATOM 4775 C C . LEU B 1 34 ? -9 -46.531 -17 1 85.38 34 LEU B C 1
ATOM 4777 O O . LEU B 1 34 ? -8.836 -47.625 -17.516 1 85.38 34 LEU B O 1
ATOM 4781 N N . LEU B 1 35 ? -9.547 -45.5 -17.562 1 85.19 35 LEU B N 1
ATOM 4782 C CA . LEU B 1 35 ? -9.969 -45.625 -18.953 1 85.19 35 LEU B CA 1
ATOM 4783 C C . LEU B 1 35 ? -8.766 -45.812 -19.875 1 85.19 35 LEU B C 1
ATOM 4785 O O . LEU B 1 35 ? -8.828 -46.594 -20.828 1 85.19 35 LEU B O 1
ATOM 4789 N N . MET B 1 36 ? -7.695 -45.125 -19.547 1 80.88 36 MET B N 1
ATOM 4790 C CA . MET B 1 36 ? -6.461 -45.312 -20.312 1 80.88 36 MET B CA 1
ATOM 4791 C C . MET B 1 36 ? -5.934 -46.719 -20.188 1 80.88 36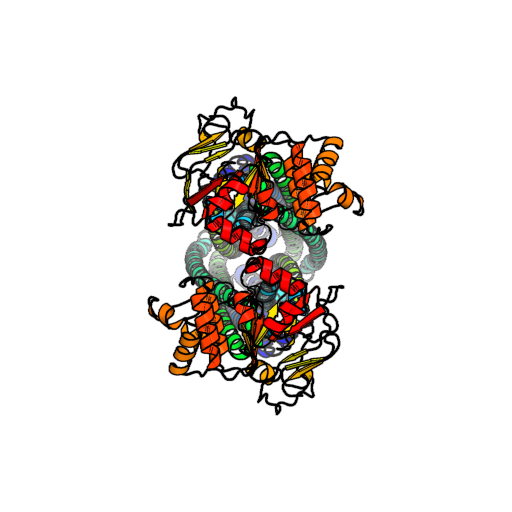 MET B C 1
ATOM 4793 O O . MET B 1 36 ? -5.469 -47.312 -21.156 1 80.88 36 MET B O 1
ATOM 4797 N N . ALA B 1 37 ? -6.012 -47.281 -19 1 82.25 37 ALA B N 1
ATOM 4798 C CA . ALA B 1 37 ? -5.574 -48.656 -18.766 1 82.25 37 ALA B CA 1
ATOM 4799 C C . ALA B 1 37 ? -6.402 -49.656 -19.578 1 82.25 37 ALA B C 1
ATOM 4801 O O . ALA B 1 37 ? -5.859 -50.594 -20.156 1 82.25 37 ALA B O 1
ATOM 4802 N N . LYS B 1 38 ? -7.695 -49.438 -19.594 1 83.88 38 LYS B N 1
ATOM 4803 C CA . LYS B 1 38 ? -8.578 -50.312 -20.328 1 83.88 38 LYS B CA 1
ATOM 4804 C C . LYS B 1 38 ? -8.336 -50.219 -21.844 1 83.88 38 LYS B C 1
ATOM 4806 O O . LYS B 1 38 ? -8.414 -51.219 -22.547 1 83.88 38 LYS B O 1
ATOM 4811 N N . ILE B 1 39 ? -8.047 -49.062 -22.266 1 82.5 39 ILE B N 1
ATOM 4812 C CA . ILE B 1 39 ? -7.766 -48.875 -23.688 1 82.5 39 ILE B CA 1
ATOM 4813 C C . ILE B 1 39 ? -6.477 -49.594 -24.062 1 82.5 39 ILE B C 1
ATOM 4815 O O . ILE B 1 39 ? -6.41 -50.219 -25.125 1 82.5 39 ILE B O 1
ATOM 4819 N N . ILE B 1 40 ? -5.492 -49.562 -23.188 1 78 40 ILE B N 1
ATOM 4820 C CA . ILE B 1 40 ? -4.203 -50.188 -23.469 1 78 40 ILE B CA 1
ATOM 4821 C C . ILE B 1 40 ? -4.332 -51.688 -23.359 1 78 40 ILE B C 1
ATOM 4823 O O . ILE B 1 40 ? -3.904 -52.438 -24.25 1 78 40 ILE B O 1
ATOM 4827 N N . ASN B 1 41 ? -5.02 -52.25 -22.328 1 78.69 41 ASN B N 1
ATOM 4828 C CA . ASN B 1 41 ? -5.094 -53.688 -22.078 1 78.69 41 ASN B CA 1
ATOM 4829 C C . ASN B 1 41 ? -6.02 -54.406 -23.062 1 78.69 41 ASN B C 1
ATOM 4831 O O . ASN B 1 41 ? -5.656 -55.406 -23.641 1 78.69 41 ASN B O 1
ATOM 4835 N N . GLU B 1 42 ? -7.172 -53.75 -23.219 1 79.5 42 GLU B N 1
ATOM 4836 C CA . GLU B 1 42 ? -8.18 -54.438 -24.031 1 79.5 42 GLU B CA 1
ATOM 4837 C C . GLU B 1 42 ? -8.164 -53.938 -25.469 1 79.5 42 GLU B C 1
ATOM 4839 O O . GLU B 1 42 ? -8.664 -54.594 -26.375 1 79.5 42 GLU B O 1
ATOM 4844 N N . GLY B 1 43 ? -7.668 -52.844 -25.656 1 77.06 43 GLY B N 1
ATOM 4845 C CA . GLY B 1 43 ? -7.699 -52.25 -26.984 1 77.06 43 GLY B CA 1
ATOM 4846 C C . GLY B 1 43 ? -6.41 -52.469 -27.766 1 77.06 43 GLY B C 1
ATOM 4847 O O . GLY B 1 43 ? -6.328 -53.344 -28.609 1 77.06 43 GLY B O 1
ATOM 4848 N N . ILE B 1 44 ? -5.301 -51.875 -27.266 1 69.44 44 ILE B N 1
ATOM 4849 C CA . ILE B 1 44 ? -4.051 -51.812 -28.016 1 69.44 44 ILE B CA 1
ATOM 4850 C C . ILE B 1 44 ? -3.367 -53.188 -27.969 1 69.44 44 ILE B C 1
ATOM 4852 O O . ILE B 1 44 ? -2.945 -53.719 -29 1 69.44 44 ILE B O 1
ATOM 4856 N N . ASN B 1 45 ? -3.346 -53.781 -26.781 1 72.44 45 ASN B N 1
ATOM 4857 C CA . ASN B 1 45 ? -2.641 -55.062 -26.625 1 72.44 45 ASN B CA 1
ATOM 4858 C C . ASN B 1 45 ? -3.363 -56.188 -27.359 1 72.44 45 ASN B C 1
ATOM 4860 O O . ASN B 1 45 ? -2.725 -57.094 -27.891 1 72.44 45 ASN B O 1
ATOM 4864 N N . GLN B 1 46 ? -4.695 -56.062 -27.391 1 75.44 46 GLN B N 1
ATOM 4865 C CA . GLN B 1 46 ? -5.461 -57.125 -28.031 1 75.44 46 GLN B CA 1
ATOM 4866 C C . GLN B 1 46 ? -5.828 -56.781 -29.469 1 75.44 46 GLN B C 1
ATOM 4868 O O . GLN B 1 46 ? -6.57 -57.5 -30.125 1 75.44 46 GLN B O 1
ATOM 4873 N N . GLN B 1 47 ? -5.316 -55.594 -30.016 1 75.75 47 GLN B N 1
ATOM 4874 C CA . GLN B 1 47 ? -5.496 -55.156 -31.375 1 75.75 47 GLN B CA 1
ATOM 4875 C C . GLN B 1 47 ? -6.973 -55 -31.734 1 75.75 47 GLN B C 1
ATOM 4877 O O . GLN B 1 47 ? -7.406 -55.438 -32.812 1 75.75 47 GLN B O 1
ATOM 4882 N N . ASN B 1 48 ? -7.777 -54.688 -30.75 1 81 48 ASN B N 1
ATOM 4883 C CA . ASN B 1 48 ? -9.211 -54.5 -30.953 1 81 48 ASN B CA 1
ATOM 4884 C C . ASN B 1 48 ? -9.555 -53 -31.047 1 81 48 ASN B C 1
ATOM 4886 O O . ASN B 1 48 ? -9.656 -52.312 -30.031 1 81 48 ASN B O 1
ATOM 4890 N N . LEU B 1 49 ? -9.836 -52.531 -32.25 1 79.5 49 LEU B N 1
ATOM 4891 C CA . LEU B 1 49 ? -10.078 -51.125 -32.531 1 79.5 49 LEU B CA 1
ATOM 4892 C C . LEU B 1 49 ? -11.445 -50.688 -31.984 1 79.5 49 LEU B C 1
ATOM 4894 O O . LEU B 1 49 ? -11.633 -49.531 -31.609 1 79.5 49 LEU B O 1
ATOM 4898 N N . SER B 1 50 ? -12.336 -51.688 -31.969 1 82.62 50 SER B N 1
ATOM 4899 C CA . SER B 1 50 ? -13.68 -51.344 -31.484 1 82.62 50 SER B CA 1
ATOM 4900 C C . SER B 1 50 ? -13.664 -51 -30 1 82.62 50 SER B C 1
ATOM 4902 O O . SER B 1 50 ? -14.375 -50.062 -29.578 1 82.62 50 SER B O 1
ATOM 4904 N N . VAL B 1 51 ? -12.789 -51.625 -29.25 1 84.94 51 VAL B N 1
ATOM 4905 C CA . VAL B 1 51 ? -12.68 -51.344 -27.812 1 84.94 51 VAL B CA 1
ATOM 4906 C C . VAL B 1 51 ? -11.992 -50 -27.578 1 84.94 51 VAL B C 1
ATOM 4908 O O . VAL B 1 51 ? -12.359 -49.281 -26.656 1 84.94 51 VAL B O 1
ATOM 4911 N N . VAL B 1 52 ? -11.109 -49.688 -28.469 1 81.88 52 VAL B N 1
ATOM 4912 C CA . VAL B 1 52 ? -10.414 -48.406 -28.359 1 81.88 52 VAL B CA 1
ATOM 4913 C C . VAL B 1 52 ? -11.406 -47.25 -28.609 1 81.88 52 VAL B C 1
ATOM 4915 O O . VAL B 1 52 ? -11.391 -46.25 -27.891 1 81.88 52 VAL B O 1
ATOM 4918 N N . LEU B 1 53 ? -12.289 -47.469 -29.578 1 82.31 53 LEU B N 1
ATOM 4919 C CA . LEU B 1 53 ? -13.258 -46.438 -29.906 1 82.31 53 LEU B CA 1
ATOM 4920 C C . LEU B 1 53 ? -14.312 -46.312 -28.797 1 82.31 53 LEU B C 1
ATOM 4922 O O . LEU B 1 53 ? -14.781 -45.219 -28.5 1 82.31 53 LEU B O 1
ATOM 4926 N N . ARG B 1 54 ? -14.664 -47.438 -28.266 1 86.06 54 ARG B N 1
ATOM 4927 C CA . ARG B 1 54 ? -15.68 -47.406 -27.219 1 86.06 54 ARG B CA 1
ATOM 4928 C C . ARG B 1 54 ? -15.164 -46.719 -25.969 1 86.06 54 ARG B C 1
ATOM 4930 O O . ARG B 1 54 ? -15.789 -45.781 -25.469 1 86.06 54 ARG B O 1
ATOM 4937 N N . TRP B 1 55 ? -14.008 -47.094 -25.469 1 86.5 55 TRP B N 1
ATOM 4938 C CA . TRP B 1 55 ? -13.445 -46.5 -24.25 1 86.5 55 TRP B CA 1
ATOM 4939 C C . TRP B 1 55 ? -12.922 -45.094 -24.531 1 86.5 55 TRP B C 1
ATOM 4941 O O . TRP B 1 55 ? -12.969 -44.219 -23.672 1 86.5 55 TRP B O 1
ATOM 4951 N N . GLY B 1 56 ? -12.469 -44.844 -25.766 1 82.94 56 GLY B N 1
ATOM 4952 C CA . GLY B 1 56 ? -12.039 -43.5 -26.141 1 82.94 56 GLY B CA 1
ATOM 4953 C C . GLY B 1 56 ? -13.172 -42.5 -26.188 1 82.94 56 GLY B C 1
ATOM 4954 O O . GLY B 1 56 ? -13.016 -41.344 -25.734 1 82.94 56 GLY B O 1
ATOM 4955 N N . THR B 1 57 ? -14.242 -42.938 -26.797 1 85.19 57 THR B N 1
ATOM 4956 C CA . THR B 1 57 ? -15.406 -42.062 -26.844 1 85.19 57 THR B CA 1
ATOM 4957 C C . THR B 1 57 ? -15.93 -41.75 -25.453 1 85.19 57 THR B C 1
ATOM 4959 O O . THR B 1 57 ? -16.359 -40.656 -25.172 1 85.19 57 THR B O 1
ATOM 4962 N N . LEU B 1 58 ? -15.836 -42.75 -24.562 1 88.31 58 LEU B N 1
ATOM 4963 C CA . LEU B 1 58 ? -16.25 -42.531 -23.188 1 88.31 58 LEU B CA 1
ATOM 4964 C C . LEU B 1 58 ? -15.336 -41.5 -22.5 1 88.31 58 LEU B C 1
ATOM 4966 O O . LEU B 1 58 ? -15.805 -40.656 -21.734 1 88.31 58 LEU B O 1
ATOM 4970 N N . MET B 1 59 ? -14.062 -41.625 -22.766 1 85.69 59 MET B N 1
ATOM 4971 C CA . MET B 1 59 ? -13.102 -40.688 -22.203 1 85.69 59 MET B CA 1
ATOM 4972 C C . MET B 1 59 ? -13.383 -39.281 -22.688 1 85.69 59 MET B C 1
ATOM 4974 O O . MET B 1 59 ? -13.305 -38.312 -21.906 1 85.69 59 MET B O 1
ATOM 4978 N N . LEU B 1 60 ? -13.797 -39.062 -23.891 1 86.25 60 LEU B N 1
ATOM 4979 C CA . LEU B 1 60 ? -14.086 -37.75 -24.453 1 86.25 60 LEU B CA 1
ATOM 4980 C C . LEU B 1 60 ? -15.367 -37.188 -23.875 1 86.25 60 LEU B C 1
ATOM 4982 O O . LEU B 1 60 ? -15.445 -36 -23.594 1 86.25 60 LEU B O 1
ATOM 4986 N N . VAL B 1 61 ? -16.328 -38.094 -23.781 1 89.38 61 VAL B N 1
ATOM 4987 C CA . VAL B 1 61 ? -17.594 -37.656 -23.203 1 89.38 61 VAL B CA 1
ATOM 4988 C C . VAL B 1 61 ? -17.375 -37.188 -21.766 1 89.38 61 VAL B C 1
ATOM 4990 O O . VAL B 1 61 ? -17.906 -36.188 -21.344 1 89.38 61 VAL B O 1
ATOM 4993 N N . LEU B 1 62 ? -16.594 -37.875 -21.016 1 88.38 62 LEU B N 1
ATOM 4994 C CA . LEU B 1 62 ? -16.297 -37.531 -19.625 1 88.38 62 LEU B CA 1
ATOM 4995 C C . LEU B 1 62 ? -15.477 -36.25 -19.562 1 88.38 62 LEU B C 1
ATOM 4997 O O . LEU B 1 62 ? -15.664 -35.438 -18.656 1 88.38 62 LEU B O 1
ATOM 5001 N N . ALA B 1 63 ? -14.609 -36.156 -20.531 1 86 63 ALA B N 1
ATOM 5002 C CA . ALA B 1 63 ? -13.805 -34.938 -20.578 1 86 63 ALA B CA 1
ATOM 5003 C C . ALA B 1 63 ? -14.68 -33.719 -20.844 1 86 63 ALA B C 1
ATOM 5005 O O . ALA B 1 63 ? -14.469 -32.625 -20.266 1 86 63 ALA B O 1
ATOM 5006 N N . LEU B 1 64 ? -15.594 -33.875 -21.75 1 89.06 64 LEU B N 1
ATOM 5007 C CA . LEU B 1 64 ? -16.516 -32.781 -22.062 1 89.06 64 LEU B CA 1
ATOM 5008 C C . LEU B 1 64 ? -17.391 -32.438 -20.859 1 89.06 64 LEU B C 1
ATOM 5010 O O . LEU B 1 64 ? -17.672 -31.281 -20.594 1 89.06 64 LEU B O 1
ATOM 5014 N N . LEU B 1 65 ? -17.781 -33.469 -20.203 1 89.75 65 LEU B N 1
ATOM 5015 C CA . LEU B 1 65 ? -18.547 -33.25 -18.984 1 89.75 65 LEU B CA 1
ATOM 5016 C C . LEU B 1 65 ? -17.719 -32.531 -17.938 1 89.75 65 LEU B C 1
ATOM 5018 O O . LEU B 1 65 ? -18.219 -31.609 -17.281 1 89.75 65 LEU B O 1
ATOM 5022 N N . GLY B 1 66 ? -16.531 -32.906 -17.812 1 86.69 66 GLY B N 1
ATOM 5023 C CA . GLY B 1 66 ? -15.641 -32.219 -16.906 1 86.69 66 GLY B CA 1
ATOM 5024 C C . GLY B 1 66 ? -15.406 -30.75 -17.266 1 86.69 66 GLY B C 1
ATOM 5025 O O . GLY B 1 66 ? -15.344 -29.891 -16.391 1 86.69 66 GLY B O 1
ATOM 5026 N N . PHE B 1 67 ? -15.352 -30.547 -18.5 1 85.94 67 PHE B N 1
ATOM 5027 C CA . PHE B 1 67 ? -15.164 -29.203 -19.031 1 85.94 67 PHE B CA 1
ATOM 5028 C C . PHE B 1 67 ? -16.375 -28.328 -18.703 1 85.94 67 PHE B C 1
ATOM 5030 O O . PHE B 1 67 ? -16.203 -27.219 -18.188 1 85.94 67 PHE B O 1
ATOM 5037 N N . ILE B 1 68 ? -17.469 -28.812 -18.953 1 90.56 68 ILE B N 1
ATOM 5038 C CA . ILE B 1 68 ? -18.688 -28.062 -18.703 1 90.56 68 ILE B CA 1
ATOM 5039 C C . ILE B 1 68 ? -18.844 -27.812 -17.203 1 90.56 68 ILE B C 1
ATOM 5041 O O . ILE B 1 68 ? -19.141 -26.703 -16.766 1 90.56 68 ILE B O 1
ATOM 5045 N N . CYS B 1 69 ? -18.609 -28.828 -16.438 1 90 69 CYS B N 1
ATOM 5046 C CA . CYS B 1 69 ? -18.703 -28.703 -14.984 1 90 69 CYS B CA 1
ATOM 5047 C C . CYS B 1 69 ? -17.641 -27.719 -14.461 1 90 69 CYS B C 1
ATOM 5049 O O . CYS B 1 69 ? -17.906 -26.969 -13.523 1 90 69 CYS B O 1
ATOM 5051 N N . GLY B 1 70 ? -16.578 -27.703 -15.117 1 86.5 70 GLY B N 1
ATOM 5052 C CA . GLY B 1 70 ? -15.523 -26.781 -14.711 1 86.5 70 GLY B CA 1
ATOM 5053 C C . GLY B 1 70 ? -15.875 -25.328 -14.953 1 86.5 70 GLY B C 1
ATOM 5054 O O . GLY B 1 70 ? -15.648 -24.484 -14.094 1 86.5 70 GLY B O 1
ATOM 5055 N N . ILE B 1 71 ? -16.469 -25.062 -16.047 1 87.88 71 ILE B N 1
ATOM 5056 C CA . ILE B 1 71 ? -16.859 -23.703 -16.406 1 87.88 71 ILE B CA 1
ATOM 5057 C C . ILE B 1 71 ? -17.969 -23.219 -15.469 1 87.88 71 ILE B C 1
ATOM 5059 O O . ILE B 1 71 ? -17.906 -22.109 -14.945 1 87.88 71 ILE B O 1
ATOM 5063 N N . ILE B 1 72 ? -18.891 -24.094 -15.25 1 90.56 72 ILE B N 1
ATOM 5064 C CA . ILE B 1 72 ? -20.016 -23.703 -14.414 1 90.56 72 ILE B CA 1
ATOM 5065 C C . ILE B 1 72 ? -19.547 -23.516 -12.969 1 90.56 72 ILE B C 1
ATOM 5067 O O . ILE B 1 72 ? -20 -22.594 -12.281 1 90.56 72 ILE B O 1
ATOM 5071 N N . ASN B 1 73 ? -18.688 -24.391 -12.57 1 90.06 73 ASN B N 1
ATOM 5072 C CA . ASN B 1 73 ? -18.109 -24.266 -11.234 1 90.06 73 ASN B CA 1
ATOM 5073 C C . ASN B 1 73 ? -17.375 -22.938 -11.07 1 90.06 73 ASN B C 1
ATOM 5075 O O . ASN B 1 73 ? -17.516 -22.266 -10.039 1 90.06 73 ASN B O 1
ATOM 5079 N N . SER B 1 74 ? -16.672 -22.578 -12.062 1 87.25 74 SER B N 1
ATOM 5080 C CA . SER B 1 74 ? -15.906 -21.344 -11.992 1 87.25 74 SER B CA 1
ATOM 5081 C C . SER B 1 74 ? -16.828 -20.125 -11.945 1 87.25 74 SER B C 1
ATOM 5083 O O . SER B 1 74 ? -16.516 -19.125 -11.289 1 87.25 74 SER B O 1
ATOM 5085 N N . PHE B 1 75 ? -17.969 -20.25 -12.625 1 87.75 75 PHE B N 1
ATOM 5086 C CA . PHE B 1 75 ? -18.938 -19.156 -12.617 1 87.75 75 PHE B CA 1
ATOM 5087 C C . PHE B 1 75 ? -19.547 -19 -11.234 1 87.75 75 PHE B C 1
ATOM 5089 O O . PHE B 1 75 ? -19.672 -17.875 -10.734 1 87.75 75 PHE B O 1
ATOM 5096 N N . TYR B 1 76 ? -19.891 -20.094 -10.688 1 90.88 76 TYR B N 1
ATOM 5097 C CA . TYR B 1 76 ? -20.5 -20.031 -9.367 1 90.88 76 TYR B CA 1
ATOM 5098 C C . TYR B 1 76 ? -19.469 -19.625 -8.312 1 90.88 76 TYR B C 1
ATOM 5100 O O . TYR B 1 76 ? -19.797 -18.906 -7.363 1 90.88 76 TYR B O 1
ATOM 5108 N N . ALA B 1 77 ? -18.312 -20.062 -8.484 1 90.88 77 ALA B N 1
ATOM 5109 C CA . ALA B 1 77 ? -17.25 -19.703 -7.547 1 90.88 77 ALA B CA 1
ATOM 5110 C C . ALA B 1 77 ? -16.969 -18.203 -7.594 1 90.88 77 ALA B C 1
ATOM 5112 O O . ALA B 1 77 ? -16.812 -17.562 -6.555 1 90.88 77 ALA B O 1
ATOM 5113 N N . ALA B 1 78 ? -16.953 -17.703 -8.805 1 89.56 78 ALA B N 1
ATOM 5114 C CA . ALA B 1 78 ? -16.734 -16.266 -8.977 1 89.56 78 ALA B CA 1
ATOM 5115 C C . ALA B 1 78 ? -17.891 -15.461 -8.398 1 89.56 78 ALA B C 1
ATOM 5117 O O . ALA B 1 78 ? -17.688 -14.453 -7.715 1 89.56 78 ALA B O 1
ATOM 5118 N N . TYR B 1 79 ? -19.047 -15.945 -8.664 1 91.19 79 TYR B N 1
ATOM 5119 C CA . TYR B 1 79 ? -20.25 -15.281 -8.172 1 91.19 79 TYR B CA 1
ATOM 5120 C C . TYR B 1 79 ? -20.266 -15.242 -6.652 1 91.19 79 TYR B C 1
ATOM 5122 O O . TYR B 1 79 ? -20.5 -14.188 -6.055 1 91.19 79 TYR B O 1
ATOM 5130 N N . VAL B 1 80 ? -20.016 -16.312 -6.074 1 93.31 80 VAL B N 1
ATOM 5131 C CA . VAL B 1 80 ? -20.047 -16.422 -4.617 1 93.31 80 VAL B CA 1
ATOM 5132 C C . VAL B 1 80 ? -18.938 -15.578 -4.008 1 93.31 80 VAL B C 1
ATOM 5134 O O . VAL B 1 80 ? -19.172 -14.82 -3.064 1 93.31 80 VAL B O 1
ATOM 5137 N N . SER B 1 81 ? -17.719 -15.703 -4.512 1 93.81 81 SER B N 1
ATOM 5138 C CA . SER B 1 81 ? -16.562 -15.023 -3.938 1 93.81 81 SER B CA 1
ATOM 5139 C C . SER B 1 81 ? -16.703 -13.508 -4.031 1 93.81 81 SER B C 1
ATOM 5141 O O . SER B 1 81 ? -16.438 -12.789 -3.066 1 93.81 81 SER B O 1
ATOM 5143 N N . GLN B 1 82 ? -17.188 -13.016 -5.148 1 92.81 82 GLN B N 1
ATOM 5144 C CA . GLN B 1 82 ? -17.297 -11.57 -5.352 1 92.81 82 GLN B CA 1
ATOM 5145 C C . GLN B 1 82 ? -18.469 -10.984 -4.586 1 92.81 82 GLN B C 1
ATOM 5147 O O . GLN B 1 82 ? -18.391 -9.875 -4.066 1 92.81 82 GLN B O 1
ATOM 5152 N N . ASN B 1 83 ? -19.594 -11.742 -4.551 1 93.12 83 ASN B N 1
ATOM 5153 C CA . ASN B 1 83 ? -20.703 -11.273 -3.74 1 93.12 83 ASN B CA 1
ATOM 5154 C C . ASN B 1 83 ? -20.375 -11.312 -2.25 1 93.12 83 ASN B C 1
ATOM 5156 O O . ASN B 1 83 ? -20.844 -10.461 -1.485 1 93.12 83 ASN B O 1
ATOM 5160 N N . PHE B 1 84 ? -19.641 -12.273 -1.908 1 94.19 84 PHE B N 1
ATOM 5161 C CA . PHE B 1 84 ? -19.125 -12.352 -0.55 1 94.19 84 PHE B CA 1
ATOM 5162 C C . PHE B 1 84 ? -18.297 -11.109 -0.217 1 94.19 84 PHE B C 1
ATOM 5164 O O . PHE B 1 84 ? -18.5 -10.484 0.824 1 94.19 84 PHE B O 1
ATOM 5171 N N . GLY B 1 85 ? -17.375 -10.812 -1.095 1 93.81 85 GLY B N 1
ATOM 5172 C CA . GLY B 1 85 ? -16.578 -9.609 -0.907 1 93.81 85 GLY B CA 1
ATOM 5173 C C . GLY B 1 85 ? -17.406 -8.344 -0.875 1 93.81 85 GLY B C 1
ATOM 5174 O O . GLY B 1 85 ? -17.141 -7.441 -0.079 1 93.81 85 GLY B O 1
ATOM 5175 N N . PHE B 1 86 ? -18.391 -8.273 -1.745 1 93.12 86 PHE B N 1
ATOM 5176 C CA . PHE B 1 86 ? -19.312 -7.145 -1.81 1 93.12 86 PHE B CA 1
ATOM 5177 C C . PHE B 1 86 ? -20.016 -6.953 -0.477 1 93.12 86 PHE B C 1
ATOM 5179 O O . PHE B 1 86 ? -20.094 -5.836 0.037 1 93.12 86 PHE B O 1
ATOM 5186 N N . ASP B 1 87 ? -20.516 -7.996 0.079 1 94.06 87 ASP B N 1
ATOM 5187 C CA . ASP B 1 87 ? -21.266 -7.938 1.33 1 94.06 87 ASP B CA 1
ATOM 5188 C C . ASP B 1 87 ? -20.359 -7.543 2.494 1 94.06 87 ASP B C 1
ATOM 5190 O O . ASP B 1 87 ? -20.75 -6.758 3.357 1 94.06 87 ASP B O 1
ATOM 5194 N N . ILE B 1 88 ? -19.172 -8.055 2.521 1 94.62 88 ILE B N 1
ATOM 5195 C CA . ILE B 1 88 ? -18.25 -7.73 3.596 1 94.62 88 ILE B CA 1
ATOM 5196 C C . ILE B 1 88 ? -17.859 -6.254 3.521 1 94.62 88 ILE B C 1
ATOM 5198 O O . ILE B 1 88 ? -17.844 -5.559 4.539 1 94.62 88 ILE B O 1
ATOM 5202 N N . ARG B 1 89 ? -17.562 -5.891 2.346 1 93.94 89 ARG B N 1
ATOM 5203 C CA . ARG B 1 89 ? -17.156 -4.504 2.146 1 93.94 89 ARG B CA 1
ATOM 5204 C C . ARG B 1 89 ? -18.266 -3.543 2.551 1 93.94 89 ARG B C 1
ATOM 5206 O O . ARG B 1 89 ? -18.016 -2.533 3.209 1 93.94 89 ARG B O 1
ATOM 5213 N N . LYS B 1 90 ? -19.406 -3.809 2.086 1 92.44 90 LYS B N 1
ATOM 5214 C CA . LYS B 1 90 ? -20.562 -2.986 2.424 1 92.44 90 LYS B CA 1
ATOM 5215 C C . LYS B 1 90 ? -20.781 -2.939 3.934 1 92.44 90 LYS B C 1
ATOM 5217 O O . LYS B 1 90 ? -20.984 -1.864 4.504 1 92.44 90 LYS B O 1
ATOM 5222 N N . SER B 1 91 ? -20.75 -4.074 4.566 1 92.5 91 SER B N 1
ATOM 5223 C CA . SER B 1 91 ? -20.953 -4.152 6.008 1 92.5 91 SER B CA 1
ATOM 5224 C C . SER B 1 91 ? -19.844 -3.436 6.77 1 92.5 91 SER B C 1
ATOM 5226 O O . SER B 1 91 ? -20.109 -2.791 7.789 1 92.5 91 SER B O 1
ATOM 5228 N N . LEU B 1 92 ? -18.609 -3.586 6.273 1 92.38 92 LEU B N 1
ATOM 5229 C CA . LEU B 1 92 ? -17.484 -2.904 6.902 1 92.38 92 LEU B CA 1
ATOM 5230 C C . LEU B 1 92 ? -17.641 -1.392 6.789 1 92.38 92 LEU B C 1
ATOM 5232 O O . LEU B 1 92 ? -17.344 -0.663 7.742 1 92.38 92 LEU B O 1
ATOM 5236 N N . PHE B 1 93 ? -18.031 -1.004 5.633 1 91 93 PHE B N 1
ATOM 5237 C CA . PHE B 1 93 ? -18.234 0.424 5.418 1 91 93 PHE B CA 1
ATOM 5238 C C . PHE B 1 93 ? -19.297 0.972 6.379 1 91 93 PHE B C 1
ATOM 5240 O O . PHE B 1 93 ? -19.094 2.035 6.973 1 91 93 PHE B O 1
ATOM 5247 N N . GLU B 1 94 ? -20.312 0.296 6.469 1 88.69 94 GLU B N 1
ATOM 5248 C CA . GLU B 1 94 ? -21.391 0.704 7.371 1 88.69 94 GLU B CA 1
ATOM 5249 C C . GLU B 1 94 ? -20.906 0.711 8.82 1 88.69 94 GLU B C 1
ATOM 5251 O O . GLU B 1 94 ? -21.266 1.609 9.594 1 88.69 94 GLU B O 1
ATOM 5256 N N . LYS B 1 95 ? -20.156 -0.257 9.117 1 88.06 95 LYS B N 1
ATOM 5257 C CA . LYS B 1 95 ? -19.625 -0.325 10.477 1 88.06 95 LYS B CA 1
ATOM 5258 C C . LYS B 1 95 ? -18.688 0.841 10.758 1 88.06 95 LYS B C 1
ATOM 5260 O O . LYS B 1 95 ? -18.719 1.432 11.836 1 88.06 95 LYS B O 1
ATOM 5265 N N . VAL B 1 96 ? -17.859 1.105 9.852 1 87.38 96 VAL B N 1
ATOM 5266 C CA . VAL B 1 96 ? -16.906 2.201 10 1 87.38 96 VAL B CA 1
ATOM 5267 C C . VAL B 1 96 ? -17.656 3.52 10.164 1 87.38 96 VAL B C 1
ATOM 5269 O O . VAL B 1 96 ? -17.234 4.398 10.914 1 87.38 96 VAL B O 1
ATOM 5272 N N . GLN B 1 97 ? -18.75 3.627 9.477 1 83.38 97 GLN B N 1
ATOM 5273 C CA . GLN B 1 97 ? -19.578 4.828 9.594 1 83.38 97 GLN B CA 1
ATOM 5274 C C . GLN B 1 97 ? -20.188 4.949 10.984 1 83.38 97 GLN B C 1
ATOM 5276 O O . GLN B 1 97 ? -20.5 6.051 11.438 1 83.38 97 GLN B O 1
ATOM 5281 N N . SER B 1 98 ? -20.312 3.891 11.617 1 81.25 98 SER B N 1
ATOM 5282 C CA . SER B 1 98 ? -20.922 3.904 12.938 1 81.25 98 SER B CA 1
ATOM 5283 C C . SER B 1 98 ? -19.891 4.133 14.039 1 81.25 98 SER B C 1
ATOM 5285 O O . SER B 1 98 ? -20.25 4.328 15.203 1 81.25 98 SER B O 1
ATOM 5287 N N . PHE B 1 99 ? -18.656 4.195 13.656 1 81.12 99 PHE B N 1
ATOM 5288 C CA . PHE B 1 99 ? -17.578 4.359 14.617 1 81.12 99 PHE B CA 1
ATOM 5289 C C . PHE B 1 99 ? -17.656 5.723 15.297 1 81.12 99 PHE B C 1
ATOM 5291 O O . PHE B 1 99 ? -18.109 6.699 14.688 1 81.12 99 PHE B O 1
ATOM 5298 N N . SER B 1 100 ? -17.344 5.656 16.531 1 74.56 100 SER B N 1
ATOM 5299 C CA . SER B 1 100 ? -17.156 6.918 17.234 1 74.56 100 SER B CA 1
ATOM 5300 C C . SER B 1 100 ? -15.789 7.52 16.922 1 74.56 100 SER B C 1
ATOM 5302 O O . SER B 1 100 ? -14.914 6.844 16.375 1 74.56 100 SER B O 1
ATOM 5304 N N . PHE B 1 101 ? -15.695 8.727 17.094 1 73.19 101 PHE B N 1
ATOM 5305 C CA . PHE B 1 101 ? -14.445 9.414 16.781 1 73.19 101 PHE B CA 1
ATOM 5306 C C . PHE B 1 101 ? -13.305 8.844 17.625 1 73.19 101 PHE B C 1
ATOM 5308 O O . PHE B 1 101 ? -12.141 8.922 17.234 1 73.19 101 PHE B O 1
ATOM 5315 N N . ALA B 1 102 ? -13.641 8.297 18.781 1 66.44 102 ALA B N 1
ATOM 5316 C CA . ALA B 1 102 ? -12.633 7.625 19.594 1 66.44 102 ALA B CA 1
ATOM 5317 C C . ALA B 1 102 ? -12.047 6.422 18.859 1 66.44 102 ALA B C 1
ATOM 5319 O O . ALA B 1 102 ? -10.844 6.156 18.938 1 66.44 102 ALA B O 1
ATOM 5320 N N . ASN B 1 103 ? -12.898 5.832 18.109 1 70.06 103 ASN B N 1
ATOM 5321 C CA . ASN B 1 103 ? -12.484 4.656 17.344 1 70.06 103 ASN B CA 1
ATOM 5322 C C . ASN B 1 103 ? -11.516 5.027 16.219 1 70.06 103 ASN B C 1
ATOM 5324 O O . ASN B 1 103 ? -10.656 4.227 15.852 1 70.06 103 ASN B O 1
ATOM 5328 N N . PHE B 1 104 ? -11.672 6.199 15.711 1 69.19 104 PHE B N 1
ATOM 5329 C CA . PHE B 1 104 ? -10.828 6.617 14.594 1 69.19 104 PHE B CA 1
ATOM 5330 C C . PHE B 1 104 ? -9.406 6.879 15.055 1 69.19 104 PHE B C 1
ATOM 5332 O O . PHE B 1 104 ? -8.469 6.871 14.25 1 69.19 104 PHE B O 1
ATOM 5339 N N . ASN B 1 105 ? -9.289 7.098 16.328 1 65.12 105 ASN B N 1
ATOM 5340 C CA . ASN B 1 105 ? -7.945 7.211 16.875 1 65.12 105 ASN B CA 1
ATOM 5341 C C . ASN B 1 105 ? -7.246 5.855 16.938 1 65.12 105 ASN B C 1
ATOM 5343 O O . ASN B 1 105 ? -6.02 5.781 16.859 1 65.12 105 ASN B O 1
ATOM 5347 N N . GLN B 1 106 ? -8.047 4.898 17.062 1 67.88 106 GLN B N 1
ATOM 5348 C CA . GLN B 1 106 ? -7.523 3.539 17.141 1 67.88 106 GLN B CA 1
ATOM 5349 C C . GLN B 1 106 ? -7.195 2.994 15.75 1 67.88 106 GLN B C 1
ATOM 5351 O O . GLN B 1 106 ? -6.273 2.191 15.594 1 67.88 106 GLN B O 1
ATOM 5356 N N . PHE B 1 107 ? -7.969 3.338 14.852 1 76.19 107 PHE B N 1
ATOM 5357 C CA . PHE B 1 107 ? -7.789 2.877 13.477 1 76.19 107 PHE B CA 1
ATOM 5358 C C . PHE B 1 107 ? -7.496 4.047 12.547 1 76.19 107 PHE B C 1
ATOM 5360 O O . PHE B 1 107 ? -8.414 4.727 12.086 1 76.19 107 PHE B O 1
ATOM 5367 N N . PRO B 1 108 ? -6.23 4.203 12.242 1 76.12 108 PRO B N 1
ATOM 5368 C CA . PRO B 1 108 ? -5.914 5.266 11.289 1 76.12 108 PRO B CA 1
ATOM 5369 C C . PRO B 1 108 ? -6.566 5.047 9.922 1 76.12 108 PRO B C 1
ATOM 5371 O O . PRO B 1 108 ? -6.945 3.92 9.594 1 76.12 108 PRO B O 1
ATOM 5374 N N . THR B 1 109 ? -6.746 6.125 9.172 1 80.31 109 THR B N 1
ATOM 5375 C CA . THR B 1 109 ? -7.438 6.133 7.887 1 80.31 109 THR B CA 1
ATOM 5376 C C . THR B 1 109 ? -6.801 5.129 6.926 1 80.31 109 THR B C 1
ATOM 5378 O O . THR B 1 109 ? -7.504 4.363 6.266 1 80.31 109 THR B O 1
ATOM 5381 N N . SER B 1 110 ? -5.516 5.055 6.895 1 74.44 110 SER B N 1
ATOM 5382 C CA . SER B 1 110 ? -4.805 4.152 5.992 1 74.44 110 SER B CA 1
ATOM 5383 C C . SER B 1 110 ? -5.094 2.693 6.328 1 74.44 110 SER B C 1
ATOM 5385 O O . SER B 1 110 ? -5.254 1.863 5.43 1 74.44 110 SER B O 1
ATOM 5387 N N . THR B 1 111 ? -5.176 2.412 7.605 1 80.44 111 THR B N 1
ATOM 5388 C CA . THR B 1 111 ? -5.453 1.057 8.07 1 80.44 111 THR B CA 1
ATOM 5389 C C . THR B 1 111 ? -6.875 0.64 7.703 1 80.44 111 THR B C 1
ATOM 5391 O O . THR B 1 111 ? -7.102 -0.491 7.27 1 80.44 111 THR B O 1
ATOM 5394 N N . LEU B 1 112 ? -7.715 1.554 7.84 1 87.56 112 LEU B N 1
ATOM 5395 C CA . LEU B 1 112 ? -9.109 1.245 7.531 1 87.56 112 LEU B CA 1
ATOM 5396 C C . LEU B 1 112 ? -9.289 1.017 6.035 1 87.56 112 LEU B C 1
ATOM 5398 O O . LEU B 1 112 ? -10.047 0.129 5.629 1 87.56 112 LEU B O 1
ATOM 5402 N N . ILE B 1 113 ? -8.633 1.794 5.27 1 86.94 113 ILE B N 1
ATOM 5403 C CA . ILE B 1 113 ? -8.703 1.615 3.824 1 86.94 113 ILE B CA 1
ATOM 5404 C C . ILE B 1 113 ? -8.203 0.222 3.451 1 86.94 113 ILE B C 1
ATOM 5406 O O . ILE B 1 113 ? -8.852 -0.497 2.691 1 86.94 113 ILE B O 1
ATOM 5410 N N . THR B 1 114 ? -7.102 -0.215 4.031 1 80.75 114 THR B N 1
ATOM 5411 C CA . THR B 1 114 ? -6.512 -1.519 3.75 1 80.75 114 THR B CA 1
ATOM 5412 C C . THR B 1 114 ? -7.445 -2.643 4.188 1 80.75 114 THR B C 1
ATOM 5414 O O . THR B 1 114 ? -7.629 -3.623 3.463 1 80.75 114 THR B O 1
ATOM 5417 N N . ARG B 1 115 ? -8.016 -2.48 5.301 1 87.12 115 ARG B N 1
ATOM 5418 C CA . ARG B 1 115 ? -8.875 -3.527 5.852 1 87.12 115 ARG B CA 1
ATOM 5419 C C . ARG B 1 115 ? -10.164 -3.658 5.051 1 87.12 115 ARG B C 1
ATOM 5421 O O . ARG B 1 115 ? -10.68 -4.766 4.863 1 87.12 115 ARG B O 1
ATOM 5428 N N . VAL B 1 116 ? -10.641 -2.58 4.508 1 91.44 116 VAL B N 1
ATOM 5429 C CA . VAL B 1 116 ? -11.914 -2.594 3.793 1 91.44 116 VAL B CA 1
ATOM 5430 C C . VAL B 1 116 ? -11.688 -3.041 2.35 1 91.44 116 VAL B C 1
ATOM 5432 O O . VAL B 1 116 ? -12.578 -3.643 1.734 1 91.44 116 VAL B O 1
ATOM 5435 N N . THR B 1 117 ? -10.531 -2.803 1.816 1 89.19 117 THR B N 1
ATOM 5436 C CA . THR B 1 117 ? -10.344 -3.066 0.394 1 89.19 117 THR B CA 1
ATOM 5437 C C . THR B 1 117 ? -9.391 -4.238 0.181 1 89.19 117 THR B C 1
ATOM 5439 O O . THR B 1 117 ? -9.82 -5.352 -0.123 1 89.19 117 THR B O 1
ATOM 5442 N N . SER B 1 118 ? -8.117 -4.102 0.562 1 84.5 118 SER B N 1
ATOM 5443 C CA . SER B 1 118 ? -7.098 -5.109 0.292 1 84.5 118 SER B CA 1
ATOM 5444 C C . SER B 1 118 ? -7.395 -6.41 1.026 1 84.5 118 SER B C 1
ATOM 5446 O O . SER B 1 118 ? -7.312 -7.492 0.44 1 84.5 118 SER B O 1
ATOM 5448 N N . ASP B 1 119 ? -7.707 -6.312 2.264 1 88.94 119 ASP B N 1
ATOM 5449 C CA . ASP B 1 119 ? -7.977 -7.508 3.055 1 88.94 119 ASP B CA 1
ATOM 5450 C C . ASP B 1 119 ? -9.227 -8.234 2.555 1 88.94 119 ASP B C 1
ATOM 5452 O O . ASP B 1 119 ? -9.273 -9.461 2.545 1 88.94 119 ASP B O 1
ATOM 5456 N N . VAL B 1 120 ? -10.211 -7.465 2.143 1 93.06 120 VAL B N 1
ATOM 5457 C CA . VAL B 1 120 ? -11.43 -8.07 1.618 1 93.06 120 VAL B CA 1
ATOM 5458 C C . VAL B 1 120 ? -11.125 -8.773 0.297 1 93.06 120 VAL B C 1
ATOM 5460 O O . VAL B 1 120 ? -11.625 -9.875 0.046 1 93.06 120 VAL B O 1
ATOM 5463 N N . THR B 1 121 ? -10.352 -8.172 -0.504 1 90 121 THR B N 1
ATOM 5464 C CA . THR B 1 121 ? -9.961 -8.789 -1.767 1 90 121 THR B CA 1
ATOM 5465 C C . THR B 1 121 ? -9.211 -10.094 -1.521 1 90 121 THR B C 1
ATOM 5467 O O . THR B 1 121 ? -9.422 -11.078 -2.232 1 90 121 THR B O 1
ATOM 5470 N N . GLN B 1 122 ? -8.375 -10.062 -0.532 1 86.88 122 GLN B N 1
ATOM 5471 C CA . GLN B 1 122 ? -7.66 -11.273 -0.158 1 86.88 122 GLN B CA 1
ATOM 5472 C C . GLN B 1 122 ? -8.625 -12.375 0.261 1 86.88 122 GLN B C 1
ATOM 5474 O O . GLN B 1 122 ? -8.453 -13.539 -0.12 1 86.88 122 GLN B O 1
ATOM 5479 N N . MET B 1 123 ? -9.625 -12.008 0.99 1 91.62 123 MET B N 1
ATOM 5480 C CA . MET B 1 123 ? -10.625 -12.984 1.422 1 91.62 123 MET B CA 1
ATOM 5481 C C . MET B 1 123 ? -11.422 -13.508 0.232 1 91.62 123 MET B C 1
ATOM 5483 O O . MET B 1 123 ? -11.75 -14.695 0.177 1 91.62 123 MET B O 1
ATOM 5487 N N . GLN B 1 124 ? -11.688 -12.609 -0.678 1 92.38 124 GLN B N 1
ATOM 5488 C CA . GLN B 1 124 ? -12.398 -13.008 -1.893 1 92.38 124 GLN B CA 1
ATOM 5489 C C . GLN B 1 124 ? -11.594 -14.039 -2.68 1 92.38 124 GLN B C 1
ATOM 5491 O O . GLN B 1 124 ? -12.148 -15.031 -3.16 1 92.38 124 GLN B O 1
ATOM 5496 N N . ASN B 1 125 ? -10.359 -13.844 -2.738 1 87.94 125 ASN B N 1
ATOM 5497 C CA . ASN B 1 125 ? -9.492 -14.742 -3.484 1 87.94 125 ASN B CA 1
ATOM 5498 C C . ASN B 1 125 ? -9.43 -16.125 -2.838 1 87.94 125 ASN B C 1
ATOM 5500 O O . ASN B 1 125 ? -9.445 -17.141 -3.533 1 87.94 125 ASN B O 1
ATOM 5504 N N . VAL B 1 126 ? -9.398 -16.141 -1.575 1 88.62 126 VAL B N 1
ATOM 5505 C CA . VAL B 1 126 ? -9.305 -17.406 -0.866 1 88.62 126 VAL B CA 1
ATOM 5506 C C . VAL B 1 126 ? -10.609 -18.188 -1.023 1 88.62 126 VAL B C 1
ATOM 5508 O O . VAL B 1 126 ? -10.602 -19.406 -1.206 1 88.62 126 VAL B O 1
ATOM 5511 N N . VAL B 1 127 ? -11.711 -17.469 -0.935 1 90.44 127 VAL B N 1
ATOM 5512 C CA . VAL B 1 127 ? -13 -18.125 -1.124 1 90.44 127 VAL B CA 1
ATOM 5513 C C . VAL B 1 127 ? -13.102 -18.672 -2.549 1 90.44 127 VAL B C 1
ATOM 5515 O O . VAL B 1 127 ? -13.547 -19.797 -2.76 1 90.44 127 VAL B O 1
ATOM 5518 N N . PHE B 1 128 ? -12.641 -17.891 -3.434 1 88.56 128 PHE B N 1
ATOM 5519 C CA . PHE B 1 128 ? -12.641 -18.328 -4.824 1 88.56 128 PHE B CA 1
ATOM 5520 C C . PHE B 1 128 ? -11.758 -19.547 -5.016 1 88.56 128 PHE B C 1
ATOM 5522 O O . PHE B 1 128 ? -12.18 -20.547 -5.613 1 88.56 128 PHE B O 1
ATOM 5529 N N . MET B 1 129 ? -10.57 -19.484 -4.535 1 86.38 129 MET B N 1
ATOM 5530 C CA . MET B 1 129 ? -9.625 -20.594 -4.668 1 86.38 129 MET B CA 1
ATOM 5531 C C . MET B 1 129 ? -10.125 -21.828 -3.93 1 86.38 129 MET B C 1
ATOM 5533 O O . MET B 1 129 ? -9.914 -22.953 -4.379 1 86.38 129 MET B O 1
ATOM 5537 N N . SER B 1 130 ? -10.781 -21.625 -2.775 1 88.12 130 SER B N 1
ATOM 5538 C CA . SER B 1 130 ? -11.289 -22.734 -1.974 1 88.12 130 SER B CA 1
ATOM 5539 C C . SER B 1 130 ? -12.359 -23.516 -2.725 1 88.12 130 SER B C 1
ATOM 5541 O O . SER B 1 130 ? -12.422 -24.75 -2.629 1 88.12 130 SER B O 1
ATOM 5543 N N . LEU B 1 131 ? -13.148 -22.812 -3.498 1 87.19 131 LEU B N 1
ATOM 5544 C CA . LEU B 1 131 ? -14.25 -23.453 -4.207 1 87.19 131 LEU B CA 1
ATOM 5545 C C . LEU B 1 131 ? -13.75 -24.125 -5.484 1 87.19 131 LEU B C 1
ATOM 5547 O O . LEU B 1 131 ? -14.422 -25 -6.031 1 87.19 131 LEU B O 1
ATOM 5551 N N . ARG B 1 132 ? -12.5 -23.766 -5.832 1 80.12 132 ARG B N 1
ATOM 5552 C CA . ARG B 1 132 ? -12.016 -24.297 -7.102 1 80.12 132 ARG B CA 1
ATOM 5553 C C . ARG B 1 132 ? -10.859 -25.266 -6.879 1 80.12 132 ARG B C 1
ATOM 5555 O O . ARG B 1 132 ? -10.875 -26.391 -7.398 1 80.12 132 ARG B O 1
ATOM 5562 N N . ILE B 1 133 ? -9.883 -24.734 -6.129 1 77.88 133 ILE B N 1
ATOM 5563 C CA . ILE B 1 133 ? -8.609 -25.438 -6.125 1 77.88 133 ILE B CA 1
ATOM 5564 C C . ILE B 1 133 ? -8.375 -26.062 -4.75 1 77.88 133 ILE B C 1
ATOM 5566 O O . ILE B 1 133 ? -7.934 -27.219 -4.652 1 77.88 133 ILE B O 1
ATOM 5570 N N . MET B 1 134 ? -8.758 -25.438 -3.709 1 81.31 134 MET B N 1
ATOM 5571 C CA . MET B 1 134 ? -8.352 -25.812 -2.357 1 81.31 134 MET B CA 1
ATOM 5572 C C . MET B 1 134 ? -9.023 -27.109 -1.924 1 81.31 134 MET B C 1
ATOM 5574 O O . MET B 1 134 ? -8.43 -27.906 -1.208 1 81.31 134 MET B O 1
ATOM 5578 N N . MET B 1 135 ? -10.203 -27.375 -2.381 1 83.06 135 MET B N 1
ATOM 5579 C CA . MET B 1 135 ? -10.906 -28.594 -2.002 1 83.06 135 MET B CA 1
ATOM 5580 C C . MET B 1 135 ? -10.562 -29.734 -2.951 1 83.06 135 MET B C 1
ATOM 5582 O O . MET B 1 135 ? -10.547 -30.906 -2.549 1 83.06 135 MET B O 1
ATOM 5586 N N . ARG B 1 136 ? -10.141 -29.375 -4.09 1 85.06 136 ARG B N 1
ATOM 5587 C CA . ARG B 1 136 ? -9.891 -30.359 -5.137 1 85.06 136 ARG B CA 1
ATOM 5588 C C . ARG B 1 136 ? -8.57 -31.094 -4.891 1 85.06 136 ARG B C 1
ATOM 5590 O O . ARG B 1 136 ? -8.5 -32.312 -5.035 1 85.06 136 ARG B O 1
ATOM 5597 N N . ALA B 1 137 ? -7.57 -30.375 -4.449 1 86.5 137 ALA B N 1
ATOM 5598 C CA . ALA B 1 137 ? -6.23 -30.953 -4.344 1 86.5 137 ALA B CA 1
ATOM 5599 C C . ALA B 1 137 ? -6.184 -32.062 -3.293 1 86.5 137 ALA B C 1
ATOM 5601 O O . ALA B 1 137 ? -5.793 -33.188 -3.59 1 86.5 137 ALA B O 1
ATOM 5602 N N . PRO B 1 138 ? -6.695 -31.891 -2.1 1 86.5 138 PRO B N 1
ATOM 5603 C CA . PRO B 1 138 ? -6.684 -32.969 -1.113 1 86.5 138 PRO B CA 1
ATOM 5604 C C . PRO B 1 138 ? -7.57 -34.156 -1.519 1 86.5 138 PRO B C 1
ATOM 5606 O O . PRO B 1 138 ? -7.223 -35.312 -1.263 1 86.5 138 PRO B O 1
ATOM 5609 N N . LEU B 1 139 ? -8.664 -33.906 -2.166 1 89.44 139 LEU B N 1
ATOM 5610 C CA . LEU B 1 139 ? -9.57 -34.938 -2.594 1 89.44 139 LEU B CA 1
ATOM 5611 C C . LEU B 1 139 ? -8.961 -35.781 -3.725 1 89.44 139 LEU B C 1
ATOM 5613 O O . LEU B 1 139 ? -9.211 -36.969 -3.828 1 89.44 139 LEU B O 1
ATOM 5617 N N . LEU B 1 140 ? -8.18 -35.031 -4.516 1 89.44 140 LEU B N 1
ATOM 5618 C CA . LEU B 1 140 ? -7.484 -35.75 -5.59 1 89.44 140 LEU B CA 1
ATOM 5619 C C . LEU B 1 140 ? -6.43 -36.688 -5.023 1 89.44 140 LEU B C 1
ATOM 5621 O O . LEU B 1 140 ? -6.207 -37.781 -5.562 1 89.44 140 LEU B O 1
ATOM 5625 N N . ILE B 1 141 ? -5.789 -36.25 -3.965 1 89.75 141 ILE B N 1
ATOM 5626 C CA . ILE B 1 141 ? -4.789 -37.094 -3.324 1 89.75 141 ILE B CA 1
ATOM 5627 C C . ILE B 1 141 ? -5.461 -38.344 -2.74 1 89.75 141 ILE B C 1
ATOM 5629 O O . ILE B 1 141 ? -5.051 -39.469 -3.027 1 89.75 141 ILE B O 1
ATOM 5633 N N . ILE B 1 142 ? -6.562 -38.156 -2.037 1 90.75 142 ILE B N 1
ATOM 5634 C CA . ILE B 1 142 ? -7.281 -39.281 -1.41 1 90.75 142 ILE B CA 1
ATOM 5635 C C . ILE B 1 142 ? -7.938 -40.125 -2.484 1 90.75 142 ILE B C 1
ATOM 5637 O O . ILE B 1 142 ? -7.816 -41.375 -2.463 1 90.75 142 ILE B O 1
ATOM 5641 N N . GLY B 1 143 ? -8.625 -39.469 -3.391 1 90.25 143 GLY B N 1
ATOM 5642 C CA . GLY B 1 143 ? -9.281 -40.188 -4.469 1 90.25 143 GLY B CA 1
ATOM 5643 C C . GLY B 1 143 ? -8.305 -40.938 -5.355 1 90.25 143 GLY B C 1
ATOM 5644 O O . GLY B 1 143 ? -8.578 -42.062 -5.785 1 90.25 143 GLY B O 1
ATOM 5645 N N . GLY B 1 144 ? -7.152 -40.25 -5.656 1 89.81 144 GLY B N 1
ATOM 5646 C CA . GLY B 1 144 ? -6.125 -40.938 -6.441 1 89.81 144 GLY B CA 1
ATOM 5647 C C . GLY B 1 144 ? -5.562 -42.156 -5.762 1 89.81 144 GLY B C 1
ATOM 5648 O O . GLY B 1 144 ? -5.32 -43.188 -6.414 1 89.81 144 GLY B O 1
ATOM 5649 N N . MET B 1 145 ? -5.41 -42.062 -4.516 1 90.56 145 MET B N 1
ATOM 5650 C CA . MET B 1 145 ? -4.906 -43.219 -3.75 1 90.56 145 MET B CA 1
ATOM 5651 C C . MET B 1 145 ? -5.914 -44.344 -3.744 1 90.56 145 MET B C 1
ATOM 5653 O O . MET B 1 145 ? -5.543 -45.5 -3.936 1 90.56 145 MET B O 1
ATOM 5657 N N . VAL B 1 146 ? -7.18 -44.062 -3.58 1 91.06 146 VAL B N 1
ATOM 5658 C CA . VAL B 1 146 ? -8.234 -45.062 -3.535 1 91.06 146 VAL B CA 1
ATOM 5659 C C . VAL B 1 146 ? -8.367 -45.75 -4.898 1 91.06 146 VAL B C 1
ATOM 5661 O O . VAL B 1 146 ? -8.484 -46.969 -4.984 1 91.06 146 VAL B O 1
ATOM 5664 N N . MET B 1 147 ? -8.258 -44.969 -5.941 1 90.94 147 MET B N 1
ATOM 5665 C CA . MET B 1 147 ? -8.391 -45.531 -7.285 1 90.94 147 MET B CA 1
ATOM 5666 C C . MET B 1 147 ? -7.176 -46.375 -7.648 1 90.94 147 MET B C 1
ATOM 5668 O O . MET B 1 147 ? -7.305 -47.406 -8.32 1 90.94 147 MET B O 1
ATOM 5672 N N . ALA B 1 148 ? -6.016 -45.906 -7.23 1 90.69 148 ALA B N 1
ATOM 5673 C CA . ALA B 1 148 ? -4.816 -46.688 -7.477 1 90.69 148 ALA B CA 1
ATOM 5674 C C . ALA B 1 148 ? -4.914 -48.062 -6.785 1 90.69 148 ALA B C 1
ATOM 5676 O O . ALA B 1 148 ? -4.516 -49.062 -7.355 1 90.69 148 ALA B O 1
ATOM 5677 N N . LEU B 1 149 ? -5.527 -48.125 -5.578 1 91.06 149 LEU B N 1
ATOM 5678 C CA . LEU B 1 149 ? -5.727 -49.344 -4.84 1 91.06 149 LEU B CA 1
ATOM 5679 C C . LEU B 1 149 ? -6.762 -50.25 -5.535 1 91.06 149 LEU B C 1
ATOM 5681 O O . LEU B 1 149 ? -6.668 -51.469 -5.492 1 91.06 149 LEU B O 1
ATOM 5685 N N . ALA B 1 150 ? -7.699 -49.625 -6.203 1 89.56 150 ALA B N 1
ATOM 5686 C CA . ALA B 1 150 ? -8.75 -50.375 -6.902 1 89.56 150 ALA B CA 1
ATOM 5687 C C . ALA B 1 150 ? -8.203 -51.031 -8.172 1 89.56 150 ALA B C 1
ATOM 5689 O O . ALA B 1 150 ? -8.727 -52.062 -8.625 1 89.56 150 ALA B O 1
ATOM 5690 N N . VAL B 1 151 ? -7.227 -50.344 -8.773 1 86.81 151 VAL B N 1
ATOM 5691 C CA . VAL B 1 151 ? -6.648 -50.906 -10 1 86.81 151 VAL B CA 1
ATOM 5692 C C . VAL B 1 151 ? -5.719 -52.062 -9.664 1 86.81 151 VAL B C 1
ATOM 5694 O O . VAL B 1 151 ? -5.871 -53.156 -10.203 1 86.81 151 VAL B O 1
ATOM 5697 N N . ASN B 1 152 ? -4.699 -51.812 -8.789 1 89.56 152 ASN B N 1
ATOM 5698 C CA . ASN B 1 152 ? -3.75 -52.844 -8.344 1 89.56 152 ASN B CA 1
ATOM 5699 C C . ASN B 1 152 ? -3.281 -52.594 -6.918 1 89.56 152 ASN B C 1
ATOM 5701 O O . ASN B 1 152 ? -2.512 -51.656 -6.672 1 89.56 152 ASN B O 1
ATOM 5705 N N . VAL B 1 153 ? -3.637 -53.406 -6.055 1 88.56 153 VAL B N 1
ATOM 5706 C CA . VAL B 1 153 ? -3.387 -53.219 -4.629 1 88.56 153 VAL B CA 1
ATOM 5707 C C . VAL B 1 153 ? -1.888 -53.281 -4.352 1 88.56 153 VAL B C 1
ATOM 5709 O O . VAL B 1 153 ? -1.35 -52.5 -3.568 1 88.56 153 VAL B O 1
ATOM 5712 N N . LYS B 1 154 ? -1.204 -54.188 -5.02 1 88 154 LYS B N 1
ATOM 5713 C CA . LYS B 1 154 ? 0.215 -54.375 -4.75 1 88 154 LYS B CA 1
ATOM 5714 C C . LYS B 1 154 ? 1.043 -53.188 -5.184 1 88 154 LYS B C 1
ATOM 5716 O O . LYS B 1 154 ? 1.905 -52.719 -4.434 1 88 154 LYS B O 1
ATOM 5721 N N . LEU B 1 155 ? 0.688 -52.656 -6.355 1 89.19 155 LEU B N 1
ATOM 5722 C CA . LEU B 1 155 ? 1.419 -51.5 -6.855 1 89.19 155 LEU B CA 1
ATOM 5723 C C . LEU B 1 155 ? 1.034 -50.219 -6.086 1 89.19 155 LEU B C 1
ATOM 5725 O O . LEU B 1 155 ? 1.879 -49.375 -5.836 1 89.19 155 LEU B O 1
ATOM 5729 N N . ALA B 1 156 ? -0.178 -50.188 -5.68 1 90.75 156 ALA B N 1
ATOM 5730 C CA . ALA B 1 156 ? -0.692 -49 -5 1 90.75 156 ALA B CA 1
ATOM 5731 C C . ALA B 1 156 ? -0.112 -48.875 -3.596 1 90.75 156 ALA B C 1
ATOM 5733 O O . ALA B 1 156 ? -0.09 -47.781 -3.02 1 90.75 156 ALA B O 1
ATOM 5734 N N . LEU B 1 157 ? 0.312 -49.969 -3.029 1 89.44 157 LEU B N 1
ATOM 5735 C CA . LEU B 1 157 ? 0.887 -49.938 -1.688 1 89.44 157 LEU B CA 1
ATOM 5736 C C . LEU B 1 157 ? 2.146 -49.094 -1.643 1 89.44 157 LEU B C 1
ATOM 5738 O O . LEU B 1 157 ? 2.453 -48.5 -0.614 1 89.44 157 LEU B O 1
ATOM 5742 N N . ILE B 1 158 ? 2.828 -49.031 -2.766 1 87.56 158 ILE B N 1
ATOM 5743 C CA . ILE B 1 158 ? 4.012 -48.188 -2.852 1 87.56 158 ILE B CA 1
ATOM 5744 C C . ILE B 1 158 ? 3.615 -46.719 -2.666 1 87.56 158 ILE B C 1
ATOM 5746 O O . ILE B 1 158 ? 4.277 -45.969 -1.935 1 87.56 158 ILE B O 1
ATOM 5750 N N . LEU B 1 159 ? 2.51 -46.344 -3.268 1 87.38 159 LEU B N 1
ATOM 5751 C CA . LEU B 1 159 ? 2.027 -44.969 -3.18 1 87.38 159 LEU B CA 1
ATOM 5752 C C . LEU B 1 159 ? 1.486 -44.688 -1.785 1 87.38 159 LEU B C 1
ATOM 5754 O O . LEU B 1 159 ? 1.661 -43.562 -1.271 1 87.38 159 LEU B O 1
ATOM 5758 N N . VAL B 1 160 ? 0.878 -45.656 -1.152 1 87.62 160 VAL B N 1
ATOM 5759 C CA . VAL B 1 160 ? 0.257 -45.469 0.157 1 87.62 160 VAL B CA 1
ATOM 5760 C C . VAL B 1 160 ? 1.333 -45.219 1.208 1 87.62 160 VAL B C 1
ATOM 5762 O O . VAL B 1 160 ? 1.101 -44.469 2.174 1 87.62 160 VAL B O 1
ATOM 5765 N N . VAL B 1 161 ? 2.463 -45.719 0.972 1 86.44 161 VAL B N 1
ATOM 5766 C CA . VAL B 1 161 ? 3.545 -45.562 1.938 1 86.44 161 VAL B CA 1
ATOM 5767 C C . VAL B 1 161 ? 4.297 -44.281 1.661 1 86.44 161 VAL B C 1
ATOM 5769 O O . VAL B 1 161 ? 4.609 -43.5 2.588 1 86.44 161 VAL B O 1
ATOM 5772 N N . LEU B 1 162 ? 4.484 -43.938 0.447 1 86.12 162 LEU B N 1
ATOM 5773 C CA . LEU B 1 162 ? 5.34 -42.812 0.064 1 86.12 162 LEU B CA 1
ATOM 5774 C C . LEU B 1 162 ? 4.605 -41.5 0.208 1 86.12 162 LEU B C 1
ATOM 5776 O O . LEU B 1 162 ? 5.191 -40.5 0.638 1 86.12 162 LEU B O 1
ATOM 5780 N N . ILE B 1 163 ? 3.324 -41.5 -0.037 1 86.25 163 ILE B N 1
ATOM 5781 C CA . ILE B 1 163 ? 2.588 -40.219 -0.142 1 86.25 163 ILE B CA 1
ATOM 5782 C C . ILE B 1 163 ? 2.377 -39.625 1.25 1 86.25 163 ILE B C 1
ATOM 5784 O O . ILE B 1 163 ? 2.639 -38.469 1.475 1 86.25 163 ILE B O 1
ATOM 5788 N N . PRO B 1 164 ? 1.871 -40.438 2.256 1 83.69 164 PRO B N 1
ATOM 5789 C CA . PRO B 1 164 ? 1.727 -39.875 3.592 1 83.69 164 PRO B CA 1
ATOM 5790 C C . PRO B 1 164 ? 3.049 -39.344 4.16 1 83.69 164 PRO B C 1
ATOM 5792 O O . PRO B 1 164 ? 3.072 -38.344 4.852 1 83.69 164 PRO B O 1
ATOM 5795 N N . PHE B 1 165 ? 4.051 -40.031 3.814 1 84.62 165 PHE B N 1
ATOM 5796 C CA . PHE B 1 165 ? 5.363 -39.594 4.27 1 84.62 165 PHE B CA 1
ATOM 5797 C C . PHE B 1 165 ? 5.758 -38.281 3.604 1 84.62 165 PHE B C 1
ATOM 5799 O O . PHE B 1 165 ? 6.25 -37.375 4.266 1 84.62 165 PHE B O 1
ATOM 5806 N N . LEU B 1 166 ? 5.465 -38.156 2.396 1 84.56 166 LEU B N 1
ATOM 5807 C CA . LEU B 1 166 ? 5.781 -36.938 1.65 1 84.56 166 LEU B CA 1
ATOM 5808 C C . LEU B 1 166 ? 4.914 -35.75 2.117 1 84.56 166 LEU B C 1
ATOM 5810 O O . LEU B 1 166 ? 5.391 -34.625 2.217 1 84.56 166 LEU B O 1
ATOM 5814 N N . LEU B 1 167 ? 3.713 -36.125 2.395 1 83.94 167 LEU B N 1
ATOM 5815 C CA . LEU B 1 167 ? 2.795 -35.094 2.873 1 83.94 167 LEU B CA 1
ATOM 5816 C C . LEU B 1 167 ? 3.26 -34.531 4.211 1 83.94 167 LEU B C 1
ATOM 5818 O O . LEU B 1 167 ? 3.225 -33.312 4.426 1 83.94 167 LEU B O 1
ATOM 5822 N N . TRP B 1 168 ? 3.619 -35.406 5.039 1 85 168 TRP B N 1
ATOM 5823 C CA . TRP B 1 168 ? 4.109 -35 6.348 1 85 168 TRP B CA 1
ATOM 5824 C C . TRP B 1 168 ? 5.363 -34.156 6.215 1 85 168 TRP B C 1
ATOM 5826 O O . TRP B 1 168 ? 5.48 -33.094 6.859 1 85 168 TRP B O 1
ATOM 5836 N N . PHE B 1 169 ? 6.25 -34.5 5.383 1 83.94 169 PHE B N 1
ATOM 5837 C CA . PHE B 1 169 ? 7.492 -33.75 5.145 1 83.94 169 PHE B CA 1
ATOM 5838 C C . PHE B 1 169 ? 7.207 -32.406 4.535 1 83.94 169 PHE B C 1
ATOM 5840 O O . PHE B 1 169 ? 7.793 -31.391 4.945 1 83.94 169 PHE B O 1
ATOM 5847 N N . LEU B 1 170 ? 6.285 -32.375 3.703 1 83.56 170 LEU B N 1
ATOM 5848 C CA . LEU B 1 170 ? 5.938 -31.125 3.023 1 83.56 170 LEU B CA 1
ATOM 5849 C C . LEU B 1 170 ? 5.324 -30.125 3.998 1 83.56 170 LEU B C 1
ATOM 5851 O O . LEU B 1 170 ? 5.676 -28.938 3.984 1 83.56 170 LEU B O 1
ATOM 5855 N N . VAL B 1 171 ? 4.496 -30.625 4.875 1 82.5 171 VAL B N 1
ATOM 5856 C CA . VAL B 1 171 ? 3.824 -29.734 5.824 1 82.5 171 VAL B CA 1
ATOM 5857 C C . VAL B 1 171 ? 4.84 -29.188 6.82 1 82.5 171 VAL B C 1
ATOM 5859 O O . VAL B 1 171 ? 4.793 -28 7.168 1 82.5 171 VAL B O 1
ATOM 5862 N N . ARG B 1 172 ? 5.723 -30 7.207 1 83.56 172 ARG B N 1
ATOM 5863 C CA . ARG B 1 172 ? 6.754 -29.562 8.148 1 83.56 172 ARG B CA 1
ATOM 5864 C C . ARG B 1 172 ? 7.664 -28.516 7.52 1 83.56 172 ARG B C 1
ATOM 5866 O O . ARG B 1 172 ? 8 -27.516 8.156 1 83.56 172 ARG B O 1
ATOM 5873 N N . MET B 1 173 ? 8.047 -28.719 6.348 1 84.19 173 MET B N 1
ATOM 5874 C CA . MET B 1 173 ? 8.906 -27.781 5.625 1 84.19 173 MET B CA 1
ATOM 5875 C C . MET B 1 173 ? 8.18 -26.469 5.355 1 84.19 173 MET B C 1
ATOM 5877 O O . MET B 1 173 ? 8.789 -25.406 5.418 1 84.19 173 MET B O 1
ATOM 5881 N N . MET B 1 174 ? 6.961 -26.562 5.109 1 81.94 174 MET B N 1
ATOM 5882 C CA . MET B 1 174 ? 6.172 -25.359 4.809 1 81.94 174 MET B CA 1
ATOM 5883 C C . MET B 1 174 ? 6 -24.5 6.051 1 81.94 174 MET B C 1
ATOM 5885 O O . MET B 1 174 ? 6.051 -23.266 5.965 1 81.94 174 MET B O 1
ATOM 5889 N N . ASN B 1 175 ? 5.781 -25.109 7.145 1 82.19 175 ASN B N 1
ATOM 5890 C CA . ASN B 1 175 ? 5.66 -24.359 8.383 1 82.19 175 ASN B CA 1
ATOM 5891 C C . ASN B 1 175 ? 6.953 -23.625 8.719 1 82.19 175 ASN B C 1
ATOM 5893 O O . ASN B 1 175 ? 6.922 -22.484 9.188 1 82.19 175 ASN B O 1
ATOM 5897 N N . ARG B 1 176 ? 8.008 -24.266 8.422 1 84 176 ARG B N 1
ATOM 5898 C CA . ARG B 1 176 ? 9.297 -23.625 8.641 1 84 176 ARG B CA 1
ATOM 5899 C C . ARG B 1 176 ? 9.508 -22.469 7.66 1 84 176 ARG B C 1
ATOM 5901 O O . ARG B 1 176 ? 10.047 -21.422 8.031 1 84 176 ARG B O 1
ATOM 5908 N N . ALA B 1 177 ? 9.141 -22.703 6.473 1 82.5 177 ALA B N 1
ATOM 5909 C CA . ALA B 1 177 ? 9.242 -21.656 5.457 1 82.5 177 ALA B CA 1
ATOM 5910 C C . ALA B 1 177 ? 8.398 -20.438 5.84 1 82.5 177 ALA B C 1
ATOM 5912 O O . ALA B 1 177 ? 8.82 -19.297 5.645 1 82.5 177 ALA B O 1
ATOM 5913 N N . PHE B 1 178 ? 7.344 -20.734 6.426 1 80.12 178 PHE B N 1
ATOM 5914 C CA . PHE B 1 178 ? 6.434 -19.672 6.836 1 80.12 178 PHE B CA 1
ATOM 5915 C C . PHE B 1 178 ? 7.074 -18.797 7.902 1 80.12 178 PHE B C 1
ATOM 5917 O O . PHE B 1 178 ? 6.969 -17.562 7.852 1 80.12 178 PHE B O 1
ATOM 5924 N N . MET B 1 179 ? 7.695 -19.359 8.82 1 82.88 179 MET B N 1
ATOM 5925 C CA . MET B 1 179 ? 8.359 -18.609 9.891 1 82.88 179 MET B CA 1
ATOM 5926 C C . MET B 1 179 ? 9.5 -17.766 9.336 1 82.88 179 MET B C 1
ATOM 5928 O O . MET B 1 179 ? 9.695 -16.625 9.773 1 82.88 179 MET B O 1
ATOM 5932 N N . LEU B 1 180 ? 10.18 -18.297 8.383 1 85.88 180 LEU B N 1
ATOM 5933 C CA . LEU B 1 180 ? 11.289 -17.547 7.789 1 85.88 180 LEU B CA 1
ATOM 5934 C C . LEU B 1 180 ? 10.773 -16.375 6.961 1 85.88 180 LEU B C 1
ATOM 5936 O O . LEU B 1 180 ? 11.367 -15.289 6.98 1 85.88 180 LEU B O 1
ATOM 5940 N N . PHE B 1 181 ? 9.68 -16.531 6.344 1 82 181 PHE B N 1
ATOM 5941 C CA . PHE B 1 181 ? 9.141 -15.469 5.516 1 82 181 PHE B CA 1
ATOM 5942 C C . PHE B 1 181 ? 8.555 -14.359 6.379 1 82 181 PHE B C 1
ATOM 5944 O O . PHE B 1 181 ? 8.562 -13.188 5.988 1 82 181 PHE B O 1
ATOM 5951 N N . ARG B 1 182 ? 8.086 -14.773 7.457 1 81.88 182 ARG B N 1
ATOM 5952 C CA . ARG B 1 182 ? 7.664 -13.758 8.414 1 81.88 182 ARG B CA 1
ATOM 5953 C C . ARG B 1 182 ? 8.836 -12.867 8.812 1 81.88 182 ARG B C 1
ATOM 5955 O O . ARG B 1 182 ? 8.688 -11.648 8.922 1 81.88 182 ARG B O 1
ATOM 5962 N N . SER B 1 183 ? 9.914 -13.477 9 1 87.75 183 SER B N 1
ATOM 5963 C CA . SER B 1 183 ? 11.125 -12.719 9.328 1 87.75 183 SER B CA 1
ATOM 5964 C C . SER B 1 183 ? 11.539 -11.82 8.164 1 87.75 183 SER B C 1
ATOM 5966 O O . SER B 1 183 ? 12.008 -10.703 8.375 1 87.75 183 SER B O 1
ATOM 5968 N N . VAL B 1 184 ? 11.414 -12.281 6.945 1 87.56 184 VAL B N 1
ATOM 5969 C CA . VAL B 1 184 ? 11.727 -11.5 5.758 1 87.56 184 VAL B CA 1
ATOM 5970 C C . VAL B 1 184 ? 10.82 -10.273 5.691 1 87.56 184 VAL B C 1
ATOM 5972 O O . VAL B 1 184 ? 11.281 -9.164 5.406 1 87.56 184 VAL B O 1
ATOM 5975 N N . GLN B 1 185 ? 9.617 -10.5 6.027 1 82.25 185 GLN B N 1
ATOM 5976 C CA . GLN B 1 185 ? 8.664 -9.391 6.02 1 82.25 185 GLN B CA 1
ATOM 5977 C C . GLN B 1 185 ? 9.031 -8.344 7.062 1 82.25 185 GLN B C 1
ATOM 5979 O O . GLN B 1 185 ? 8.93 -7.141 6.805 1 82.25 185 GLN B O 1
ATOM 5984 N N . GLU B 1 186 ? 9.406 -8.727 8.18 1 86.88 186 GLU B N 1
ATOM 5985 C CA . GLU B 1 186 ? 9.836 -7.812 9.227 1 86.88 186 GLU B CA 1
ATOM 5986 C C . GLU B 1 186 ? 11.031 -6.969 8.773 1 86.88 186 GLU B C 1
ATOM 5988 O O . GLU B 1 186 ? 11.094 -5.773 9.062 1 86.88 186 GLU B O 1
ATOM 5993 N N . ARG B 1 187 ? 11.93 -7.629 8.133 1 89.38 187 ARG B N 1
ATOM 5994 C CA . ARG B 1 187 ? 13.102 -6.906 7.641 1 89.38 187 ARG B CA 1
ATOM 5995 C C . ARG B 1 187 ? 12.719 -5.934 6.531 1 89.38 187 ARG B C 1
ATOM 5997 O O . ARG B 1 187 ? 13.312 -4.855 6.418 1 89.38 187 ARG B O 1
ATOM 6004 N N . LEU B 1 188 ? 11.82 -6.32 5.77 1 86.94 188 LEU B N 1
ATOM 6005 C CA . LEU B 1 188 ? 11.32 -5.426 4.73 1 86.94 188 LEU B CA 1
ATOM 6006 C C . LEU B 1 188 ? 10.664 -4.195 5.348 1 86.94 188 LEU B C 1
ATOM 6008 O O . LEU B 1 188 ? 10.875 -3.074 4.887 1 86.94 188 LEU B O 1
ATOM 6012 N N . ASP B 1 189 ? 9.953 -4.398 6.371 1 83.19 189 ASP B N 1
ATOM 6013 C CA . ASP B 1 189 ? 9.32 -3.297 7.09 1 83.19 189 ASP B CA 1
ATOM 6014 C C . ASP B 1 189 ? 10.367 -2.359 7.691 1 83.19 189 ASP B C 1
ATOM 6016 O O . ASP B 1 189 ? 10.18 -1.143 7.719 1 83.19 189 ASP B O 1
ATOM 6020 N N . HIS B 1 190 ? 11.359 -2.994 8.156 1 88.5 190 HIS B N 1
ATOM 6021 C CA . HIS B 1 190 ? 12.461 -2.209 8.703 1 88.5 190 HIS B CA 1
ATOM 6022 C C . HIS B 1 190 ? 13.102 -1.335 7.625 1 88.5 190 HIS B C 1
ATOM 6024 O O . HIS B 1 190 ? 13.383 -0.158 7.863 1 88.5 190 HIS B O 1
ATOM 6030 N N . VAL B 1 191 ? 13.344 -1.869 6.48 1 90.75 191 VAL B N 1
ATOM 6031 C CA . VAL B 1 191 ? 13.906 -1.118 5.363 1 90.75 191 VAL B CA 1
ATOM 6032 C C . VAL B 1 191 ? 12.953 0.014 4.973 1 90.75 191 VAL B C 1
ATOM 6034 O O . VAL B 1 191 ? 13.391 1.142 4.734 1 90.75 191 VAL B O 1
ATOM 6037 N N . ASN B 1 192 ? 11.719 -0.226 4.953 1 87.44 192 ASN B N 1
ATOM 6038 C CA . ASN B 1 192 ? 10.711 0.79 4.66 1 87.44 192 ASN B CA 1
ATOM 6039 C C . ASN B 1 192 ? 10.734 1.916 5.691 1 87.44 192 ASN B C 1
ATOM 6041 O O . ASN B 1 192 ? 10.586 3.086 5.34 1 87.44 192 ASN B O 1
ATOM 6045 N N . GLY B 1 193 ? 10.883 1.487 6.84 1 84.31 193 GLY B N 1
ATOM 6046 C CA . GLY B 1 193 ? 10.969 2.471 7.906 1 84.31 193 GLY B CA 1
ATOM 6047 C C . GLY B 1 193 ? 12.141 3.418 7.75 1 84.31 193 GLY B C 1
ATOM 6048 O O . GLY B 1 193 ? 11.992 4.633 7.902 1 84.31 193 GLY B O 1
ATOM 6049 N N . ILE B 1 194 ? 13.258 2.879 7.48 1 88.38 194 ILE B N 1
ATOM 6050 C CA . ILE B 1 194 ? 14.461 3.676 7.289 1 88.38 194 ILE B CA 1
ATOM 6051 C C . ILE B 1 194 ? 14.281 4.609 6.098 1 88.38 194 ILE B C 1
ATOM 6053 O O . ILE B 1 194 ? 14.641 5.789 6.16 1 88.38 194 ILE B O 1
ATOM 6057 N N . LEU B 1 195 ? 13.75 4.078 5.062 1 88.88 195 LEU B N 1
ATOM 6058 C CA . LEU B 1 195 ? 13.516 4.879 3.865 1 88.88 195 LEU B CA 1
ATOM 6059 C C . LEU B 1 195 ? 12.547 6.02 4.156 1 88.88 195 LEU B C 1
ATOM 6061 O O . LEU B 1 195 ? 12.75 7.148 3.703 1 88.88 195 LEU B O 1
ATOM 6065 N N . ARG B 1 196 ? 11.562 5.734 4.793 1 85.31 196 ARG B N 1
ATOM 6066 C CA . ARG B 1 196 ? 10.57 6.746 5.145 1 85.31 196 ARG B CA 1
ATOM 6067 C C . ARG B 1 196 ? 11.195 7.855 5.98 1 85.31 196 ARG B C 1
ATOM 6069 O O . ARG B 1 196 ? 10.969 9.039 5.723 1 85.31 196 ARG B O 1
ATOM 6076 N N . GLU B 1 197 ? 11.891 7.512 6.969 1 84.88 197 GLU B N 1
ATOM 6077 C CA . GLU B 1 197 ? 12.602 8.477 7.805 1 84.88 197 GLU B CA 1
ATOM 6078 C C . GLU B 1 197 ? 13.555 9.328 6.977 1 84.88 197 GLU B C 1
ATOM 6080 O O . GLU B 1 197 ? 13.656 10.539 7.191 1 84.88 197 GLU B O 1
ATOM 6085 N N . ASN B 1 198 ? 14.266 8.656 6.148 1 87.88 198 ASN B N 1
ATOM 6086 C CA . ASN B 1 198 ? 15.219 9.344 5.289 1 87.88 198 ASN B CA 1
ATOM 6087 C C . ASN B 1 198 ? 14.523 10.344 4.367 1 87.88 198 ASN B C 1
ATOM 6089 O O . ASN B 1 198 ? 15.008 11.453 4.168 1 87.88 198 ASN B O 1
ATOM 6093 N N . LEU B 1 199 ? 13.422 9.984 3.889 1 85.62 199 LEU B N 1
ATOM 6094 C CA . LEU B 1 199 ? 12.711 10.836 2.949 1 85.62 199 LEU B CA 1
ATOM 6095 C C . LEU B 1 199 ? 12.07 12.023 3.67 1 85.62 199 LEU B C 1
ATOM 6097 O O . LEU B 1 199 ? 12.062 13.141 3.15 1 85.62 199 LEU B O 1
ATOM 6101 N N . LEU B 1 200 ? 11.617 11.766 4.797 1 81.19 200 LEU B N 1
ATOM 6102 C CA . LEU B 1 200 ? 11.031 12.844 5.586 1 81.19 200 LEU B CA 1
ATOM 6103 C C . LEU B 1 200 ? 12.109 13.82 6.051 1 81.19 200 LEU B C 1
ATOM 6105 O O . LEU B 1 200 ? 11.852 15.023 6.184 1 81.19 200 LEU B O 1
ATOM 6109 N N . GLY B 1 201 ? 13.266 13.297 6.285 1 82.19 201 GLY B N 1
ATOM 6110 C CA . GLY B 1 201 ? 14.359 14.117 6.766 1 82.19 201 GLY B CA 1
ATOM 6111 C C . GLY B 1 201 ? 15.359 14.477 5.68 1 82.19 201 GLY B C 1
ATOM 6112 O O . GLY B 1 201 ? 16.5 14.82 5.973 1 82.19 201 GLY B O 1
ATOM 6113 N N . ILE B 1 202 ? 14.961 14.422 4.477 1 84.06 202 ILE B N 1
ATOM 6114 C CA . ILE B 1 202 ? 15.891 14.578 3.365 1 84.06 202 ILE B CA 1
ATOM 6115 C C . ILE B 1 202 ? 16.516 15.977 3.406 1 84.06 202 ILE B C 1
ATOM 6117 O O . ILE B 1 202 ? 17.688 16.141 3.074 1 84.06 202 ILE B O 1
ATOM 6121 N N . ARG B 1 203 ? 15.727 16.969 3.754 1 77 203 ARG B N 1
ATOM 6122 C CA . ARG B 1 203 ? 16.234 18.344 3.854 1 77 203 ARG B CA 1
ATOM 6123 C C . ARG B 1 203 ? 17.344 18.438 4.898 1 77 203 ARG B C 1
ATOM 6125 O O . ARG B 1 203 ? 18.344 19.109 4.68 1 77 203 ARG B O 1
ATOM 6132 N N . LEU B 1 204 ? 17.109 17.766 5.957 1 79.5 204 LEU B N 1
ATOM 6133 C CA . LEU B 1 204 ? 18.094 17.766 7.043 1 79.5 204 LEU B CA 1
ATOM 6134 C C . LEU B 1 204 ? 19.328 16.969 6.664 1 79.5 204 LEU B C 1
ATOM 6136 O O . LEU B 1 204 ? 20.453 17.359 7.004 1 79.5 204 LEU B O 1
ATOM 6140 N N . ILE B 1 205 ? 19.141 15.938 6.016 1 85.25 205 ILE B N 1
ATOM 6141 C CA . ILE B 1 205 ? 20.25 15.086 5.609 1 85.25 205 ILE B CA 1
ATOM 6142 C C . ILE B 1 205 ? 21.172 15.844 4.652 1 85.25 205 ILE B C 1
ATOM 6144 O O . ILE B 1 205 ? 22.391 15.766 4.766 1 85.25 205 ILE B O 1
ATOM 6148 N N . LYS B 1 206 ? 20.562 16.578 3.805 1 80.5 206 LYS B N 1
ATOM 6149 C CA . LYS B 1 206 ? 21.344 17.375 2.861 1 80.5 206 LYS B CA 1
ATOM 6150 C C . LYS B 1 206 ? 22.016 18.547 3.561 1 80.5 206 LYS B C 1
ATOM 6152 O O . LYS B 1 206 ? 23.172 18.875 3.277 1 80.5 206 LYS B O 1
ATOM 6157 N N . ALA B 1 207 ? 21.234 19.156 4.375 1 78 207 ALA B N 1
ATOM 6158 C CA . ALA B 1 207 ? 21.75 20.328 5.082 1 78 207 ALA B CA 1
ATOM 6159 C C . ALA B 1 207 ? 22.938 19.953 5.98 1 78 207 ALA B C 1
ATOM 6161 O O . ALA B 1 207 ? 23.875 20.734 6.145 1 78 207 ALA B O 1
ATOM 6162 N N . PHE B 1 208 ? 22.922 18.688 6.473 1 79.94 208 PHE B N 1
ATOM 6163 C CA . PHE B 1 208 ? 23.953 18.281 7.43 1 79.94 208 PHE B CA 1
ATOM 6164 C C . PHE B 1 208 ? 24.953 17.328 6.781 1 79.94 208 PHE B C 1
ATOM 6166 O O . PHE B 1 208 ? 25.797 16.766 7.465 1 79.94 208 PHE B O 1
ATOM 6173 N N . VAL B 1 209 ? 24.875 17.094 5.551 1 78.19 209 VAL B N 1
ATOM 6174 C CA . VAL B 1 209 ? 25.812 16.297 4.758 1 78.19 209 VAL B CA 1
ATOM 6175 C C . VAL B 1 209 ? 25.984 14.922 5.383 1 78.19 209 VAL B C 1
ATOM 6177 O O . VAL B 1 209 ? 27.109 14.492 5.648 1 78.19 209 VAL B O 1
ATOM 6180 N N . ARG B 1 210 ? 24.922 14.328 5.707 1 78.81 210 ARG B N 1
ATOM 6181 C CA . ARG B 1 210 ? 24.953 13.016 6.328 1 78.81 210 ARG B CA 1
ATOM 6182 C C . ARG B 1 210 ? 24.547 11.93 5.332 1 78.81 210 ARG B C 1
ATOM 6184 O O . ARG B 1 210 ? 23.938 10.922 5.711 1 78.81 210 ARG B O 1
ATOM 6191 N N . TYR B 1 211 ? 24.906 12.141 4.141 1 82.56 211 TYR B N 1
ATOM 6192 C CA . TYR B 1 211 ? 24.531 11.203 3.084 1 82.56 211 TYR B CA 1
ATOM 6193 C C . TYR B 1 211 ? 25.203 9.844 3.301 1 82.56 211 TYR B C 1
ATOM 6195 O O . TYR B 1 211 ? 24.547 8.805 3.166 1 82.56 211 TYR B O 1
ATOM 6203 N N . CYS B 1 212 ? 26.422 9.805 3.688 1 80.81 212 CYS B N 1
ATOM 6204 C CA . CYS B 1 212 ? 27.188 8.562 3.822 1 80.81 212 CYS B CA 1
ATOM 6205 C C . CYS B 1 212 ? 26.656 7.73 4.984 1 80.81 212 CYS B C 1
ATOM 6207 O O . CYS B 1 212 ? 26.531 6.508 4.875 1 80.81 212 CYS B O 1
ATOM 6209 N N . HIS B 1 213 ? 26.344 8.414 5.984 1 83 213 HIS B N 1
ATOM 6210 C CA . HIS B 1 213 ? 25.812 7.707 7.145 1 83 213 HIS B CA 1
ATOM 6211 C C . HIS B 1 213 ? 24.484 7.035 6.824 1 83 213 HIS B C 1
ATOM 6213 O O . HIS B 1 213 ? 24.281 5.867 7.152 1 83 213 HIS B O 1
ATOM 6219 N N . GLU B 1 214 ? 23.656 7.785 6.238 1 86.69 214 GLU B N 1
ATOM 6220 C CA . GLU B 1 214 ? 22.328 7.258 5.93 1 86.69 214 GLU B CA 1
ATOM 6221 C C . GLU B 1 214 ? 22.391 6.188 4.848 1 86.69 214 GLU B C 1
ATOM 6223 O O . GLU B 1 214 ? 21.641 5.219 4.875 1 86.69 214 GLU B O 1
ATOM 6228 N N . SER B 1 215 ? 23.328 6.348 3.939 1 89.38 215 SER B N 1
ATOM 6229 C CA . SER B 1 215 ? 23.531 5.336 2.908 1 89.38 215 SER B CA 1
ATOM 6230 C C . SER B 1 215 ? 24 4.02 3.508 1 89.38 215 SER B C 1
ATOM 6232 O O . SER B 1 215 ? 23.547 2.945 3.104 1 89.38 215 SER B O 1
ATOM 6234 N N . ASN B 1 216 ? 24.875 4.086 4.461 1 89.75 216 ASN B N 1
ATOM 6235 C CA . ASN B 1 216 ? 25.359 2.887 5.125 1 89.75 216 ASN B CA 1
ATOM 6236 C C . ASN B 1 216 ? 24.281 2.219 5.961 1 89.75 216 ASN B C 1
ATOM 6238 O O . ASN B 1 216 ? 24.188 0.99 6.004 1 89.75 216 ASN B O 1
ATOM 6242 N N . ARG B 1 217 ? 23.516 3.049 6.598 1 88.62 217 ARG B N 1
ATOM 6243 C CA . ARG B 1 217 ? 22.406 2.535 7.398 1 88.62 217 ARG B CA 1
ATOM 6244 C C . ARG B 1 217 ? 21.406 1.796 6.523 1 88.62 217 ARG B C 1
ATOM 6246 O O . ARG B 1 217 ? 20.969 0.696 6.867 1 88.62 217 ARG B O 1
ATOM 6253 N N . PHE B 1 218 ? 21.125 2.395 5.418 1 92.31 218 PHE B N 1
ATOM 6254 C CA . PHE B 1 218 ? 20.172 1.785 4.492 1 92.31 218 PHE B CA 1
ATOM 6255 C C . PHE B 1 218 ? 20.766 0.523 3.871 1 92.31 218 PHE B C 1
ATOM 6257 O O . PHE B 1 218 ? 20.078 -0.498 3.768 1 92.31 218 PHE B O 1
ATOM 6264 N N . THR B 1 219 ? 21.984 0.605 3.424 1 92.62 219 THR B N 1
ATOM 6265 C CA . THR B 1 219 ? 22.641 -0.531 2.795 1 92.62 219 THR B CA 1
ATOM 6266 C C . THR B 1 219 ? 22.75 -1.704 3.766 1 92.62 219 THR B C 1
ATOM 6268 O O . THR B 1 219 ? 22.594 -2.859 3.369 1 92.62 219 THR B O 1
ATOM 6271 N N . GLY B 1 220 ? 23 -1.364 4.973 1 92.75 220 GLY B N 1
ATOM 6272 C CA . GLY B 1 220 ? 23.047 -2.412 5.98 1 92.75 220 GLY B CA 1
ATOM 6273 C C . GLY B 1 220 ? 21.719 -3.119 6.16 1 92.75 220 GLY B C 1
ATOM 6274 O O . GLY B 1 220 ? 21.656 -4.352 6.184 1 92.75 220 GLY B O 1
ATOM 6275 N N . ALA B 1 221 ? 20.672 -2.385 6.273 1 93 221 ALA B N 1
ATOM 6276 C CA . ALA B 1 221 ? 19.328 -2.949 6.414 1 93 221 ALA B CA 1
ATOM 6277 C C . ALA B 1 221 ? 18.938 -3.74 5.168 1 93 221 ALA B C 1
ATOM 6279 O O . ALA B 1 221 ? 18.328 -4.801 5.27 1 93 221 ALA B O 1
ATOM 6280 N N . ASN B 1 222 ? 19.312 -3.168 4.062 1 93.38 222 ASN B N 1
ATOM 6281 C CA . ASN B 1 222 ? 19.031 -3.832 2.791 1 93.38 222 ASN B CA 1
ATOM 6282 C C . ASN B 1 222 ? 19.797 -5.148 2.668 1 93.38 222 ASN B C 1
ATOM 6284 O O . ASN B 1 222 ? 19.297 -6.109 2.086 1 93.38 222 ASN B O 1
ATOM 6288 N N . LYS B 1 223 ? 21.016 -5.156 3.145 1 93.94 223 LYS B N 1
ATOM 6289 C CA . LYS B 1 223 ? 21.812 -6.379 3.133 1 93.94 223 LYS B CA 1
ATOM 6290 C C . LYS B 1 223 ? 21.203 -7.441 4.039 1 93.94 223 LYS B C 1
ATOM 6292 O O . LYS B 1 223 ? 21.172 -8.625 3.682 1 93.94 223 LYS B O 1
ATOM 6297 N N . GLU B 1 224 ? 20.75 -7.059 5.145 1 93.75 224 GLU B N 1
ATOM 6298 C CA . GLU B 1 224 ? 20.078 -7.996 6.047 1 93.75 224 GLU B CA 1
ATOM 6299 C C . GLU B 1 224 ? 18.828 -8.594 5.402 1 93.75 224 GLU B C 1
ATOM 6301 O O . GLU B 1 224 ? 18.547 -9.781 5.57 1 93.75 224 GLU B O 1
ATOM 6306 N N . LEU B 1 225 ? 18.109 -7.746 4.727 1 91.88 225 LEU B N 1
ATOM 6307 C CA . LEU B 1 225 ? 16.922 -8.211 4.004 1 91.88 225 LEU B CA 1
ATOM 6308 C C . LEU B 1 225 ? 17.297 -9.234 2.943 1 91.88 225 LEU B C 1
ATOM 6310 O O . LEU B 1 225 ? 16.672 -10.289 2.844 1 91.88 225 LEU B O 1
ATOM 6314 N N . MET B 1 226 ? 18.328 -8.938 2.186 1 91.69 226 MET B N 1
ATOM 6315 C CA . MET B 1 226 ? 18.781 -9.844 1.138 1 91.69 226 MET B CA 1
ATOM 6316 C C . MET B 1 226 ? 19.188 -11.188 1.725 1 91.69 226 MET B C 1
ATOM 6318 O O . MET B 1 226 ? 18.766 -12.242 1.239 1 91.69 226 MET B O 1
ATOM 6322 N N . ASP B 1 227 ? 19.938 -11.195 2.811 1 92 227 ASP B N 1
ATOM 6323 C CA . ASP B 1 227 ? 20.438 -12.422 3.424 1 92 227 ASP B CA 1
ATOM 6324 C C . ASP B 1 227 ? 19.297 -13.273 3.963 1 92 227 ASP B C 1
ATOM 6326 O O . ASP B 1 227 ? 19.297 -14.492 3.783 1 92 227 ASP B O 1
ATOM 6330 N N . ARG B 1 228 ? 18.406 -12.625 4.598 1 89.19 228 ARG B N 1
ATOM 6331 C CA . ARG B 1 228 ? 17.266 -13.359 5.152 1 89.19 228 ARG B CA 1
ATOM 6332 C C . ARG B 1 228 ? 16.391 -13.93 4.043 1 89.19 228 ARG B C 1
ATOM 6334 O O . ARG B 1 228 ? 15.859 -15.031 4.168 1 89.19 228 ARG B O 1
ATOM 6341 N N . THR B 1 229 ? 16.219 -13.211 2.998 1 88.81 229 THR B N 1
ATOM 6342 C CA . THR B 1 229 ? 15.391 -13.664 1.883 1 88.81 229 THR B CA 1
ATOM 6343 C C . THR B 1 229 ? 16.031 -14.859 1.186 1 88.81 229 THR B C 1
ATOM 6345 O O . THR B 1 229 ? 15.352 -15.82 0.831 1 88.81 229 THR B O 1
ATOM 6348 N N . VAL B 1 230 ? 17.375 -14.773 1.01 1 88.12 230 VAL B N 1
ATOM 6349 C CA . VAL B 1 230 ? 18.078 -15.875 0.376 1 88.12 230 VAL B CA 1
ATOM 6350 C C . VAL B 1 230 ? 17.953 -17.141 1.229 1 88.12 230 VAL B C 1
ATOM 6352 O O . VAL B 1 230 ? 17.719 -18.234 0.706 1 88.12 230 VAL B O 1
ATOM 6355 N N . THR B 1 231 ? 18.047 -17.016 2.52 1 87 231 THR B N 1
ATOM 6356 C CA . THR B 1 231 ? 17.922 -18.156 3.428 1 87 231 THR B CA 1
ATOM 6357 C C . THR B 1 231 ? 16.516 -18.75 3.357 1 87 231 THR B C 1
ATOM 6359 O O . THR B 1 231 ? 16.359 -19.969 3.355 1 87 231 THR B O 1
ATOM 6362 N N . ALA B 1 232 ? 15.523 -17.922 3.285 1 85.44 232 ALA B N 1
ATOM 6363 C CA . ALA B 1 232 ? 14.141 -18.391 3.191 1 85.44 232 ALA B CA 1
ATOM 6364 C C . ALA B 1 232 ? 13.891 -19.094 1.861 1 85.44 232 ALA B C 1
ATOM 6366 O O . ALA B 1 232 ? 13.25 -20.141 1.821 1 85.44 232 ALA B O 1
ATOM 6367 N N . LEU B 1 233 ? 14.406 -18.531 0.802 1 82.69 233 LEU B N 1
ATOM 6368 C CA . LEU B 1 233 ? 14.188 -19.094 -0.528 1 82.69 233 LEU B CA 1
ATOM 6369 C C . LEU B 1 233 ? 14.891 -20.438 -0.672 1 82.69 233 LEU B C 1
ATOM 6371 O O . LEU B 1 233 ? 14.398 -21.328 -1.367 1 82.69 233 LEU B O 1
ATOM 6375 N N . ARG B 1 234 ? 15.977 -20.609 0.01 1 83 234 ARG B N 1
ATOM 6376 C CA . ARG B 1 234 ? 16.703 -21.875 -0.039 1 83 234 ARG B CA 1
ATOM 6377 C C . ARG B 1 234 ? 15.836 -23.016 0.487 1 83 234 ARG B C 1
ATOM 6379 O O . ARG B 1 234 ? 15.891 -24.141 -0.039 1 83 234 ARG B O 1
ATOM 6386 N N . LEU B 1 235 ? 15.078 -22.75 1.436 1 81.81 235 LEU B N 1
ATOM 6387 C CA . LEU B 1 235 ? 14.211 -23.766 2.006 1 81.81 235 LEU B CA 1
ATOM 6388 C C . LEU B 1 235 ? 13.062 -24.094 1.055 1 81.81 235 LEU B C 1
ATOM 6390 O O . LEU B 1 235 ? 12.742 -25.281 0.843 1 81.81 235 LEU B O 1
ATOM 6394 N N . VAL B 1 236 ? 12.469 -23.172 0.459 1 77.69 236 VAL B N 1
ATOM 6395 C CA . VAL B 1 236 ? 11.336 -23.344 -0.438 1 77.69 236 VAL B CA 1
ATOM 6396 C C . VAL B 1 236 ? 11.789 -24.062 -1.711 1 77.69 236 VAL B C 1
ATOM 6398 O O . VAL B 1 236 ? 11.062 -24.891 -2.256 1 77.69 236 VAL B O 1
ATOM 6401 N N . GLU B 1 237 ? 12.961 -23.781 -2.092 1 79.12 237 GLU B N 1
ATOM 6402 C CA . GLU B 1 237 ? 13.492 -24.297 -3.352 1 79.12 237 GLU B CA 1
ATOM 6403 C C . GLU B 1 237 ? 13.773 -25.781 -3.26 1 79.12 237 GLU B C 1
ATOM 6405 O O . GLU B 1 237 ? 13.867 -26.469 -4.281 1 79.12 237 GLU B O 1
ATOM 6410 N N . PHE B 1 238 ? 13.805 -26.266 -2.107 1 80.06 238 PHE B N 1
ATOM 6411 C CA . PHE B 1 238 ? 14.047 -27.688 -1.894 1 80.06 238 PHE B CA 1
ATOM 6412 C C . PHE B 1 238 ? 12.781 -28.5 -2.125 1 80.06 238 PHE B C 1
ATOM 6414 O O . PHE B 1 238 ? 12.844 -29.703 -2.389 1 80.06 238 PHE B O 1
ATOM 6421 N N . ILE B 1 239 ? 11.703 -27.891 -2.164 1 78.69 239 ILE B N 1
ATOM 6422 C CA . ILE B 1 239 ? 10.43 -28.594 -2.137 1 78.69 239 ILE B CA 1
ATOM 6423 C C . ILE B 1 239 ? 10.148 -29.203 -3.508 1 78.69 239 ILE B C 1
ATOM 6425 O O . ILE B 1 239 ? 9.922 -30.406 -3.621 1 78.69 239 ILE B O 1
ATOM 6429 N N . ILE B 1 240 ? 10.281 -28.438 -4.621 1 75.94 240 ILE B N 1
ATOM 6430 C CA . ILE B 1 240 ? 9.859 -28.891 -5.941 1 75.94 240 ILE B CA 1
ATOM 6431 C C . ILE B 1 240 ? 10.781 -30 -6.43 1 75.94 240 ILE B C 1
ATOM 6433 O O . ILE B 1 240 ? 10.312 -31.078 -6.816 1 75.94 240 ILE B O 1
ATOM 6437 N N . PRO B 1 241 ? 12.133 -29.766 -6.355 1 75.25 241 PRO B N 1
ATOM 6438 C CA . PRO B 1 241 ? 13.016 -30.859 -6.766 1 75.25 241 PRO B CA 1
ATOM 6439 C C . PRO B 1 241 ? 12.812 -32.125 -5.934 1 75.25 241 PRO B C 1
ATOM 6441 O O . PRO B 1 241 ? 12.922 -33.25 -6.457 1 75.25 241 PRO B O 1
ATOM 6444 N N . LEU B 1 242 ? 12.508 -31.953 -4.715 1 79.5 242 LEU B N 1
ATOM 6445 C CA . LEU B 1 242 ? 12.281 -33.094 -3.861 1 79.5 242 LEU B CA 1
ATOM 6446 C C . LEU B 1 242 ? 11.016 -33.844 -4.281 1 79.5 242 LEU B C 1
ATOM 6448 O O . LEU B 1 242 ? 10.992 -35.094 -4.309 1 79.5 242 LEU B O 1
ATOM 6452 N N . LEU B 1 243 ? 9.992 -33.156 -4.609 1 80.44 243 LEU B N 1
ATOM 6453 C CA . LEU B 1 243 ? 8.75 -33.781 -5.066 1 80.44 243 LEU B CA 1
ATOM 6454 C C . LEU B 1 243 ? 8.961 -34.531 -6.375 1 80.44 243 LEU B C 1
ATOM 6456 O O . LEU B 1 243 ? 8.445 -35.625 -6.555 1 80.44 243 LEU B O 1
ATOM 6460 N N . LEU B 1 244 ? 9.734 -33.969 -7.242 1 78 244 LEU B N 1
ATOM 6461 C CA . LEU B 1 244 ? 10.023 -34.594 -8.516 1 78 244 LEU B CA 1
ATOM 6462 C C . LEU B 1 244 ? 10.844 -35.875 -8.312 1 78 244 LEU B C 1
ATOM 6464 O O . LEU B 1 244 ? 10.602 -36.875 -8.969 1 78 244 LEU B O 1
ATOM 6468 N N . LEU B 1 245 ? 11.797 -35.781 -7.422 1 79.56 245 LEU B N 1
ATOM 6469 C CA . LEU B 1 245 ? 12.617 -36.938 -7.117 1 79.56 245 LEU B CA 1
ATOM 6470 C C . LEU B 1 245 ? 11.758 -38.062 -6.559 1 79.56 245 LEU B C 1
ATOM 6472 O O . LEU B 1 245 ? 11.883 -39.219 -6.984 1 79.56 245 LEU B O 1
ATOM 6476 N N . ILE B 1 246 ? 10.93 -37.75 -5.73 1 82.38 246 ILE B N 1
ATOM 6477 C CA . ILE B 1 246 ? 10.078 -38.75 -5.102 1 82.38 246 ILE B CA 1
ATOM 6478 C C . ILE B 1 246 ? 9.133 -39.344 -6.137 1 82.38 246 ILE B C 1
ATOM 6480 O O . ILE B 1 246 ? 8.859 -40.562 -6.121 1 82.38 246 ILE B O 1
ATOM 6484 N N . MET B 1 247 ? 8.609 -38.531 -6.98 1 81.44 247 MET B N 1
ATOM 6485 C CA . MET B 1 247 ? 7.758 -39 -8.07 1 81.44 247 MET B CA 1
ATOM 6486 C C . MET B 1 247 ? 8.508 -40 -8.953 1 81.44 247 MET B C 1
ATOM 6488 O O . MET B 1 247 ? 7.984 -41.062 -9.273 1 81.44 247 MET B O 1
ATOM 6492 N N . ASN B 1 248 ? 9.734 -39.656 -9.273 1 78.81 248 ASN B N 1
ATOM 6493 C CA . ASN B 1 248 ? 10.523 -40.531 -10.125 1 78.81 248 ASN B CA 1
ATOM 6494 C C . ASN B 1 248 ? 10.859 -41.844 -9.414 1 78.81 248 ASN B C 1
ATOM 6496 O O . ASN B 1 248 ? 10.82 -42.906 -10.023 1 78.81 248 ASN B O 1
ATOM 6500 N N . VAL B 1 249 ? 11.172 -41.719 -8.195 1 82 249 VAL B N 1
ATOM 6501 C CA . VAL B 1 249 ? 11.453 -42.906 -7.41 1 82 249 VAL B CA 1
ATOM 6502 C C . VAL B 1 249 ? 10.203 -43.781 -7.344 1 82 249 VAL B C 1
ATOM 6504 O O . VAL B 1 249 ? 10.289 -45.031 -7.484 1 82 249 VAL B O 1
ATOM 6507 N N . SER B 1 250 ? 9.078 -43.156 -7.145 1 84.19 250 SER B N 1
ATOM 6508 C CA . SER B 1 250 ? 7.824 -43.906 -7.098 1 84.19 250 SER B CA 1
ATOM 6509 C C . SER B 1 250 ? 7.551 -44.625 -8.422 1 84.19 250 SER B C 1
ATOM 6511 O O . SER B 1 250 ? 7.145 -45.781 -8.438 1 84.19 250 SER B O 1
ATOM 6513 N N . VAL B 1 251 ? 7.734 -43.969 -9.484 1 82.31 251 VAL B N 1
ATOM 6514 C CA . VAL B 1 251 ? 7.504 -44.531 -10.805 1 82.31 251 VAL B CA 1
ATOM 6515 C C . VAL B 1 251 ? 8.43 -45.719 -11.023 1 82.31 251 VAL B C 1
ATOM 6517 O O . VAL B 1 251 ? 8.016 -46.75 -11.57 1 82.31 251 VAL B O 1
ATOM 6520 N N . LEU B 1 252 ? 9.664 -45.594 -10.578 1 81 252 LEU B N 1
ATOM 6521 C CA . LEU B 1 252 ? 10.625 -46.656 -10.711 1 81 252 LEU B CA 1
ATOM 6522 C C . LEU B 1 252 ? 10.164 -47.906 -9.953 1 81 252 LEU B C 1
ATOM 6524 O O . LEU B 1 252 ? 10.242 -49.031 -10.461 1 81 252 LEU B O 1
ATOM 6528 N N . PHE B 1 253 ? 9.734 -47.688 -8.805 1 84.19 253 PHE B N 1
ATOM 6529 C CA . PHE B 1 253 ? 9.273 -48.781 -7.988 1 84.19 253 PHE B CA 1
ATOM 6530 C C . PHE B 1 253 ? 8.039 -49.438 -8.609 1 84.19 253 PHE B C 1
ATOM 6532 O O . PHE B 1 253 ? 7.902 -50.656 -8.609 1 84.19 253 PHE B O 1
ATOM 6539 N N . ILE B 1 254 ? 7.188 -48.625 -9.141 1 86.19 254 ILE B N 1
ATOM 6540 C CA . ILE B 1 254 ? 5.973 -49.156 -9.766 1 86.19 254 ILE B CA 1
ATOM 6541 C C . ILE B 1 254 ? 6.336 -49.969 -11.008 1 86.19 254 ILE B C 1
ATOM 6543 O O . ILE B 1 254 ? 5.777 -51.031 -11.234 1 86.19 254 ILE B O 1
ATOM 6547 N N . LEU B 1 255 ? 7.238 -49.438 -11.766 1 81.19 255 LEU B N 1
ATOM 6548 C CA . LEU B 1 255 ? 7.66 -50.125 -12.977 1 81.19 255 LEU B CA 1
ATOM 6549 C C . LEU B 1 255 ? 8.367 -51.438 -12.633 1 81.19 255 LEU B C 1
ATOM 6551 O O . LEU B 1 255 ? 8.172 -52.438 -13.297 1 81.19 255 LEU B O 1
ATOM 6555 N N . TRP B 1 256 ? 9.203 -51.375 -11.578 1 80.12 256 TRP B N 1
ATOM 6556 C CA . TRP B 1 256 ? 9.938 -52.562 -11.164 1 80.12 256 TRP B CA 1
ATOM 6557 C C . TRP B 1 256 ? 8.977 -53.656 -10.672 1 80.12 256 TRP B C 1
ATOM 6559 O O . TRP B 1 256 ? 9.016 -54.781 -11.141 1 80.12 256 TRP B O 1
ATOM 6569 N N . PHE B 1 257 ? 8.125 -53.312 -9.812 1 83.5 257 PHE B N 1
ATOM 6570 C CA . PHE B 1 257 ? 7.188 -54.281 -9.258 1 83.5 257 PHE B CA 1
ATOM 6571 C C . PHE B 1 257 ? 6.113 -54.625 -10.281 1 83.5 257 PHE B C 1
ATOM 6573 O O . PHE B 1 257 ? 5.609 -55.75 -10.297 1 83.5 257 PHE B O 1
ATOM 6580 N N . GLY B 1 258 ? 5.723 -53.625 -11.039 1 82.56 258 GLY B N 1
ATOM 6581 C CA . GLY B 1 258 ? 4.777 -53.906 -12.109 1 82.56 258 GLY B CA 1
ATOM 6582 C C . GLY B 1 258 ? 5.297 -54.906 -13.117 1 82.56 258 GLY B C 1
ATOM 6583 O O . GLY B 1 258 ? 4.547 -55.75 -13.586 1 82.56 258 GLY B O 1
ATOM 6584 N N . SER B 1 259 ? 6.582 -54.812 -13.461 1 81.31 259 SER B N 1
ATOM 6585 C CA . SER B 1 259 ? 7.199 -55.781 -14.383 1 81.31 259 SER B CA 1
ATOM 6586 C C . SER B 1 259 ? 7.207 -57.188 -13.805 1 81.31 259 SER B C 1
ATOM 6588 O O . SER B 1 259 ? 7 -58.156 -14.523 1 81.31 259 SER B O 1
ATOM 6590 N N . LEU B 1 260 ? 7.445 -57.312 -12.547 1 81.88 260 LEU B N 1
ATOM 6591 C CA . LEU B 1 260 ? 7.434 -58.625 -11.891 1 81.88 260 LEU B CA 1
ATOM 6592 C C . LEU B 1 260 ? 6.035 -59.219 -11.93 1 81.88 260 LEU B C 1
ATOM 6594 O O . LEU B 1 260 ? 5.891 -60.438 -12.148 1 81.88 260 LEU B O 1
ATOM 6598 N N . GLU B 1 261 ? 5.094 -58.375 -11.812 1 83.19 261 GLU B N 1
ATOM 6599 C CA . GLU B 1 261 ? 3.713 -58.844 -11.805 1 83.19 261 GLU B CA 1
ATOM 6600 C C . GLU B 1 261 ? 3.264 -59.25 -13.211 1 83.19 261 GLU B C 1
ATOM 6602 O O . GLU B 1 261 ? 2.529 -60.219 -13.383 1 83.19 261 GLU B O 1
ATOM 6607 N N . VAL B 1 262 ? 3.621 -58.5 -14.18 1 78.56 262 VAL B N 1
ATOM 6608 C CA . VAL B 1 262 ? 3.232 -58.812 -15.555 1 78.56 262 VAL B CA 1
ATOM 6609 C C . VAL B 1 262 ? 3.912 -60.094 -16.016 1 78.56 262 VAL B C 1
ATOM 6611 O O . VAL B 1 262 ? 3.318 -60.875 -16.75 1 78.56 262 VAL B O 1
ATOM 6614 N N . ASN B 1 263 ? 5.195 -60.312 -15.578 1 78.38 263 ASN B N 1
ATOM 6615 C CA . ASN B 1 263 ? 5.922 -61.531 -15.945 1 78.38 263 ASN B CA 1
ATOM 6616 C C . ASN B 1 263 ? 5.289 -62.75 -15.328 1 78.38 263 ASN B C 1
ATOM 6618 O O . ASN B 1 263 ? 5.332 -63.844 -15.914 1 78.38 263 ASN B O 1
ATOM 6622 N N . THR B 1 264 ? 4.754 -62.562 -14.188 1 77.12 264 THR B N 1
ATOM 6623 C CA . THR B 1 264 ? 4.125 -63.719 -13.539 1 77.12 264 THR B CA 1
ATOM 6624 C C . THR B 1 264 ? 2.664 -63.844 -13.953 1 77.12 264 THR B C 1
ATOM 6626 O O . THR B 1 264 ? 1.938 -64.688 -13.438 1 77.12 264 THR B O 1
ATOM 6629 N N . LYS B 1 265 ? 2.184 -63.094 -14.961 1 73.25 265 LYS B N 1
ATOM 6630 C CA . LYS B 1 265 ? 0.857 -63.094 -15.57 1 73.25 265 LYS B CA 1
ATOM 6631 C C . LYS B 1 265 ? -0.214 -62.688 -14.57 1 73.25 265 LYS B C 1
ATOM 6633 O O . LYS B 1 265 ? -1.383 -63.062 -14.711 1 73.25 265 LYS B O 1
ATOM 6638 N N . SER B 1 266 ? 0.199 -62.062 -13.547 1 72.25 266 SER B N 1
ATOM 6639 C CA . SER B 1 266 ? -0.77 -61.594 -12.555 1 72.25 266 SER B CA 1
ATOM 6640 C C . SER B 1 266 ? -1.146 -60.125 -12.781 1 72.25 266 SER B C 1
ATOM 6642 O O . SER B 1 266 ? -2.131 -59.656 -12.219 1 72.25 266 SER B O 1
ATOM 6644 N N . GLY B 1 267 ? -0.475 -59.5 -13.695 1 73.31 267 GLY B N 1
ATOM 6645 C CA . GLY B 1 267 ? -0.733 -58.094 -13.914 1 73.31 267 GLY B CA 1
ATOM 6646 C C . GLY B 1 267 ? -0.723 -57.719 -15.375 1 73.31 267 GLY B C 1
ATOM 6647 O O . GLY B 1 267 ? -0.337 -58.5 -16.234 1 73.31 267 GLY B O 1
ATOM 6648 N N . ASN B 1 268 ? -1.422 -56.531 -15.672 1 81.69 268 ASN B N 1
ATOM 6649 C CA . ASN B 1 268 ? -1.48 -56.031 -17.047 1 81.69 268 ASN B CA 1
ATOM 6650 C C . ASN B 1 268 ? -0.715 -54.719 -17.188 1 81.69 268 ASN B C 1
ATOM 6652 O O . ASN B 1 268 ? -0.532 -54 -16.203 1 81.69 268 ASN B O 1
ATOM 6656 N N . VAL B 1 269 ? -0.158 -54.562 -18.375 1 78.88 269 VAL B N 1
ATOM 6657 C CA . VAL B 1 269 ? 0.607 -53.344 -18.688 1 78.88 269 VAL B CA 1
ATOM 6658 C C . VAL B 1 269 ? -0.258 -52.094 -18.469 1 78.88 269 VAL B C 1
ATOM 6660 O O . VAL B 1 269 ? 0.224 -51.094 -17.984 1 78.88 269 VAL B O 1
ATOM 6663 N N . GLY B 1 270 ? -1.467 -52.219 -18.703 1 79.31 270 GLY B N 1
ATOM 6664 C CA . GLY B 1 270 ? -2.381 -51.094 -18.531 1 79.31 270 GLY B CA 1
ATOM 6665 C C . GLY B 1 270 ? -2.506 -50.656 -17.078 1 79.31 270 GLY B C 1
ATOM 6666 O O . GLY B 1 270 ? -2.592 -49.469 -16.797 1 79.31 270 GLY B O 1
ATOM 6667 N N . GLU B 1 271 ? -2.496 -51.594 -16.172 1 85 271 GLU B N 1
ATOM 6668 C CA . GLU B 1 271 ? -2.602 -51.281 -14.758 1 85 271 GLU B CA 1
ATOM 6669 C C . GLU B 1 271 ? -1.359 -50.531 -14.258 1 85 271 GLU B C 1
ATOM 6671 O O . GLU B 1 271 ? -1.454 -49.656 -13.406 1 85 271 GLU B O 1
ATOM 6676 N N . VAL B 1 272 ? -0.284 -50.938 -14.805 1 83.56 272 VAL B N 1
ATOM 6677 C CA . VAL B 1 272 ? 0.962 -50.281 -14.438 1 83.56 272 VAL B CA 1
ATOM 6678 C C . VAL B 1 272 ? 0.93 -48.812 -14.898 1 83.56 272 VAL B C 1
ATOM 6680 O O . VAL B 1 272 ? 1.267 -47.906 -14.141 1 83.56 272 VAL B O 1
ATOM 6683 N N . VAL B 1 273 ? 0.455 -48.594 -16.125 1 81.06 273 VAL B N 1
ATOM 6684 C CA . VAL B 1 273 ? 0.374 -47.25 -16.688 1 81.06 273 VAL B CA 1
ATOM 6685 C C . VAL B 1 273 ? -0.63 -46.406 -15.891 1 81.06 273 VAL B C 1
ATOM 6687 O O . VAL B 1 273 ? -0.394 -45.25 -15.625 1 81.06 273 VAL B O 1
ATOM 6690 N N . ALA B 1 274 ? -1.615 -47.031 -15.477 1 85.06 274 ALA B N 1
ATOM 6691 C CA . ALA B 1 274 ? -2.637 -46.312 -14.703 1 85.06 274 ALA B CA 1
ATOM 6692 C C . ALA B 1 274 ? -2.088 -45.875 -13.352 1 85.06 274 ALA B C 1
ATOM 6694 O O . ALA B 1 274 ? -2.311 -44.719 -12.93 1 85.06 274 ALA B O 1
ATOM 6695 N N . VAL B 1 275 ? -1.404 -46.719 -12.68 1 87.38 275 VAL B N 1
ATOM 6696 C CA . VAL B 1 275 ? -0.874 -46.406 -11.352 1 87.38 275 VAL B CA 1
ATOM 6697 C C . VAL B 1 275 ? 0.178 -45.312 -11.469 1 87.38 275 VAL B C 1
ATOM 6699 O O . VAL B 1 275 ? 0.265 -44.406 -10.609 1 87.38 275 VAL B O 1
ATOM 6702 N N . ILE B 1 276 ? 0.901 -45.312 -12.531 1 84.19 276 ILE B N 1
ATOM 6703 C CA . ILE B 1 276 ? 1.88 -44.25 -12.773 1 84.19 276 ILE B CA 1
ATOM 6704 C C . ILE B 1 276 ? 1.162 -42.906 -12.969 1 84.19 276 ILE B C 1
ATOM 6706 O O . ILE B 1 276 ? 1.592 -41.875 -12.438 1 84.19 276 ILE B O 1
ATOM 6710 N N . ASN B 1 277 ? 0.096 -42.906 -13.719 1 84.06 277 ASN B N 1
ATOM 6711 C CA . ASN B 1 277 ? -0.684 -41.719 -13.945 1 84.06 277 ASN B CA 1
ATOM 6712 C C . ASN B 1 277 ? -1.266 -41.156 -12.641 1 84.06 277 ASN B C 1
ATOM 6714 O O . ASN B 1 277 ? -1.272 -39.938 -12.414 1 84.06 277 ASN B O 1
ATOM 6718 N N . TYR B 1 278 ? -1.719 -42.031 -11.828 1 87.44 278 TYR B N 1
ATOM 6719 C CA . TYR B 1 278 ? -2.223 -41.594 -10.523 1 87.44 278 TYR B CA 1
ATOM 6720 C C . TYR B 1 278 ? -1.107 -41 -9.68 1 87.44 278 TYR B C 1
ATOM 6722 O O . TYR B 1 278 ? -1.304 -40 -9.008 1 87.44 278 TYR B O 1
ATOM 6730 N N . ALA B 1 279 ? 0.017 -41.625 -9.773 1 86.06 279 ALA B N 1
ATOM 6731 C CA . ALA B 1 279 ? 1.163 -41.125 -9.016 1 86.06 279 ALA B CA 1
ATOM 6732 C C . ALA B 1 279 ? 1.53 -39.719 -9.461 1 86.06 279 ALA B C 1
ATOM 6734 O O . ALA B 1 279 ? 1.825 -38.875 -8.633 1 86.06 279 ALA B O 1
ATOM 6735 N N . THR B 1 280 ? 1.491 -39.469 -10.742 1 81 280 THR B N 1
ATOM 6736 C CA . THR B 1 280 ? 1.838 -38.156 -11.289 1 81 280 THR B CA 1
ATOM 6737 C C . THR B 1 280 ? 0.8 -37.125 -10.883 1 81 280 THR B C 1
ATOM 6739 O O . THR B 1 280 ? 1.15 -36 -10.547 1 81 280 THR B O 1
ATOM 6742 N N . ARG B 1 281 ? -0.387 -37.469 -10.93 1 82.69 281 ARG B N 1
ATOM 6743 C CA . ARG B 1 281 ? -1.461 -36.562 -10.555 1 82.69 281 ARG B CA 1
ATOM 6744 C C . ARG B 1 281 ? -1.396 -36.219 -9.07 1 82.69 281 ARG B C 1
ATOM 6746 O O . ARG B 1 281 ? -1.58 -35.062 -8.688 1 82.69 281 ARG B O 1
ATOM 6753 N N . ILE B 1 282 ? -1.138 -37.219 -8.242 1 86.69 282 ILE B N 1
ATOM 6754 C CA . ILE B 1 282 ? -1.047 -37.031 -6.797 1 86.69 282 ILE B CA 1
ATOM 6755 C C . ILE B 1 282 ? 0.119 -36.094 -6.48 1 86.69 282 ILE B C 1
ATOM 6757 O O . ILE B 1 282 ? -0.014 -35.188 -5.66 1 86.69 282 ILE B O 1
ATOM 6761 N N . THR B 1 283 ? 1.217 -36.375 -7.109 1 81.5 283 THR B N 1
ATOM 6762 C CA . THR B 1 283 ? 2.375 -35.5 -6.879 1 81.5 283 THR B CA 1
ATOM 6763 C C . THR B 1 283 ? 2.074 -34.062 -7.289 1 81.5 283 THR B C 1
ATOM 6765 O O . THR B 1 283 ? 2.488 -33.125 -6.613 1 81.5 283 THR B O 1
ATOM 6768 N N . GLY B 1 284 ? 1.355 -33.875 -8.445 1 79.81 284 GLY B N 1
ATOM 6769 C CA . GLY B 1 284 ? 0.918 -32.531 -8.844 1 79.81 284 GLY B CA 1
ATOM 6770 C C . GLY B 1 284 ? 0.01 -31.875 -7.824 1 79.81 284 GLY B C 1
ATOM 6771 O O . GLY B 1 284 ? 0.152 -30.688 -7.539 1 79.81 284 GLY B O 1
ATOM 6772 N N . ALA B 1 285 ? -0.838 -32.656 -7.258 1 83.62 285 ALA B N 1
ATOM 6773 C CA . ALA B 1 285 ? -1.774 -32.156 -6.254 1 83.62 285 ALA B CA 1
ATOM 6774 C C . ALA B 1 285 ? -1.042 -31.734 -4.984 1 83.62 285 ALA B C 1
ATOM 6776 O O . ALA B 1 285 ? -1.438 -30.766 -4.328 1 83.62 285 ALA B O 1
ATOM 6777 N N . LEU B 1 286 ? -0.014 -32.406 -4.691 1 83.44 286 LEU B N 1
ATOM 6778 C CA . LEU B 1 286 ? 0.766 -32.094 -3.502 1 83.44 286 LEU B CA 1
ATOM 6779 C C . LEU B 1 286 ? 1.428 -30.734 -3.643 1 83.44 286 LEU B C 1
ATOM 6781 O O . LEU B 1 286 ? 1.548 -29.984 -2.662 1 83.44 286 LEU B O 1
ATOM 6785 N N . SER B 1 287 ? 1.843 -30.391 -4.836 1 80.38 287 SER B N 1
ATOM 6786 C CA . SER B 1 287 ? 2.432 -29.078 -5.078 1 80.38 287 SER B CA 1
ATOM 6787 C C . SER B 1 287 ? 1.414 -27.969 -4.852 1 80.38 287 SER B C 1
ATOM 6789 O O . SER B 1 287 ? 1.761 -26.891 -4.359 1 80.38 287 SER B O 1
ATOM 6791 N N . VAL B 1 288 ? 0.202 -28.219 -5.184 1 80.19 288 VAL B N 1
ATOM 6792 C CA . VAL B 1 288 ? -0.866 -27.234 -5.027 1 80.19 288 VAL B CA 1
ATOM 6793 C C . VAL B 1 288 ? -1.194 -27.047 -3.547 1 80.19 288 VAL B C 1
ATOM 6795 O O . VAL B 1 288 ? -1.466 -25.938 -3.096 1 80.19 288 VAL B O 1
ATOM 6798 N N . VAL B 1 289 ? -1.098 -28.078 -2.818 1 80.12 289 VAL B N 1
ATOM 6799 C CA . VAL B 1 289 ? -1.392 -28.031 -1.39 1 80.12 289 VAL B CA 1
ATOM 6800 C C . VAL B 1 289 ? -0.43 -27.062 -0.703 1 80.12 289 VAL B C 1
ATOM 6802 O O . VAL B 1 289 ? -0.826 -26.312 0.196 1 80.12 289 VAL B O 1
ATOM 6805 N N . SER B 1 290 ? 0.771 -27.047 -1.11 1 75.44 290 SER B N 1
ATOM 6806 C CA . SER B 1 290 ? 1.751 -26.125 -0.545 1 75.44 290 SER B CA 1
ATOM 6807 C C . SER B 1 290 ? 1.331 -24.688 -0.758 1 75.44 290 SER B C 1
ATOM 6809 O O . SER B 1 290 ? 1.463 -23.844 0.145 1 75.44 290 SER B O 1
ATOM 6811 N N . MET B 1 291 ? 0.771 -24.406 -1.878 1 75.38 291 MET B N 1
ATOM 6812 C CA . MET B 1 291 ? 0.308 -23.062 -2.203 1 75.38 291 MET B CA 1
ATOM 6813 C C . MET B 1 291 ? -0.914 -22.688 -1.368 1 75.38 291 MET B C 1
ATOM 6815 O O . MET B 1 291 ? -1.047 -21.547 -0.928 1 75.38 291 MET B O 1
ATOM 6819 N N . ILE B 1 292 ? -1.736 -23.609 -1.08 1 80.38 292 ILE B N 1
ATOM 6820 C CA . ILE B 1 292 ? -2.967 -23.406 -0.325 1 80.38 292 ILE B CA 1
ATOM 6821 C C . ILE B 1 292 ? -2.631 -23.016 1.109 1 80.38 292 ILE B C 1
ATOM 6823 O O . ILE B 1 292 ? -3.223 -22.078 1.656 1 80.38 292 ILE B O 1
ATOM 6827 N N . VAL B 1 293 ? -1.655 -23.688 1.608 1 77.19 293 VAL B N 1
ATOM 6828 C CA . VAL B 1 293 ? -1.283 -23.406 2.994 1 77.19 293 VAL B CA 1
ATOM 6829 C C . VAL B 1 293 ? -0.81 -21.969 3.129 1 77.19 293 VAL B C 1
ATOM 6831 O O . VAL B 1 293 ? -1.191 -21.266 4.07 1 77.19 293 VAL B O 1
ATOM 6834 N N . MET B 1 294 ? -0.103 -21.5 2.199 1 72.38 294 MET B N 1
ATOM 6835 C CA . MET B 1 294 ? 0.406 -20.141 2.229 1 72.38 294 MET B CA 1
ATOM 6836 C C . MET B 1 294 ? -0.729 -19.125 2.082 1 72.38 294 MET B C 1
ATOM 6838 O O . MET B 1 294 ? -0.781 -18.125 2.807 1 72.38 294 MET B O 1
ATOM 6842 N N . GLN B 1 295 ? -1.617 -19.406 1.194 1 79.94 295 GLN B N 1
ATOM 6843 C CA . GLN B 1 295 ? -2.736 -18.5 0.945 1 79.94 295 GLN B CA 1
ATOM 6844 C C . GLN B 1 295 ? -3.674 -18.438 2.146 1 79.94 295 GLN B C 1
ATOM 6846 O O . GLN B 1 295 ? -4.207 -17.375 2.477 1 79.94 295 GLN B O 1
ATOM 6851 N N . PHE B 1 296 ? -3.846 -19.562 2.783 1 82.38 296 PHE B N 1
ATOM 6852 C CA . PHE B 1 296 ? -4.746 -19.625 3.93 1 82.38 296 PHE B CA 1
ATOM 6853 C C . PHE B 1 296 ? -4.18 -18.859 5.113 1 82.38 296 PHE B C 1
ATOM 6855 O O . PHE B 1 296 ? -4.926 -18.219 5.863 1 82.38 296 PHE B O 1
ATOM 6862 N N . SER B 1 297 ? -2.941 -18.953 5.273 1 77.38 297 SER B N 1
ATOM 6863 C CA . SER B 1 297 ? -2.301 -18.219 6.359 1 77.38 297 SER B CA 1
ATOM 6864 C C . SER B 1 297 ? -2.471 -16.719 6.188 1 77.38 297 SER B C 1
ATOM 6866 O O . SER B 1 297 ? -2.76 -16 7.152 1 77.38 297 SER B O 1
ATOM 6868 N N . ARG B 1 298 ? -2.334 -16.312 4.992 1 76.31 298 ARG B N 1
ATOM 6869 C CA . ARG B 1 298 ? -2.523 -14.898 4.699 1 76.31 298 ARG B CA 1
ATOM 6870 C C . ARG B 1 298 ? -3.975 -14.484 4.914 1 76.31 298 ARG B C 1
ATOM 6872 O O . ARG B 1 298 ? -4.246 -13.406 5.441 1 76.31 298 ARG B O 1
ATOM 6879 N N . ALA B 1 299 ? -4.855 -15.273 4.504 1 85.56 299 ALA B N 1
ATOM 6880 C CA . ALA B 1 299 ? -6.285 -15.008 4.641 1 85.56 299 ALA B CA 1
ATOM 6881 C C . ALA B 1 299 ? -6.688 -14.938 6.109 1 85.56 299 ALA B C 1
ATOM 6883 O O . ALA B 1 299 ? -7.555 -14.148 6.488 1 85.56 299 ALA B O 1
ATOM 6884 N N . LYS B 1 300 ? -6.066 -15.82 6.875 1 86.5 300 LYS B N 1
ATOM 6885 C CA . LYS B 1 300 ? -6.367 -15.828 8.305 1 86.5 300 LYS B CA 1
ATOM 6886 C C . LYS B 1 300 ? -5.996 -14.5 8.953 1 86.5 300 LYS B C 1
ATOM 6888 O O . LYS B 1 300 ? -6.75 -13.977 9.773 1 86.5 300 LYS B O 1
ATOM 6893 N N . ALA B 1 301 ? -4.922 -13.969 8.617 1 82.44 301 ALA B N 1
ATOM 6894 C CA . ALA B 1 301 ? -4.5 -12.672 9.133 1 82.44 301 ALA B CA 1
ATOM 6895 C C . ALA B 1 301 ? -5.457 -11.57 8.688 1 82.44 301 ALA B C 1
ATOM 6897 O O . ALA B 1 301 ? -5.84 -10.711 9.492 1 82.44 301 ALA B O 1
ATOM 6898 N N . SER B 1 302 ? -5.797 -11.562 7.414 1 88.62 302 SER B N 1
ATOM 6899 C CA . SER B 1 302 ? -6.738 -10.578 6.895 1 88.62 302 SER B CA 1
ATOM 6900 C C . SER B 1 302 ? -8.094 -10.695 7.578 1 88.62 302 SER B C 1
ATOM 6902 O O . SER B 1 302 ? -8.727 -9.688 7.887 1 88.62 302 SER B O 1
ATOM 6904 N N . ALA B 1 303 ? -8.492 -11.875 7.816 1 91.56 303 ALA B N 1
ATOM 6905 C CA . ALA B 1 303 ? -9.766 -12.117 8.484 1 91.56 303 ALA B CA 1
ATOM 6906 C C . ALA B 1 303 ? -9.758 -11.57 9.906 1 91.56 303 ALA B C 1
ATOM 6908 O O . ALA B 1 303 ? -10.758 -11.023 10.375 1 91.56 303 ALA B O 1
ATOM 6909 N N . GLN B 1 304 ? -8.711 -11.758 10.539 1 89.31 304 GLN B N 1
ATOM 6910 C CA . GLN B 1 304 ? -8.586 -11.242 11.898 1 89.31 304 GLN B CA 1
ATOM 6911 C C . GLN B 1 304 ? -8.664 -9.719 11.922 1 89.31 304 GLN B C 1
ATOM 6913 O O . GLN B 1 304 ? -9.328 -9.141 12.781 1 89.31 304 GLN B O 1
ATOM 6918 N N . ARG B 1 305 ? -7.996 -9.141 10.984 1 87.38 305 ARG B N 1
ATOM 6919 C CA . ARG B 1 305 ? -8.016 -7.68 10.922 1 87.38 305 ARG B CA 1
ATOM 6920 C C . ARG B 1 305 ? -9.414 -7.164 10.625 1 87.38 305 ARG B C 1
ATOM 6922 O O . ARG B 1 305 ? -9.852 -6.16 11.195 1 87.38 305 ARG B O 1
ATOM 6929 N N . ILE B 1 306 ? -10.07 -7.758 9.75 1 92.19 306 ILE B N 1
ATOM 6930 C CA . ILE B 1 306 ? -11.445 -7.398 9.43 1 92.19 306 ILE B CA 1
ATOM 6931 C C . ILE B 1 306 ? -12.328 -7.582 10.664 1 92.19 306 ILE B C 1
ATOM 6933 O O . ILE B 1 306 ? -13.164 -6.73 10.977 1 92.19 306 ILE B O 1
ATOM 6937 N N . SER B 1 307 ? -12.109 -8.672 11.375 1 91.06 307 SER B N 1
ATOM 6938 C CA . SER B 1 307 ? -12.891 -8.969 12.57 1 91.06 307 SER B CA 1
ATOM 6939 C C . SER B 1 307 ? -12.664 -7.93 13.664 1 91.06 307 SER B C 1
ATOM 6941 O O . SER B 1 307 ? -13.578 -7.605 14.422 1 91.06 307 SER B O 1
ATOM 6943 N N . ASP B 1 308 ? -11.477 -7.43 13.727 1 87.81 308 ASP B N 1
ATOM 6944 C CA . ASP B 1 308 ? -11.156 -6.387 14.695 1 87.81 308 ASP B CA 1
ATOM 6945 C C . ASP B 1 308 ? -12.023 -5.148 14.469 1 87.81 308 ASP B C 1
ATOM 6947 O O . ASP B 1 308 ? -12.438 -4.492 15.422 1 87.81 308 ASP B O 1
ATOM 6951 N N . VAL B 1 309 ? -12.227 -4.832 13.242 1 88.12 309 VAL B N 1
ATOM 6952 C CA . VAL B 1 309 ? -13.047 -3.672 12.914 1 88.12 309 VAL B CA 1
ATOM 6953 C C . VAL B 1 309 ? -14.5 -3.943 13.297 1 88.12 309 VAL B C 1
ATOM 6955 O O . VAL B 1 309 ? -15.18 -3.072 13.852 1 88.12 309 VAL B O 1
ATOM 6958 N N . PHE B 1 310 ? -15 -5.117 13.07 1 88.88 310 PHE B N 1
ATOM 6959 C CA . PHE B 1 310 ? -16.375 -5.48 13.391 1 88.88 310 PHE B CA 1
ATOM 6960 C C . PHE B 1 310 ? -16.594 -5.52 14.898 1 88.88 310 PHE B C 1
ATOM 6962 O O . PHE B 1 310 ? -17.688 -5.219 15.383 1 88.88 310 PHE B O 1
ATOM 6969 N N . GLU B 1 311 ? -15.555 -5.844 15.562 1 85.75 311 GLU B N 1
ATOM 6970 C CA . GLU B 1 311 ? -15.672 -6.004 17 1 85.75 311 GLU B CA 1
ATOM 6971 C C . GLU B 1 311 ? -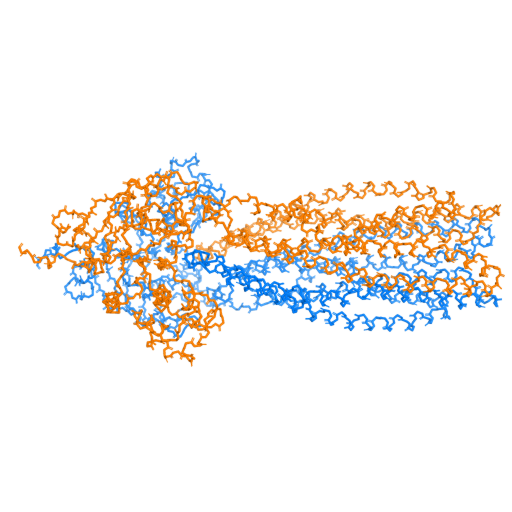15.531 -4.664 17.719 1 85.75 311 GLU B C 1
ATOM 6973 O O . GLU B 1 311 ? -15.922 -4.531 18.891 1 85.75 311 GLU B O 1
ATOM 6978 N N . ALA B 1 312 ? -15 -3.717 16.984 1 81.88 312 ALA B N 1
ATOM 6979 C CA . ALA B 1 312 ? -14.859 -2.404 17.609 1 81.88 312 ALA B CA 1
ATOM 6980 C C . ALA B 1 312 ? -16.219 -1.817 17.969 1 81.88 312 ALA B C 1
ATOM 6982 O O . ALA B 1 312 ? -17.156 -1.883 17.172 1 81.88 312 ALA B O 1
ATOM 6983 N N . LYS B 1 313 ? -16.484 -1.545 19.219 1 73.25 313 LYS B N 1
ATOM 6984 C CA . LYS B 1 313 ? -17.766 -1.061 19.719 1 73.25 313 LYS B CA 1
ATOM 6985 C C . LYS B 1 313 ? -17.969 0.42 19.391 1 73.25 313 LYS B C 1
ATOM 6987 O O . LYS B 1 313 ? -17.031 1.216 19.547 1 73.25 313 LYS B O 1
ATOM 6992 N N . ALA B 1 314 ? -19.109 0.625 18.719 1 69.38 314 ALA B N 1
ATOM 6993 C CA . ALA B 1 314 ? -19.5 2.012 18.484 1 69.38 314 ALA B CA 1
ATOM 6994 C C . ALA B 1 314 ? -19.859 2.711 19.797 1 69.38 314 ALA B C 1
ATOM 6996 O O . ALA B 1 314 ? -20.625 2.18 20.609 1 69.38 314 ALA B O 1
ATOM 6997 N N . ASP B 1 315 ? -19.016 3.641 20.234 1 63.69 315 ASP B N 1
ATOM 6998 C CA . ASP B 1 315 ? -19.203 4.27 21.547 1 63.69 315 ASP B CA 1
ATOM 6999 C C . ASP B 1 315 ? -20.5 5.062 21.594 1 63.69 315 ASP B C 1
ATOM 7001 O O . ASP B 1 315 ? -21.141 5.148 22.641 1 63.69 315 ASP B O 1
ATOM 7005 N N . ILE B 1 316 ? -20.891 5.672 20.5 1 65.12 316 ILE B N 1
ATOM 7006 C CA . ILE B 1 316 ? -22.047 6.562 20.594 1 65.12 316 ILE B CA 1
ATOM 7007 C C . ILE B 1 316 ? -23.25 5.922 19.891 1 65.12 316 ILE B C 1
ATOM 7009 O O . ILE B 1 316 ? -23.188 5.617 18.703 1 65.12 316 ILE B O 1
ATOM 7013 N N . SER B 1 317 ? -24.062 5.164 20.547 1 65 317 SER B N 1
ATOM 7014 C CA . SER B 1 317 ? -25.312 4.633 19.969 1 65 317 SER B CA 1
ATOM 7015 C C . SER B 1 317 ? -26.531 5.336 20.562 1 65 317 SER B C 1
ATOM 7017 O O . SER B 1 317 ? -26.453 5.934 21.641 1 65 317 SER B O 1
ATOM 7019 N N . ASP B 1 318 ? -27.531 5.648 19.625 1 62.09 318 ASP B N 1
ATOM 7020 C CA . ASP B 1 318 ? -28.781 6.191 20.141 1 62.09 318 ASP B CA 1
ATOM 7021 C C . ASP B 1 318 ? -29.266 5.41 21.359 1 62.09 318 ASP B C 1
ATOM 7023 O O . ASP B 1 318 ? -29.312 4.18 21.344 1 62.09 318 ASP B O 1
ATOM 7027 N N . THR B 1 319 ? -28.984 5.914 22.516 1 54.47 319 THR B N 1
ATOM 7028 C CA . THR B 1 319 ? -29.547 5.238 23.688 1 54.47 319 THR B CA 1
ATOM 7029 C C . THR B 1 319 ? -30.984 4.828 23.438 1 54.47 319 THR B C 1
ATOM 7031 O O . THR B 1 319 ? -31.719 5.496 22.703 1 54.47 319 THR B O 1
ATOM 7034 N N . GLY B 1 320 ? -31.328 3.561 23.547 1 52.16 320 GLY B N 1
ATOM 7035 C CA . GLY B 1 320 ? -32.656 3.008 23.406 1 52.16 320 GLY B CA 1
ATOM 7036 C C . GLY B 1 320 ? -33.75 4 23.75 1 52.16 320 GLY B C 1
ATOM 7037 O O . GLY B 1 320 ? -34.906 3.867 23.281 1 52.16 320 GLY B O 1
ATOM 7038 N N . CYS B 1 321 ? -33.562 5.004 24.609 1 54.53 321 CYS B N 1
ATOM 7039 C CA . CYS B 1 321 ? -34.594 5.879 25.109 1 54.53 321 CYS B CA 1
ATOM 7040 C C . CYS B 1 321 ? -34.625 7.195 24.344 1 54.53 321 CYS B C 1
ATOM 7042 O O . CYS B 1 321 ? -35.312 8.133 24.75 1 54.53 321 CYS B O 1
ATOM 7044 N N . ALA B 1 322 ? -33.938 7.34 23.219 1 64.19 322 ALA B N 1
ATOM 7045 C CA . ALA B 1 322 ? -33.906 8.617 22.516 1 64.19 322 ALA B CA 1
ATOM 7046 C C . ALA B 1 322 ? -35.25 8.898 21.844 1 64.19 322 ALA B C 1
ATOM 7048 O O . ALA B 1 322 ? -35.844 8.016 21.219 1 64.19 322 ALA B O 1
ATOM 7049 N N . ASN B 1 323 ? -35.906 9.961 22.406 1 68 323 ASN B N 1
ATOM 7050 C CA . ASN B 1 323 ? -37.219 10.391 21.906 1 68 323 ASN B CA 1
ATOM 7051 C C . ASN B 1 323 ? -37.062 11.109 20.562 1 68 323 ASN B C 1
ATOM 7053 O O . ASN B 1 323 ? -36.406 12.133 20.469 1 68 323 ASN B O 1
ATOM 7057 N N . ALA B 1 324 ? -37.531 10.492 19.5 1 68.44 324 ALA B N 1
ATOM 7058 C CA . ALA B 1 324 ? -37.5 11.023 18.141 1 68.44 324 ALA B CA 1
ATOM 7059 C C . ALA B 1 324 ? -38.406 12.258 18.016 1 68.44 324 ALA B C 1
ATOM 7061 O O . ALA B 1 324 ? -38.219 13.062 17.094 1 68.44 324 ALA B O 1
ATOM 7062 N N . ASP B 1 325 ? -39.156 12.461 19.031 1 70.94 325 ASP B N 1
ATOM 7063 C CA . ASP B 1 325 ? -40.156 13.508 18.906 1 70.94 325 ASP B CA 1
ATOM 7064 C C . ASP B 1 325 ? -39.656 14.844 19.438 1 70.94 325 ASP B C 1
ATOM 7066 O O . ASP B 1 325 ? -40.25 15.891 19.234 1 70.94 325 ASP B O 1
ATOM 7070 N N . LEU B 1 326 ? -38.5 14.742 19.938 1 76.12 326 LEU B N 1
ATOM 7071 C CA . LEU B 1 326 ? -37.938 15.984 20.484 1 76.12 326 LEU B CA 1
ATOM 7072 C C . LEU B 1 326 ? -37.344 16.844 19.391 1 76.12 326 LEU B C 1
ATOM 7074 O O . LEU B 1 326 ? -36.688 16.344 18.484 1 76.12 326 LEU B O 1
ATOM 7078 N N . ARG B 1 327 ? -37.812 18.078 19.219 1 80.19 327 ARG B N 1
ATOM 7079 C CA . ARG B 1 327 ? -37.344 19.016 18.203 1 80.19 327 ARG B CA 1
ATOM 7080 C C . ARG B 1 327 ? -36.656 20.219 18.844 1 80.19 327 ARG B C 1
ATOM 7082 O O . ARG B 1 327 ? -37.031 20.641 19.953 1 80.19 327 ARG B O 1
ATOM 7089 N N . ILE B 1 328 ? -35.625 20.656 18.281 1 85.38 328 ILE B N 1
ATOM 7090 C CA . ILE B 1 328 ? -34.969 21.891 18.688 1 85.38 328 ILE B CA 1
ATOM 7091 C C . ILE B 1 328 ? -35.656 23.078 18.016 1 85.38 328 ILE B C 1
ATOM 7093 O O . ILE B 1 328 ? -35.75 23.156 16.797 1 85.38 328 ILE B O 1
ATOM 7097 N N . THR B 1 329 ? -36.188 23.984 18.844 1 85.44 329 THR B N 1
ATOM 7098 C CA . THR B 1 329 ? -36.969 25.078 18.281 1 85.44 329 THR B CA 1
ATOM 7099 C C . THR B 1 329 ? -36.25 26.406 18.438 1 85.44 329 THR B C 1
ATOM 7101 O O . THR B 1 329 ? -36.156 27.188 17.5 1 85.44 329 THR B O 1
ATOM 7104 N N . ALA B 1 330 ? -35.719 26.719 19.594 1 88.88 330 ALA B N 1
ATOM 7105 C CA . ALA B 1 330 ? -35.125 28.031 19.859 1 88.88 330 ALA B CA 1
ATOM 7106 C C . ALA B 1 330 ? -33.625 28 19.641 1 88.88 330 ALA B C 1
ATOM 7108 O O . ALA B 1 330 ? -33.062 28.906 19.047 1 88.88 330 ALA B O 1
ATOM 7109 N N . GLY B 1 331 ? -32.969 26.906 20.047 1 92.5 331 GLY B N 1
ATOM 7110 C CA . GLY B 1 331 ? -31.516 26.781 19.891 1 92.5 331 GLY B CA 1
ATOM 7111 C C . GLY B 1 331 ? -30.75 27.297 21.094 1 92.5 331 GLY B C 1
ATOM 7112 O O . GLY B 1 331 ? -29.672 27.875 20.938 1 92.5 331 GLY B O 1
ATOM 7113 N N . LYS B 1 332 ? -31.328 27.312 22.266 1 94.69 332 LYS B N 1
ATOM 7114 C CA . LYS B 1 332 ? -30.625 27.656 23.5 1 94.69 332 LYS B CA 1
ATOM 7115 C C . LYS B 1 332 ? -29.703 26.531 23.938 1 94.69 332 LYS B C 1
ATOM 7117 O O . LYS B 1 332 ? -30.125 25.375 24.047 1 94.69 332 LYS B O 1
ATOM 7122 N N . VAL B 1 333 ? -28.453 26.797 24.172 1 96.12 333 VAL B N 1
ATOM 7123 C CA . VAL B 1 333 ? -27.453 25.797 24.547 1 96.12 333 VAL B CA 1
ATOM 7124 C C . VAL B 1 333 ? -26.969 26.062 25.969 1 96.12 333 VAL B C 1
ATOM 7126 O O . VAL B 1 333 ? -26.531 27.172 26.281 1 96.12 333 VAL B O 1
ATOM 7129 N N . LYS B 1 334 ? -27.094 25.094 26.781 1 96.38 334 LYS B N 1
ATOM 7130 C CA . LYS B 1 334 ? -26.656 25.203 28.172 1 96.38 334 LYS B CA 1
ATOM 7131 C C . LYS B 1 334 ? -25.641 24.109 28.531 1 96.38 334 LYS B C 1
ATOM 7133 O O . LYS B 1 334 ? -25.922 22.922 28.344 1 96.38 334 LYS B O 1
ATOM 7138 N N . LEU B 1 335 ? -24.5 24.484 28.891 1 96.25 335 LEU B N 1
ATOM 7139 C CA . LEU B 1 335 ? -23.484 23.578 29.406 1 96.25 335 LEU B CA 1
ATOM 7140 C C . LEU B 1 335 ? -23.422 23.656 30.938 1 96.25 335 LEU B C 1
ATOM 7142 O O . LEU B 1 335 ? -23.281 24.734 31.5 1 96.25 335 LEU B O 1
ATOM 7146 N N . GLU B 1 336 ? -23.578 22.531 31.516 1 95.75 336 GLU B N 1
ATOM 7147 C CA . GLU B 1 336 ? -23.547 22.453 32.969 1 95.75 336 GLU B CA 1
ATOM 7148 C C . GLU B 1 336 ? -22.422 21.547 33.469 1 95.75 336 GLU B C 1
ATOM 7150 O O . GLU B 1 336 ? -22.562 20.328 33.469 1 95.75 336 GLU B O 1
ATOM 7155 N N . ASN B 1 337 ? -21.344 22.141 34.031 1 95.12 337 ASN B N 1
ATOM 7156 C CA . ASN B 1 337 ? -20.203 21.438 34.594 1 95.12 337 ASN B CA 1
ATOM 7157 C C . ASN B 1 337 ? -19.672 20.375 33.625 1 95.12 337 ASN B C 1
ATOM 7159 O O . ASN B 1 337 ? -19.516 19.219 34.031 1 95.12 337 ASN B O 1
ATOM 7163 N N . VAL B 1 338 ? -19.516 20.766 32.5 1 95 338 VAL B N 1
ATOM 7164 C CA . VAL B 1 338 ? -19.125 19.844 31.422 1 95 338 VAL B CA 1
ATOM 7165 C C . VAL B 1 338 ? -17.625 19.531 31.531 1 95 338 VAL B C 1
ATOM 7167 O O . VAL B 1 338 ? -16.797 20.453 31.562 1 95 338 VAL B O 1
ATOM 7170 N N . SER B 1 339 ? -17.297 18.281 31.641 1 94.88 339 SER B N 1
ATOM 7171 C CA . SER B 1 339 ? -15.93 17.766 31.625 1 94.88 339 SER B CA 1
ATOM 7172 C C . SER B 1 339 ? -15.758 16.703 30.562 1 94.88 339 SER B C 1
ATOM 7174 O O . SER B 1 339 ? -16.688 15.953 30.25 1 94.88 339 SER B O 1
ATOM 7176 N N . PHE B 1 340 ? -14.648 16.75 29.938 1 91.94 340 PHE B N 1
ATOM 7177 C CA . PHE B 1 340 ? -14.422 15.781 28.875 1 91.94 340 PHE B CA 1
ATOM 7178 C C . PHE B 1 340 ? -12.953 15.359 28.828 1 91.94 340 PHE B C 1
ATOM 7180 O O . PHE B 1 340 ? -12.062 16.203 28.953 1 91.94 340 PHE B O 1
ATOM 7187 N N . GLN B 1 341 ? -12.82 14.125 28.734 1 87.69 341 GLN B N 1
ATOM 7188 C CA . GLN B 1 341 ? -11.508 13.523 28.562 1 87.69 341 GLN B CA 1
ATOM 7189 C C . GLN B 1 341 ? -11.484 12.586 27.359 1 87.69 341 GLN B C 1
ATOM 7191 O O . GLN B 1 341 ? -12.352 11.711 27.234 1 87.69 341 GLN B O 1
ATOM 7196 N N . TYR B 1 342 ? -10.586 12.945 26.422 1 78.69 342 TYR B N 1
ATOM 7197 C CA . TYR B 1 342 ? -10.453 12.047 25.281 1 78.69 342 TYR B CA 1
ATOM 7198 C C . TYR B 1 342 ? -10.039 10.648 25.734 1 78.69 342 TYR B C 1
ATOM 7200 O O . TYR B 1 342 ? -9.234 10.508 26.656 1 78.69 342 TYR B O 1
ATOM 7208 N N . PRO B 1 343 ? -10.586 9.703 25.078 1 72.75 343 PRO B N 1
ATOM 7209 C CA . PRO B 1 343 ? -10.195 8.344 25.453 1 72.75 343 PRO B CA 1
ATOM 7210 C C . PRO B 1 343 ? -8.703 8.086 25.297 1 72.75 343 PRO B C 1
ATOM 7212 O O . PRO B 1 343 ? -8.133 8.398 24.234 1 72.75 343 PRO B O 1
ATOM 7215 N N . GLY B 1 344 ? -8.055 7.613 26.266 1 63.03 344 GLY B N 1
ATOM 7216 C CA . GLY B 1 344 ? -6.648 7.266 26.203 1 63.03 344 GLY B CA 1
ATOM 7217 C C . GLY B 1 344 ? -5.738 8.391 26.672 1 63.03 344 GLY B C 1
ATOM 7218 O O . GLY B 1 344 ? -4.527 8.195 26.812 1 63.03 344 GLY B O 1
ATOM 7219 N N . ILE B 1 345 ? -6.34 9.609 26.781 1 64.94 345 ILE B N 1
ATOM 7220 C CA . ILE B 1 345 ? -5.543 10.734 27.25 1 64.94 345 ILE B CA 1
ATOM 7221 C C . ILE B 1 345 ? -5.875 11.031 28.719 1 64.94 345 ILE B C 1
ATOM 7223 O O . ILE B 1 345 ? -7.051 11.086 29.094 1 64.94 345 ILE B O 1
ATOM 7227 N N . SER B 1 346 ? -4.891 11.07 29.438 1 66.75 346 SER B N 1
ATOM 7228 C CA . SER B 1 346 ? -5.09 11.211 30.875 1 66.75 346 SER B CA 1
ATOM 7229 C C . SER B 1 346 ? -5.527 12.625 31.234 1 66.75 346 SER B C 1
ATOM 7231 O O . SER B 1 346 ? -6.305 12.82 32.188 1 66.75 346 SER B O 1
ATOM 7233 N N . LEU B 1 347 ? -5.129 13.57 30.469 1 72.56 347 LEU B N 1
ATOM 7234 C CA . LEU B 1 347 ? -5.453 14.945 30.828 1 72.56 347 LEU B CA 1
ATOM 7235 C C . LEU B 1 347 ? -6.805 15.352 30.25 1 72.56 347 LEU B C 1
ATOM 7237 O O . LEU B 1 347 ? -7.074 15.148 29.078 1 72.56 347 LEU B O 1
ATOM 7241 N N . PRO B 1 348 ? -7.605 15.805 31.172 1 85.06 348 PRO B N 1
ATOM 7242 C CA . PRO B 1 348 ? -8.906 16.266 30.672 1 85.06 348 PRO B CA 1
ATOM 7243 C C . PRO B 1 348 ? -8.781 17.453 29.719 1 85.06 348 PRO B C 1
ATOM 7245 O O . PRO B 1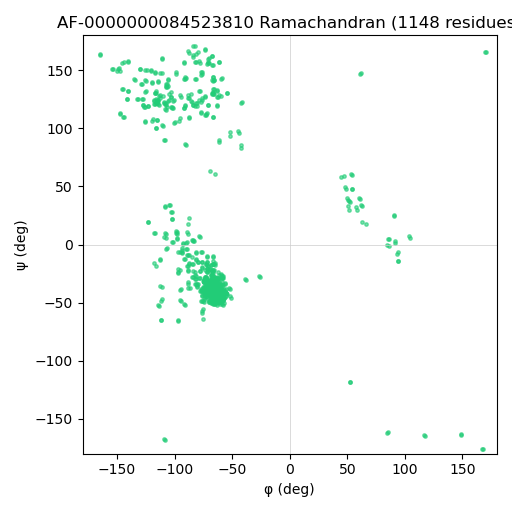 348 ? -7.984 18.359 29.953 1 85.06 348 PRO B O 1
ATOM 7248 N N . ALA B 1 349 ? -9.445 17.359 28.641 1 85.88 349 ALA B N 1
ATOM 7249 C CA . ALA B 1 349 ? -9.461 18.453 27.656 1 85.88 349 ALA B CA 1
ATOM 7250 C C . ALA B 1 349 ? -10.32 19.609 28.141 1 85.88 349 ALA B C 1
ATOM 7252 O O . ALA B 1 349 ? -10.031 20.781 27.859 1 85.88 349 ALA B O 1
ATOM 7253 N N . LEU B 1 350 ? -11.438 19.312 28.828 1 91.25 350 LEU B N 1
ATOM 7254 C CA . LEU B 1 350 ? -12.336 20.297 29.422 1 91.25 350 LEU B CA 1
ATOM 7255 C C . LEU B 1 350 ? -12.602 19.953 30.891 1 91.25 350 LEU B C 1
ATOM 7257 O O . LEU B 1 350 ? -12.742 18.781 31.234 1 91.25 350 LEU B O 1
ATOM 7261 N N . GLN B 1 351 ? -12.602 21 31.703 1 93.62 351 GLN B N 1
ATOM 7262 C CA . GLN B 1 351 ? -12.789 20.797 33.125 1 93.62 351 GLN B CA 1
ATOM 7263 C C . GLN B 1 351 ? -13.945 21.656 33.656 1 93.62 351 GLN B C 1
ATOM 7265 O O . GLN B 1 351 ? -13.766 22.828 33.938 1 93.62 351 GLN B O 1
ATOM 7270 N N . SER B 1 352 ? -15.008 21.094 33.938 1 92.56 352 SER B N 1
ATOM 7271 C CA . SER B 1 352 ? -16.188 21.641 34.594 1 92.56 352 SER B CA 1
ATOM 7272 C C . SER B 1 352 ? -16.562 23 34.031 1 92.56 352 SER B C 1
ATOM 7274 O O . SER B 1 352 ? -16.688 23.984 34.75 1 92.56 352 SER B O 1
ATOM 7276 N N . ILE B 1 353 ? -16.797 23.047 32.781 1 93.94 353 ILE B N 1
ATOM 7277 C CA . ILE B 1 353 ? -17.188 24.281 32.094 1 93.94 353 ILE B CA 1
ATOM 7278 C C . ILE B 1 353 ? -18.703 24.469 32.188 1 93.94 353 ILE B C 1
ATOM 7280 O O . ILE B 1 353 ? -19.453 23.531 31.922 1 93.94 353 ILE B O 1
ATOM 7284 N N . SER B 1 354 ? -19.094 25.672 32.625 1 95.75 354 SER B N 1
ATOM 7285 C CA . SER B 1 354 ? -20.516 26 32.688 1 95.75 354 SER B CA 1
ATOM 7286 C C . SER B 1 354 ? -20.797 27.359 32.062 1 95.75 354 SER B C 1
ATOM 7288 O O . SER B 1 354 ? -20.172 28.359 32.438 1 95.75 354 SER B O 1
ATOM 7290 N N . PHE B 1 355 ? -21.688 27.438 31.109 1 94.88 355 PHE B N 1
ATOM 7291 C CA . PHE B 1 355 ? -22.172 28.688 30.547 1 94.88 355 PHE B CA 1
ATOM 7292 C C . PHE B 1 355 ? -23.453 28.469 29.734 1 94.88 355 PHE B C 1
ATOM 7294 O O . PHE B 1 355 ? -23.812 27.328 29.438 1 94.88 355 PHE B O 1
ATOM 7301 N N . THR B 1 356 ? -24.125 29.516 29.469 1 95.38 356 THR B N 1
ATOM 7302 C CA . THR B 1 356 ? -25.375 29.453 28.719 1 95.38 356 THR B CA 1
ATOM 7303 C C . THR B 1 356 ? -25.328 30.375 27.516 1 95.38 356 THR B C 1
ATOM 7305 O O . THR B 1 356 ? -24.844 31.516 27.609 1 95.38 356 THR B O 1
ATOM 7308 N N . VAL B 1 357 ? -25.703 29.812 26.422 1 95.44 357 VAL B N 1
ATOM 7309 C CA . VAL B 1 357 ? -25.891 30.594 25.203 1 95.44 357 VAL B CA 1
ATOM 7310 C C . VAL B 1 357 ? -27.375 30.703 24.875 1 95.44 357 VAL B C 1
ATOM 7312 O O . VAL B 1 357 ? -28.047 29.688 24.672 1 95.44 357 VAL B O 1
ATOM 7315 N N . TYR B 1 358 ? -27.844 31.906 24.812 1 94.31 358 TYR B N 1
ATOM 7316 C CA . TYR B 1 358 ? -29.266 32.125 24.594 1 94.31 358 TYR B CA 1
ATOM 7317 C C . TYR B 1 358 ? -29.609 32.062 23.109 1 94.31 358 TYR B C 1
ATOM 7319 O O . TYR B 1 358 ? -28.719 32.188 22.266 1 94.31 358 TYR B O 1
ATOM 7327 N N . ALA B 1 359 ? -30.953 31.844 22.844 1 94 359 ALA B N 1
ATOM 7328 C CA . ALA B 1 359 ? -31.406 31.703 21.453 1 94 359 ALA B CA 1
ATOM 7329 C C . ALA B 1 359 ? -31.156 32.969 20.672 1 94 359 ALA B C 1
ATOM 7331 O O . ALA B 1 359 ? -31.469 34.094 21.125 1 94 359 ALA B O 1
ATOM 7332 N N . GLY B 1 360 ? -30.453 32.781 19.516 1 90.88 360 GLY B N 1
ATOM 7333 C CA . GLY B 1 360 ? -30.219 33.906 18.625 1 90.88 360 GLY B CA 1
ATOM 7334 C C . GLY B 1 360 ? -29 34.719 18.984 1 90.88 360 GLY B C 1
ATOM 7335 O O . GLY B 1 360 ? -28.641 35.656 18.266 1 90.88 360 GLY B O 1
ATOM 7336 N N . GLU B 1 361 ? -28.359 34.312 20.031 1 92.38 361 GLU B N 1
ATOM 7337 C CA . GLU B 1 361 ? -27.172 35 20.516 1 92.38 361 GLU B CA 1
ATOM 7338 C C . GLU B 1 361 ? -25.922 34.594 19.75 1 92.38 361 GLU B C 1
ATOM 7340 O O . GLU B 1 361 ? -25.812 33.438 19.297 1 92.38 361 GLU B O 1
ATOM 7345 N N . THR B 1 362 ? -25.047 35.562 19.516 1 93.31 362 THR B N 1
ATOM 7346 C CA . THR B 1 362 ? -23.75 35.25 18.953 1 93.31 362 THR B CA 1
ATOM 7347 C C . THR B 1 362 ? -22.672 35.281 20.031 1 93.31 362 THR B C 1
ATOM 7349 O O . THR B 1 362 ? -22.438 36.281 20.672 1 93.31 362 THR B O 1
ATOM 7352 N N . VAL B 1 363 ? -22.062 34.125 20.219 1 95 363 VAL B N 1
ATOM 7353 C CA . VAL B 1 363 ? -21.047 34 21.25 1 95 363 VAL B CA 1
ATOM 7354 C C . VAL B 1 363 ? -19.688 33.688 20.609 1 95 363 VAL B C 1
ATOM 7356 O O . VAL B 1 363 ? -19.578 32.812 19.734 1 95 363 VAL B O 1
ATOM 7359 N N . ALA B 1 364 ? -18.688 34.375 20.984 1 94.25 364 ALA B N 1
ATOM 7360 C CA . ALA B 1 364 ? -17.328 34.156 20.531 1 94.25 364 ALA B CA 1
ATOM 7361 C C . ALA B 1 364 ? -16.5 33.469 21.625 1 94.25 364 ALA B C 1
ATOM 7363 O O . ALA B 1 364 ? -16.578 33.812 22.797 1 94.25 364 ALA B O 1
ATOM 7364 N N . ILE B 1 365 ? -15.875 32.469 21.25 1 93.38 365 ILE B N 1
ATOM 7365 C CA . ILE B 1 365 ? -15 31.75 22.172 1 93.38 365 ILE B CA 1
ATOM 7366 C C . ILE B 1 365 ? -13.539 32 21.812 1 93.38 365 ILE B C 1
ATOM 7368 O O . ILE B 1 365 ? -13.117 31.734 20.688 1 93.38 365 ILE B O 1
ATOM 7372 N N . LEU B 1 366 ? -12.828 32.531 22.781 1 88.81 366 LEU B N 1
ATOM 7373 C CA . LEU B 1 366 ? -11.422 32.844 22.609 1 88.81 366 LEU B CA 1
ATOM 7374 C C . LEU B 1 366 ? -10.555 32.031 23.547 1 88.81 366 LEU B C 1
ATOM 7376 O O . LEU B 1 366 ? -10.984 31.656 24.641 1 88.81 366 LEU B O 1
ATOM 7380 N N . GLY B 1 367 ? -9.43 31.75 23.078 1 80.62 367 GLY B N 1
ATOM 7381 C CA . GLY B 1 367 ? -8.469 31 23.875 1 80.62 367 GLY B CA 1
ATOM 7382 C C . GLY B 1 367 ? -7.266 30.547 23.078 1 80.62 367 GLY B C 1
ATOM 7383 O O . GLY B 1 367 ? -7.293 30.547 21.859 1 80.62 367 GLY B O 1
ATOM 7384 N N . ALA B 1 368 ? -6.336 30.172 23.812 1 71.88 368 ALA B N 1
ATOM 7385 C CA . ALA B 1 368 ? -5.113 29.688 23.172 1 71.88 368 ALA B CA 1
ATOM 7386 C C . ALA B 1 368 ? -5.344 28.344 22.5 1 71.88 368 ALA B C 1
ATOM 7388 O O . ALA B 1 368 ? -6.355 27.672 22.734 1 71.88 368 ALA B O 1
ATOM 7389 N N . THR B 1 369 ? -4.52 28.078 21.531 1 69.5 369 THR B N 1
ATOM 7390 C CA . THR B 1 369 ? -4.566 26.766 20.891 1 69.5 369 THR B CA 1
ATOM 7391 C C . THR B 1 369 ? -4.418 25.656 21.938 1 69.5 369 THR B C 1
ATOM 7393 O O . THR B 1 369 ? -3.58 25.75 22.844 1 69.5 369 THR B O 1
ATOM 7396 N N . GLY B 1 370 ? -5.277 24.734 21.891 1 69 370 GLY B N 1
ATOM 7397 C CA . GLY B 1 370 ? -5.23 23.641 22.844 1 69 370 GLY B CA 1
ATOM 7398 C C . GLY B 1 370 ? -6.066 23.891 24.094 1 69 370 GLY B C 1
ATOM 7399 O O . GLY B 1 370 ? -6.098 23.062 25 1 69 370 GLY B O 1
ATOM 7400 N N . SER B 1 371 ? -6.699 24.969 24.078 1 75.5 371 SER B N 1
ATOM 7401 C CA . SER B 1 371 ? -7.465 25.328 25.266 1 75.5 371 SER B CA 1
ATOM 7402 C C . SER B 1 371 ? -8.766 24.531 25.344 1 75.5 371 SER B C 1
ATOM 7404 O O . SER B 1 371 ? -9.469 24.578 26.359 1 75.5 371 SER B O 1
ATOM 7406 N N . GLY B 1 372 ? -9.07 23.766 24.312 1 83 372 GLY B N 1
ATOM 7407 C CA . GLY B 1 372 ? -10.25 22.922 24.359 1 83 372 GLY B CA 1
ATOM 7408 C C . GLY B 1 372 ? -11.398 23.469 23.531 1 83 372 GLY B C 1
ATOM 7409 O O . GLY B 1 372 ? -12.508 22.922 23.562 1 83 372 GLY B O 1
ATOM 7410 N N . LYS B 1 373 ? -11.195 24.5 22.828 1 87.12 373 LYS B N 1
ATOM 7411 C CA . LYS B 1 373 ? -12.25 25.156 22.047 1 87.12 373 LYS B CA 1
ATOM 7412 C C . LYS B 1 373 ? -12.891 24.203 21.062 1 87.12 373 LYS B C 1
ATOM 7414 O O . LYS B 1 373 ? -14.109 24.078 21 1 87.12 373 LYS B O 1
ATOM 7419 N N . SER B 1 374 ? -12.031 23.531 20.297 1 85.62 374 SER B N 1
ATOM 7420 C CA . SER B 1 374 ? -12.531 22.609 19.281 1 85.62 374 SER B CA 1
ATOM 7421 C C . SER B 1 374 ? -13.242 21.422 19.922 1 85.62 374 SER B C 1
ATOM 7423 O O . SER B 1 374 ? -14.211 20.906 19.359 1 85.62 374 SER B O 1
ATOM 7425 N N . THR B 1 375 ? -12.766 21.016 21.078 1 87.5 375 THR B N 1
ATOM 7426 C CA . THR B 1 375 ? -13.398 19.922 21.812 1 87.5 375 THR B CA 1
ATOM 7427 C C . THR B 1 375 ? -14.828 20.297 22.203 1 87.5 375 THR B C 1
ATOM 7429 O O . THR B 1 375 ? -15.742 19.484 22.078 1 87.5 375 THR B O 1
ATOM 7432 N N . LEU B 1 376 ? -14.914 21.5 22.641 1 92.06 376 LEU B N 1
ATOM 7433 C CA . LEU B 1 376 ? -16.234 22 23.031 1 92.06 376 LEU B CA 1
ATOM 7434 C C . LEU B 1 376 ? -17.219 21.938 21.859 1 92.06 376 LEU B C 1
ATOM 7436 O O . LEU B 1 376 ? -18.359 21.5 22.031 1 92.06 376 LEU B O 1
ATOM 7440 N N . PHE B 1 377 ? -16.781 22.25 20.688 1 91.81 377 PHE B N 1
ATOM 7441 C CA . PHE B 1 377 ? -17.625 22.281 19.5 1 91.81 377 PHE B CA 1
ATOM 7442 C C . PHE B 1 377 ? -17.969 20.859 19.047 1 91.81 377 PHE B C 1
ATOM 7444 O O . PHE B 1 377 ? -19 20.641 18.422 1 91.81 377 PHE B O 1
ATOM 7451 N N . GLN B 1 378 ? -17.234 19.906 19.406 1 88.81 378 GLN B N 1
ATOM 7452 C CA . GLN B 1 378 ? -17.5 18.531 19.016 1 88.81 378 GLN B CA 1
ATOM 7453 C C . GLN B 1 378 ? -18.516 17.875 19.953 1 88.81 378 GLN B C 1
ATOM 7455 O O . GLN B 1 378 ? -19.188 16.922 19.594 1 88.81 378 GLN B O 1
ATOM 7460 N N . LEU B 1 379 ? -18.609 18.406 21.125 1 91.06 379 LEU B N 1
ATOM 7461 C CA . LEU B 1 379 ? -19.5 17.844 22.125 1 91.06 379 LEU B CA 1
ATOM 7462 C C . LEU B 1 379 ? -20.953 18.266 21.875 1 91.06 379 LEU B C 1
ATOM 7464 O O . LEU B 1 379 ? -21.891 17.531 22.188 1 91.06 379 LEU B O 1
ATOM 7468 N N . ILE B 1 380 ? -21.094 19.438 21.281 1 92.56 380 ILE B N 1
ATOM 7469 C CA . ILE B 1 380 ? -22.422 20 21.094 1 92.56 380 ILE B CA 1
ATOM 7470 C C . ILE B 1 380 ? -23.219 19.141 20.125 1 92.56 380 ILE B C 1
ATOM 7472 O O . ILE B 1 380 ? -24.344 18.75 20.406 1 92.56 380 ILE B O 1
ATOM 7476 N N . PRO B 1 381 ? -22.641 18.781 18.984 1 89.94 381 PRO B N 1
ATOM 7477 C CA . PRO B 1 381 ? -23.328 17.828 18.094 1 89.94 381 PRO B CA 1
ATOM 7478 C C . PRO B 1 381 ? -23.203 16.391 18.562 1 89.94 381 PRO B C 1
ATOM 7480 O O . PRO B 1 381 ? -23.547 15.461 17.828 1 89.94 381 PRO B O 1
ATOM 7483 N N . ARG B 1 382 ? -22.656 16.172 19.703 1 89.19 382 ARG B N 1
ATOM 7484 C CA . ARG B 1 382 ? -22.484 14.875 20.359 1 89.19 382 ARG B CA 1
ATOM 7485 C C . ARG B 1 382 ? -21.641 13.93 19.5 1 89.19 382 ARG B C 1
ATOM 7487 O O . ARG B 1 382 ? -22.047 12.797 19.234 1 89.19 382 ARG B O 1
ATOM 7494 N N . LEU B 1 383 ? -20.719 14.492 18.969 1 84.12 383 LEU B N 1
ATOM 7495 C CA . LEU B 1 383 ? -19.719 13.633 18.328 1 84.12 383 LEU B CA 1
ATOM 7496 C C . LEU B 1 383 ? -18.969 12.805 19.359 1 84.12 383 LEU B C 1
ATOM 7498 O O . LEU B 1 383 ? -18.406 11.75 19.031 1 84.12 383 LEU B O 1
ATOM 7502 N N . TYR B 1 384 ? -18.906 13.359 20.547 1 83.81 384 TYR B N 1
ATOM 7503 C CA . TYR B 1 384 ? -18.438 12.695 21.766 1 83.81 384 TYR B CA 1
ATOM 7504 C C . TYR B 1 384 ? -19.422 12.867 22.906 1 83.81 384 TYR B C 1
ATOM 7506 O O . TYR B 1 384 ? -20.156 13.859 22.953 1 83.81 384 TYR B O 1
ATOM 7514 N N . ASP B 1 385 ? -19.359 11.891 23.688 1 87.31 385 ASP B N 1
ATOM 7515 C CA . ASP B 1 385 ? -20.156 12.055 24.891 1 87.31 385 ASP B CA 1
ATOM 7516 C C . ASP B 1 385 ? -19.328 12.68 26.016 1 87.31 385 ASP B C 1
ATOM 7518 O O . ASP B 1 385 ? -18.141 12.398 26.141 1 87.31 385 ASP B O 1
ATOM 7522 N N . VAL B 1 386 ? -19.984 13.5 26.719 1 90.94 386 VAL B N 1
ATOM 7523 C CA . VAL B 1 386 ? -19.312 14.195 27.812 1 90.94 386 VAL B CA 1
ATOM 7524 C C . VAL B 1 386 ? -18.922 13.188 28.891 1 90.94 386 VAL B C 1
ATOM 7526 O O . VAL B 1 386 ? -19.625 12.188 29.094 1 90.94 386 VAL B O 1
ATOM 7529 N N . SER B 1 387 ? -17.812 13.375 29.531 1 89.31 387 SER B N 1
ATOM 7530 C CA . SER B 1 387 ? -17.359 12.523 30.625 1 89.31 387 SER B CA 1
ATOM 7531 C C . SER B 1 387 ? -18.047 12.898 31.938 1 89.31 387 SER B C 1
ATOM 7533 O O . SER B 1 387 ? -18.219 12.062 32.812 1 89.31 387 SER B O 1
ATOM 7535 N N . GLY B 1 388 ? -18.312 14.078 32.125 1 91.94 388 GLY B N 1
ATOM 7536 C CA . GLY B 1 388 ? -19.047 14.602 33.281 1 91.94 388 GLY B CA 1
ATOM 7537 C C . GLY B 1 388 ? -19.875 15.828 32.938 1 91.94 388 GLY B C 1
ATOM 7538 O O . GLY B 1 388 ? -19.578 16.547 31.984 1 91.94 388 GLY B O 1
ATOM 7539 N N . GLY B 1 389 ? -20.938 15.992 33.688 1 93.94 389 GLY B N 1
ATOM 7540 C CA . GLY B 1 389 ? -21.844 17.109 33.438 1 93.94 389 GLY B CA 1
ATOM 7541 C C . GLY B 1 389 ? -22.875 16.797 32.344 1 93.94 389 GLY B C 1
ATOM 7542 O O . GLY B 1 389 ? -23.203 15.641 32.125 1 93.94 389 GLY B O 1
ATOM 7543 N N . SER B 1 390 ? -23.453 17.906 31.828 1 94.94 390 SER B N 1
ATOM 7544 C CA . SER B 1 390 ? -24.469 17.703 30.797 1 94.94 390 SER B CA 1
ATOM 7545 C C . SER B 1 390 ? -24.562 18.906 29.875 1 94.94 390 SER B C 1
ATOM 7547 O O . SER B 1 390 ? -24.219 20.031 30.266 1 94.94 390 SER B O 1
ATOM 7549 N N . ILE B 1 391 ? -24.922 18.641 28.719 1 95.06 391 ILE B N 1
ATOM 7550 C CA . ILE B 1 391 ? -25.219 19.672 27.719 1 95.06 391 ILE B CA 1
ATOM 7551 C C . ILE B 1 391 ? -26.703 19.594 27.328 1 95.06 391 ILE B C 1
ATOM 7553 O O . ILE B 1 391 ? -27.203 18.547 26.953 1 95.06 391 ILE B O 1
ATOM 7557 N N . CYS B 1 392 ? -27.312 20.75 27.484 1 95.31 392 CYS B N 1
ATOM 7558 C CA . CYS B 1 392 ? -28.734 20.797 27.172 1 95.31 392 CYS B CA 1
ATOM 7559 C C . CYS B 1 392 ? -29.016 21.797 26.062 1 95.31 392 CYS B C 1
ATOM 7561 O O . CYS B 1 392 ? -28.391 22.859 26 1 95.31 392 CYS B O 1
ATOM 7563 N N . ILE B 1 393 ? -29.875 21.406 25.203 1 94.75 393 ILE B N 1
ATOM 7564 C CA . ILE B 1 393 ? -30.375 22.297 24.156 1 94.75 393 ILE B CA 1
ATOM 7565 C C . ILE B 1 393 ? -31.891 22.5 24.328 1 94.75 393 ILE B C 1
ATOM 7567 O O . ILE B 1 393 ? -32.656 21.531 24.359 1 94.75 393 ILE B O 1
ATOM 7571 N N . ASP B 1 394 ? -32.281 23.672 24.453 1 93.62 394 ASP B N 1
ATOM 7572 C CA . ASP B 1 394 ? -33.688 24.031 24.734 1 93.62 394 ASP B CA 1
ATOM 7573 C C . ASP B 1 394 ? -34.219 23.25 25.922 1 93.62 394 ASP B C 1
ATOM 7575 O O . ASP B 1 394 ? -35.344 22.719 25.891 1 93.62 394 ASP B O 1
ATOM 7579 N N . GLY B 1 395 ? -33.344 22.984 26.859 1 90.31 395 GLY B N 1
ATOM 7580 C CA . GLY B 1 395 ? -33.75 22.391 28.109 1 90.31 395 GLY B CA 1
ATOM 7581 C C . GLY B 1 395 ? -33.656 20.875 28.125 1 90.31 395 GLY B C 1
ATOM 7582 O O . GLY B 1 395 ? -33.812 20.25 29.172 1 90.31 395 GLY B O 1
ATOM 7583 N N . THR B 1 396 ? -33.406 20.297 27.078 1 91.25 396 THR B N 1
ATOM 7584 C CA . THR B 1 396 ? -33.312 18.844 26.984 1 91.25 396 THR B CA 1
ATOM 7585 C C . THR B 1 396 ? -31.844 18.391 26.844 1 91.25 396 THR B C 1
ATOM 7587 O O . THR B 1 396 ? -31.094 18.953 26.047 1 91.25 396 THR B O 1
ATOM 7590 N N . ASP B 1 397 ? -31.562 17.391 27.578 1 92.12 397 ASP B N 1
ATOM 7591 C CA . ASP B 1 397 ? -30.219 16.828 27.484 1 92.12 397 ASP B CA 1
ATOM 7592 C C . ASP B 1 397 ? -30 16.188 26.109 1 92.12 397 ASP B C 1
ATOM 7594 O O . ASP B 1 397 ? -30.844 15.445 25.609 1 92.12 397 ASP B O 1
ATOM 7598 N N . ILE B 1 398 ? -28.891 16.469 25.531 1 91.12 398 ILE B N 1
ATOM 7599 C CA . ILE B 1 398 ? -28.609 16.047 24.156 1 91.12 398 ILE B CA 1
ATOM 7600 C C . ILE B 1 398 ? -28.516 14.516 24.109 1 91.12 398 ILE B C 1
ATOM 7602 O O . ILE B 1 398 ? -28.703 13.906 23.062 1 91.12 398 ILE B O 1
ATOM 7606 N N . ARG B 1 399 ? -28.25 13.789 25.203 1 89.62 399 ARG B N 1
ATOM 7607 C CA . ARG B 1 399 ? -28.172 12.336 25.266 1 89.62 399 ARG B CA 1
ATOM 7608 C C . ARG B 1 399 ? -29.547 11.695 25.141 1 89.62 399 ARG B C 1
ATOM 7610 O O . ARG B 1 399 ? -29.656 10.523 24.781 1 89.62 399 ARG B O 1
ATOM 7617 N N . ALA B 1 400 ? -30.484 12.523 25.359 1 87.06 400 ALA B N 1
ATOM 7618 C CA . ALA B 1 400 ? -31.859 12.023 25.297 1 87.06 400 ALA B CA 1
ATOM 7619 C C . ALA B 1 400 ? -32.438 12.234 23.906 1 87.06 400 ALA B C 1
ATOM 7621 O O . ALA B 1 400 ? -33.531 11.734 23.609 1 87.06 400 ALA B O 1
ATOM 7622 N N . MET B 1 401 ? -31.797 12.891 23.062 1 87.25 401 MET B N 1
ATOM 7623 C CA . MET B 1 401 ? -32.281 13.164 21.703 1 87.25 401 MET B CA 1
ATOM 7624 C C . MET B 1 401 ? -31.672 12.188 20.703 1 87.25 401 MET B C 1
ATOM 7626 O O . MET B 1 401 ? -30.547 11.719 20.891 1 87.25 401 MET B O 1
ATOM 7630 N N . LYS B 1 402 ? -32.5 11.953 19.719 1 87.12 402 LYS B N 1
ATOM 7631 C CA . LYS B 1 402 ? -31.938 11.172 18.625 1 87.12 402 LYS B CA 1
ATOM 7632 C C . LYS B 1 402 ? -30.859 11.953 17.891 1 87.12 402 LYS B C 1
ATOM 7634 O O . LYS B 1 402 ? -31 13.156 17.656 1 87.12 402 LYS B O 1
ATOM 7639 N N . LEU B 1 403 ? -29.875 11.32 17.516 1 85.06 403 LEU B N 1
ATOM 7640 C CA . LEU B 1 403 ? -28.719 11.961 16.906 1 85.06 403 LEU B CA 1
ATOM 7641 C C . LEU B 1 403 ? -29.094 12.664 15.609 1 85.06 403 LEU B C 1
ATOM 7643 O O . LEU B 1 403 ? -28.594 13.758 15.32 1 85.06 403 LEU B O 1
ATOM 7647 N N . ASP B 1 404 ? -29.953 12.062 14.914 1 83.94 404 ASP B N 1
ATOM 7648 C CA . ASP B 1 404 ? -30.359 12.641 13.641 1 83.94 404 ASP B CA 1
ATOM 7649 C C . ASP B 1 404 ? -31.094 13.969 13.844 1 83.94 404 ASP B C 1
ATOM 7651 O O . ASP B 1 404 ? -30.875 14.922 13.094 1 83.94 404 ASP B O 1
ATOM 7655 N N . VAL B 1 405 ? -31.859 14.008 14.844 1 86 405 VAL B N 1
ATOM 7656 C CA . VAL B 1 405 ? -32.625 15.203 15.141 1 86 405 VAL B CA 1
ATOM 7657 C C . VAL B 1 405 ? -31.719 16.312 15.656 1 86 405 VAL B C 1
ATOM 7659 O O . VAL B 1 405 ? -31.844 17.469 15.258 1 86 405 VAL B O 1
ATOM 7662 N N . LEU B 1 406 ? -30.875 15.906 16.438 1 89.19 406 LEU B N 1
ATOM 7663 C CA . LEU B 1 406 ? -29.922 16.859 17.016 1 89.19 406 LEU B CA 1
ATOM 7664 C C . LEU B 1 406 ? -29.031 17.453 15.945 1 89.19 406 LEU B C 1
ATOM 7666 O O . LEU B 1 406 ? -28.922 18.672 15.82 1 89.19 406 LEU B O 1
ATOM 7670 N N . ARG B 1 407 ? -28.516 16.641 15.164 1 88.94 407 ARG B N 1
ATOM 7671 C CA . ARG B 1 407 ? -27.484 17.047 14.227 1 88.94 407 ARG B CA 1
ATOM 7672 C C . ARG B 1 407 ? -28.094 17.766 13.023 1 88.94 407 ARG B C 1
ATOM 7674 O O . ARG B 1 407 ? -27.438 18.625 12.414 1 88.94 407 ARG B O 1
ATOM 7681 N N . LYS B 1 408 ? -29.328 17.531 12.758 1 88 408 LYS B N 1
ATOM 7682 C CA . LYS B 1 408 ? -30 18.188 11.656 1 88 408 LYS B CA 1
ATOM 7683 C C . LYS B 1 408 ? -30.203 19.672 11.945 1 88 408 LYS B C 1
ATOM 7685 O O . LYS B 1 408 ? -30.297 20.484 11.016 1 88 408 LYS B O 1
ATOM 7690 N N . GLN B 1 409 ? -30.172 20 13.156 1 90.62 409 GLN B N 1
ATOM 7691 C CA . GLN B 1 409 ? -30.438 21.391 13.539 1 90.62 409 GLN B CA 1
ATOM 7692 C C . GLN B 1 409 ? -29.141 22.125 13.836 1 90.62 409 GLN B C 1
ATOM 7694 O O . GLN B 1 409 ? -29.156 23.312 14.195 1 90.62 409 GLN B O 1
ATOM 7699 N N . ILE B 1 410 ? -28.125 21.422 13.656 1 91.88 410 ILE B N 1
ATOM 7700 C CA . ILE B 1 410 ? -26.844 22.047 13.961 1 91.88 410 ILE B CA 1
ATOM 7701 C C . ILE B 1 410 ? -26.016 22.172 12.688 1 91.88 410 ILE B C 1
ATOM 7703 O O . ILE B 1 410 ? -25.875 21.203 11.938 1 91.88 410 ILE B O 1
ATOM 7707 N N . GLY B 1 411 ? -25.594 23.359 12.312 1 91.31 411 GLY B N 1
ATOM 7708 C CA . GLY B 1 411 ? -24.594 23.594 11.281 1 91.31 411 GLY B CA 1
ATOM 7709 C C . GLY B 1 411 ? -23.172 23.656 11.82 1 91.31 411 GLY B C 1
ATOM 7710 O O . GLY B 1 411 ? -22.875 24.453 12.719 1 91.31 411 GLY B O 1
ATOM 7711 N N . PHE B 1 412 ? -22.391 22.766 11.352 1 90.44 412 PHE B N 1
ATOM 7712 C CA . PHE B 1 412 ? -21.031 22.672 11.859 1 90.44 412 PHE B CA 1
ATOM 7713 C C . PHE B 1 412 ? -20.016 22.953 10.758 1 90.44 412 PHE B C 1
ATOM 7715 O O . PHE B 1 412 ? -20.031 22.297 9.711 1 90.44 412 PHE B O 1
ATOM 7722 N N . VAL B 1 413 ? -19.188 23.953 10.953 1 91 413 VAL B N 1
ATOM 7723 C CA . VAL B 1 413 ? -18.109 24.281 10.039 1 91 413 VAL B CA 1
ATOM 7724 C C . VAL B 1 413 ? -16.766 24.078 10.727 1 91 413 VAL B C 1
ATOM 7726 O O . VAL B 1 413 ? -16.344 24.891 11.562 1 91 413 VAL B O 1
ATOM 7729 N N . PRO B 1 414 ? -16.062 23.062 10.359 1 87.12 414 PRO B N 1
ATOM 7730 C CA . PRO B 1 414 ? -14.773 22.766 11.008 1 87.12 414 PRO B CA 1
ATOM 7731 C C . PRO B 1 414 ? -13.664 23.734 10.586 1 87.12 414 PRO B C 1
ATOM 7733 O O . PRO B 1 414 ? -13.844 24.5 9.641 1 87.12 414 PRO B O 1
ATOM 7736 N N . GLN B 1 415 ? -12.609 23.594 11.375 1 80.06 415 GLN B N 1
ATOM 7737 C CA . GLN B 1 415 ? -11.438 24.438 11.109 1 80.06 415 GLN B CA 1
ATOM 7738 C C . GLN B 1 415 ? -10.844 24.125 9.734 1 80.06 415 GLN B C 1
ATOM 7740 O O . GLN B 1 415 ? -10.555 25.031 8.961 1 80.06 415 GLN B O 1
ATOM 7745 N N . GLU B 1 416 ? -10.711 22.859 9.5 1 77.88 416 GLU B N 1
ATOM 7746 C CA . GLU B 1 416 ? -10.227 22.438 8.188 1 77.88 416 GLU B CA 1
ATOM 7747 C C . GLU B 1 416 ? -11.383 22.172 7.227 1 77.88 416 GLU B C 1
ATOM 7749 O O . GLU B 1 416 ? -12.219 21.297 7.48 1 77.88 416 GLU B O 1
ATOM 7754 N N . ALA B 1 417 ? -11.359 23 6.168 1 81 417 ALA B N 1
ATOM 7755 C CA . ALA B 1 417 ? -12.438 22.859 5.195 1 81 417 ALA B CA 1
ATOM 7756 C C . ALA B 1 417 ? -12.203 21.641 4.293 1 81 417 ALA B C 1
ATOM 7758 O O . ALA B 1 417 ? -11.195 21.578 3.59 1 81 417 ALA B O 1
ATOM 7759 N N . LEU B 1 418 ? -13.031 20.719 4.434 1 83 418 LEU B N 1
ATOM 7760 C CA . LEU B 1 418 ? -12.953 19.547 3.572 1 83 418 LEU B CA 1
ATOM 7761 C C . LEU B 1 418 ? -14.055 19.562 2.518 1 83 418 LEU B C 1
ATOM 7763 O O . LEU B 1 418 ? -15.227 19.812 2.838 1 83 418 LEU B O 1
ATOM 7767 N N . LEU B 1 419 ? -13.609 19.484 1.312 1 84.25 419 LEU B N 1
ATOM 7768 C CA . LEU B 1 419 ? -14.562 19.422 0.214 1 84.25 419 LEU B CA 1
ATOM 7769 C C . LEU B 1 419 ? -14.633 18 -0.364 1 84.25 419 LEU B C 1
ATOM 7771 O O . LEU B 1 419 ? -13.633 17.297 -0.396 1 84.25 419 LEU B O 1
ATOM 7775 N N . PHE B 1 420 ? -15.766 17.594 -0.719 1 83.94 420 PHE B N 1
ATOM 7776 C CA . PHE B 1 420 ? -15.977 16.281 -1.312 1 83.94 420 PHE B CA 1
ATOM 7777 C C . PHE B 1 420 ? -15.898 16.359 -2.832 1 83.94 420 PHE B C 1
ATOM 7779 O O . PHE B 1 420 ? -16.062 17.422 -3.418 1 83.94 420 PHE B O 1
ATOM 7786 N N . THR B 1 421 ? -15.586 15.227 -3.428 1 83.75 421 THR B N 1
ATOM 7787 C CA . THR B 1 421 ? -15.547 15.164 -4.883 1 83.75 421 THR B CA 1
ATOM 7788 C C . THR B 1 421 ? -16.938 15.375 -5.477 1 83.75 421 THR B C 1
ATOM 7790 O O . THR B 1 421 ? -17.906 14.773 -5.016 1 83.75 421 THR B O 1
ATOM 7793 N N . GLY B 1 422 ? -17.016 16.25 -6.398 1 85.69 422 GLY B N 1
ATOM 7794 C CA . GLY B 1 422 ? -18.266 16.625 -7.027 1 85.69 422 GLY B CA 1
ATOM 7795 C C . GLY B 1 422 ? -18.312 18.062 -7.488 1 85.69 422 GLY B C 1
ATOM 7796 O O . GLY B 1 422 ? -17.266 18.719 -7.602 1 85.69 422 GLY B O 1
ATOM 7797 N N . THR B 1 423 ? -19.484 18.547 -7.746 1 91.25 423 THR B N 1
ATOM 7798 C CA . THR B 1 423 ? -19.625 19.922 -8.195 1 91.25 423 THR B CA 1
ATOM 7799 C C . THR B 1 423 ? -19.766 20.859 -6.996 1 91.25 423 THR B C 1
ATOM 7801 O O . THR B 1 423 ? -19.938 20.422 -5.863 1 91.25 423 THR B O 1
ATOM 7804 N N . VAL B 1 424 ? -19.609 22.156 -7.285 1 92.88 424 VAL B N 1
ATOM 7805 C CA . VAL B 1 424 ? -19.844 23.172 -6.258 1 92.88 424 VAL B CA 1
ATOM 7806 C C . VAL B 1 424 ? -21.266 23 -5.691 1 92.88 424 VAL B C 1
ATOM 7808 O O . VAL B 1 424 ? -21.453 23.062 -4.477 1 92.88 424 VAL B O 1
ATOM 7811 N N . LYS B 1 425 ? -22.141 22.75 -6.613 1 93.44 425 LYS B N 1
ATOM 7812 C CA . LYS B 1 425 ? -23.531 22.531 -6.23 1 93.44 425 LYS B CA 1
ATOM 7813 C C . LYS B 1 425 ? -23.672 21.328 -5.309 1 93.44 425 LYS B C 1
ATOM 7815 O O . LYS B 1 425 ? -24.328 21.406 -4.273 1 93.44 425 LYS B O 1
ATOM 7820 N N . ASP B 1 426 ? -23.031 20.297 -5.609 1 89.12 426 ASP B N 1
ATOM 7821 C CA . ASP B 1 426 ? -23.094 19.062 -4.832 1 89.12 426 ASP B CA 1
ATOM 7822 C C . ASP B 1 426 ? -22.547 19.281 -3.418 1 89.12 426 ASP B C 1
ATOM 7824 O O . ASP B 1 426 ? -23.078 18.719 -2.455 1 89.12 426 ASP B O 1
ATOM 7828 N N . ASN B 1 427 ? -21.5 20.016 -3.334 1 90.19 427 ASN B N 1
ATOM 7829 C CA . ASN B 1 427 ? -20.875 20.266 -2.041 1 90.19 427 ASN B CA 1
ATOM 7830 C C . ASN B 1 427 ? -21.781 21.078 -1.13 1 90.19 427 ASN B C 1
ATOM 7832 O O . ASN B 1 427 ? -21.797 20.875 0.085 1 90.19 427 ASN B O 1
ATOM 7836 N N . ILE B 1 428 ? -22.484 22 -1.745 1 91.81 428 ILE B N 1
ATOM 7837 C CA . ILE B 1 428 ? -23.422 22.797 -0.952 1 91.81 428 ILE B CA 1
ATOM 7838 C C . ILE B 1 428 ? -24.625 21.953 -0.573 1 91.81 428 ILE B C 1
ATOM 7840 O O . ILE B 1 428 ? -25.109 22.016 0.562 1 91.81 428 ILE B O 1
ATOM 7844 N N . LEU B 1 429 ? -25.031 21.141 -1.531 1 89.19 429 LEU B N 1
ATOM 7845 C CA . LEU B 1 429 ? -26.188 20.281 -1.334 1 89.19 429 LEU B CA 1
ATOM 7846 C C . LEU B 1 429 ? -25.938 19.25 -0.25 1 89.19 429 LEU B C 1
ATOM 7848 O O . LEU B 1 429 ? -26.875 18.656 0.285 1 89.19 429 LEU B O 1
ATOM 7852 N N . TRP B 1 430 ? -24.734 19.094 0.062 1 84.56 430 TRP B N 1
ATOM 7853 C CA . TRP B 1 430 ? -24.359 18.172 1.123 1 84.56 430 TRP B CA 1
ATOM 7854 C C . TRP B 1 430 ? -25.031 18.547 2.439 1 84.56 430 TRP B C 1
ATOM 7856 O O . TRP B 1 430 ? -25.281 17.688 3.287 1 84.56 430 TRP B O 1
ATOM 7866 N N . GLY B 1 431 ? -25.281 19.766 2.586 1 84.12 431 GLY B N 1
ATOM 7867 C CA . GLY B 1 431 ? -25.953 20.25 3.789 1 84.12 431 GLY B CA 1
ATOM 7868 C C . GLY B 1 431 ? -27.438 19.922 3.82 1 84.12 431 GLY B C 1
ATOM 7869 O O . GLY B 1 431 ? -28 19.703 4.891 1 84.12 431 GLY B O 1
ATOM 7870 N N . LYS B 1 432 ? -28.062 20.016 2.734 1 86 432 LYS B N 1
ATOM 7871 C CA . LYS B 1 432 ? -29.469 19.734 2.539 1 86 432 LYS B CA 1
ATOM 7872 C C . LYS B 1 432 ? -29.734 19.125 1.165 1 86 432 LYS B C 1
ATOM 7874 O O . LYS B 1 432 ? -29.734 19.828 0.155 1 86 432 LYS B O 1
ATOM 7879 N N . GLU B 1 433 ? -30.078 17.875 1.124 1 82.25 433 GLU B N 1
ATOM 7880 C CA . GLU B 1 433 ? -30.156 17.125 -0.119 1 82.25 433 GLU B CA 1
ATOM 7881 C C . GLU B 1 433 ? -31.25 17.656 -1.028 1 82.25 433 GLU B C 1
ATOM 7883 O O . GLU B 1 433 ? -31.094 17.703 -2.25 1 82.25 433 GLU B O 1
ATOM 7888 N N . GLU B 1 434 ? -32.375 18.109 -0.504 1 85 434 GLU B N 1
ATOM 7889 C CA . GLU B 1 434 ? -33.5 18.5 -1.316 1 85 434 GLU B CA 1
ATOM 7890 C C . GLU B 1 434 ? -33.625 20.016 -1.429 1 85 434 GLU B C 1
ATOM 7892 O O . GLU B 1 434 ? -34.688 20.547 -1.665 1 85 434 GLU B O 1
ATOM 7897 N N . ALA B 1 435 ? -32.5 20.609 -1.32 1 89.88 435 ALA B N 1
ATOM 7898 C CA . ALA B 1 435 ? -32.562 22.078 -1.393 1 89.88 435 ALA B CA 1
ATOM 7899 C C . ALA B 1 435 ? -32.75 22.547 -2.832 1 89.88 435 ALA B C 1
ATOM 7901 O O . ALA B 1 435 ? -32.25 21.891 -3.77 1 89.88 435 ALA B O 1
ATOM 7902 N N . SER B 1 436 ? -33.438 23.609 -3.053 1 93.44 436 SER B N 1
ATOM 7903 C CA . SER B 1 436 ? -33.656 24.219 -4.363 1 93.44 436 SER B CA 1
ATOM 7904 C C . SER B 1 436 ? -32.469 25.078 -4.77 1 93.44 436 SER B C 1
ATOM 7906 O O . SER B 1 436 ? -31.609 25.406 -3.938 1 93.44 436 SER B O 1
ATOM 7908 N N . MET B 1 437 ? -32.438 25.391 -6.055 1 94.12 437 MET B N 1
ATOM 7909 C CA . MET B 1 437 ? -31.359 26.219 -6.562 1 94.12 437 MET B CA 1
ATOM 7910 C C . MET B 1 437 ? -31.375 27.594 -5.914 1 94.12 437 MET B C 1
ATOM 7912 O O . MET B 1 437 ? -30.312 28.203 -5.695 1 94.12 437 MET B O 1
ATOM 7916 N N . GLU B 1 438 ? -32.531 28 -5.609 1 93.94 438 GLU B N 1
ATOM 7917 C CA . GLU B 1 438 ? -32.656 29.297 -4.945 1 93.94 438 GLU B CA 1
ATOM 7918 C C . GLU B 1 438 ? -32.031 29.266 -3.553 1 93.94 438 GLU B C 1
ATOM 7920 O O . GLU B 1 438 ? -31.359 30.219 -3.152 1 93.94 438 GLU B O 1
ATOM 7925 N N . GLU B 1 439 ? -32.281 28.25 -2.871 1 93.94 439 GLU B N 1
ATOM 7926 C CA . GLU B 1 439 ? -31.703 28.109 -1.537 1 93.94 439 GLU B CA 1
ATOM 7927 C C . GLU B 1 439 ? -30.188 28 -1.601 1 93.94 439 GLU B C 1
ATOM 7929 O O . GLU B 1 439 ? -29.484 28.531 -0.729 1 93.94 439 GLU B O 1
ATOM 7934 N N . ILE B 1 440 ? -29.75 27.344 -2.633 1 95.5 440 ILE B N 1
ATOM 7935 C CA . ILE B 1 440 ? -28.312 27.188 -2.826 1 95.5 440 ILE B CA 1
ATOM 7936 C C . ILE B 1 440 ? -27.656 28.547 -3.057 1 95.5 440 ILE B C 1
ATOM 7938 O O . ILE B 1 440 ? -26.625 28.859 -2.459 1 95.5 440 ILE B O 1
ATOM 7942 N N . ILE B 1 441 ? -28.266 29.281 -3.887 1 95.44 441 ILE B N 1
ATOM 7943 C CA . ILE B 1 441 ? -27.734 30.609 -4.215 1 95.44 441 ILE B CA 1
ATOM 7944 C C . ILE B 1 441 ? -27.781 31.5 -2.98 1 95.44 441 ILE B C 1
ATOM 7946 O O . ILE B 1 441 ? -26.828 32.25 -2.721 1 95.44 441 ILE B O 1
ATOM 7950 N N . GLU B 1 442 ? -28.812 31.391 -2.227 1 93.69 442 GLU B N 1
ATOM 7951 C CA . GLU B 1 442 ? -28.953 32.188 -1.005 1 93.69 442 GLU B CA 1
ATOM 7952 C C . GLU B 1 442 ? -27.844 31.859 -0.011 1 93.69 442 GLU B C 1
ATOM 7954 O O . GLU B 1 442 ? -27.234 32.75 0.571 1 93.69 442 GLU B O 1
ATOM 7959 N N . ALA B 1 443 ? -27.672 30.594 0.216 1 94.06 443 ALA B N 1
ATOM 7960 C CA . ALA B 1 443 ? -26.625 30.172 1.14 1 94.06 443 ALA B CA 1
ATOM 7961 C C . ALA B 1 443 ? -25.25 30.625 0.657 1 94.06 443 ALA B C 1
ATOM 7963 O O . ALA B 1 443 ? -24.406 31.047 1.457 1 94.06 443 ALA B O 1
ATOM 7964 N N . ALA B 1 444 ? -25.016 30.547 -0.64 1 95.19 444 ALA B N 1
ATOM 7965 C CA . ALA B 1 444 ? -23.734 30.969 -1.219 1 95.19 444 ALA B CA 1
ATOM 7966 C C . ALA B 1 444 ? -23.547 32.469 -1.082 1 95.19 444 ALA B C 1
ATOM 7968 O O . ALA B 1 444 ? -22.422 32.938 -0.859 1 95.19 444 ALA B O 1
ATOM 7969 N N . GLN B 1 445 ? -24.594 33.188 -1.259 1 93.62 445 GLN B N 1
ATOM 7970 C CA . GLN B 1 445 ? -24.531 34.625 -1.108 1 93.62 445 GLN B CA 1
ATOM 7971 C C . GLN B 1 445 ? -24.219 35.031 0.334 1 93.62 445 GLN B C 1
ATOM 7973 O O . GLN B 1 445 ? -23.406 35.906 0.582 1 93.62 445 GLN B O 1
ATOM 7978 N N . CYS B 1 446 ? -24.859 34.344 1.228 1 92.06 446 CYS B N 1
ATOM 7979 C CA . CYS B 1 446 ? -24.625 34.594 2.641 1 92.06 446 CYS B CA 1
ATOM 7980 C C . CYS B 1 446 ? -23.188 34.312 3.025 1 92.06 446 CYS B C 1
ATOM 7982 O O . CYS B 1 446 ? -22.594 35 3.842 1 92.06 446 CYS B O 1
ATOM 7984 N N . ALA B 1 447 ? -22.688 33.281 2.426 1 92.88 447 ALA B N 1
ATOM 7985 C CA . ALA B 1 447 ? -21.312 32.906 2.707 1 92.88 447 ALA B CA 1
ATOM 7986 C C . ALA B 1 447 ? -20.328 33.719 1.873 1 92.88 447 ALA B C 1
ATOM 7988 O O . ALA B 1 447 ? -19.109 33.469 1.91 1 92.88 447 ALA B O 1
ATOM 7989 N N . GLN B 1 448 ? -20.844 34.656 1.088 1 90.88 448 GLN B N 1
ATOM 7990 C CA . GLN B 1 448 ? -20.031 35.531 0.24 1 90.88 448 GLN B CA 1
ATOM 7991 C C . GLN B 1 448 ? -19.25 34.719 -0.799 1 90.88 448 GLN B C 1
ATOM 7993 O O . GLN B 1 448 ? -18.078 35 -1.068 1 90.88 448 GLN B O 1
ATOM 7998 N N . MET B 1 449 ? -19.812 33.688 -1.259 1 91.94 449 MET B N 1
ATOM 7999 C CA . MET B 1 449 ? -19.125 32.781 -2.186 1 91.94 449 MET B CA 1
ATOM 8000 C C . MET B 1 449 ? -19.781 32.844 -3.564 1 91.94 449 MET B C 1
ATOM 8002 O O . MET B 1 449 ? -19.188 32.375 -4.547 1 91.94 449 MET B O 1
ATOM 8006 N N . HIS B 1 450 ? -20.922 33.406 -3.689 1 93.25 450 HIS B N 1
ATOM 8007 C CA . HIS B 1 450 ? -21.703 33.375 -4.926 1 93.25 450 HIS B CA 1
ATOM 8008 C C . HIS B 1 450 ? -20.922 34.031 -6.074 1 93.25 450 HIS B C 1
ATOM 8010 O O . HIS B 1 450 ? -20.844 33.469 -7.168 1 93.25 450 HIS B O 1
ATOM 8016 N N . GLU B 1 451 ? -20.422 35.156 -5.828 1 89.75 451 GLU B N 1
ATOM 8017 C CA . GLU B 1 451 ? -19.688 35.844 -6.879 1 89.75 451 GLU B CA 1
ATOM 8018 C C . GLU B 1 451 ? -18.484 35.062 -7.355 1 89.75 451 GLU B C 1
ATOM 8020 O O . GLU B 1 451 ? -18.188 35.031 -8.555 1 89.75 451 GLU B O 1
ATOM 8025 N N . THR B 1 452 ? -17.859 34.469 -6.441 1 88.56 452 THR B N 1
ATOM 8026 C CA . THR B 1 452 ? -16.703 33.656 -6.781 1 88.56 452 THR B CA 1
ATOM 8027 C C . THR B 1 452 ? -17.125 32.438 -7.609 1 88.56 452 THR B C 1
ATOM 8029 O O . THR B 1 452 ? -16.422 32.062 -8.539 1 88.56 452 THR B O 1
ATOM 8032 N N . ILE B 1 453 ? -18.234 31.844 -7.266 1 92.69 453 ILE B N 1
ATOM 8033 C CA . ILE B 1 453 ? -18.75 30.672 -7.973 1 92.69 453 ILE B CA 1
ATOM 8034 C C . ILE B 1 453 ? -19.094 31.047 -9.414 1 92.69 453 ILE B C 1
ATOM 8036 O O . ILE B 1 453 ? -18.828 30.281 -10.336 1 92.69 453 ILE B O 1
ATOM 8040 N N . MET B 1 454 ? -19.609 32.188 -9.539 1 91.25 454 MET B N 1
ATOM 8041 C CA . MET B 1 454 ? -20.031 32.656 -10.859 1 91.25 454 MET B CA 1
ATOM 8042 C C . MET B 1 454 ? -18.812 32.906 -11.758 1 91.25 454 MET B C 1
ATOM 8044 O O 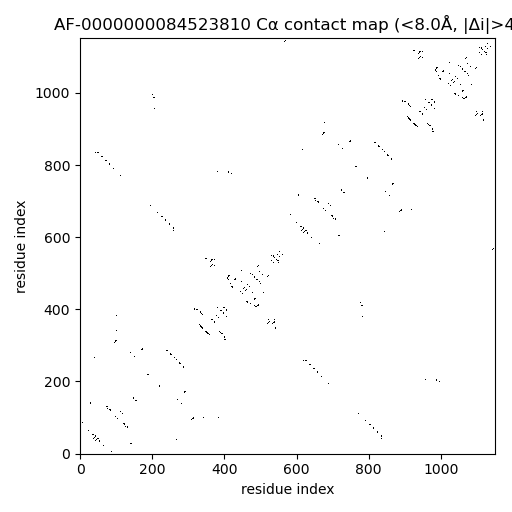. MET B 1 454 ? -18.938 32.906 -12.984 1 91.25 454 MET B O 1
ATOM 8048 N N . LYS B 1 455 ? -17.688 33.031 -11.211 1 86.81 455 LYS B N 1
ATOM 8049 C CA . LYS B 1 455 ? -16.453 33.281 -11.969 1 86.81 455 LYS B CA 1
ATOM 8050 C C . LYS B 1 455 ? -15.781 31.953 -12.336 1 86.81 455 LYS B C 1
ATOM 8052 O O . LYS B 1 455 ? -14.852 31.938 -13.148 1 86.81 455 LYS B O 1
ATOM 8057 N N . LEU B 1 456 ? -16.203 30.969 -11.773 1 88.69 456 LEU B N 1
ATOM 8058 C CA . LEU B 1 456 ? -15.648 29.656 -12.109 1 88.69 456 LEU B CA 1
ATOM 8059 C C . LEU B 1 456 ? -16.109 29.203 -13.492 1 88.69 456 LEU B C 1
ATOM 8061 O O . LEU B 1 456 ? -17.172 29.641 -13.969 1 88.69 456 LEU B O 1
ATOM 8065 N N . PRO B 1 457 ? -15.383 28.328 -14.195 1 87.19 457 PRO B N 1
ATOM 8066 C CA . PRO B 1 457 ? -15.672 27.922 -15.57 1 87.19 457 PRO B CA 1
ATOM 8067 C C . PRO B 1 457 ? -17.094 27.375 -15.742 1 87.19 457 PRO B C 1
ATOM 8069 O O . PRO B 1 457 ? -17.75 27.656 -16.734 1 87.19 457 PRO B O 1
ATOM 8072 N N . HIS B 1 458 ? -17.625 26.641 -14.844 1 91.62 458 HIS B N 1
ATOM 8073 C CA . HIS B 1 458 ? -18.953 26.047 -14.953 1 91.62 458 HIS B CA 1
ATOM 8074 C C . HIS B 1 458 ? -19.844 26.453 -13.781 1 91.62 458 HIS B C 1
ATOM 8076 O O . HIS B 1 458 ? -20.75 25.719 -13.406 1 91.62 458 HIS B O 1
ATOM 8082 N N . GLN B 1 459 ? -19.422 27.531 -13.164 1 93.75 459 GLN B N 1
ATOM 8083 C CA . GLN B 1 459 ? -20.203 28.094 -12.07 1 93.75 459 GLN B CA 1
ATOM 8084 C C . GLN B 1 459 ? -20.531 27.031 -11.023 1 93.75 459 GLN B C 1
ATOM 8086 O O . GLN B 1 459 ? -19.641 26.359 -10.5 1 93.75 459 GLN B O 1
ATOM 8091 N N . TYR B 1 460 ? -21.812 26.781 -10.844 1 93.5 460 TYR B N 1
ATOM 8092 C CA . TYR B 1 460 ? -22.203 25.844 -9.789 1 93.5 460 TYR B CA 1
ATOM 8093 C C . TYR B 1 460 ? -21.938 24.406 -10.203 1 93.5 460 TYR B C 1
ATOM 8095 O O . TYR B 1 460 ? -21.906 23.5 -9.359 1 93.5 460 TYR B O 1
ATOM 8103 N N . ASP B 1 461 ? -21.719 24.219 -11.445 1 92.31 461 ASP B N 1
ATOM 8104 C CA . ASP B 1 461 ? -21.5 22.859 -11.938 1 92.31 461 ASP B CA 1
ATOM 8105 C C . ASP B 1 461 ? -20 22.578 -12.094 1 92.31 461 ASP B C 1
ATOM 8107 O O . ASP B 1 461 ? -19.625 21.531 -12.625 1 92.31 461 ASP B O 1
ATOM 8111 N N . THR B 1 462 ? -19.234 23.484 -11.586 1 90.75 462 THR B N 1
ATOM 8112 C CA . THR B 1 462 ? -17.797 23.281 -11.656 1 90.75 462 THR B CA 1
ATOM 8113 C C . THR B 1 462 ? -17.375 22.094 -10.789 1 90.75 462 THR B C 1
ATOM 8115 O O . THR B 1 462 ? -17.781 21.984 -9.633 1 90.75 462 THR B O 1
ATOM 8118 N N . MET B 1 463 ? -16.625 21.219 -11.32 1 88.75 463 MET B N 1
ATOM 8119 C CA . MET B 1 463 ? -16.172 20.031 -10.625 1 88.75 463 MET B CA 1
ATOM 8120 C C . MET B 1 463 ? -15.023 20.359 -9.672 1 88.75 463 MET B C 1
ATOM 8122 O O . MET B 1 463 ? -14.094 21.078 -10.031 1 88.75 463 MET B O 1
ATOM 8126 N N . LEU B 1 464 ? -15.18 19.828 -8.391 1 83.25 464 LEU B N 1
ATOM 8127 C CA . LEU B 1 464 ? -14.141 19.984 -7.379 1 83.25 464 LEU B CA 1
ATOM 8128 C C . LEU B 1 464 ? -13.484 18.656 -7.062 1 83.25 464 LEU B C 1
ATOM 8130 O O . LEU B 1 464 ? -14.055 17.594 -7.332 1 83.25 464 LEU B O 1
ATOM 8134 N N . GLY B 1 465 ? -12.258 18.625 -6.473 1 67.75 465 GLY B N 1
ATOM 8135 C CA . GLY B 1 465 ? -11.586 17.391 -6.066 1 67.75 465 GLY B CA 1
ATOM 8136 C C . GLY B 1 465 ? -10.281 17.156 -6.812 1 67.75 465 GLY B C 1
ATOM 8137 O O . GLY B 1 465 ? -9.648 18.109 -7.273 1 67.75 465 GLY B O 1
ATOM 8138 N N . GLN B 1 466 ? -9.75 15.969 -6.773 1 55.91 466 GLN B N 1
ATOM 8139 C CA . GLN B 1 466 ? -8.438 15.617 -7.293 1 55.91 466 GLN B CA 1
ATOM 8140 C C . GLN B 1 466 ? -8.273 16.078 -8.742 1 55.91 466 GLN B C 1
ATOM 8142 O O . GLN B 1 466 ? -7.211 16.578 -9.125 1 55.91 466 GLN B O 1
ATOM 8147 N N . LYS B 1 467 ? -9.359 15.945 -9.484 1 51.28 467 LYS B N 1
ATOM 8148 C CA . LYS B 1 467 ? -9.234 16.312 -10.898 1 51.28 467 LYS B CA 1
ATOM 8149 C C . LYS B 1 467 ? -9.953 17.625 -11.195 1 51.28 467 LYS B C 1
ATOM 8151 O O . LYS B 1 467 ? -10.164 17.969 -12.359 1 51.28 467 LYS B O 1
ATOM 8156 N N . GLY B 1 468 ? -10.367 18.266 -10.148 1 55.34 468 GLY B N 1
ATOM 8157 C CA . GLY B 1 468 ? -11.125 19.484 -10.398 1 55.34 468 GLY B CA 1
ATOM 8158 C C . GLY B 1 468 ? -10.359 20.75 -10.047 1 55.34 468 GLY B C 1
ATOM 8159 O O . GLY B 1 468 ? -9.133 20.719 -9.953 1 55.34 468 GLY B O 1
ATOM 8160 N N . VAL B 1 469 ? -11.125 21.812 -10.031 1 61.25 469 VAL B N 1
ATOM 8161 C CA . VAL B 1 469 ? -10.578 23.109 -9.695 1 61.25 469 VAL B CA 1
ATOM 8162 C C . VAL B 1 469 ? -10.164 23.141 -8.227 1 61.25 469 VAL B C 1
ATOM 8164 O O . VAL B 1 469 ? -10.859 22.594 -7.371 1 61.25 469 VAL B O 1
ATOM 8167 N N . ASN B 1 470 ? -9 23.578 -8.055 1 67.56 470 ASN B N 1
ATOM 8168 C CA . ASN B 1 470 ? -8.516 23.734 -6.691 1 67.56 470 ASN B CA 1
ATOM 8169 C C . ASN B 1 470 ? -8.883 25.109 -6.133 1 67.56 470 ASN B C 1
ATOM 8171 O O . ASN B 1 470 ? -8.508 26.141 -6.703 1 67.56 470 ASN B O 1
ATOM 8175 N N . LEU B 1 471 ? -9.773 25.141 -5.211 1 76.56 471 LEU B N 1
ATOM 8176 C CA . LEU B 1 471 ? -10.188 26.375 -4.547 1 76.56 471 LEU B CA 1
ATOM 8177 C C . LEU B 1 471 ? -9.148 26.812 -3.518 1 76.56 471 LEU B C 1
ATOM 8179 O O . LEU B 1 471 ? -8.406 25.984 -2.994 1 76.56 471 LEU B O 1
ATOM 8183 N N . SER B 1 472 ? -9.086 28.125 -3.383 1 70.88 472 SER B N 1
ATOM 8184 C CA . SER B 1 472 ? -8.219 28.641 -2.334 1 70.88 472 SER B CA 1
ATOM 8185 C C . SER B 1 472 ? -8.75 28.297 -0.949 1 70.88 472 SER B C 1
ATOM 8187 O O . SER B 1 472 ? -9.891 27.844 -0.811 1 70.88 472 SER B O 1
ATOM 8189 N N . GLY B 1 473 ? -7.938 28.359 0.088 1 75 473 GLY B N 1
ATOM 8190 C CA . GLY B 1 473 ? -8.352 28.094 1.457 1 75 473 GLY B CA 1
ATOM 8191 C C . GLY B 1 473 ? -9.578 28.859 1.873 1 75 473 GLY B C 1
ATOM 8192 O O . GLY B 1 473 ? -10.508 28.312 2.461 1 75 473 GLY B O 1
ATOM 8193 N N . GLY B 1 474 ? -9.547 30.141 1.527 1 78.38 474 GLY B N 1
ATOM 8194 C CA . GLY B 1 474 ? -10.688 30.984 1.846 1 78.38 474 GLY B CA 1
ATOM 8195 C C . GLY B 1 474 ? -11.953 30.578 1.113 1 78.38 474 GLY B C 1
ATOM 8196 O O . GLY B 1 474 ? -13.047 30.609 1.681 1 78.38 474 GLY B O 1
ATOM 8197 N N . GLN B 1 475 ? -11.758 30.219 -0.108 1 82.88 475 GLN B N 1
ATOM 8198 C CA . GLN B 1 475 ? -12.898 29.766 -0.899 1 82.88 475 GLN B CA 1
ATOM 8199 C C . GLN B 1 475 ? -13.477 28.469 -0.347 1 82.88 475 GLN B C 1
ATOM 8201 O O . GLN B 1 475 ? -14.695 28.281 -0.301 1 82.88 475 GLN B O 1
ATOM 8206 N N . LYS B 1 476 ? -12.641 27.594 0.078 1 87.75 476 LYS B N 1
ATOM 8207 C CA . LYS B 1 476 ? -13.078 26.344 0.667 1 87.75 476 LYS B CA 1
ATOM 8208 C C . LYS B 1 476 ? -13.859 26.578 1.952 1 87.75 476 LYS B C 1
ATOM 8210 O O . LYS B 1 476 ? -14.867 25.906 2.199 1 87.75 476 LYS B O 1
ATOM 8215 N N . GLN B 1 477 ? -13.352 27.484 2.707 1 87.5 477 GLN B N 1
ATOM 8216 C CA . GLN B 1 477 ? -14.023 27.812 3.959 1 87.5 477 GLN B CA 1
ATOM 8217 C C . GLN B 1 477 ? -15.414 28.375 3.701 1 87.5 477 GLN B C 1
ATOM 8219 O O . GLN B 1 477 ? -16.375 28 4.363 1 87.5 477 GLN B O 1
ATOM 8224 N N . ARG B 1 478 ? -15.477 29.281 2.752 1 90.69 478 ARG B N 1
ATOM 8225 C CA . ARG B 1 478 ? -16.75 29.906 2.436 1 90.69 478 ARG B CA 1
ATOM 8226 C C . ARG B 1 478 ? -17.75 28.891 1.896 1 90.69 478 ARG B C 1
ATOM 8228 O O . ARG B 1 478 ? -18.938 28.953 2.193 1 90.69 478 ARG B O 1
ATOM 8235 N N . LEU B 1 479 ? -17.266 28.016 1.121 1 91.56 479 LEU B N 1
ATOM 8236 C CA . LEU B 1 479 ? -18.125 26.953 0.62 1 91.56 479 LEU B CA 1
ATOM 8237 C C . LEU B 1 479 ? -18.609 26.062 1.761 1 91.56 479 LEU B C 1
ATOM 8239 O O . LEU B 1 479 ? -19.75 25.594 1.756 1 91.56 479 LEU B O 1
ATOM 8243 N N . SER B 1 480 ? -17.719 25.75 2.668 1 91.94 480 SER B N 1
ATOM 8244 C CA . SER B 1 480 ? -18.078 24.969 3.848 1 91.94 480 SER B CA 1
ATOM 8245 C C . SER B 1 480 ? -19.156 25.672 4.672 1 91.94 480 SER B C 1
ATOM 8247 O O . SER B 1 480 ? -20.047 25.031 5.223 1 91.94 480 SER B O 1
ATOM 8249 N N . ILE B 1 481 ? -18.984 26.969 4.738 1 92.81 481 ILE B N 1
ATOM 8250 C CA . ILE B 1 481 ? -19.969 27.766 5.457 1 92.81 481 ILE B CA 1
ATOM 8251 C C . ILE B 1 481 ? -21.312 27.688 4.75 1 92.81 481 ILE B C 1
ATOM 8253 O O . ILE B 1 481 ? -22.359 27.516 5.395 1 92.81 481 ILE B O 1
ATOM 8257 N N . ALA B 1 482 ? -21.281 27.859 3.424 1 93.31 482 ALA B N 1
ATOM 8258 C CA . ALA B 1 482 ? -22.516 27.75 2.641 1 93.31 482 ALA B CA 1
ATOM 8259 C C . ALA B 1 482 ? -23.203 26.422 2.879 1 93.31 482 ALA B C 1
ATOM 8261 O O . ALA B 1 482 ? -24.438 26.359 2.973 1 93.31 482 ALA B O 1
ATOM 8262 N N . ARG B 1 483 ? -22.453 25.406 2.932 1 92.56 483 ARG B N 1
ATOM 8263 C CA . ARG B 1 483 ? -22.969 24.062 3.184 1 92.56 483 ARG B CA 1
ATOM 8264 C C . ARG B 1 483 ? -23.688 23.984 4.523 1 92.56 483 ARG B C 1
ATOM 8266 O O . ARG B 1 483 ? -24.719 23.344 4.645 1 92.56 483 ARG B O 1
ATOM 8273 N N . ALA B 1 484 ? -23.141 24.578 5.488 1 91.75 484 ALA B N 1
ATOM 8274 C CA . ALA B 1 484 ? -23.734 24.578 6.824 1 91.75 484 ALA B CA 1
ATOM 8275 C C . ALA B 1 484 ? -24.984 25.438 6.863 1 91.75 484 ALA B C 1
ATOM 8277 O O . ALA B 1 484 ? -25.953 25.109 7.559 1 91.75 484 ALA B O 1
ATOM 8278 N N . LEU B 1 485 ? -25.062 26.5 6.09 1 93.19 485 LEU B N 1
ATOM 8279 C CA . LEU B 1 485 ? -26.125 27.5 6.168 1 93.19 485 LEU B CA 1
ATOM 8280 C C . LEU B 1 485 ? -27.359 27.031 5.391 1 93.19 485 LEU B C 1
ATOM 8282 O O . LEU B 1 485 ? -28.484 27.453 5.691 1 93.19 485 LEU B O 1
ATOM 8286 N N . ILE B 1 486 ? -27.125 26.266 4.398 1 92.69 486 ILE B N 1
ATOM 8287 C CA . ILE B 1 486 ? -28.219 25.875 3.514 1 92.69 486 ILE B CA 1
ATOM 8288 C C . ILE B 1 486 ? -29.297 25.156 4.316 1 92.69 486 ILE B C 1
ATOM 8290 O O . ILE B 1 486 ? -30.484 25.188 3.957 1 92.69 486 ILE B O 1
ATOM 8294 N N . ARG B 1 487 ? -29 24.516 5.332 1 89.38 487 ARG B N 1
ATOM 8295 C CA . ARG B 1 487 ? -29.969 23.766 6.133 1 89.38 487 ARG B CA 1
ATOM 8296 C C . ARG B 1 487 ? -30.719 24.688 7.086 1 89.38 487 ARG B C 1
ATOM 8298 O O . ARG B 1 487 ? -31.688 24.266 7.727 1 89.38 487 ARG B O 1
ATOM 8305 N N . LYS B 1 488 ? -30.297 25.953 7.145 1 88.75 488 LYS B N 1
ATOM 8306 C CA . LYS B 1 488 ? -30.922 26.922 8.047 1 88.75 488 LYS B CA 1
ATOM 8307 C C . LYS B 1 488 ? -30.938 26.406 9.484 1 88.75 488 LYS B C 1
ATOM 8309 O O . LYS B 1 488 ? -32 26.266 10.086 1 88.75 488 LYS B O 1
ATOM 8314 N N . PRO B 1 489 ? -29.75 26.141 10.023 1 92.06 489 PRO B N 1
ATOM 8315 C CA . PRO B 1 489 ? -29.641 25.547 11.359 1 92.06 489 PRO B CA 1
ATOM 8316 C C . PRO B 1 489 ? -30.125 26.484 12.469 1 92.06 489 PRO B C 1
ATOM 8318 O O . PRO B 1 489 ? -30.156 27.703 12.273 1 92.06 489 PRO B O 1
ATOM 8321 N N . LYS B 1 490 ? -30.531 25.891 13.539 1 93.19 490 LYS B N 1
ATOM 8322 C CA . LYS B 1 490 ? -30.891 26.672 14.719 1 93.19 490 LYS B CA 1
ATOM 8323 C C . LYS B 1 490 ? -29.656 27.047 15.523 1 93.19 490 LYS B C 1
ATOM 8325 O O . LYS B 1 490 ? -29.656 28.047 16.234 1 93.19 490 LYS B O 1
ATOM 8330 N N . ILE B 1 491 ? -28.703 26.219 15.352 1 95.06 491 ILE B N 1
ATOM 8331 C CA . ILE B 1 491 ? -27.422 26.453 16 1 95.06 491 ILE B CA 1
ATOM 8332 C C . ILE B 1 491 ? -26.297 26.375 14.977 1 95.06 491 ILE B C 1
ATOM 8334 O O . ILE B 1 491 ? -26.203 25.391 14.227 1 95.06 491 ILE B O 1
ATOM 8338 N N . LEU B 1 492 ? -25.484 27.375 14.867 1 94.88 492 LEU B N 1
ATOM 8339 C CA . LEU B 1 492 ? -24.359 27.406 13.93 1 94.88 492 LEU B CA 1
ATOM 8340 C C . LEU B 1 492 ? -23.031 27.438 14.68 1 94.88 492 LEU B C 1
ATOM 8342 O O . LEU B 1 492 ? -22.812 28.312 15.523 1 94.88 492 LEU B O 1
ATOM 8346 N N . LEU B 1 493 ? -22.234 26.453 14.43 1 94.94 493 LEU B N 1
ATOM 8347 C CA . LEU B 1 493 ? -20.922 26.359 15.055 1 94.94 493 LEU B CA 1
ATOM 8348 C C . LEU B 1 493 ? -19.812 26.641 14.031 1 94.94 493 LEU B C 1
ATOM 8350 O O . LEU B 1 493 ? -19.641 25.875 13.078 1 94.94 493 LEU B O 1
ATOM 8354 N N . LEU B 1 494 ? -19.062 27.688 14.234 1 94 494 LEU B N 1
ATOM 8355 C CA . LEU B 1 494 ? -17.953 28.062 13.367 1 94 494 LEU B CA 1
ATOM 8356 C C . LEU B 1 494 ? -16.609 27.859 14.07 1 94 494 LEU B C 1
ATOM 8358 O O . LEU B 1 494 ? -16.203 28.703 14.867 1 94 494 LEU B O 1
ATOM 8362 N N . ASP B 1 495 ? -15.922 26.828 13.781 1 90.88 495 ASP B N 1
ATOM 8363 C CA . ASP B 1 495 ? -14.648 26.484 14.414 1 90.88 495 ASP B CA 1
ATOM 8364 C C . ASP B 1 495 ? -13.477 27.094 13.648 1 90.88 495 ASP B C 1
ATOM 8366 O O . ASP B 1 495 ? -12.828 26.406 12.852 1 90.88 495 ASP B O 1
ATOM 8370 N N . ASP B 1 496 ? -13.172 28.328 13.984 1 85.94 496 ASP B N 1
ATOM 8371 C CA . ASP B 1 496 ? -12.109 29.078 13.32 1 85.94 496 ASP B CA 1
ATOM 8372 C C . ASP B 1 496 ? -12.25 29.016 11.805 1 85.94 496 ASP B C 1
ATOM 8374 O O . ASP B 1 496 ? -11.258 28.859 11.094 1 85.94 496 ASP B O 1
ATOM 8378 N N . SER B 1 497 ? -13.383 29.094 11.367 1 83.56 497 SER B N 1
ATOM 8379 C CA . SER B 1 497 ? -13.711 28.859 9.961 1 83.56 497 SER B CA 1
ATOM 8380 C C . SER B 1 497 ? -13.641 30.141 9.156 1 83.56 497 SER B C 1
ATOM 8382 O O . SER B 1 497 ? -13.961 30.156 7.965 1 83.56 497 SER B O 1
ATOM 8384 N N . THR B 1 498 ? -13.289 31.203 9.789 1 80 498 THR B N 1
ATOM 8385 C CA . THR B 1 498 ? -13.195 32.469 9.078 1 80 498 THR B CA 1
ATOM 8386 C C . THR B 1 498 ? -11.766 33 9.094 1 80 498 THR B C 1
ATOM 8388 O O . THR B 1 498 ? -11.523 34.156 8.75 1 80 498 THR B O 1
ATOM 8391 N N . SER B 1 499 ? -10.945 32.125 9.547 1 74 499 SER B N 1
ATOM 8392 C CA . SER B 1 499 ? -9.562 32.562 9.742 1 74 499 SER B CA 1
ATOM 8393 C C . SER B 1 499 ? -8.914 32.938 8.422 1 74 499 SER B C 1
ATOM 8395 O O . SER B 1 499 ? -8.031 33.812 8.383 1 74 499 SER B O 1
ATOM 8397 N N . ALA B 1 500 ? -9.344 32.344 7.352 1 69.12 500 ALA B N 1
ATOM 8398 C CA . ALA B 1 500 ? -8.703 32.562 6.055 1 69.12 500 ALA B CA 1
ATOM 8399 C C . ALA B 1 500 ? -9.398 33.688 5.293 1 69.12 500 ALA B C 1
ATOM 8401 O O . ALA B 1 500 ? -8.977 34.062 4.199 1 69.12 500 ALA B O 1
ATOM 8402 N N . LEU B 1 501 ? -10.398 34.281 5.898 1 73.75 501 LEU B N 1
ATOM 8403 C CA . LEU B 1 501 ? -11.125 35.375 5.258 1 73.75 501 LEU B CA 1
ATOM 8404 C C . LEU B 1 501 ? -10.508 36.719 5.609 1 73.75 501 LEU B C 1
ATOM 8406 O O . LEU B 1 501 ? -10.008 36.906 6.719 1 73.75 501 LEU B O 1
ATOM 8410 N N . ASP B 1 502 ? -10.547 37.562 4.641 1 70.44 502 ASP B N 1
ATOM 8411 C CA . ASP B 1 502 ? -10.148 38.938 4.938 1 70.44 502 ASP B CA 1
ATOM 8412 C C . ASP B 1 502 ? -11.195 39.656 5.805 1 70.44 502 ASP B C 1
ATOM 8414 O O . ASP B 1 502 ? -12.352 39.219 5.855 1 70.44 502 ASP B O 1
ATOM 8418 N N . ALA B 1 503 ? -10.758 40.688 6.449 1 69.25 503 ALA B N 1
ATOM 8419 C CA . ALA B 1 503 ? -11.578 41.375 7.441 1 69.25 503 ALA B CA 1
ATOM 8420 C C . ALA B 1 503 ? -12.891 41.875 6.832 1 69.25 503 ALA B C 1
ATOM 8422 O O . ALA B 1 503 ? -13.945 41.781 7.457 1 69.25 503 ALA B O 1
ATOM 8423 N N . LYS B 1 504 ? -12.773 42.344 5.625 1 73.38 504 LYS B N 1
ATOM 8424 C CA . LYS B 1 504 ? -13.961 42.875 4.969 1 73.38 504 LYS B CA 1
ATOM 8425 C C . LYS B 1 504 ? -14.969 41.781 4.672 1 73.38 504 LYS B C 1
ATOM 8427 O O . LYS B 1 504 ? -16.172 41.938 4.949 1 73.38 504 LYS B O 1
ATOM 8432 N N . THR B 1 505 ? -14.516 40.781 4.109 1 80.62 505 THR B N 1
ATOM 8433 C CA . THR B 1 505 ? -15.375 39.656 3.775 1 80.62 505 THR B CA 1
ATOM 8434 C C . THR B 1 505 ? -15.961 39.031 5.039 1 80.62 505 THR B C 1
ATOM 8436 O O . THR B 1 505 ? -17.125 38.625 5.059 1 80.62 505 THR B O 1
ATOM 8439 N N . GLU B 1 506 ? -15.125 38.906 6.043 1 84.31 506 GLU B N 1
ATOM 8440 C CA . GLU B 1 506 ? -15.57 38.344 7.316 1 84.31 506 GLU B CA 1
ATOM 8441 C C . GLU B 1 506 ? -16.688 39.188 7.926 1 84.31 506 GLU B C 1
ATOM 8443 O O . GLU B 1 506 ? -17.672 38.625 8.43 1 84.31 506 GLU B O 1
ATOM 8448 N N . ALA B 1 507 ? -16.484 40.469 7.879 1 80.44 507 ALA B N 1
ATOM 8449 C CA . ALA B 1 507 ? -17.5 41.375 8.43 1 80.44 507 ALA B CA 1
ATOM 8450 C C . ALA B 1 507 ? -18.812 41.25 7.676 1 80.44 507 ALA B C 1
ATOM 8452 O O . ALA B 1 507 ? -19.891 41.25 8.281 1 80.44 507 ALA B O 1
ATOM 8453 N N . LYS B 1 508 ? -18.75 41.188 6.363 1 84.69 508 LYS B N 1
ATOM 8454 C CA . LYS B 1 508 ? -19.938 41.031 5.539 1 84.69 508 LYS B CA 1
ATOM 8455 C C . LYS B 1 508 ? -20.641 39.719 5.855 1 8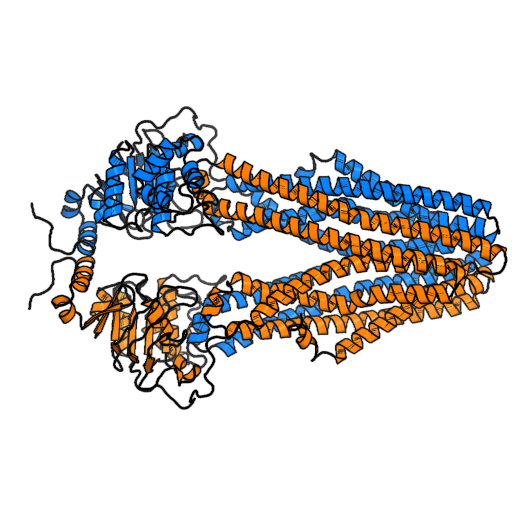4.69 508 LYS B C 1
ATOM 8457 O O . LYS B 1 508 ? -21.875 39.656 5.891 1 84.69 508 LYS B O 1
ATOM 8462 N N . PHE B 1 509 ? -19.969 38.781 6.035 1 88.12 509 PHE B N 1
ATOM 8463 C CA . PHE B 1 509 ? -20.5 37.469 6.359 1 88.12 509 PHE B CA 1
ATOM 8464 C C . PHE B 1 509 ? -21.203 37.469 7.707 1 88.12 509 PHE B C 1
ATOM 8466 O O . PHE B 1 509 ? -22.344 37.031 7.816 1 88.12 509 PHE B O 1
ATOM 8473 N N . LEU B 1 510 ? -20.469 37.969 8.617 1 86.69 510 LEU B N 1
ATOM 8474 C CA . LEU B 1 510 ? -21.062 38 9.953 1 86.69 510 LEU B CA 1
ATOM 8475 C C . LEU B 1 510 ? -22.344 38.844 9.953 1 86.69 510 LEU B C 1
ATOM 8477 O O . LEU B 1 510 ? -23.297 38.5 10.648 1 86.69 510 LEU B O 1
ATOM 8481 N N . ALA B 1 511 ? -22.344 39.875 9.18 1 85.12 511 ALA B N 1
ATOM 8482 C CA . ALA B 1 511 ? -23.531 40.719 9.062 1 85.12 511 ALA B CA 1
ATOM 8483 C C . ALA B 1 511 ? -24.672 39.969 8.398 1 85.12 511 ALA B C 1
ATOM 8485 O O . ALA B 1 511 ? -25.844 40.156 8.758 1 85.12 511 ALA B O 1
ATOM 8486 N N . SER B 1 512 ? -24.297 39.188 7.449 1 87.25 512 SER B N 1
ATOM 8487 C CA . SER B 1 512 ? -25.297 38.406 6.723 1 87.25 512 SER B CA 1
ATOM 8488 C C . SER B 1 512 ? -25.938 37.344 7.609 1 87.25 512 SER B C 1
ATOM 8490 O O . SER B 1 512 ? -27.062 36.906 7.352 1 87.25 512 SER B O 1
ATOM 8492 N N . LEU B 1 513 ? -25.281 36.906 8.594 1 87.44 513 LEU B N 1
ATOM 8493 C CA . LEU B 1 513 ? -25.781 35.875 9.5 1 87.44 513 LEU B CA 1
ATOM 8494 C C . LEU B 1 513 ? -26.953 36.375 10.305 1 87.44 513 LEU B C 1
ATOM 8496 O O . LEU B 1 513 ? -27.75 35.594 10.82 1 87.44 513 LEU B O 1
ATOM 8500 N N . ASN B 1 514 ? -27 37.719 10.422 1 79.56 514 ASN B N 1
ATOM 8501 C CA . ASN B 1 514 ? -28.094 38.281 11.172 1 79.56 514 ASN B CA 1
ATOM 8502 C C . ASN B 1 514 ? -29.453 37.969 10.539 1 79.56 514 ASN B C 1
ATOM 8504 O O . ASN B 1 514 ? -30.469 37.969 11.219 1 79.56 514 ASN B O 1
ATOM 8508 N N . ALA B 1 515 ? -29.328 37.719 9.266 1 78.62 515 ALA B N 1
ATOM 8509 C CA . ALA B 1 515 ? -30.547 37.344 8.562 1 78.62 515 ALA B CA 1
ATOM 8510 C C . ALA B 1 515 ? -31.016 35.938 8.969 1 78.62 515 ALA B C 1
ATOM 8512 O O . ALA B 1 515 ? -32.188 35.625 8.82 1 78.62 515 ALA B O 1
ATOM 8513 N N . TYR B 1 516 ? -30.062 35.219 9.531 1 80.25 516 TYR B N 1
ATOM 8514 C CA . TYR B 1 516 ? -30.391 33.875 9.977 1 80.25 516 TYR B CA 1
ATOM 8515 C C . TYR B 1 516 ? -30.75 33.844 11.461 1 80.25 516 TYR B C 1
ATOM 8517 O O . TYR B 1 516 ? -30.156 34.594 12.25 1 80.25 516 TYR B O 1
ATOM 8525 N N . SER B 1 517 ? -31.906 33.656 11.844 1 80.88 517 SER B N 1
ATOM 8526 C CA . SER B 1 517 ? -32.312 33.594 13.242 1 80.88 517 SER B CA 1
ATOM 8527 C C . SER B 1 517 ? -31.766 32.344 13.914 1 80.88 517 SER B C 1
ATOM 8529 O O . SER B 1 517 ? -32.531 31.453 14.336 1 80.88 517 SER B O 1
ATOM 8531 N N . CYS B 1 518 ? -30.406 32.281 13.969 1 90.06 518 CYS B N 1
ATOM 8532 C CA . CYS B 1 518 ? -29.812 31.109 14.578 1 90.06 518 CYS B CA 1
ATOM 8533 C C . CYS B 1 518 ? -28.844 31.484 15.688 1 90.06 518 CYS B C 1
ATOM 8535 O O . CYS B 1 518 ? -28.344 32.625 15.719 1 90.06 518 CYS B O 1
ATOM 8537 N N . THR B 1 519 ? -28.703 30.641 16.656 1 94.31 519 THR B N 1
ATOM 8538 C CA . THR B 1 519 ? -27.688 30.766 17.703 1 94.31 519 THR B CA 1
ATOM 8539 C C . THR B 1 519 ? -26.297 30.484 17.125 1 94.31 519 THR B C 1
ATOM 8541 O O . THR B 1 519 ? -26.062 29.406 16.562 1 94.31 519 THR B O 1
ATOM 8544 N N . THR B 1 520 ? -25.406 31.453 17.203 1 94.62 520 THR B N 1
ATOM 8545 C CA . THR B 1 520 ? -24.109 31.312 16.531 1 94.62 520 THR B CA 1
ATOM 8546 C C . THR B 1 520 ? -22.984 31.281 17.562 1 94.62 520 THR B C 1
ATOM 8548 O O . THR B 1 520 ? -22.891 32.156 18.422 1 94.62 520 THR B O 1
ATOM 8551 N N . MET B 1 521 ? -22.234 30.266 17.516 1 95.38 521 MET B N 1
ATOM 8552 C CA . MET B 1 521 ? -21 30.172 18.297 1 95.38 521 MET B CA 1
ATOM 8553 C C . MET B 1 521 ? -19.766 30.172 17.391 1 95.38 521 MET B C 1
ATOM 8555 O O . MET B 1 521 ? -19.688 29.375 16.453 1 95.38 521 MET B O 1
ATOM 8559 N N . ILE B 1 522 ? -18.828 31.062 17.703 1 94.44 522 ILE B N 1
ATOM 8560 C CA . ILE B 1 522 ? -17.672 31.219 16.844 1 94.44 522 ILE B CA 1
ATOM 8561 C C . ILE B 1 522 ? -16.391 31.062 17.656 1 94.44 522 ILE B C 1
ATOM 8563 O O . ILE B 1 522 ? -16.203 31.766 18.656 1 94.44 522 ILE B O 1
ATOM 8567 N N . ILE B 1 523 ? -15.68 30.094 17.281 1 92.69 523 ILE B N 1
ATOM 8568 C CA . ILE B 1 523 ? -14.312 30.031 17.797 1 92.69 523 ILE B CA 1
ATOM 8569 C C . ILE B 1 523 ? -13.391 30.875 16.922 1 92.69 523 ILE B C 1
ATOM 8571 O O . ILE B 1 523 ? -13.359 30.703 15.695 1 92.69 523 ILE B O 1
ATOM 8575 N N . THR B 1 524 ? -12.711 31.828 17.422 1 86.25 524 THR B N 1
ATOM 8576 C CA . THR B 1 524 ? -11.82 32.688 16.656 1 86.25 524 THR B CA 1
ATOM 8577 C C . THR B 1 524 ? -10.594 33.062 17.469 1 86.25 524 THR B C 1
ATOM 8579 O O . THR B 1 524 ? -10.609 33 18.703 1 86.25 524 THR B O 1
ATOM 8582 N N . GLN B 1 525 ? -9.664 33.375 16.812 1 75.06 525 GLN B N 1
ATOM 8583 C CA . GLN B 1 525 ? -8.469 33.906 17.438 1 75.06 525 GLN B CA 1
ATOM 8584 C C . GLN B 1 525 ? -8.344 35.406 17.172 1 75.06 525 GLN B C 1
ATOM 8586 O O . GLN B 1 525 ? -7.512 36.094 17.781 1 75.06 525 GLN B O 1
ATOM 8591 N N . LYS B 1 526 ? -9.227 35.906 16.422 1 76.06 526 LYS B N 1
ATOM 8592 C CA . LYS B 1 526 ? -9.211 37.312 16.062 1 76.06 526 LYS B CA 1
ATOM 8593 C C . LYS B 1 526 ? -10.094 38.125 16.984 1 76.06 526 LYS B C 1
ATOM 8595 O O . LYS B 1 526 ? -11.297 37.875 17.094 1 76.06 526 LYS B O 1
ATOM 8600 N N . ILE B 1 527 ? -9.555 39.125 17.5 1 78.88 527 ILE B N 1
ATOM 8601 C CA . ILE B 1 527 ? -10.289 39.969 18.438 1 78.88 527 ILE B CA 1
ATOM 8602 C C . ILE B 1 527 ? -11.352 40.781 17.688 1 78.88 527 ILE B C 1
ATOM 8604 O O . ILE B 1 527 ? -12.43 41.031 18.219 1 78.88 527 ILE B O 1
ATOM 8608 N N . SER B 1 528 ? -11.008 41.125 16.438 1 76.81 528 SER B N 1
ATOM 8609 C CA . SER B 1 528 ? -11.953 41.906 15.633 1 76.81 528 SER B CA 1
ATOM 8610 C C . SER B 1 528 ? -13.266 41.156 15.453 1 76.81 528 SER B C 1
ATOM 8612 O O . SER B 1 528 ? -14.336 41.75 15.461 1 76.81 528 SER B O 1
ATOM 8614 N N . THR B 1 529 ? -13.188 39.906 15.352 1 83.62 529 THR B N 1
ATOM 8615 C CA . THR B 1 529 ? -14.359 39.062 15.219 1 83.62 529 THR B CA 1
ATOM 8616 C C . THR B 1 529 ? -15.062 38.906 16.562 1 83.62 529 THR B C 1
ATOM 8618 O O . THR B 1 529 ? -16.297 38.938 16.641 1 83.62 529 THR B O 1
ATOM 8621 N N . ALA B 1 530 ? -14.305 38.781 17.531 1 87.12 530 ALA B N 1
ATOM 8622 C CA . ALA B 1 530 ? -14.852 38.562 18.875 1 87.12 530 ALA B CA 1
ATOM 8623 C C . ALA B 1 530 ? -15.617 39.812 19.359 1 87.12 530 ALA B C 1
ATOM 8625 O O . ALA B 1 530 ? -16.625 39.688 20.062 1 87.12 530 ALA B O 1
ATOM 8626 N N . MET B 1 531 ? -15.164 40.938 18.922 1 85.12 531 MET B N 1
ATOM 8627 C CA . MET B 1 531 ? -15.766 42.219 19.359 1 85.12 531 MET B CA 1
ATOM 8628 C C . MET B 1 531 ? -17.172 42.344 18.812 1 85.12 531 MET B C 1
ATOM 8630 O O . MET B 1 531 ? -18 43.094 19.375 1 85.12 531 MET B O 1
ATOM 8634 N N . GLN B 1 532 ? -17.469 41.656 17.797 1 82.44 532 GLN B N 1
ATOM 8635 C CA . GLN B 1 532 ? -18.781 41.781 17.156 1 82.44 532 GLN B CA 1
ATOM 8636 C C . GLN B 1 532 ? -19.797 40.844 17.812 1 82.44 532 GLN B C 1
ATOM 8638 O O . GLN B 1 532 ? -21 40.969 17.594 1 82.44 532 GLN B O 1
ATOM 8643 N N . ALA B 1 533 ? -19.391 40 18.641 1 90.38 533 ALA B N 1
ATOM 8644 C CA . ALA B 1 533 ? -20.266 39.031 19.297 1 90.38 533 ALA B CA 1
ATOM 8645 C C . ALA B 1 533 ? -21 39.656 20.484 1 90.38 533 ALA B C 1
ATOM 8647 O O . ALA B 1 533 ? -20.562 40.688 21.016 1 90.38 533 ALA B O 1
ATOM 8648 N N . ASP B 1 534 ? -22.094 39.062 20.828 1 90.94 534 ASP B N 1
ATOM 8649 C CA . ASP B 1 534 ? -22.859 39.531 22 1 90.94 534 ASP B CA 1
ATOM 8650 C C . ASP B 1 534 ? -22.125 39.188 23.297 1 90.94 534 ASP B C 1
ATOM 8652 O O . ASP B 1 534 ? -22.156 39.969 24.25 1 90.94 534 ASP B O 1
ATOM 8656 N N . THR B 1 535 ? -21.609 38.062 23.312 1 93.94 535 THR B N 1
ATOM 8657 C CA . THR B 1 535 ? -20.891 37.562 24.484 1 93.94 535 THR B CA 1
ATOM 8658 C C . THR B 1 535 ? -19.562 36.906 24.062 1 93.94 535 THR B C 1
ATOM 8660 O O . THR B 1 535 ? -19.484 36.25 23.016 1 93.94 535 THR B O 1
ATOM 8663 N N . ILE B 1 536 ? -18.562 37.125 24.875 1 94.62 536 ILE B N 1
ATOM 8664 C CA . ILE B 1 536 ? -17.25 36.531 24.641 1 94.62 536 ILE B CA 1
ATOM 8665 C C . ILE B 1 536 ? -16.891 35.594 25.797 1 94.62 536 ILE B C 1
ATOM 8667 O O . ILE B 1 536 ? -17.047 35.969 26.969 1 94.62 536 ILE B O 1
ATOM 8671 N N . ILE B 1 537 ? -16.484 34.438 25.469 1 94.19 537 ILE B N 1
ATOM 8672 C CA . ILE B 1 537 ? -16.047 33.469 26.453 1 94.19 537 ILE B CA 1
ATOM 8673 C C . ILE B 1 537 ? -14.547 33.219 26.297 1 94.19 537 ILE B C 1
ATOM 8675 O O . ILE B 1 537 ? -14.07 32.938 25.203 1 94.19 537 ILE B O 1
ATOM 8679 N N . LEU B 1 538 ? -13.844 33.375 27.391 1 92.94 538 LEU B N 1
ATOM 8680 C CA . LEU B 1 538 ? -12.406 33.125 27.391 1 92.94 538 LEU B CA 1
ATOM 8681 C C . LEU B 1 538 ? -12.094 31.766 28.031 1 92.94 538 LEU B C 1
ATOM 8683 O O . LEU B 1 538 ? -12.422 31.531 29.188 1 92.94 538 LEU B O 1
ATOM 8687 N N . LEU B 1 539 ? -11.516 30.938 27.172 1 89.94 539 LEU B N 1
ATOM 8688 C CA . LEU B 1 539 ? -11.133 29.609 27.625 1 89.94 539 LEU B CA 1
ATOM 8689 C C . LEU B 1 539 ? -9.617 29.5 27.781 1 89.94 539 LEU B C 1
ATOM 8691 O O . LEU B 1 539 ? -8.867 29.984 26.938 1 89.94 539 LEU B O 1
ATOM 8695 N N . GLN B 1 540 ? -9.203 28.906 28.875 1 86.06 540 GLN B N 1
ATOM 8696 C CA . GLN B 1 540 ? -7.785 28.656 29.125 1 86.06 540 GLN B CA 1
ATOM 8697 C C . GLN B 1 540 ? -7.582 27.297 29.797 1 86.06 540 GLN B C 1
ATOM 8699 O O . GLN B 1 540 ? -8.18 27.016 30.828 1 86.06 540 GLN B O 1
ATOM 8704 N N . ASP B 1 541 ? -6.766 26.484 29.203 1 82.12 541 ASP B N 1
ATOM 8705 C CA . ASP B 1 541 ? -6.379 25.188 29.75 1 82.12 541 ASP B CA 1
ATOM 8706 C C . ASP B 1 541 ? -7.605 24.359 30.125 1 82.12 541 ASP B C 1
ATOM 8708 O O . ASP B 1 541 ? -7.656 23.781 31.219 1 82.12 541 ASP B O 1
ATOM 8712 N N . GLY B 1 542 ? -8.625 24.469 29.359 1 88.06 542 GLY B N 1
ATOM 8713 C CA . GLY B 1 542 ? -9.805 23.641 29.547 1 88.06 542 GLY B CA 1
ATOM 8714 C C . GLY B 1 542 ? -10.789 24.234 30.547 1 88.06 542 GLY B C 1
ATOM 8715 O O . GLY B 1 542 ? -11.781 23.594 30.906 1 88.06 542 GLY B O 1
ATOM 8716 N N . LYS B 1 543 ? -10.508 25.438 31.031 1 91.75 543 LYS B N 1
ATOM 8717 C CA . LYS B 1 543 ? -11.383 26.078 32 1 91.75 543 LYS B CA 1
ATOM 8718 C C . LYS B 1 543 ? -11.906 27.422 31.469 1 91.75 543 LYS B C 1
ATOM 8720 O O . LYS B 1 543 ? -11.242 28.078 30.672 1 91.75 543 LYS B O 1
ATOM 8725 N N . LEU B 1 544 ? -13.086 27.734 31.922 1 92.88 544 LEU B N 1
ATOM 8726 C CA . LEU B 1 544 ? -13.656 29.031 31.594 1 92.88 544 LEU B CA 1
ATOM 8727 C C . LEU B 1 544 ? -13.117 30.109 32.531 1 92.88 544 LEU B C 1
ATOM 8729 O O . LEU B 1 544 ? -13.336 30.062 33.75 1 92.88 544 LEU B O 1
ATOM 8733 N N . LEU B 1 545 ? -12.484 31.062 32.031 1 90.31 545 LEU B N 1
ATOM 8734 C CA . LEU B 1 545 ? -11.82 32.094 32.812 1 90.31 545 LEU B CA 1
ATOM 8735 C C . LEU B 1 545 ? -12.719 33.312 33 1 90.31 545 LEU B C 1
ATOM 8737 O O . LEU B 1 545 ? -12.758 33.906 34.062 1 90.31 545 LEU B O 1
ATOM 8741 N N . ALA B 1 546 ? -13.266 33.719 31.859 1 91.88 546 ALA B N 1
ATOM 8742 C CA . ALA B 1 546 ? -14.078 34.938 31.891 1 91.88 546 ALA B CA 1
ATOM 8743 C C . ALA B 1 546 ? -15.18 34.875 30.828 1 91.88 546 ALA B C 1
ATOM 8745 O O . ALA B 1 546 ? -15.055 34.188 29.828 1 91.88 546 ALA B O 1
ATOM 8746 N N . GLN B 1 547 ? -16.297 35.531 31.156 1 93.44 547 GLN B N 1
ATOM 8747 C CA . GLN B 1 547 ? -17.438 35.656 30.25 1 93.44 547 GLN B CA 1
ATOM 8748 C C . GLN B 1 547 ? -18.062 37.031 30.328 1 93.44 547 GLN B C 1
ATOM 8750 O O . GLN B 1 547 ? -18.188 37.625 31.406 1 93.44 547 GLN B O 1
ATOM 8755 N N . GLY B 1 548 ? -18.281 37.594 29.188 1 91.69 548 GLY B N 1
ATOM 8756 C CA . GLY B 1 548 ? -18.906 38.906 29.156 1 91.69 548 GLY B CA 1
ATOM 8757 C C . GLY B 1 548 ? -18.828 39.562 27.781 1 91.69 548 GLY B C 1
ATOM 8758 O O . GLY B 1 548 ? -18.453 38.938 26.797 1 91.69 548 GLY B O 1
ATOM 8759 N N . ASN B 1 549 ? -19.266 40.75 27.656 1 91.44 549 ASN B N 1
ATOM 8760 C CA . ASN B 1 549 ? -19.141 41.531 26.406 1 91.44 549 ASN B CA 1
ATOM 8761 C C . ASN B 1 549 ? -17.766 42.188 26.297 1 91.44 549 ASN B C 1
ATOM 8763 O O . ASN B 1 549 ? -16.984 42.156 27.25 1 91.44 549 ASN B O 1
ATOM 8767 N N . HIS B 1 550 ? -17.531 42.719 25.156 1 89.75 550 HIS B N 1
ATOM 8768 C CA . HIS B 1 550 ? -16.219 43.312 24.891 1 89.75 550 HIS B CA 1
ATOM 8769 C C . HIS B 1 550 ? -15.883 44.375 25.922 1 89.75 550 HIS B C 1
ATOM 8771 O O . HIS B 1 550 ? -14.805 44.344 26.516 1 89.75 550 HIS B O 1
ATOM 8777 N N . GLU B 1 551 ? -16.859 45.25 26.234 1 87.56 551 GLU B N 1
ATOM 8778 C CA . GLU B 1 551 ? -16.641 46.375 27.141 1 87.56 551 GLU B CA 1
ATOM 8779 C C . GLU B 1 551 ? -16.422 45.875 28.578 1 87.56 551 GLU B C 1
ATOM 8781 O O . GLU B 1 551 ? -15.523 46.375 29.266 1 87.56 551 GLU B O 1
ATOM 8786 N N . SER B 1 552 ? -17.188 44.969 28.938 1 91 552 SER B N 1
ATOM 8787 C CA . SER B 1 552 ? -17.109 44.438 30.312 1 91 552 SER B CA 1
ATOM 8788 C C . SER B 1 552 ? -15.797 43.688 30.531 1 91 552 SER B C 1
ATOM 8790 O O . SER B 1 552 ? -15.164 43.812 31.578 1 91 552 SER B O 1
ATOM 8792 N N . LEU B 1 553 ? -15.414 42.938 29.578 1 89.62 553 LEU B N 1
ATOM 8793 C CA . LEU B 1 553 ? -14.211 42.125 29.719 1 89.62 553 LEU B CA 1
ATOM 8794 C C . LEU B 1 553 ? -12.961 43 29.703 1 89.62 553 LEU B C 1
ATOM 8796 O O . LEU B 1 553 ? -11.953 42.656 30.328 1 89.62 553 LEU B O 1
ATOM 8800 N N . LEU B 1 554 ? -13.023 44 28.938 1 87.94 554 LEU B N 1
ATOM 8801 C CA . LEU B 1 554 ? -11.898 44.938 28.922 1 87.94 554 LEU B CA 1
ATOM 8802 C C . LEU B 1 554 ? -11.664 45.531 30.297 1 87.94 554 LEU B C 1
ATOM 8804 O O . LEU B 1 554 ? -10.531 45.875 30.656 1 87.94 554 LEU B O 1
ATOM 8808 N N . HIS B 1 555 ? -12.734 45.594 31.078 1 84.94 555 HIS B N 1
ATOM 8809 C CA . HIS B 1 555 ? -12.648 46.219 32.375 1 84.94 555 HIS B CA 1
ATOM 8810 C C . HIS B 1 555 ? -12.234 45.219 33.469 1 84.94 555 HIS B C 1
ATOM 8812 O O . HIS B 1 555 ? -11.453 45.562 34.344 1 84.94 555 HIS B O 1
ATOM 8818 N N . TYR B 1 556 ? -12.656 43.969 33.281 1 84.19 556 TYR B N 1
ATOM 8819 C CA . TYR B 1 556 ? -12.484 43.125 34.469 1 84.19 556 TYR B CA 1
ATOM 8820 C C . TYR B 1 556 ? -11.523 41.969 34.156 1 84.19 556 TYR B C 1
ATOM 8822 O O . TYR B 1 556 ? -10.984 41.344 35.062 1 84.19 556 TYR B O 1
ATOM 8830 N N . SER B 1 557 ? -11.266 41.688 32.938 1 86.62 557 SER B N 1
ATOM 8831 C CA . SER B 1 557 ? -10.43 40.531 32.625 1 86.62 557 SER B CA 1
ATOM 8832 C C . SER B 1 557 ? -9.047 40.938 32.156 1 86.62 557 SER B C 1
ATOM 8834 O O . SER B 1 557 ? -8.906 41.531 31.094 1 86.62 557 SER B O 1
ATOM 8836 N N . LEU B 1 558 ? -8.094 40.531 32.906 1 82.19 558 LEU B N 1
ATOM 8837 C CA . LEU B 1 558 ? -6.715 40.875 32.594 1 82.19 558 LEU B CA 1
ATOM 8838 C C . LEU B 1 558 ? -6.238 40.156 31.328 1 82.19 558 LEU B C 1
ATOM 8840 O O . LEU B 1 558 ? -5.531 40.719 30.5 1 82.19 558 LEU B O 1
ATOM 8844 N N . LEU B 1 559 ? -6.648 39 31.203 1 80.69 559 LEU B N 1
ATOM 8845 C CA . LEU B 1 559 ? -6.219 38.219 30.062 1 80.69 559 LEU B CA 1
ATOM 8846 C C . LEU B 1 559 ? -6.793 38.781 28.766 1 80.69 559 LEU B C 1
ATOM 8848 O O . LEU B 1 559 ? -6.102 38.844 27.75 1 80.69 559 LEU B O 1
ATOM 8852 N N . TYR B 1 560 ? -7.977 39.156 28.875 1 87.06 560 TYR B N 1
ATOM 8853 C CA . TYR B 1 560 ? -8.625 39.719 27.703 1 87.06 560 TYR B CA 1
ATOM 8854 C C . TYR B 1 560 ? -7.965 41.031 27.312 1 87.06 560 TYR B C 1
ATOM 8856 O O . TYR B 1 560 ? -7.781 41.312 26.125 1 87.06 560 TYR B O 1
ATOM 8864 N N . GLN B 1 561 ? -7.652 41.75 28.281 1 81 561 GLN B N 1
ATOM 8865 C CA . GLN B 1 561 ? -6.953 43 28.031 1 81 561 GLN B CA 1
ATOM 8866 C C . GLN B 1 561 ? -5.625 42.75 27.328 1 81 561 GLN B C 1
ATOM 8868 O O . GLN B 1 561 ? -5.27 43.469 26.391 1 81 561 GLN B O 1
ATOM 8873 N N . GLN B 1 562 ? -5.047 41.781 27.766 1 77.31 562 GLN B N 1
ATOM 8874 C CA . GLN B 1 562 ? -3.752 41.438 27.188 1 77.31 562 GLN B CA 1
ATOM 8875 C C . GLN B 1 562 ? -3.895 41 25.734 1 77.31 562 GLN B C 1
ATOM 8877 O O . GLN B 1 562 ? -3.066 41.344 24.891 1 77.31 562 GLN B O 1
ATOM 8882 N N . ILE B 1 563 ? -4.91 40.25 25.5 1 77.81 563 ILE B N 1
ATOM 8883 C CA . ILE B 1 563 ? -5.148 39.75 24.156 1 77.81 563 ILE B CA 1
ATOM 8884 C C . ILE B 1 563 ? -5.477 40.906 23.219 1 77.81 563 ILE B C 1
ATOM 8886 O O . ILE B 1 563 ? -4.957 41 22.109 1 77.81 563 ILE B O 1
ATOM 8890 N N . VAL B 1 564 ? -6.363 41.812 23.688 1 75.94 564 VAL B N 1
ATOM 8891 C CA . VAL B 1 564 ? -6.785 42.969 22.906 1 75.94 564 VAL B CA 1
ATOM 8892 C C . VAL B 1 564 ? -5.586 43.875 22.656 1 75.94 564 VAL B C 1
ATOM 8894 O O . VAL B 1 564 ? -5.402 44.375 21.547 1 75.94 564 VAL B O 1
ATOM 8897 N N . GLN B 1 565 ? -4.902 44.062 23.75 1 67.12 565 GLN B N 1
ATOM 8898 C CA . GLN B 1 565 ? -3.729 44.906 23.641 1 67.12 565 GLN B CA 1
ATOM 8899 C C . GLN B 1 565 ? -2.705 44.312 22.672 1 67.12 565 GLN B C 1
ATOM 8901 O O . GLN B 1 565 ? -2.064 45.062 21.922 1 67.12 565 GLN B O 1
ATOM 8906 N N . SER B 1 566 ? -2.633 43.125 22.766 1 63.25 566 SER B N 1
ATOM 8907 C CA . SER B 1 566 ? -1.668 42.438 21.891 1 63.25 566 SER B CA 1
ATOM 8908 C C . SER B 1 566 ? -2.088 42.531 20.422 1 63.25 566 SER B C 1
ATOM 8910 O O . SER B 1 566 ? -1.238 42.625 19.547 1 63.25 566 SER B O 1
ATOM 8912 N N . GLN B 1 567 ? -3.381 42.5 20.234 1 62.06 567 GLN B N 1
ATOM 8913 C CA . GLN B 1 567 ? -3.865 42.5 18.859 1 62.06 567 GLN B CA 1
ATOM 8914 C C . GLN B 1 567 ? -4.125 43.906 18.375 1 62.06 567 GLN B C 1
ATOM 8916 O O . GLN B 1 567 ? -3.898 44.219 17.188 1 62.06 567 GLN B O 1
ATOM 8921 N N . PHE B 1 568 ? -5.031 44.938 19.219 1 57.25 568 PHE B N 1
ATOM 8922 C CA . PHE B 1 568 ? -5.344 46.281 18.797 1 57.25 568 PHE B CA 1
ATOM 8923 C C . PHE B 1 568 ? -4.238 47.25 19.203 1 57.25 568 PHE B C 1
ATOM 8925 O O . PHE B 1 568 ? -4.102 48.312 18.609 1 57.25 568 PHE B O 1
ATOM 8932 N N . GLY B 1 569 ? -3.285 47.062 19.688 1 46.44 569 GLY B N 1
ATOM 8933 C CA . GLY B 1 569 ? -2.311 48.031 20.203 1 46.44 569 GLY B CA 1
ATOM 8934 C C . GLY B 1 569 ? -2.867 48.906 21.312 1 46.44 569 GLY B C 1
ATOM 8935 O O . GLY B 1 569 ? -4.082 48.969 21.5 1 46.44 569 GLY B O 1
ATOM 8936 N N . ARG B 1 570 ? -2.344 49.531 22.484 1 43.66 570 ARG B N 1
ATOM 8937 C CA . ARG B 1 570 ? -2.707 50.375 23.609 1 43.66 570 ARG B CA 1
ATOM 8938 C C . ARG B 1 570 ? -3.682 51.469 23.188 1 43.66 570 ARG B C 1
ATOM 8940 O O . ARG B 1 570 ? -4.266 52.156 24.031 1 43.66 570 ARG B O 1
ATOM 8947 N N . GLU B 1 571 ? -3.836 52.031 22.156 1 38.03 571 GLU B N 1
ATOM 8948 C CA . GLU B 1 571 ? -4.406 53.375 22.125 1 38.03 571 GLU B CA 1
ATOM 8949 C C . GLU B 1 571 ? -5.91 53.344 22.375 1 38.03 571 GLU B C 1
ATOM 8951 O O . GLU B 1 571 ? -6.461 54.25 23 1 38.03 571 GLU B O 1
ATOM 8956 N N . SER B 1 572 ? -6.828 52.781 21.609 1 37.31 572 SER B N 1
ATOM 8957 C CA . SER B 1 572 ? -8.172 53.344 21.516 1 37.31 572 SER B CA 1
ATOM 8958 C C . SER B 1 572 ? -9.07 52.781 22.625 1 37.31 572 SER B C 1
ATOM 8960 O O . SER B 1 572 ? -10.016 52.031 22.359 1 37.31 572 SER B O 1
ATOM 8962 N N . VAL B 1 573 ? -8.688 52.312 23.656 1 38.88 573 VAL B N 1
ATOM 8963 C CA . VAL B 1 573 ? -9.758 52.188 24.641 1 38.88 573 VAL B CA 1
ATOM 8964 C C . VAL B 1 573 ? -10.336 53.531 24.984 1 38.88 573 VAL B C 1
ATOM 8966 O O . VAL B 1 573 ? -9.633 54.406 25.516 1 38.88 573 VAL B O 1
ATOM 8969 N N . PRO B 1 574 ? -11.406 54.094 24.234 1 33.59 574 PRO B N 1
ATOM 8970 C CA . PRO B 1 574 ? -12.031 55.281 24.812 1 33.59 574 PRO B CA 1
ATOM 8971 C C . PRO B 1 574 ? -12.461 55.094 26.266 1 33.59 574 PRO B C 1
ATOM 8973 O O . PRO B 1 574 ? -12.984 54.031 26.625 1 33.59 574 PRO B O 1
ATOM 8976 N N . HIS B 1 575 ? -11.648 55.438 27.219 1 29.05 575 HIS B N 1
ATOM 8977 C CA . HIS B 1 575 ? -12.242 55.625 28.547 1 29.05 575 HIS B CA 1
ATOM 8978 C C . HIS B 1 575 ? -13.562 56.375 28.453 1 29.05 575 HIS B C 1
ATOM 8980 O O . HIS B 1 575 ? -13.609 57.531 27.969 1 29.05 575 HIS B O 1
ATOM 8986 N N . ALA B 1 576 ? -14.68 55.719 28.172 1 29.56 576 ALA B N 1
ATOM 8987 C CA . ALA B 1 576 ? -15.797 56.438 28.781 1 29.56 576 ALA B CA 1
ATOM 8988 C C . ALA B 1 576 ? -15.742 56.344 30.297 1 29.56 576 ALA B C 1
ATOM 8990 O O . ALA B 1 576 ? -15.344 55.312 30.844 1 29.56 576 ALA B O 1
#

Sequence (1152 aa):
MLQVLPFLRPYRKPIIIAVLLMLVELTVELWHPLLMAKIINEGINQQNLSVVLRWGTLMLVLALLGFICGIINSFYAAYVSQNFGFDIRKSLFEKVQSFSFANFNQFPTSTLITRVTSDVTQMQNVVFMSLRIMMRAPLLIIGGMVMALAVNVKLALILVVLIPFLLWFLVRMMNRAFMLFRSVQERLDHVNGILRENLLGIRLIKAFVRYCHESNRFTGANKELMDRTVTALRLVEFIIPLLLLIMNVSVLFILWFGSLEVNTKSGNVGEVVAVINYATRITGALSVVSMIVMQFSRAKASAQRISDVFEAKADISDTGCANADLRITAGKVKLENVSFQYPGISLPALQSISFTVYAGETVAILGATGSGKSTLFQLIPRLYDVSGGSICIDGTDIRAMKLDVLRKQIGFVPQEALLFTGTVKDNILWGKEEASMEEIIEAAQCAQMHETIMKLPHQYDTMLGQKGVNLSGGQKQRLSIARALIRKPKILLLDDSTSALDAKTEAKFLASLNAYSCTTMIITQKISTAMQADTIILLQDGKLLAQGNHESLLHYSLLYQQIVQSQFGRESVPHAMLQVLPFLRPYRKPIIIAVLLMLVELTVELWHPLLMAKIINEGINQQNLSVVLRWGTLMLVLALLGFICGIINSFYAAYVSQNFGFDIRKSLFEKVQSFSFANFNQFPTSTLITRVTSDVTQMQNVVFMSLRIMMRAPLLIIGGMVMALAVNVKLALILVVLIPFLLWFLVRMMNRAFMLFRSVQERLDHVNGILRENLLGIRLIKAFVRYCHESNRFTGANKELMDRTVTALRLVEFIIPLLLLIMNVSVLFILWFGSLEVNTKSGNVGEVVAVINYATRITGALSVVSMIVMQFSRAKASAQRISDVFEAKADISDTGCANADLRITAGKVKLENVSFQYPGISLPALQSISFTVYAGETVAILGATGSGKSTLFQLIPRLYDVSGGSICIDGTDIRAMKLDVLRKQIGFVPQEALLFTGTVKDNILWGKEEASMEEIIEAAQCAQMHETIMKLPHQYDTMLGQKGVNLSGGQKQRLSIARALIRKPKILLLDDSTSALDAKTEAKFLASLNAYSCTTMIITQKISTAMQADTIILLQDGKLLAQGNHESLLHYSLLYQQIVQSQFGRESVPHA

Radius of gyration: 38.27 Å; Cα contacts (8 Å, |Δi|>4): 1873; chains: 2; bounding box: 80×123×73 Å

Foldseek 3Di:
DVVLCVLLVVVVPLLVLLLVLLVLLLVLVLCLLVLQLQCVFVNVVVVNPVSNCVSVVVNVVSVVSSVVSQVSSLVSLLVSLVVSLVVLLVVLVVLVVLAFPLVCVVAPPVNSVCLSPVLSVLSSVLSSCCSRQQVSLVCLLVSLLVSLCVLPVVLSVLVVVLLVVLLVVLVVLLVVLVVLVVVLVVLVVVLVVLVVVCVVCVVVCVVVVVPVVSVVVNVVSVVVSVVSVVVSVVSVVCSVVVLVVSLVVSLVSLVVVQVVCVVVVNHDPSSSSSNNVSSVSSSVSSVSNSVSVVSVVSSVVSVVSSVVSVPDDRPQDLDPQADAPDAFDQFKKWWAQFWADRPPDPAILAGGATDIFGGLFEEEEAEDPSLCPVVVLCPQLPSDDTPDTFMDGPRHTPSNHDSVRRVLQEQEQAQAQDADWFFLLVRLCLLPVPFDPVLLLLLLVLLVQQVVLVPDPVRRRFTDDPPGDDDDLQNSLSSSSSSRPSSLHQEYEAHQSCVPPDPVSLVSNVVSCSVRSHRYYHYHHDVSNNQPGQKYWYGGNNYTDDMGHPLVCCPPPPVSVVSCCVRVPPPPPPPD/DVVLCVLLVVVVVLLVLLLVLLVLLLVLVLCLLVLQLQCVFVNVVVVNPVSNCVSVVVNVVSVVSSVVSQVSSLVSLLVSLVVSLVVLLVVLVVLVVLAFPLVCVVAPPVNSVCLSPVLSVLSSVLSSCCSHQQVSLVCLLVSLLVSLCVLPVVLSVLVVVLLVVLLVVLVVLLVVLVVLVVVLVVLVVVLVVLVVVCVVCVVVCVVVVVPVVSVVVNVVSVVVSVVSVVVSVVSVVCSVVVLVVSLVVSLVSLVVVQVVCVVVVNHDPSSSSSNNVSSVSSSVSSVSNSVSVVSVVSSVVSVVSSVVSVPDDRPQDLDPQADQPDAFDQFKKWWAQFWADRPPGPAILAGGATDIFGGLFEEEEAEDVSLNVVVVLCPQLPSDDTPDTFMDGPRHTPSNHDSVRRVLQEQEQAQAQDADWFFLLVRLCLLPVPFDPVLLLLLLVLLVQQVVLVPDPVRRRFTDDPPGDDDDLQNSLSSSSSSRPSSLHQEYEAHQSCVPPDPVSLVSNVVSCSVRSHRYYHYHHDVSNNQPGQKYWYGGNNYTDDMGHPVVCCPPPPVSVVSCCVRVPPPPPPPD

InterPro domains:
  IPR003439 ABC transporter-like, ATP-binding domain [PF00005] (350-499)
  IPR003439 ABC transporter-like, ATP-binding domain [PS50893] (333-566)
  IPR003593 AAA+ ATPase domain [SM00382] (359-543)
  IPR011527 ABC transporter type 1, transmembrane domain [PF00664] (15-285)
  IPR011527 ABC transporter type 1, transmembrane domain [PS50929] (16-298)
  IPR017871 ABC transporter-like, conserved site [PS00211] (471-485)
  IPR027417 P-loop containing nucleoside triphosphate hydrolase [G3DSA:3.40.50.300] (323-573)
  IPR027417 P-loop containing nucleoside triphosphate hydrolase [SSF52540] (328-568)
  IPR036640 ABC transporter type 1, transmembrane domain superfamily [G3DSA:1.20.1560.10] (1-313)
  IPR036640 ABC transporter type 1, transmembrane domain superfamily [SSF90123] (5-312)
  IPR039421 Type 1 protein exporter [PTHR43394] (7-567)

pLDDT: mean 84.5, std 9.68, range [29.05, 96.38]

Organism: Aneurinibacillus migulanus (NCBI:txid47500)